Protein 8HP4 (pdb70)

InterPro domains:
  IPR000399 TPP-binding enzyme, conserved site [PS00187] (429-448)
  IPR011766 Thiamine pyrophosphate enzyme, TPP-binding [PF02775] (403-492)
  IPR012000 Thiamine pyrophosphate enzyme, central domain [PF00205] (204-329)
  IPR012001 Thiamine pyrophosphate enzyme, N-terminal TPP-binding domain [PF02776] (5-112)
  IPR012110 Pyruvate decarboxylase/indolepyruvate decarboxylase-like [PIRSF036565] (2-563)
  IPR012110 Pyruvate decarboxylase/indolepyruvate decarboxylase-like [PTHR43452] (2-564)
  IPR029035 DHS-like NAD/FAD-binding domain superfamily [SSF52467] (187-342)
  IPR029061 Thiamin diphosphate-binding fold [SSF52518] (4-182)
  IPR029061 Thiamin diphosphate-binding fold [SSF52518] (364-554)
  IPR047213 Pyruvate decarboxylase/indolepyruvate decarboxylase-like, pyrimidine-binding domain [cd07038] (11-171)
  IPR047214 Pyruvate decarboxylase/indolepyruvate decarboxylase-like, PP-binding domain [cd02005] (366-553)

Solvent-accessible surface area: 38271 Å² total; per-residue (Å²): 127,107,10,17,1,0,58,0,0,0,26,4,0,73,63,14,96,0,27,0,0,0,0,2,13,6,63,52,3,9,31,1,0,38,16,0,92,80,5,127,64,18,44,1,0,13,3,3,7,14,15,0,0,2,3,0,0,1,0,1,3,36,10,10,87,34,15,0,0,0,0,0,0,5,4,0,13,0,0,1,5,0,1,0,2,1,0,0,0,37,1,0,38,2,0,0,0,0,0,0,1,2,28,75,97,175,73,7,6,4,49,75,60,49,88,53,4,2,18,105,4,1,118,43,0,10,58,26,22,8,64,8,68,63,70,141,65,1,13,70,48,0,29,93,0,0,54,26,0,57,24,99,7,34,0,0,1,0,0,1,4,40,68,6,3,72,47,120,14,62,100,69,60,18,114,155,127,22,95,40,73,76,145,114,7,97,101,100,26,14,55,71,0,18,107,22,0,28,97,20,1,50,118,6,88,40,1,1,0,26,0,18,0,11,0,50,27,30,76,0,62,109,7,1,52,88,0,3,56,58,5,73,1,5,0,1,0,21,27,23,0,9,19,7,6,54,8,62,41,110,25,23,4,16,12,44,38,26,68,24,11,65,106,63,8,78,118,22,8,72,60,1,52,0,19,1,6,0,0,20,42,172,114,182,35,35,0,24,1,10,37,91,56,0,72,7,103,143,48,79,37,106,47,1,38,3,48,56,0,0,76,46,1,19,157,69,0,119,193,16,23,42,134,174,34,118,64,18,128,36,32,78,113,146,90,79,148,46,39,95,136,63,99,1,36,0,94,22,0,0,79,45,0,28,110,13,18,70,112,10,0,0,1,0,3,1,32,10,8,2,16,42,0,6,19,77,2,108,7,22,105,85,7,42,19,1,15,3,57,31,0,4,4,51,0,2,0,0,0,0,0,0,0,0,0,0,2,0,56,71,84,56,108,122,28,1,0,0,0,0,0,18,6,2,8,1,8,8,0,1,0,0,0,3,1,0,1,41,66,53,0,49,7,0,1,2,0,0,0,27,6,84,3,25,4,41,18,18,33,56,75,21,88,181,20,50,1,0,63,17,12,78,13,54,3,26,74,2,0,45,4,1,50,12,134,106,89,43,45,80,120,6,47,31,2,13,78,0,40,102,6,19,107,42,177,139,1,32,64,16,52,66,0,2,0,2,5,0,64,13,74,60,73,33,12,0,71,13,2,66,40,65,8,155,84,32,65,87,120,143,136,99,12,26,1,0,65,0,0,0,21,6,0,68,79,11,96,0,23,0,0,0,0,3,15,7,64,54,4,10,33,1,0,41,17,0,100,86,5,133,56,20,47,1,0,14,3,3,7,14,14,0,0,1,3,0,0,2,0,1,4,32,9,9,86,40,15,0,0,0,0,0,0,6,6,0,13,0,0,0,5,0,1,0,2,1,0,0,1,38,1,0,36,3,0,0,0,0,0,0,1,2,27,116,170,77,8,8,4,49,81,65,48,80,54,4,2,18,100,3,1,115,43,0,9,57,25,23,8,64,7,84,61,68,140,64,1,11,69,45,0,28,88,0,0,55,25,0,58,23,108,5,34,0,0,1,0,0,1,12,39,84,9,4,79,44,117,11,69,79,69,68,13,125,164,162,12,91,33,74,80,145,112,8,95,105,100,26,17,42,70,0,19,118,41,0,29,124,26,1,46,106,5,77,44,2,1,0,27,0,15,0,10,0,49,27,29,75,0,63,128,6,1,52,90,0,3,58,62,5,72,1,5,0,0,0,21,29,25,0,10,17,7,6,47,5,66,42,109,26,24,4,16,12,45,36,26,65,25,10,66,108,90,8,80,118,23,9,91,59,18,62,1,26,0,5,0,0,23,40,174,85,54,1,30,2,11,38,87,47,0,55,5,119,170,51,75,36,105,45,0,34,3,47,57,0,0,83,50,1,20,166,72,0,130,201,15,26,18,134,175,28,117,65,21,130,39,34,154,185,55,37,103,128,57,100,1,35,0,88,38,0,0,163,44,0,26,94,14,18,65,112,10,0,0,2,0,3,1,30,10,8,2,15,42,0,6,21,71,2,118,7,22,106,90,9,43,18,2,15,2,56,34,0,4,4,50,0,2,0,0,0,0,0,0,0,0,0,0,3,0,55,67,83,56,109,126,28,1,0,0,0,0,0,16,6,3,9,1,8,7,1,1,0,0,0,2,1,0,2,41,64,52,0,38,7,0,0,2,0,0,0,26,6,82,3,26,4,40,22,16,31,72,74,20,90,182,21,51,1,0,62,16,11,74,14,63,3,20,91,2,0,29,0,1,50,12,136,100,88,25,37,91,122,6,46,28,3,8,77,0,40,100,11,18,105,54,183,74,1,30,66,16,51,61,1,0,0,1,5,0,65,13,75,60,72,32,10,0,58,14,0,68,46,58,14,157,118,78,119

Organism: Candida tropicalis (strain ATCC MYA-3404 / T1) (NCBI:txid294747)

Nearest PDB structures (foldseek):
  8hp4-assembly1_A  TM=1.002E+00  e=0.000E+00  Candida tropicalis
  8hp4-assembly1_B  TM=1.001E+00  e=0.000E+00  Candida tropicalis
  2w93-assembly1_A  TM=9.822E-01  e=2.155E-78  Saccharomyces cerevisiae
  6efg-assembly2_E  TM=9.787E-01  e=1.232E-78  Kluyveromyces lactis NRRL Y-1140
  6efg-assembly2_D  TM=9.808E-01  e=4.715E-78  Kluyveromyces lactis NRRL Y-1140

Foldseek 3Di:
DKAALLLLLLLLCVVQVQQEEFFADDPQCPLSVVNNVVHPSHDYLHFPAQLLSLLLQQLLLLLRPLSEYEYEFEQQVGLVSNLLSLQLQLQLLGLYAYEYGFAPCQPSDPRDDDRCVSVVSCVVSAPEEDLDDDLVCSSVVSLVQNLSSSLRSHYYYYYDHSVRRGPMDDPCSVVDRRDNDDDDFDVVLLCVLLVLQLQVLLVWQAEEEEEEQQCSSNVCLVLVALLCVLQVHQYEYALRCPLSHALPPQSDQAHDDAVLDDVQNNCSHVVTPAYAYEDDPDVQQYWYQHQAWIDGRPDISGRNGRRVSSVVSSVCSNVSHHPPHDNDHHHDLDDDDDDFFAWDFLALVLAVCLLQADAQEAEFAAQALRSSSVRSHRHHHNYRYHYSVRSRQQLSRLSSLLNNLVSCVSVDLQHAYEYEHEPASCVVNVCSVLSCLVVQSLSYEAEYEYQQFRQLCLLQDDVPPCVRGDDDDPSQCSCVVSPRVFEEEEEATGPNSSNCCSVPPVNSGSNGHYYYYRYYHNNGHPPSSNVCSVVSNVVD/DKAFLLLLLLLLCVVQVQQEEFFADDPQCPLSVVNNVVHPSHDYLHFPAQLLSLLLQQLLLLLRPLSEYEYEFEQQVGLVRNLLSLQLQLQLLGLYAYEYGFALPPSDPPDPDRCVSVVSCVVSAQEEDLDDDLVCSSVVSLVQNLSSSLRSHYYYYYDHSVRRRPIDDPCVSVDRRPNDDDDFDVVLLVVLLVLQLQVLQVWQQEEEEEEQQCSSLVCLVLVALLCVLQVHQYEYALRCPLSDALPPQSDQAHDDAVLDDVQNNCSHVVTPEYAYEDDSDVYWYAHQAWIDNPPDIRGRNGRRVSSVVSSVCNNVSHHPPHDNDHHHDDDDFFAWDFLALVLAVCLLQADAQEAEFAAQALRSSSVRSRRHHHNYRYHYSVRSRDQLSRLSSLLNNLVSCVSVDLQHAYEYEHEPASCVVNVCRVLSCLVVQSLSYEAEYEYQQFRQLCLLQDCVPPCVRGDDDDPSQCSCVVSPRVFEEEEEATGPNSSNCCSPPPVNSGSRGHYYYYRYYHNNGHHPSSNVCSVVSD

B-factor: mean 20.44, std 10.78, range [0.5, 87.37]

Secondary structure (DSSP, 8-state):
-EEEHHHHHHHHHHHTT--EEEE---TTTHHHHTTGGGSTT-EE---SSHHHHHHHHHHHHTTSTTSEEEEEEETTHHHHHTHHHHHHHHHTT-EEEEEEEE-----SS-SSS-SSHHHHHHGGG-S-EEE---GGGHHHHHHHHHHHHHHHTS-EEEEEEGGGSS-EEEGGGGGS----PPPPPPHHHHHHHHHHHHHHHHH-SSEEEEE-THHHHTT-HHHHHHHHHHH---EEE-TTTTTSS-TTSTTEEEE--GGGS-HHHHHHHHT-SEEEEES------EEEE-SSEEEETTEEEET--HHHHHHHHHTTSGGGS-TT---------------TTSBP-HHHHHHHGGGT--TT-EEEE-TTHHHHHHTTS---TT-EEE--TTT--TTHHHHHHHHHHHHHHHH-TT--EEEEEEHHHHHHHTTHHHHHHHTT-TTEEEEEEESSS-HHHHHHS-TT-GGG------GGGHHHHTT-SSEEEEEE-BHHHHHHHHH-TTTTS-SSEEEEEEE--TT---HHHHHHHHHHTT--/-EEEHHHHHHHHHHHTT--EEEE---TTTHHHHTTGGGSTT-EE---SSHHHHHHHHHHHHTTSTTSEEEEEEETTHHHHHTHHHHHHHHHTT-EEEEEEEE----SS-SSS-SSHHHHHHGGG-S-EEE---GGGHHHHHHHHHHHHHHHTS-EEEEEEGGGSS-EEEGGGGGS----PPPPPPHHHHHHHHHHHHHHHHT-SSEEEEE-THHHHTT-HHHHHHHHHHH---EEE-TTTTTSS-TTSTTEEEE-BTBTS-HHHHHHHHT-SEEEEES----EEEE-SSEEEETTEEEET--HHHHHHHHHTTGGGGS-TT-----------TTSBP-HHHHHHHGGGT--TT-EEEE-TTHHHHHHTTS---TT-EEE--TTT--TTHHHHHHHHHHHHHHHH-TT--EEEEEEHHHHHHTGGGHHHHHHTT-TTEEEEEEESSS-HHHHHHS-TT-GGG------GGGHHHHTT-SSEEEEEE-BHHHHHHHHH-TTTTS-SSEEEEEEE--TT---HHHHHHHHHH-

Radius of gyration: 30.77 Å; Cα contacts (8 Å, |Δi|>4): 2562; chains: 2; bounding box: 92×81×86 Å

Structure (mmCIF, N/CA/C/O backbone):
data_8HP4
#
_entry.id   8HP4
#
_cell.length_a   116.420
_cell.length_b   87.550
_cell.length_c   118.260
_cell.angle_alpha   90.00
_cell.angle_beta   114.06
_cell.angle_gamma   90.00
#
_symmetry.space_group_name_H-M   'I 1 2 1'
#
loop_
_entity.id
_entity.type
_entity.pdbx_description
1 polymer 'Pyruvate decarboxylase'
2 non-polymer 'THIAMINE DIPHOSPHATE'
3 non-polymer 'MAGNESIUM ION'
4 water water
#
loop_
_atom_site.group_PDB
_atom_site.id
_atom_site.type_symbol
_atom_site.label_atom_id
_atom_site.label_alt_id
_atom_site.label_comp_id
_atom_site.label_asym_id
_atom_site.label_entity_id
_atom_site.label_seq_id
_atom_site.pdbx_PDB_ins_code
_atom_site.Cartn_x
_atom_site.Cartn_y
_atom_site.Cartn_z
_atom_site.occupancy
_atom_site.B_iso_or_equiv
_atom_site.auth_seq_id
_atom_site.auth_comp_id
_atom_site.auth_asym_id
_atom_site.auth_atom_id
_atom_site.pdbx_PDB_model_num
ATOM 1 N N . SER A 1 2 ? -17.065 -44.302 38.744 1.00 28.72 2 SER A N 1
ATOM 2 C CA . SER A 1 2 ? -16.183 -43.588 37.761 1.00 29.68 2 SER A CA 1
ATOM 3 C C . SER A 1 2 ? -16.281 -42.069 37.970 1.00 28.78 2 SER A C 1
ATOM 4 O O . SER A 1 2 ? -17.374 -41.512 37.741 1.00 28.93 2 SER A O 1
ATOM 7 N N . GLU A 1 3 ? -15.173 -41.426 38.357 1.00 27.71 3 GLU A N 1
ATOM 8 C CA . GLU A 1 3 ? -15.165 -40.074 38.983 1.00 26.05 3 GLU A CA 1
ATOM 9 C C . GLU A 1 3 ? -14.278 -39.107 38.189 1.00 23.60 3 GLU A C 1
ATOM 10 O O . GLU A 1 3 ? -13.351 -39.575 37.509 1.00 21.97 3 GLU A O 1
ATOM 16 N N . ILE A 1 4 ? -14.580 -37.805 38.286 1.00 21.79 4 ILE A N 1
ATOM 17 C CA . ILE A 1 4 ? -13.795 -36.679 37.691 1.00 21.18 4 ILE A CA 1
ATOM 18 C C . ILE A 1 4 ? -13.578 -35.610 38.767 1.00 20.02 4 ILE A C 1
ATOM 19 O O . ILE A 1 4 ? -14.382 -35.551 39.726 1.00 20.71 4 ILE A O 1
ATOM 24 N N . THR A 1 5 ? -12.536 -34.794 38.607 1.00 18.36 5 THR A N 1
ATOM 25 C CA . THR A 1 5 ? -12.256 -33.618 39.476 1.00 17.57 5 THR A CA 1
ATOM 26 C C . THR A 1 5 ? -13.329 -32.554 39.224 1.00 17.11 5 THR A C 1
ATOM 27 O O . THR A 1 5 ? -13.840 -32.480 38.093 1.00 16.98 5 THR A O 1
ATOM 31 N N . LEU A 1 6 ? -13.668 -31.773 40.246 1.00 16.95 6 LEU A N 1
ATOM 32 C CA . LEU A 1 6 ? -14.584 -30.611 40.111 1.00 17.19 6 LEU A CA 1
ATOM 33 C C . LEU A 1 6 ? -14.031 -29.658 39.042 1.00 17.01 6 LEU A C 1
ATOM 34 O O . LEU A 1 6 ? -14.829 -29.117 38.247 1.00 17.07 6 LEU A O 1
ATOM 39 N N . GLY A 1 7 ? -12.710 -29.465 39.015 1.00 16.75 7 GLY A N 1
ATOM 40 C CA . GLY A 1 7 ? -12.020 -28.664 37.988 1.00 16.48 7 GLY A CA 1
ATOM 41 C C . GLY A 1 7 ? -12.442 -29.087 36.590 1.00 16.01 7 GLY A C 1
ATOM 42 O O . GLY A 1 7 ? -12.861 -28.215 35.797 1.00 15.97 7 GLY A O 1
ATOM 43 N N . ARG A 1 8 ? -12.354 -30.387 36.302 1.00 15.53 8 ARG A N 1
ATOM 44 C CA . ARG A 1 8 ? -12.687 -30.958 34.976 1.00 15.11 8 ARG A CA 1
ATOM 45 C C . ARG A 1 8 ? -14.186 -30.798 34.719 1.00 14.90 8 ARG A C 1
ATOM 46 O O . ARG A 1 8 ? -14.556 -30.410 33.593 1.00 15.05 8 ARG A O 1
ATOM 54 N N . PHE A 1 9 ? -15.014 -31.093 35.724 1.00 14.43 9 PHE A N 1
ATOM 55 C CA . PHE A 1 9 ? -16.490 -30.921 35.673 1.00 14.04 9 PHE A CA 1
ATOM 56 C C . PHE A 1 9 ? -16.808 -29.545 35.074 1.00 13.79 9 PHE A C 1
ATOM 57 O O . PHE A 1 9 ? -17.632 -29.479 34.132 1.00 13.63 9 PHE A O 1
ATOM 65 N N . PHE A 1 10 ? -16.165 -28.490 35.591 1.00 13.46 10 PHE A N 1
ATOM 66 C CA . PHE A 1 10 ? -16.400 -27.086 35.171 1.00 13.43 10 PHE A CA 1
ATOM 67 C C . PHE A 1 10 ? -16.209 -26.976 33.653 1.00 13.51 10 PHE A C 1
ATOM 68 O O . PHE A 1 10 ? -17.110 -26.467 32.963 1.00 13.16 10 PHE A O 1
ATOM 76 N N . PHE A 1 11 ? -15.076 -27.463 33.142 1.00 13.64 11 PHE A N 1
ATOM 77 C CA . PHE A 1 11 ? -14.710 -27.365 31.705 1.00 13.90 11 PHE A CA 1
ATOM 78 C C . PHE A 1 11 ? -15.611 -28.287 30.877 1.00 14.06 11 PHE A C 1
ATOM 79 O O . PHE A 1 11 ? -15.932 -27.910 29.735 1.00 14.85 11 PHE A O 1
ATOM 87 N N . GLU A 1 12 ? -16.015 -29.441 31.419 1.00 13.66 12 GLU A N 1
ATOM 88 C CA . GLU A 1 12 ? -16.934 -30.377 30.715 1.00 13.36 12 GLU A CA 1
ATOM 89 C C . GLU A 1 12 ? -18.265 -29.655 30.457 1.00 13.07 12 GLU A C 1
ATOM 90 O O . GLU A 1 12 ? -18.791 -29.789 29.338 1.00 13.35 12 GLU A O 1
ATOM 96 N N . ARG A 1 13 ? -18.774 -28.906 31.444 1.00 12.73 13 ARG A N 1
ATOM 97 C CA . ARG A 1 13 ? -20.029 -28.111 31.328 1.00 12.73 13 ARG A CA 1
ATOM 98 C C . ARG A 1 13 ? -19.895 -27.048 30.228 1.00 12.96 13 ARG A C 1
ATOM 99 O O . ARG A 1 13 ? -20.884 -26.819 29.518 1.00 13.18 13 ARG A O 1
ATOM 107 N N . LEU A 1 14 ? -18.736 -26.397 30.113 1.00 12.85 14 LEU A N 1
ATOM 108 C CA . LEU A 1 14 ? -18.477 -25.408 29.039 1.00 13.06 14 LEU A CA 1
ATOM 109 C C . LEU A 1 14 ? -18.526 -26.149 27.699 1.00 13.59 14 LEU A C 1
ATOM 110 O O . LEU A 1 14 ? -19.171 -25.620 26.757 1.00 13.84 14 LEU A O 1
ATOM 115 N N . HIS A 1 15 ? -17.899 -27.334 27.609 1.00 13.68 15 HIS A N 1
ATOM 116 C CA . HIS A 1 15 ? -17.839 -28.138 26.355 1.00 13.68 15 HIS A CA 1
ATOM 117 C C . HIS A 1 15 ? -19.263 -28.442 25.899 1.00 13.97 15 HIS A C 1
ATOM 118 O O . HIS A 1 15 ? -19.532 -28.313 24.698 1.00 14.69 15 HIS A O 1
ATOM 125 N N . GLN A 1 16 ? -20.129 -28.815 26.843 1.00 14.15 16 GLN A N 1
ATOM 126 C CA . GLN A 1 16 ? -21.548 -29.164 26.587 1.00 14.02 16 GLN A CA 1
ATOM 127 C C . GLN A 1 16 ? -22.303 -27.949 26.032 1.00 13.90 16 GLN A C 1
ATOM 128 O O . GLN A 1 16 ? -23.192 -28.158 25.208 1.00 13.56 16 GLN A O 1
ATOM 134 N N . LEU A 1 17 ? -21.945 -26.735 26.458 1.00 14.25 17 LEU A N 1
ATOM 135 C CA . LEU A 1 17 ? -22.566 -25.463 26.000 1.00 14.60 17 LEU A CA 1
ATOM 136 C C . LEU A 1 17 ? -21.773 -24.867 24.828 1.00 15.06 17 LEU A C 1
ATOM 137 O O . LEU A 1 17 ? -21.979 -23.673 24.535 1.00 15.70 17 LEU A O 1
ATOM 142 N N . GLN A 1 18 ? -20.912 -25.658 24.174 1.00 15.16 18 GLN A N 1
ATOM 143 C CA . GLN A 1 18 ? -20.079 -25.241 23.008 1.00 14.77 18 GLN A CA 1
ATOM 144 C C . GLN A 1 18 ? -19.251 -23.987 23.329 1.00 14.29 18 GLN A C 1
ATOM 145 O O . GLN A 1 18 ? -19.018 -23.182 22.395 1.00 14.18 18 GLN A O 1
ATOM 151 N N . VAL A 1 19 ? -18.840 -23.822 24.594 1.00 13.43 19 VAL A N 1
ATOM 152 C CA . VAL A 1 19 ? -17.835 -22.813 25.031 1.00 12.49 19 VAL A CA 1
ATOM 153 C C . VAL A 1 19 ? -16.490 -23.550 25.036 1.00 11.97 19 VAL A C 1
ATOM 154 O O . VAL A 1 19 ? -16.112 -24.071 26.110 1.00 11.87 19 VAL A O 1
ATOM 158 N N . ASP A 1 20 ? -15.843 -23.641 23.861 1.00 11.16 20 ASP A N 1
ATOM 159 C CA . ASP A 1 20 ? -14.664 -24.513 23.608 1.00 10.62 20 ASP A CA 1
ATOM 160 C C . ASP A 1 20 ? -13.372 -23.696 23.625 1.00 10.24 20 ASP A C 1
ATOM 161 O O . ASP A 1 20 ? -12.300 -24.311 23.453 1.00 9.67 20 ASP A O 1
ATOM 166 N N . THR A 1 21 ? -13.476 -22.375 23.777 1.00 10.06 21 THR A N 1
ATOM 167 C CA . THR A 1 21 ? -12.328 -21.479 24.072 1.00 10.10 21 THR A CA 1
ATOM 168 C C . THR A 1 21 ? -12.564 -20.846 25.449 1.00 10.31 21 THR A C 1
ATOM 169 O O . THR A 1 21 ? -13.706 -20.429 25.712 1.00 10.36 21 THR A O 1
ATOM 173 N N . VAL A 1 22 ? -11.527 -20.812 26.297 1.00 10.43 22 VAL A N 1
ATOM 174 C CA . VAL A 1 22 ? -11.543 -20.189 27.656 1.00 10.31 22 VAL A CA 1
ATOM 175 C C . VAL A 1 22 ? -10.476 -19.088 27.681 1.00 10.05 22 VAL A C 1
ATOM 176 O O . VAL A 1 22 ? -9.306 -19.371 27.365 1.00 10.15 22 VAL A O 1
ATOM 180 N N . PHE A 1 23 ? -10.886 -17.878 28.047 1.00 9.72 23 PHE A N 1
ATOM 181 C CA . PHE A 1 23 ? -10.042 -16.660 28.055 1.00 9.58 23 PHE A CA 1
ATOM 182 C C . PHE A 1 23 ? -9.520 -16.422 29.471 1.00 9.44 23 PHE A C 1
ATOM 183 O O . PHE A 1 23 ? -10.036 -17.039 30.417 1.00 9.41 23 PHE A O 1
ATOM 191 N N . GLY A 1 24 ? -8.510 -15.558 29.588 1.00 9.26 24 GLY A N 1
ATOM 192 C CA . GLY A 1 24 ? -7.905 -15.148 30.866 1.00 9.06 24 GLY A CA 1
ATOM 193 C C . GLY A 1 24 ? -6.441 -15.526 30.917 1.00 8.97 24 GLY A C 1
ATOM 194 O O . GLY A 1 24 ? -5.875 -15.874 29.857 1.00 8.68 24 GLY A O 1
ATOM 195 N N . LEU A 1 25 ? -5.853 -15.462 32.112 1.00 8.89 25 LEU A N 1
ATOM 196 C CA . LEU A 1 25 ? -4.408 -15.694 32.331 1.00 8.98 25 LEU A CA 1
ATOM 197 C C . LEU A 1 25 ? -4.206 -16.567 33.561 1.00 9.28 25 LEU A C 1
ATOM 198 O O . LEU A 1 25 ? -5.016 -16.570 34.489 1.00 9.25 25 LEU A O 1
ATOM 203 N N . PRO A 1 26 ? -3.091 -17.322 33.602 1.00 9.67 26 PRO A N 1
ATOM 204 C CA . PRO A 1 26 ? -2.770 -18.139 34.764 1.00 10.03 26 PRO A CA 1
ATOM 205 C C . PRO A 1 26 ? -2.290 -17.242 35.905 1.00 10.59 26 PRO A C 1
ATOM 206 O O . PRO A 1 26 ? -1.867 -16.137 35.660 1.00 10.66 26 PRO A O 1
ATOM 210 N N . GLY A 1 27 ? -2.366 -17.756 37.125 1.00 11.41 27 GLY A N 1
ATOM 211 C CA . GLY A 1 27 ? -1.825 -17.087 38.318 1.00 12.00 27 GLY A CA 1
ATOM 212 C C . GLY A 1 27 ? -1.703 -18.062 39.462 1.00 12.55 27 GLY A C 1
ATOM 213 O O . GLY A 1 27 ? -2.132 -19.221 39.297 1.00 12.43 27 GLY A O 1
ATOM 214 N N . ASP A 1 28 ? -1.177 -17.587 40.589 1.00 13.38 28 ASP A N 1
ATOM 215 C CA . ASP A 1 28 ? -0.857 -18.400 41.790 1.00 14.01 28 ASP A CA 1
ATOM 216 C C . ASP A 1 28 ? -2.029 -19.315 42.187 1.00 13.80 28 ASP A C 1
ATOM 217 O O . ASP A 1 28 ? -1.739 -20.388 42.742 1.00 13.70 28 ASP A O 1
ATOM 222 N N . PHE A 1 29 ? -3.290 -18.944 41.926 1.00 13.67 29 PHE A N 1
ATOM 223 C CA . PHE A 1 29 ? -4.464 -19.635 42.530 1.00 13.94 29 PHE A CA 1
ATOM 224 C C . PHE A 1 29 ? -5.383 -20.271 41.476 1.00 13.98 29 PHE A C 1
ATOM 225 O O . PHE A 1 29 ? -6.530 -20.590 41.839 1.00 13.54 29 PHE A O 1
ATOM 233 N N . ASN A 1 30 ? -4.894 -20.540 40.260 1.00 14.08 30 ASN A N 1
ATOM 234 C CA . ASN A 1 30 ? -5.715 -21.213 39.218 1.00 14.11 30 ASN A CA 1
ATOM 235 C C . ASN A 1 30 ? -4.909 -22.227 38.391 1.00 14.12 30 ASN A C 1
ATOM 236 O O . ASN A 1 30 ? -5.472 -22.714 37.408 1.00 14.12 30 ASN A O 1
ATOM 241 N N . LEU A 1 31 ? -3.670 -22.570 38.753 1.00 14.16 31 LEU A N 1
ATOM 242 C CA . LEU A 1 31 ? -2.814 -23.444 37.903 1.00 14.47 31 LEU A CA 1
ATOM 243 C C . LEU A 1 31 ? -3.378 -24.868 37.885 1.00 14.66 31 LEU A C 1
ATOM 244 O O . LEU A 1 31 ? -3.513 -25.440 36.789 1.00 15.24 31 LEU A O 1
ATOM 249 N N . ALA A 1 32 ? -3.725 -25.415 39.047 1.00 14.70 32 ALA A N 1
ATOM 250 C CA . ALA A 1 32 ? -4.311 -26.769 39.172 1.00 14.93 32 ALA A CA 1
ATOM 251 C C . ALA A 1 32 ? -5.604 -26.838 38.351 1.00 15.26 32 ALA A C 1
ATOM 252 O O . ALA A 1 32 ? -5.874 -27.912 37.803 1.00 15.88 32 ALA A O 1
ATOM 254 N N . LEU A 1 33 ? -6.366 -25.741 38.266 1.00 15.41 33 LEU A N 1
ATOM 255 C CA . LEU A 1 33 ? -7.663 -25.692 37.532 1.00 15.36 33 LEU A CA 1
ATOM 256 C C . LEU A 1 33 ? -7.409 -25.707 36.021 1.00 15.26 33 LEU A C 1
ATOM 257 O O . LEU A 1 33 ? -8.127 -26.441 35.316 1.00 15.29 33 LEU A O 1
ATOM 262 N N . LEU A 1 34 ? -6.436 -24.928 35.541 1.00 15.23 34 LEU A N 1
ATOM 263 C CA . LEU A 1 34 ? -6.138 -24.804 34.089 1.00 15.57 34 LEU A CA 1
ATOM 264 C C . LEU A 1 34 ? -5.675 -26.152 33.532 1.00 15.70 34 LEU A C 1
ATOM 265 O O . LEU A 1 34 ? -5.994 -26.428 32.360 1.00 15.52 34 LEU A O 1
ATOM 270 N N . ASP A 1 35 ? -4.980 -26.962 34.343 1.00 15.60 35 ASP A N 1
ATOM 271 C CA . ASP A 1 35 ? -4.538 -28.331 33.964 1.00 15.62 35 ASP A CA 1
ATOM 272 C C . ASP A 1 35 ? -5.714 -29.112 33.372 1.00 15.51 35 ASP A C 1
ATOM 273 O O . ASP A 1 35 ? -5.462 -30.007 32.553 1.00 15.64 35 ASP A O 1
ATOM 278 N N . LYS A 1 36 ? -6.942 -28.803 33.792 1.00 15.94 36 LYS A N 1
ATOM 279 C CA . LYS A 1 36 ? -8.148 -29.618 33.494 1.00 16.89 36 LYS A CA 1
ATOM 280 C C . LYS A 1 36 ? -8.702 -29.296 32.098 1.00 17.61 36 LYS A C 1
ATOM 281 O O . LYS A 1 36 ? -9.362 -30.189 31.522 1.00 17.20 36 LYS A O 1
ATOM 287 N N . ILE A 1 37 ? -8.458 -28.094 31.561 1.00 18.27 37 ILE A N 1
ATOM 288 C CA . ILE A 1 37 ? -8.901 -27.738 30.179 1.00 19.24 37 ILE A CA 1
ATOM 289 C C . ILE A 1 37 ? -8.396 -28.828 29.223 1.00 18.71 37 ILE A C 1
ATOM 290 O O . ILE A 1 37 ? -9.173 -29.239 28.349 1.00 19.25 37 ILE A O 1
ATOM 295 N N . TYR A 1 38 ? -7.148 -29.276 29.395 1.00 17.80 38 TYR A N 1
ATOM 296 C CA . TYR A 1 38 ? -6.430 -30.188 28.468 1.00 17.68 38 TYR A CA 1
ATOM 297 C C . TYR A 1 38 ? -7.023 -31.600 28.521 1.00 17.09 38 TYR A C 1
ATOM 298 O O . TYR A 1 38 ? -6.839 -32.358 27.556 1.00 16.64 38 TYR A O 1
ATOM 307 N N . GLU A 1 39 ? -7.742 -31.924 29.598 1.00 17.09 39 GLU A N 1
ATOM 308 C CA . GLU A 1 39 ? -8.427 -33.230 29.802 1.00 16.97 39 GLU A CA 1
ATOM 309 C C . GLU A 1 39 ? -9.772 -33.274 29.060 1.00 16.50 39 GLU A C 1
ATOM 310 O O . GLU A 1 39 ? -10.389 -34.353 29.048 1.00 16.41 39 GLU A O 1
ATOM 316 N N . VAL A 1 40 ? -10.222 -32.156 28.481 1.00 15.84 40 VAL A N 1
ATOM 317 C CA . VAL A 1 40 ? -11.551 -32.049 27.807 1.00 15.58 40 VAL A CA 1
ATOM 318 C C . VAL A 1 40 ? -11.308 -31.794 26.317 1.00 15.46 40 VAL A C 1
ATOM 319 O O . VAL A 1 40 ? -10.918 -30.675 25.961 1.00 15.59 40 VAL A O 1
ATOM 323 N N . ASP A 1 41 ? -11.498 -32.830 25.500 1.00 15.37 41 ASP A N 1
ATOM 324 C CA . ASP A 1 41 ? -11.171 -32.846 24.050 1.00 15.09 41 ASP A CA 1
ATOM 325 C C . ASP A 1 41 ? -11.923 -31.685 23.380 1.00 14.80 41 ASP A C 1
ATOM 326 O O . ASP A 1 41 ? -13.115 -31.492 23.678 1.00 14.63 41 ASP A O 1
ATOM 331 N N . GLY A 1 42 ? -11.237 -30.922 22.525 1.00 14.90 42 GLY A N 1
ATOM 332 C CA . GLY A 1 42 ? -11.832 -29.851 21.699 1.00 14.76 42 GLY A CA 1
ATOM 333 C C . GLY A 1 42 ? -11.663 -28.472 22.320 1.00 14.42 42 GLY A C 1
ATOM 334 O O . GLY A 1 42 ? -11.909 -27.478 21.612 1.00 14.35 42 GLY A O 1
ATOM 335 N N . MET A 1 43 ? -11.266 -28.413 23.596 1.00 14.01 43 MET A N 1
ATOM 336 C CA . MET A 1 43 ? -11.151 -27.165 24.393 1.00 14.11 43 MET A CA 1
ATOM 337 C C . MET A 1 43 ? -9.730 -26.623 24.267 1.00 13.64 43 MET A C 1
ATOM 338 O O . MET A 1 43 ? -8.793 -27.427 24.252 1.00 13.79 43 MET A O 1
ATOM 343 N N . ARG A 1 44 ? -9.589 -25.304 24.168 1.00 13.22 44 ARG A N 1
ATOM 344 C CA . ARG A 1 44 ? -8.264 -24.642 24.146 1.00 12.99 44 ARG A CA 1
ATOM 345 C C . ARG A 1 44 ? -8.275 -23.461 25.113 1.00 12.44 44 ARG A C 1
ATOM 346 O O . ARG A 1 44 ? -9.318 -22.816 25.270 1.00 12.50 44 ARG A O 1
ATOM 354 N N . TRP A 1 45 ? -7.141 -23.253 25.774 1.00 11.96 45 TRP A N 1
ATOM 355 C CA . TRP A 1 45 ? -6.810 -22.053 26.578 1.00 11.42 45 TRP A CA 1
ATOM 356 C C . TRP A 1 45 ? -6.217 -20.994 25.646 1.00 10.97 45 TRP A C 1
ATOM 357 O O . TRP A 1 45 ? -5.193 -21.287 25.009 1.00 10.91 45 TRP A O 1
ATOM 368 N N . ALA A 1 46 ? -6.843 -19.819 25.552 1.00 10.63 46 ALA A N 1
ATOM 369 C CA . ALA A 1 46 ? -6.415 -18.722 24.654 1.00 10.39 46 ALA A CA 1
ATOM 370 C C . ALA A 1 46 ? -5.019 -18.245 25.049 1.00 10.22 46 ALA A C 1
ATOM 371 O O . ALA A 1 46 ? -4.207 -18.003 24.146 1.00 10.37 46 ALA A O 1
ATOM 373 N N . GLY A 1 47 ? -4.742 -18.138 26.349 1.00 10.01 47 GLY A N 1
ATOM 374 C CA . GLY A 1 47 ? -3.495 -17.539 26.863 1.00 10.00 47 GLY A CA 1
ATOM 375 C C . GLY A 1 47 ? -3.399 -16.075 26.464 1.00 9.83 47 GLY A C 1
ATOM 376 O O . GLY A 1 47 ? -2.527 -15.729 25.665 1.00 9.82 47 GLY A O 1
ATOM 377 N N . ASN A 1 48 ? -4.277 -15.242 27.015 1.00 9.68 48 ASN A N 1
ATOM 378 C CA . ASN A 1 4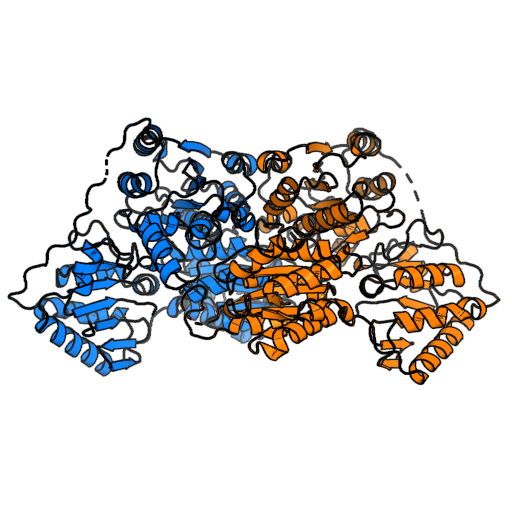8 ? -4.477 -13.831 26.601 1.00 9.58 48 ASN A CA 1
ATOM 379 C C . ASN A 1 48 ? -3.258 -12.991 26.977 1.00 9.72 48 ASN A C 1
ATOM 380 O O . ASN A 1 48 ? -2.473 -13.415 27.855 1.00 9.90 48 ASN A O 1
ATOM 385 N N . ALA A 1 49 ? -3.098 -11.854 26.291 1.00 9.60 49 ALA A N 1
ATOM 386 C CA . ALA A 1 49 ? -1.951 -10.930 26.436 1.00 9.36 49 ALA A CA 1
ATOM 387 C C . ALA A 1 49 ? -2.115 -10.093 27.710 1.00 8.96 49 ALA A C 1
ATOM 388 O O . ALA A 1 49 ? -1.090 -9.715 28.279 1.00 8.90 49 ALA A O 1
ATOM 390 N N . ASN A 1 50 ? -3.352 -9.806 28.130 1.00 8.80 50 ASN A N 1
ATOM 391 C CA . ASN A 1 50 ? -3.661 -9.269 29.488 1.00 8.66 50 ASN A CA 1
ATOM 392 C C . ASN A 1 50 ? -5.129 -9.539 29.840 1.00 8.61 50 ASN A C 1
ATOM 393 O O . ASN A 1 50 ? -5.900 -9.941 28.945 1.00 8.68 50 ASN A O 1
ATOM 398 N N . GLU A 1 51 ? -5.488 -9.344 31.112 1.00 8.62 51 GLU A N 1
ATOM 399 C CA . GLU A 1 51 ? -6.792 -9.782 31.681 1.00 8.60 51 GLU A CA 1
ATOM 400 C C . GLU A 1 51 ? -7.929 -8.912 31.122 1.00 8.54 51 GLU A C 1
ATOM 401 O O . GLU A 1 51 ? -8.955 -9.476 30.732 1.00 8.57 51 GLU A O 1
ATOM 407 N N . LEU A 1 52 ? -7.757 -7.595 31.044 1.00 8.63 52 LEU A N 1
ATOM 408 C CA . LEU A 1 52 ? -8.813 -6.696 30.500 1.00 8.72 52 LEU A CA 1
ATOM 409 C C . LEU A 1 52 ? -9.183 -7.180 29.095 1.00 8.71 52 LEU A C 1
ATOM 410 O O . LEU A 1 52 ? -10.390 -7.322 28.807 1.00 8.53 52 LEU A O 1
ATOM 415 N N . ASN A 1 53 ? -8.167 -7.456 28.273 1.00 8.94 53 ASN A N 1
ATOM 416 C CA . ASN A 1 53 ? -8.307 -7.926 26.867 1.00 8.95 53 ASN A CA 1
ATOM 417 C C . ASN A 1 53 ? -8.974 -9.307 26.862 1.00 8.87 53 ASN A C 1
ATOM 418 O O . ASN A 1 53 ? -9.838 -9.551 25.996 1.00 8.97 53 ASN A O 1
ATOM 423 N N . ALA A 1 54 ? -8.598 -10.176 27.798 1.00 8.84 54 ALA A N 1
ATOM 424 C CA . ALA A 1 54 ? -9.238 -11.498 27.970 1.00 9.02 54 ALA A CA 1
ATOM 425 C C . ALA A 1 54 ? -10.743 -11.287 28.141 1.00 9.05 54 ALA A C 1
ATOM 426 O O . ALA A 1 54 ? -11.530 -11.930 27.421 1.00 9.27 54 ALA A O 1
ATOM 428 N N . GLY A 1 55 ? -11.115 -10.386 29.045 1.00 9.10 55 GLY A N 1
ATOM 429 C CA . GLY A 1 55 ? -12.520 -10.037 29.328 1.00 9.31 55 GLY A CA 1
ATOM 430 C C . GLY A 1 55 ? -13.223 -9.504 28.089 1.00 9.34 55 GLY A C 1
ATOM 431 O O . GLY A 1 55 ? -14.388 -9.909 27.840 1.00 9.56 55 GLY A O 1
ATOM 432 N N . TYR A 1 56 ? -12.548 -8.634 27.333 1.00 9.07 56 TYR A N 1
ATOM 433 C CA . TYR A 1 56 ? -13.065 -8.079 26.056 1.00 8.97 56 TYR A CA 1
ATOM 434 C C . TYR A 1 56 ? -13.257 -9.233 25.063 1.00 8.81 56 TYR A C 1
ATOM 435 O O . TYR A 1 56 ? -14.311 -9.294 24.398 1.00 8.76 56 TYR A O 1
ATOM 444 N N . ALA A 1 57 ? -12.279 -10.136 24.981 1.00 8.83 57 ALA A N 1
ATOM 445 C CA . ALA A 1 57 ? -12.315 -11.342 24.115 1.00 8.96 57 ALA A CA 1
ATOM 446 C C . ALA A 1 57 ? -13.526 -12.214 24.484 1.00 9.07 57 ALA A C 1
ATOM 447 O O . ALA A 1 57 ? -14.337 -12.535 23.582 1.00 9.05 57 ALA A O 1
ATOM 449 N N . ALA A 1 58 ? -13.662 -12.577 25.761 1.00 9.01 58 ALA A N 1
ATOM 450 C CA . ALA A 1 58 ? -14.819 -13.345 26.265 1.00 9.18 58 ALA A CA 1
ATOM 451 C C . ALA A 1 58 ? -16.110 -12.696 25.748 1.00 9.16 58 ALA A C 1
ATOM 452 O O . ALA A 1 58 ? -16.970 -13.426 25.237 1.00 9.13 58 ALA A O 1
ATOM 454 N N . ASP A 1 59 ? -16.225 -11.369 25.861 1.00 9.19 59 ASP A N 1
ATOM 455 C CA . ASP A 1 59 ? -17.430 -10.598 25.444 1.00 9.22 59 ASP A CA 1
ATOM 456 C C . ASP A 1 59 ? -17.671 -10.826 23.946 1.00 9.21 59 ASP A C 1
ATOM 457 O O . ASP A 1 59 ? -18.804 -11.187 23.570 1.00 8.95 59 ASP A O 1
ATOM 462 N N . GLY A 1 60 ? -16.635 -10.621 23.129 1.00 9.26 60 GLY A N 1
ATOM 463 C CA . GLY A 1 60 ? -16.669 -10.851 21.673 1.00 9.41 60 GLY A CA 1
ATOM 464 C C . GLY A 1 60 ? -17.078 -12.275 21.348 1.00 9.48 60 GLY A C 1
ATOM 465 O O . GLY A 1 60 ? -17.917 -12.460 20.453 1.00 9.33 60 GLY A O 1
ATOM 466 N N . TYR A 1 61 ? -16.500 -13.248 22.054 1.00 9.71 61 TYR A N 1
ATOM 467 C CA . TYR A 1 61 ? -16.780 -14.697 21.872 1.00 9.97 61 TYR A CA 1
ATOM 468 C C . TYR A 1 61 ? -18.268 -14.958 22.113 1.00 10.23 61 TYR A C 1
ATOM 469 O O . TYR A 1 61 ? -18.910 -15.579 21.255 1.00 10.09 61 TYR A O 1
ATOM 478 N N . ALA A 1 62 ? -18.788 -14.474 23.242 1.00 10.80 62 ALA A N 1
ATOM 479 C CA . ALA A 1 62 ? -20.197 -14.637 23.672 1.00 11.32 62 ALA A CA 1
ATOM 480 C C . ALA A 1 62 ? -21.156 -14.104 22.601 1.00 11.90 62 ALA A C 1
ATOM 481 O O . ALA A 1 62 ? -22.205 -14.720 22.389 1.00 11.78 62 ALA A O 1
ATOM 483 N N . ARG A 1 63 ? -20.797 -13.017 21.919 1.00 12.98 63 ARG A N 1
ATOM 484 C CA . ARG A 1 63 ? -21.666 -12.375 20.894 1.00 13.89 63 ARG A CA 1
ATOM 485 C C . ARG A 1 63 ? -21.664 -13.167 19.576 1.00 14.23 63 ARG A C 1
ATOM 486 O O . ARG A 1 63 ? -22.407 -12.749 18.663 1.00 15.30 63 ARG A O 1
ATOM 494 N N . VAL A 1 64 ? -20.871 -14.242 19.469 1.00 14.12 64 VAL A N 1
ATOM 495 C CA . VAL A 1 64 ? -20.818 -15.158 18.286 1.00 14.47 64 VAL A CA 1
ATOM 496 C C . VAL A 1 64 ? -21.255 -16.568 18.715 1.00 14.42 64 VAL A C 1
ATOM 497 O O . VAL A 1 64 ? -21.888 -17.260 17.906 1.00 13.96 64 VAL A O 1
ATOM 501 N N . ASN A 1 65 ? -20.904 -16.991 19.930 1.00 14.89 65 ASN A N 1
ATOM 502 C CA . ASN A 1 65 ? -21.261 -18.322 20.484 1.00 15.64 65 ASN A CA 1
ATOM 503 C C . ASN A 1 65 ? -22.769 -18.537 20.346 1.00 16.28 65 ASN A C 1
ATOM 504 O O . ASN A 1 65 ? -23.547 -17.654 20.706 1.00 15.96 65 ASN A O 1
ATOM 509 N N . PRO A 1 66 ? -23.218 -19.702 19.809 1.00 16.79 66 PRO A N 1
ATOM 510 C CA . PRO A 1 66 ? -24.641 -19.971 19.584 1.00 16.82 66 PRO A CA 1
ATOM 511 C C . PRO A 1 66 ? -25.542 -19.860 20.826 1.00 16.94 66 PRO A C 1
ATOM 512 O O . PRO A 1 66 ? -26.671 -19.451 20.663 1.00 17.88 66 PRO A O 1
ATOM 516 N N . ASN A 1 67 ? -25.035 -20.201 22.013 1.00 16.42 67 ASN A N 1
ATOM 517 C CA . ASN A 1 67 ? -25.757 -20.055 23.307 1.00 15.42 67 ASN A CA 1
ATOM 518 C C . ASN A 1 67 ? -25.505 -18.673 23.939 1.00 14.66 67 ASN A C 1
ATOM 519 O O . ASN A 1 67 ? -26.051 -18.426 25.035 1.00 14.31 67 ASN A O 1
ATOM 524 N N . GLY A 1 68 ? -24.722 -17.801 23.298 1.00 13.92 68 GLY A N 1
ATOM 525 C CA . GLY A 1 68 ? -24.412 -16.449 23.816 1.00 13.64 68 GLY A CA 1
ATOM 526 C C . GLY A 1 68 ? -23.628 -16.476 25.126 1.00 13.22 68 GLY A C 1
ATOM 527 O O . GLY A 1 68 ? -23.875 -15.595 25.970 1.00 13.11 68 GLY A O 1
ATOM 528 N N . LEU A 1 69 ? -22.699 -17.429 25.284 1.00 12.93 69 LEU A N 1
ATOM 529 C CA . LEU A 1 69 ? -21.888 -17.640 26.515 1.00 12.59 69 LEU A CA 1
ATOM 530 C C . LEU A 1 69 ? -20.394 -17.592 26.187 1.00 12.31 69 LEU A C 1
ATOM 531 O O . LEU A 1 69 ? -20.001 -17.937 25.048 1.00 12.26 69 LEU A O 1
ATOM 536 N N . ALA A 1 70 ? -19.594 -17.189 27.170 1.00 11.83 70 ALA A N 1
ATOM 537 C CA . ALA A 1 70 ? -18.120 -17.296 27.161 1.00 11.64 70 ALA A CA 1
ATOM 538 C C . ALA A 1 70 ? -17.648 -17.565 28.592 1.00 11.23 70 ALA A C 1
ATOM 539 O O . ALA A 1 70 ? -18.451 -17.385 29.519 1.00 10.89 70 ALA A O 1
ATOM 541 N N . ALA A 1 71 ? -16.394 -17.985 28.751 1.00 11.10 71 ALA A N 1
ATOM 542 C CA . ALA A 1 71 ? -15.789 -18.324 30.053 1.00 11.15 71 ALA A CA 1
ATOM 543 C C . ALA A 1 71 ? -14.492 -17.540 30.230 1.00 11.30 71 ALA A C 1
ATOM 544 O O . ALA A 1 71 ? -13.726 -17.434 29.264 1.00 11.82 71 ALA A O 1
ATOM 546 N N . LEU A 1 72 ? -14.294 -16.998 31.431 1.00 11.46 72 LEU A N 1
ATOM 547 C CA . LEU A 1 72 ? -13.041 -16.368 31.913 1.00 11.66 72 LEU A CA 1
ATOM 548 C C . LEU A 1 72 ? -12.503 -17.193 33.079 1.00 11.90 72 LEU A C 1
ATOM 549 O O . LEU A 1 72 ? -13.321 -17.572 33.952 1.00 12.32 72 LEU A O 1
ATOM 554 N N . VAL A 1 73 ? -11.187 -17.417 33.110 1.00 11.98 73 VAL A N 1
ATOM 555 C CA . VAL A 1 73 ? -10.455 -17.858 34.331 1.00 11.93 73 VAL A CA 1
ATOM 556 C C . VAL A 1 73 ? -9.359 -16.831 34.628 1.00 11.90 73 VAL A C 1
ATOM 557 O O . VAL A 1 73 ? -8.527 -16.576 33.742 1.00 11.75 73 VAL A O 1
ATOM 561 N N . SER A 1 74 ? -9.384 -16.258 35.831 1.00 12.08 74 SER A N 1
ATOM 562 C CA . SER A 1 74 ? -8.360 -15.319 36.344 1.00 12.44 74 SER A CA 1
ATOM 563 C C . SER A 1 74 ? -7.892 -15.785 37.724 1.00 12.74 74 SER A C 1
ATOM 564 O O . SER A 1 74 ? -8.476 -16.743 38.257 1.00 12.60 74 SER A O 1
ATOM 567 N N . THR A 1 75 ? -6.857 -15.135 38.261 1.00 13.10 75 THR A N 1
ATOM 568 C CA . THR A 1 75 ? -6.301 -15.402 39.608 1.00 13.20 75 THR A CA 1
ATOM 569 C C . THR A 1 75 ? -6.826 -14.343 40.583 1.00 13.44 75 THR A C 1
ATOM 570 O O . THR A 1 75 ? -7.202 -13.247 40.133 1.00 13.21 75 THR A O 1
ATOM 574 N N . PHE A 1 76 ? -6.849 -14.697 41.868 1.00 13.98 76 PHE A N 1
ATOM 575 C CA . PHE A 1 76 ? -7.235 -13.849 43.027 1.00 14.40 76 PHE A CA 1
ATOM 576 C C . PHE A 1 76 ? -6.543 -12.480 42.955 1.00 14.30 76 PHE A C 1
ATOM 577 O O . PHE A 1 76 ? -5.320 -12.429 42.718 1.00 14.92 76 PHE A O 1
ATOM 585 N N . GLY A 1 77 ? -7.316 -11.409 43.157 1.00 13.79 77 GLY A N 1
ATOM 586 C CA . GLY A 1 77 ? -6.849 -10.010 43.222 1.00 13.50 77 GLY A CA 1
ATOM 587 C C . GLY A 1 77 ? -6.373 -9.480 41.877 1.00 13.06 77 GLY A C 1
ATOM 588 O O . GLY A 1 77 ? -7.183 -8.873 41.150 1.00 12.84 77 GLY A O 1
ATOM 589 N N . VAL A 1 78 ? -5.091 -9.688 41.579 1.00 12.92 78 VAL A N 1
ATOM 590 C CA . VAL A 1 78 ? -4.352 -9.097 40.420 1.00 12.98 78 VAL A CA 1
ATOM 591 C C . VAL A 1 78 ? -5.045 -9.478 39.101 1.00 13.11 78 VAL A C 1
ATOM 592 O O . VAL A 1 78 ? -5.101 -8.617 38.192 1.00 13.13 78 VAL A O 1
ATOM 596 N N . GLY A 1 79 ? -5.553 -10.713 39.002 1.00 12.95 79 GLY A N 1
ATOM 597 C CA . GLY A 1 79 ? -6.269 -11.212 37.813 1.00 12.64 79 GLY A CA 1
ATOM 598 C C . GLY A 1 79 ? -7.631 -10.565 37.687 1.00 12.38 79 GLY A C 1
ATOM 599 O O . GLY A 1 79 ? -7.834 -9.773 36.750 1.00 12.34 79 GLY A O 1
ATOM 600 N N . GLU A 1 80 ? -8.524 -10.860 38.632 1.00 12.38 80 GLU A N 1
ATOM 601 C CA . GLU A 1 80 ? -9.943 -10.413 38.601 1.00 12.07 80 GLU A CA 1
ATOM 602 C C . GLU A 1 80 ? -10.016 -8.883 38.446 1.00 11.98 80 GLU A C 1
ATOM 603 O O . GLU A 1 80 ? -10.756 -8.428 37.555 1.00 11.99 80 GLU A O 1
ATOM 609 N N . LEU A 1 81 ? -9.276 -8.096 39.231 1.00 11.84 81 LEU A N 1
ATOM 610 C CA . LEU A 1 81 ? -9.484 -6.620 39.260 1.00 11.94 81 LEU A CA 1
ATOM 611 C C . LEU A 1 81 ? -9.091 -5.992 37.910 1.00 11.98 81 LEU A C 1
ATOM 612 O O . LEU A 1 81 ? -9.663 -4.935 37.553 1.00 11.97 81 LEU A O 1
ATOM 617 N N . SER A 1 82 ? -8.185 -6.626 37.165 1.00 11.80 82 SER A N 1
ATOM 618 C CA . SER A 1 82 ? -7.758 -6.178 35.815 1.00 11.72 82 SER A CA 1
ATOM 619 C C . SER A 1 82 ? -8.904 -6.345 34.797 1.00 11.73 82 SER A C 1
ATOM 620 O O . SER A 1 82 ? -8.881 -5.600 33.794 1.00 12.22 82 SER A O 1
ATOM 623 N N . LEU A 1 83 ? -9.876 -7.244 35.052 1.00 11.45 83 LEU A N 1
ATOM 624 C CA A LEU A 1 83 ? -11.043 -7.584 34.185 0.50 11.41 83 LEU A CA 1
ATOM 625 C CA B LEU A 1 83 ? -11.005 -7.475 34.100 0.50 11.31 83 LEU A CA 1
ATOM 626 C C . LEU A 1 83 ? -12.278 -6.761 34.569 1.00 11.39 83 LEU A C 1
ATOM 627 O O . LEU A 1 83 ? -13.303 -6.911 33.875 1.00 12.07 83 LEU A O 1
ATOM 636 N N . THR A 1 84 ? -12.216 -5.999 35.661 1.00 11.05 84 THR A N 1
ATOM 637 C CA . THR A 1 84 ? -13.392 -5.287 36.235 1.00 10.98 84 THR A CA 1
ATOM 638 C C . THR A 1 84 ? -14.184 -4.577 35.128 1.00 11.18 84 THR A C 1
ATOM 639 O O . THR A 1 84 ? -15.414 -4.801 35.036 1.00 11.60 84 THR A O 1
ATOM 643 N N . ASN A 1 85 ? -13.515 -3.742 34.331 1.00 11.26 85 ASN A N 1
ATOM 644 C CA . ASN A 1 85 ? -14.161 -2.870 33.310 1.00 11.23 85 ASN A CA 1
ATOM 645 C C . ASN A 1 85 ? -14.762 -3.730 32.183 1.00 11.08 85 ASN A C 1
ATOM 646 O O . ASN A 1 85 ? -15.751 -3.289 31.575 1.00 11.02 85 ASN A O 1
ATOM 651 N N . ALA A 1 86 ? -14.185 -4.902 31.904 1.00 10.99 86 ALA A N 1
ATOM 652 C CA . ALA A 1 86 ? -14.688 -5.863 30.892 1.00 11.09 86 ALA A CA 1
ATOM 653 C C . ALA A 1 86 ? -16.036 -6.440 31.345 1.00 10.96 86 ALA A C 1
ATOM 654 O O . ALA A 1 86 ? -16.987 -6.437 30.530 1.00 10.71 86 ALA A O 1
ATOM 656 N N . ILE A 1 87 ? -16.105 -6.897 32.600 1.00 11.19 87 ILE A N 1
ATOM 657 C CA . ILE A 1 87 ? -17.323 -7.509 33.220 1.00 11.53 87 ILE A CA 1
ATOM 658 C C . ILE A 1 87 ? -18.425 -6.445 33.370 1.00 11.59 87 ILE A C 1
ATOM 659 O O . ILE A 1 87 ? -19.598 -6.770 33.118 1.00 11.14 87 ILE A O 1
ATOM 664 N N . ALA A 1 88 ? -18.070 -5.221 33.773 1.00 11.94 88 ALA A N 1
ATOM 665 C CA . ALA A 1 88 ? -19.021 -4.089 33.892 1.00 12.13 88 ALA A CA 1
ATOM 666 C C . ALA A 1 88 ? -19.736 -3.895 32.545 1.00 12.16 88 ALA A C 1
ATOM 667 O O . ALA A 1 88 ? -20.978 -3.841 32.545 1.00 12.10 88 ALA A O 1
ATOM 669 N N . GLY A 1 89 ? -18.981 -3.833 31.441 1.00 12.37 89 GLY A N 1
ATOM 670 C CA . GLY A 1 89 ? -19.512 -3.670 30.071 1.00 12.57 89 GLY A CA 1
ATOM 671 C C . GLY A 1 89 ? -20.381 -4.841 29.649 1.00 12.88 89 GLY A C 1
ATOM 672 O O . GLY A 1 89 ? -21.418 -4.606 29.006 1.00 12.92 89 GLY A O 1
ATOM 673 N N . SER A 1 90 ? -19.989 -6.066 30.004 1.00 13.27 90 SER A N 1
ATOM 674 C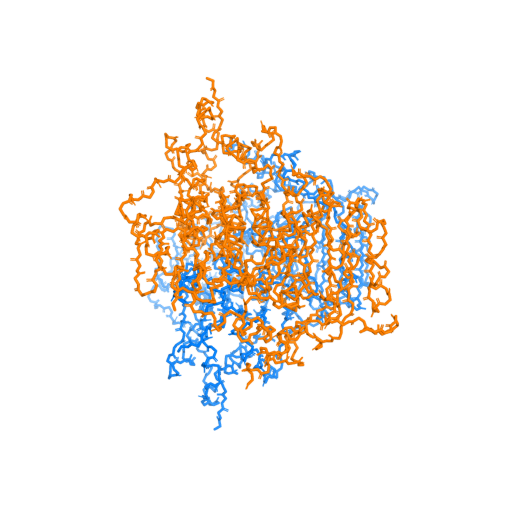 CA . SER A 1 90 ? -20.775 -7.300 29.733 1.00 13.54 90 SER A CA 1
ATOM 675 C C . SER A 1 90 ? -22.118 -7.221 30.467 1.00 13.86 90 SER A C 1
ATOM 676 O O . SER A 1 90 ? -23.139 -7.574 29.852 1.00 13.78 90 SER A O 1
ATOM 679 N N . TYR A 1 91 ? -22.106 -6.767 31.726 1.00 14.50 91 TYR A N 1
ATOM 680 C CA . TYR A 1 91 ? -23.314 -6.530 32.560 1.00 14.96 91 TYR A CA 1
ATOM 681 C C . TYR A 1 91 ? -24.165 -5.453 31.886 1.00 15.03 91 TYR A C 1
ATOM 682 O O . TYR A 1 91 ? -25.391 -5.637 31.734 1.00 14.52 91 TYR A O 1
ATOM 691 N N . SER A 1 92 ? -23.520 -4.357 31.488 1.00 15.54 92 SER A N 1
ATOM 692 C CA . SER A 1 92 ? -24.187 -3.160 30.918 1.00 15.91 92 SER A CA 1
ATOM 693 C C . SER A 1 92 ? -24.990 -3.565 29.681 1.00 16.44 92 SER A C 1
ATOM 694 O O . SER A 1 92 ? -26.143 -3.136 29.576 1.00 17.07 92 SER A O 1
ATOM 697 N N . GLU A 1 93 ? -24.404 -4.381 28.802 1.00 16.91 93 GLU A N 1
ATOM 698 C CA . GLU A 1 93 ? -24.979 -4.732 27.474 1.00 17.43 93 GLU A CA 1
ATOM 699 C C . GLU A 1 93 ? -25.520 -6.169 27.460 1.00 17.12 93 GLU A C 1
ATOM 700 O O . GLU A 1 93 ? -25.773 -6.681 26.362 1.00 17.50 93 GLU A O 1
ATOM 706 N N . HIS A 1 94 ? -25.710 -6.778 28.631 1.00 16.97 94 HIS A N 1
ATOM 707 C CA . HIS A 1 94 ? -26.313 -8.129 28.815 1.00 17.08 94 HIS A CA 1
ATOM 708 C C . HIS A 1 94 ? -25.536 -9.182 28.012 1.00 16.34 94 HIS A C 1
ATOM 709 O O . HIS A 1 94 ? -26.095 -9.726 27.047 1.00 17.13 94 HIS A O 1
ATOM 716 N N . VAL A 1 95 ? -24.297 -9.479 28.400 1.00 15.01 95 VAL A N 1
ATOM 717 C CA . VAL A 1 95 ? -23.477 -10.541 27.747 1.00 14.00 95 VAL A CA 1
ATOM 718 C C . VAL A 1 95 ? -23.194 -11.622 28.789 1.00 13.06 95 VAL A C 1
ATOM 719 O O . VAL A 1 95 ? -22.786 -11.269 29.900 1.00 12.50 95 VAL A O 1
ATOM 723 N N . GLY A 1 96 ? -23.404 -12.884 28.420 1.00 12.48 96 GLY A N 1
ATOM 724 C CA . GLY A 1 96 ? -23.372 -14.032 29.343 1.00 12.46 96 GLY A CA 1
ATOM 725 C C . GLY A 1 96 ? -21.957 -14.513 29.595 1.00 12.21 96 GLY A C 1
ATOM 726 O O . GLY A 1 96 ? -21.522 -15.445 28.907 1.00 12.27 96 GLY A O 1
ATOM 727 N N . ILE A 1 97 ? -21.262 -13.900 30.551 1.00 11.99 97 ILE A N 1
ATOM 728 C CA . ILE A 1 97 ? -19.845 -14.224 30.880 1.00 11.90 97 ILE A CA 1
ATOM 729 C C . ILE A 1 97 ? -19.834 -15.136 32.106 1.00 11.87 97 ILE A C 1
ATOM 730 O O . ILE A 1 97 ? -20.377 -14.737 33.143 1.00 11.99 97 ILE A O 1
ATOM 735 N N . ILE A 1 98 ? -19.235 -16.315 31.981 1.00 11.88 98 ILE A N 1
ATOM 736 C CA . ILE A 1 98 ? -18.951 -17.222 33.127 1.00 11.89 98 ILE A CA 1
ATOM 737 C C . ILE A 1 98 ? -17.569 -16.835 33.656 1.00 12.20 98 ILE A C 1
ATOM 738 O O . ILE A 1 98 ? -16.568 -17.377 33.163 1.00 11.99 98 ILE A O 1
ATOM 743 N N . ASN A 1 99 ? -17.536 -15.867 34.578 1.00 12.74 99 ASN A N 1
ATOM 744 C CA . ASN A 1 99 ? -16.301 -15.237 35.113 1.00 12.94 99 ASN A CA 1
ATOM 745 C C . ASN A 1 99 ? -15.866 -16.021 36.348 1.00 13.31 99 ASN A C 1
ATOM 746 O O . ASN A 1 99 ? -16.353 -15.708 37.445 1.00 13.48 99 ASN A O 1
ATOM 751 N N . LEU A 1 100 ? -15.017 -17.030 36.166 1.00 13.78 100 LEU A N 1
ATOM 752 C CA . LEU A 1 100 ? -14.500 -17.859 37.284 1.00 13.89 100 LEU A CA 1
ATOM 753 C C . LEU A 1 100 ? -13.157 -17.285 37.726 1.00 14.38 100 LEU A C 1
ATOM 754 O O . LEU A 1 100 ? -12.367 -16.872 36.846 1.00 14.33 100 LEU A O 1
ATOM 759 N N . VAL A 1 101 ? -12.931 -17.231 39.041 1.00 15.02 101 VAL A N 1
ATOM 760 C CA . VAL A 1 101 ? -11.678 -16.705 39.652 1.00 15.55 101 VAL A CA 1
ATOM 761 C C . VAL A 1 101 ? -11.151 -17.756 40.631 1.00 16.24 101 VAL A C 1
ATOM 762 O O . VAL A 1 101 ? -11.910 -18.159 41.533 1.00 17.06 101 VAL A O 1
ATOM 766 N N . GLY A 1 102 ? -9.918 -18.214 40.418 1.00 16.54 102 GLY A N 1
ATOM 767 C CA . GLY A 1 102 ? -9.191 -19.099 41.344 1.00 16.88 102 GLY A CA 1
ATOM 768 C C . GLY A 1 102 ? -8.734 -18.334 42.571 1.00 17.43 102 GLY A C 1
ATOM 769 O O . GLY A 1 102 ? -7.976 -17.359 42.401 1.00 17.30 102 GLY A O 1
ATOM 770 N N . VAL A 1 103 ? -9.165 -18.766 43.761 1.00 18.36 103 VAL A N 1
ATOM 771 C CA . VAL A 1 103 ? -8.947 -18.051 45.055 1.00 19.13 103 VAL A CA 1
ATOM 772 C C . VAL A 1 103 ? -8.193 -18.969 46.018 1.00 20.41 103 VAL A C 1
ATOM 773 O O . VAL A 1 103 ? -8.089 -20.172 45.782 1.00 19.98 103 VAL A O 1
ATOM 777 N N . PRO A 1 104 ? -7.615 -18.433 47.118 1.00 22.14 104 PRO A N 1
ATOM 778 C CA . PRO A 1 104 ? -6.870 -19.246 48.078 1.00 23.58 104 PRO A CA 1
ATOM 779 C C . PRO A 1 104 ? -7.725 -20.314 48.774 1.00 25.39 104 PRO A C 1
ATOM 780 O O . PRO A 1 104 ? -8.935 -20.162 48.808 1.00 25.57 104 PRO A O 1
ATOM 784 N N . SER A 1 105 ? -7.057 -21.365 49.273 1.00 27.64 105 SER A N 1
ATOM 785 C CA . SER A 1 105 ? -7.627 -22.502 50.045 1.00 28.83 105 SER A CA 1
ATOM 786 C C . SER A 1 105 ? -8.669 -22.018 51.058 1.00 30.11 105 SER A C 1
ATOM 787 O O . SER A 1 105 ? -8.404 -20.998 51.724 1.00 30.50 105 SER A O 1
ATOM 790 N N . SER A 1 106 ? -9.776 -22.762 51.194 1.00 30.88 106 SER A N 1
ATOM 791 C CA . SER A 1 106 ? -10.801 -22.601 52.260 1.00 31.12 106 SER A CA 1
ATOM 792 C C . SER A 1 106 ? -10.497 -23.576 53.410 1.00 30.86 106 SER A C 1
ATOM 793 O O . SER A 1 106 ? -9.358 -23.504 53.943 1.00 30.77 106 SER A O 1
ATOM 796 N N . LEU A 1 115 ? -1.333 -14.164 51.977 1.00 55.25 115 LEU A N 1
ATOM 797 C CA . LEU A 1 115 ? -0.666 -12.883 52.351 1.00 58.32 115 LEU A CA 1
ATOM 798 C C . LEU A 1 115 ? 0.297 -12.443 51.230 1.00 58.13 115 LEU A C 1
ATOM 799 O O . LEU A 1 115 ? 1.444 -12.071 51.532 1.00 58.92 115 LEU A O 1
ATOM 804 N N . HIS A 1 116 ? -0.185 -12.494 49.982 1.00 54.79 116 HIS A N 1
ATOM 805 C CA . HIS A 1 116 ? 0.470 -12.115 48.698 1.00 50.01 116 HIS A CA 1
ATOM 806 C C . HIS A 1 116 ? -0.669 -11.931 47.678 1.00 48.80 116 HIS A C 1
ATOM 807 O O . HIS A 1 116 ? -1.455 -12.893 47.495 1.00 49.83 116 HIS A O 1
ATOM 814 N N . HIS A 1 117 ? -0.791 -10.743 47.072 1.00 45.08 117 HIS A N 1
ATOM 815 C CA . HIS A 1 117 ? -1.986 -10.266 46.315 1.00 42.61 117 HIS A CA 1
ATOM 816 C C . HIS A 1 117 ? -3.124 -9.915 47.292 1.00 43.43 117 HIS A C 1
ATOM 817 O O . HIS A 1 117 ? -4.296 -10.106 46.915 1.00 41.93 117 HIS A O 1
ATOM 824 N N . THR A 1 118 ? -2.788 -9.412 48.490 1.00 45.46 118 THR A N 1
ATOM 825 C CA . THR A 1 118 ? -3.737 -8.956 49.547 1.00 45.73 118 THR A CA 1
ATOM 826 C C . THR A 1 118 ? -3.672 -7.431 49.663 1.00 46.12 118 THR A C 1
ATOM 827 O O . THR A 1 118 ? -2.643 -6.852 49.256 1.00 45.94 118 THR A O 1
ATOM 831 N N . LEU A 1 119 ? -4.717 -6.814 50.221 1.00 46.38 119 LEU A N 1
ATOM 832 C CA . LEU A 1 119 ? -4.750 -5.362 50.548 1.00 46.61 119 LEU A CA 1
ATOM 833 C C . LEU A 1 119 ? -4.036 -5.102 51.886 1.00 48.56 119 LEU A C 1
ATOM 834 O O . LEU A 1 119 ? -4.198 -3.989 52.419 1.00 47.06 119 LEU A O 1
ATOM 839 N N . GLY A 1 120 ? -3.281 -6.078 52.411 1.00 51.65 120 GLY A N 1
ATOM 840 C CA . GLY A 1 120 ? -2.539 -5.953 53.684 1.00 53.35 120 GLY A CA 1
ATOM 841 C C . GLY A 1 120 ? -3.370 -6.348 54.901 1.00 53.24 120 GLY A C 1
ATOM 842 O O . GLY A 1 120 ? -2.761 -6.631 55.948 1.00 51.83 120 GLY A O 1
ATOM 843 N N . ASN A 1 121 ? -4.706 -6.355 54.786 1.00 55.14 121 ASN A N 1
ATOM 844 C CA . ASN A 1 121 ? -5.655 -6.862 55.820 1.00 54.07 121 ASN A CA 1
ATOM 845 C C . ASN A 1 121 ? -5.779 -8.388 55.671 1.00 52.14 121 ASN A C 1
ATOM 846 O O . ASN A 1 121 ? -4.914 -8.994 54.998 1.00 56.97 121 ASN A O 1
ATOM 851 N N . GLY A 1 122 ? -6.806 -8.994 56.275 1.00 48.32 122 GLY A N 1
ATOM 852 C CA . GLY A 1 122 ? -7.076 -10.444 56.172 1.00 47.79 122 GLY A CA 1
ATOM 853 C C . GLY A 1 122 ? -8.461 -10.734 55.621 1.00 44.86 122 GLY A C 1
ATOM 854 O O . GLY A 1 122 ? -9.033 -11.776 55.999 1.00 43.86 122 GLY A O 1
ATOM 855 N N . ASP A 1 123 ? -8.968 -9.853 54.750 1.00 43.05 123 ASP A N 1
ATOM 856 C CA . ASP A 1 123 ? -10.337 -9.908 54.166 1.00 42.22 123 ASP A CA 1
ATOM 857 C C . ASP A 1 123 ? -10.252 -10.536 52.766 1.00 41.85 123 ASP A C 1
ATOM 858 O O . ASP A 1 123 ? -9.835 -9.824 51.820 1.00 41.60 123 ASP A O 1
ATOM 863 N N . PHE A 1 124 ? -10.633 -11.816 52.642 1.00 39.88 124 PHE A N 1
ATOM 864 C CA . PHE A 1 124 ? -10.449 -12.650 51.421 1.00 39.39 124 PHE A CA 1
ATOM 865 C C . PHE A 1 124 ? -11.667 -12.545 50.487 1.00 37.31 124 PHE A C 1
ATOM 866 O O . PHE A 1 124 ? -11.614 -13.130 49.391 1.00 37.03 124 PHE A O 1
ATOM 874 N N . THR A 1 125 ? -12.726 -11.834 50.893 1.00 33.89 125 THR A N 1
ATOM 875 C CA . THR A 1 125 ? -13.978 -11.675 50.105 1.00 31.49 125 THR A CA 1
ATOM 876 C C . THR A 1 125 ? -14.039 -10.288 49.457 1.00 28.50 125 THR A C 1
ATOM 877 O O . THR A 1 125 ? -14.960 -10.072 48.651 1.00 28.57 125 THR A O 1
ATOM 881 N N . VAL A 1 126 ? -13.117 -9.386 49.803 1.00 25.93 126 VAL A N 1
ATOM 882 C CA . VAL A 1 126 ? -13.132 -7.959 49.362 1.00 24.47 126 VAL A CA 1
ATOM 883 C C . VAL A 1 126 ? -13.339 -7.892 47.841 1.00 23.52 126 VAL A C 1
ATOM 884 O O . VAL A 1 126 ? -14.119 -7.032 47.403 1.00 23.18 126 VAL A O 1
ATOM 888 N N . PHE A 1 127 ? -12.696 -8.769 47.063 1.00 22.99 127 PHE A N 1
ATOM 889 C CA . PHE A 1 127 ? -12.731 -8.726 45.575 1.00 23.26 127 PHE A CA 1
ATOM 890 C C . PHE A 1 127 ? -14.075 -9.282 45.069 1.00 23.14 127 PHE A C 1
ATOM 891 O O . PHE A 1 127 ? -14.627 -8.706 44.119 1.00 22.54 127 PHE A O 1
ATOM 899 N N . HIS A 1 128 ? -14.595 -10.341 45.698 1.00 24.12 128 HIS A N 1
ATOM 900 C CA . HIS A 1 128 ? -15.929 -10.944 45.417 1.00 24.87 128 HIS A CA 1
ATOM 901 C C . HIS A 1 128 ? -17.033 -9.898 45.623 1.00 25.88 128 HIS A C 1
ATOM 902 O O . HIS A 1 128 ? -17.934 -9.807 44.756 1.00 26.10 128 HIS A O 1
ATOM 909 N N . ARG A 1 129 ? -16.965 -9.142 46.724 1.00 26.71 129 ARG A N 1
ATOM 910 C CA . ARG A 1 129 ? -17.990 -8.138 47.119 1.00 28.63 129 ARG A CA 1
ATOM 911 C C . ARG A 1 129 ? -18.023 -7.003 46.085 1.00 27.76 129 ARG A C 1
ATOM 912 O O . ARG A 1 129 ? -19.130 -6.528 45.781 1.00 28.64 129 ARG A O 1
ATOM 920 N N . MET A 1 130 ? -16.865 -6.604 45.546 1.00 26.88 130 MET A N 1
ATOM 921 C CA . MET A 1 130 ? -16.748 -5.556 44.495 1.00 26.70 130 MET A CA 1
ATOM 922 C C . MET A 1 130 ? -17.451 -6.016 43.207 1.00 26.54 130 MET A C 1
ATOM 923 O O . MET A 1 130 ? -18.073 -5.157 42.550 1.00 28.20 130 MET A O 1
ATOM 928 N N . PHE A 1 131 ? -17.400 -7.315 42.881 1.00 25.60 131 PHE A N 1
ATOM 929 C CA . PHE A 1 131 ? -17.924 -7.897 41.614 1.00 25.16 131 PHE A CA 1
ATOM 930 C C . PHE A 1 131 ? -19.433 -8.173 41.687 1.00 26.08 131 PHE A C 1
ATOM 931 O O . PHE A 1 131 ? -20.016 -8.451 40.622 1.00 24.81 131 PHE A O 1
ATOM 939 N N . LYS A 1 132 ? -20.049 -8.096 42.873 1.00 27.81 132 LYS A N 1
ATOM 940 C CA . LYS A 1 132 ? -21.512 -8.317 43.064 1.00 28.60 132 LYS A CA 1
ATOM 941 C C . LYS A 1 132 ? -22.318 -7.250 42.312 1.00 27.47 132 LYS A C 1
ATOM 942 O O . LYS A 1 132 ? -23.425 -7.579 41.853 1.00 26.06 132 LYS A O 1
ATOM 948 N N . ASN A 1 133 ? -21.793 -6.024 42.200 1.00 27.27 133 ASN A N 1
ATOM 949 C CA . ASN A 1 133 ? -22.478 -4.867 41.559 1.00 26.96 133 ASN A CA 1
ATOM 950 C C . ASN A 1 133 ? -22.558 -5.060 40.042 1.00 24.87 133 ASN A C 1
ATOM 951 O O . ASN A 1 133 ? -23.431 -4.433 39.429 1.00 24.51 133 ASN A O 1
ATOM 956 N N . ILE A 1 134 ? -21.663 -5.871 39.471 1.00 23.76 134 ILE A N 1
ATOM 957 C CA . ILE A 1 134 ? -21.521 -6.089 37.997 1.00 23.03 134 ILE A CA 1
ATOM 958 C C . ILE A 1 134 ? -21.636 -7.589 37.690 1.00 21.41 134 ILE A C 1
ATOM 959 O O . ILE A 1 134 ? -21.133 -8.026 36.637 1.00 20.79 134 ILE A O 1
ATOM 964 N N . SER A 1 135 ? -22.287 -8.335 38.586 1.00 20.36 135 SER A N 1
ATOM 965 C CA . SER A 1 135 ? -22.614 -9.777 38.461 1.00 19.67 135 SER A CA 1
ATOM 966 C C . SER A 1 135 ? -24.119 -9.966 38.683 1.00 19.04 135 SER A C 1
ATOM 967 O O . SER A 1 135 ? -24.656 -9.350 39.617 1.00 17.78 135 SER A O 1
ATOM 970 N N . GLN A 1 136 ? -24.763 -10.786 37.849 1.00 19.05 136 GLN A N 1
ATOM 971 C CA . GLN A 1 136 ? -26.178 -11.211 38.002 1.00 18.94 136 GLN A CA 1
ATOM 972 C C . GLN A 1 136 ? -26.298 -12.015 39.298 1.00 19.29 136 GLN A C 1
ATOM 973 O O . GLN A 1 136 ? -27.255 -11.785 40.036 1.00 19.25 136 GLN A O 1
ATOM 979 N N . THR A 1 137 ? -25.344 -12.916 39.550 1.00 20.00 137 THR A N 1
ATOM 980 C CA . THR A 1 137 ? -25.293 -13.799 40.744 1.00 19.82 137 THR A CA 1
ATOM 981 C C . THR A 1 137 ? -23.841 -14.203 41.019 1.00 20.45 137 THR A C 1
ATOM 982 O O . THR A 1 137 ? -23.010 -14.098 40.099 1.00 20.73 137 THR A O 1
ATOM 986 N N . SER A 1 138 ? -23.558 -14.647 42.245 1.00 21.56 138 SER A N 1
ATOM 987 C CA . SER A 1 138 ? -22.212 -15.072 42.702 1.00 22.88 138 SER A CA 1
ATOM 988 C C . SER A 1 138 ? -22.284 -16.470 43.315 1.00 23.93 138 SER A C 1
ATOM 989 O O . SER A 1 138 ? -23.397 -16.931 43.625 1.00 23.76 138 SER A O 1
ATOM 992 N N . ALA A 1 139 ? -21.123 -17.105 43.468 1.00 24.81 139 ALA A N 1
ATOM 993 C CA . ALA A 1 139 ? -20.897 -18.290 44.319 1.00 25.75 139 ALA A CA 1
ATOM 994 C C . ALA A 1 139 ? -19.432 -18.275 44.752 1.00 27.20 139 ALA A C 1
ATOM 995 O O . ALA A 1 139 ? -18.572 -18.437 43.877 1.00 26.25 139 ALA A O 1
ATOM 997 N N . PHE A 1 140 ? -19.178 -17.977 46.029 1.00 30.64 140 PHE A N 1
ATOM 998 C CA . PHE A 1 140 ? -17.877 -18.178 46.713 1.00 32.74 140 PHE A CA 1
ATOM 999 C C . PHE A 1 140 ? -17.919 -19.602 47.268 1.00 33.31 140 PHE A C 1
ATOM 1000 O O . PHE A 1 140 ? -18.273 -19.783 48.437 1.00 35.80 140 PHE A O 1
ATOM 1008 N N . ILE A 1 141 ? -17.623 -20.581 46.412 1.00 33.00 141 ILE A N 1
ATOM 1009 C CA . ILE A 1 141 ? -17.818 -22.038 46.678 1.00 32.97 141 ILE A CA 1
ATOM 1010 C C . ILE A 1 141 ? -16.930 -22.484 47.848 1.00 34.32 141 ILE A C 1
ATOM 1011 O O . ILE A 1 141 ? -15.722 -22.242 47.781 1.00 37.95 141 ILE A O 1
ATOM 1016 N N . SER A 1 142 ? -17.511 -23.140 48.860 1.00 34.31 142 SER A N 1
ATOM 1017 C CA . SER A 1 142 ? -16.819 -23.696 50.059 1.00 33.05 142 SER A CA 1
ATOM 1018 C C . SER A 1 142 ? -17.122 -25.191 50.193 1.00 32.04 142 SER A C 1
ATOM 1019 O O . SER A 1 142 ? -16.180 -25.990 50.216 1.00 32.71 142 SER A O 1
ATOM 1022 N N . ASP A 1 143 ? -18.409 -25.519 50.300 1.00 30.84 143 ASP A N 1
ATOM 1023 C CA . ASP A 1 143 ? -18.948 -26.878 50.555 1.00 30.14 143 ASP A CA 1
ATOM 1024 C C . ASP A 1 143 ? -18.652 -27.760 49.341 1.00 28.82 143 ASP A C 1
ATOM 1025 O O . ASP A 1 143 ? -19.096 -27.461 48.234 1.00 28.15 143 ASP A O 1
ATOM 1030 N N . PRO A 1 144 ? -17.897 -28.870 49.509 1.00 27.89 144 PRO A N 1
ATOM 1031 C CA . PRO A 1 144 ? -17.766 -29.878 48.453 1.00 27.13 144 PRO A CA 1
ATOM 1032 C C . PRO A 1 144 ? -19.107 -30.452 47.952 1.00 26.40 144 PRO A C 1
ATOM 1033 O O . PRO A 1 144 ? -19.218 -30.741 46.783 1.00 26.68 144 PRO A O 1
ATOM 1037 N N . ASN A 1 145 ? -20.091 -30.608 48.840 1.00 26.12 145 ASN A N 1
ATOM 1038 C CA . ASN A 1 145 ? -21.341 -31.373 48.576 1.00 27.01 145 ASN A CA 1
ATOM 1039 C C . ASN A 1 145 ? -22.231 -30.635 47.572 1.00 25.75 145 ASN A C 1
ATOM 1040 O O . ASN A 1 145 ? -23.003 -31.323 46.887 1.00 25.15 145 ASN A O 1
ATOM 1045 N N . THR A 1 146 ? -22.146 -29.298 47.520 1.00 24.47 146 THR A N 1
ATOM 1046 C CA . THR A 1 146 ? -23.030 -28.411 46.712 1.00 23.12 146 THR A CA 1
ATOM 1047 C C . THR A 1 146 ? -22.252 -27.743 45.560 1.00 22.93 146 THR A C 1
ATOM 1048 O O . THR A 1 146 ? -22.877 -26.963 44.807 1.00 23.01 146 THR A O 1
ATOM 1052 N N . ALA A 1 147 ? -20.951 -28.028 45.407 1.00 22.12 147 ALA A N 1
ATOM 1053 C CA . ALA A 1 147 ? -20.032 -27.297 44.498 1.00 21.46 147 ALA A CA 1
ATOM 1054 C C . ALA A 1 147 ? -20.491 -27.423 43.034 1.00 21.20 147 ALA A C 1
ATOM 1055 O O . ALA A 1 147 ? -20.589 -26.385 42.348 1.00 21.52 147 ALA A O 1
ATOM 1057 N N . ALA A 1 148 ? -20.770 -28.644 42.572 1.00 21.31 148 ALA A N 1
ATOM 1058 C CA . ALA A 1 148 ? -21.250 -28.947 41.203 1.00 21.51 148 ALA A CA 1
ATOM 1059 C C . ALA A 1 148 ? -22.542 -28.166 40.937 1.00 22.44 148 ALA A C 1
ATOM 1060 O O . ALA A 1 148 ? -22.623 -27.487 39.892 1.00 22.62 148 ALA A O 1
ATOM 1062 N N . SER A 1 149 ? -23.506 -28.269 41.863 1.00 22.15 149 SER A N 1
ATOM 1063 C CA . SER A 1 149 ? -24.848 -27.633 41.792 1.00 20.64 149 SER A CA 1
ATOM 1064 C C . SER A 1 149 ? -24.700 -26.117 41.621 1.00 19.37 149 SER A C 1
ATOM 1065 O O . SER A 1 149 ? -25.448 -25.540 40.805 1.00 19.48 149 SER A O 1
ATOM 1068 N N . GLU A 1 150 ? -23.755 -25.512 42.348 1.00 18.02 150 GLU A N 1
ATOM 1069 C CA . GLU A 1 150 ? -23.528 -24.040 42.379 1.00 17.87 150 GLU A CA 1
ATOM 1070 C C . GLU A 1 150 ? -22.991 -23.564 41.024 1.00 17.39 150 GLU A C 1
ATOM 1071 O O . GLU A 1 150 ? -23.486 -22.523 40.507 1.00 17.31 150 GLU A O 1
ATOM 1077 N N . ILE A 1 151 ? -21.994 -24.275 40.490 1.00 16.72 151 ILE A N 1
ATOM 1078 C CA . ILE A 1 151 ? -21.424 -24.019 39.136 1.00 16.28 151 ILE A CA 1
ATOM 1079 C C . ILE A 1 151 ? -22.596 -24.028 38.147 1.00 15.98 151 ILE A C 1
ATOM 1080 O O . ILE A 1 151 ? -22.797 -23.009 37.463 1.00 16.16 151 ILE A O 1
ATOM 1085 N N . ASP A 1 152 ? -23.391 -25.102 38.162 1.00 15.77 152 ASP A N 1
ATOM 1086 C CA . ASP A 1 152 ? -24.601 -25.277 37.313 1.00 15.74 152 ASP A CA 1
ATOM 1087 C C . ASP A 1 152 ? -25.540 -24.074 37.472 1.00 15.58 152 ASP A C 1
ATOM 1088 O O . ASP A 1 152 ? -25.955 -23.511 36.437 1.00 15.68 152 ASP A O 1
ATOM 1093 N N . ARG A 1 153 ? -25.872 -23.709 38.710 1.00 15.75 153 ARG A N 1
ATOM 1094 C CA . ARG A 1 153 ? -26.823 -22.606 39.017 1.00 16.32 153 ARG A CA 1
ATOM 1095 C C . ARG A 1 153 ? -26.317 -21.300 38.385 1.00 16.58 153 ARG A C 1
ATOM 1096 O O . ARG A 1 153 ? -27.128 -20.614 37.707 1.00 16.07 153 ARG A O 1
ATOM 1104 N N . CYS A 1 154 ? -25.038 -20.972 38.602 1.00 17.33 154 CYS A N 1
ATOM 1105 C CA . CYS A 1 154 ? -24.371 -19.742 38.089 1.00 18.22 154 CYS A CA 1
ATOM 1106 C C . CYS A 1 154 ? -24.394 -19.737 36.559 1.00 18.28 154 CYS A C 1
ATOM 1107 O O . CYS A 1 154 ? -24.693 -18.679 35.977 1.00 20.18 154 CYS A O 1
ATOM 1110 N N . ILE A 1 155 ? -24.059 -20.869 35.938 1.00 16.96 155 ILE A N 1
ATOM 1111 C CA . ILE A 1 155 ? -23.998 -20.999 34.456 1.00 16.51 155 ILE A CA 1
ATOM 1112 C C . ILE A 1 155 ? -25.404 -20.770 33.884 1.00 16.17 155 ILE A C 1
ATOM 1113 O O . ILE A 1 155 ? -25.510 -20.043 32.872 1.00 15.68 155 ILE A O 1
ATOM 1118 N N . ARG A 1 156 ? -26.439 -21.336 34.518 1.00 16.19 156 ARG A N 1
ATOM 1119 C CA . ARG A 1 156 ? -27.858 -21.160 34.093 1.00 16.22 156 ARG A CA 1
ATOM 1120 C C . ARG A 1 156 ? -28.214 -19.669 34.115 1.00 15.43 156 ARG A C 1
ATOM 1121 O O . ARG A 1 156 ? -28.754 -19.174 33.118 1.00 14.75 156 ARG A O 1
ATOM 1129 N N . ASP A 1 157 ? -27.947 -18.992 35.228 1.00 15.20 157 ASP A N 1
ATOM 1130 C CA . ASP A 1 157 ? -28.283 -17.554 35.397 1.00 15.48 157 ASP A CA 1
ATOM 1131 C C . ASP A 1 157 ? -27.635 -16.760 34.258 1.00 15.20 157 ASP A C 1
ATOM 1132 O O . ASP A 1 157 ? -28.353 -15.973 33.629 1.00 15.41 157 ASP A O 1
ATOM 1137 N N . ALA A 1 158 ? -26.345 -16.977 33.987 1.00 15.02 158 ALA A N 1
ATOM 1138 C CA . ALA A 1 158 ? -25.594 -16.319 32.891 1.00 15.09 158 ALA A CA 1
ATOM 1139 C C . ALA A 1 158 ? -26.392 -16.422 31.585 1.00 15.10 158 ALA A C 1
ATOM 1140 O O . ALA A 1 158 ? -26.594 -15.382 30.928 1.00 14.73 158 ALA A O 1
ATOM 1142 N N . TYR A 1 159 ? -26.845 -17.630 31.240 1.00 15.18 159 TYR A N 1
ATOM 1143 C CA . TYR A 1 159 ? -27.588 -17.931 29.988 1.00 15.75 159 TYR A CA 1
ATOM 1144 C C . TYR A 1 159 ? -28.969 -17.258 29.995 1.00 15.78 159 TYR A C 1
ATOM 1145 O O . TYR A 1 159 ? -29.343 -16.611 29.006 1.00 15.39 159 TYR A O 1
ATOM 1154 N N . VAL A 1 160 ? -29.710 -17.441 31.084 1.00 16.15 160 VAL A N 1
ATOM 1155 C CA . VAL A 1 160 ? -31.136 -17.024 31.242 1.00 16.49 160 VAL A CA 1
ATOM 1156 C C . VAL A 1 160 ? -31.229 -15.490 31.251 1.00 16.69 160 VAL A C 1
ATOM 1157 O O . VAL A 1 160 ? -32.036 -14.953 30.461 1.00 16.67 160 VAL A O 1
ATOM 1161 N N . TYR A 1 161 ? -30.441 -14.813 32.098 1.00 16.60 161 TYR A N 1
ATOM 1162 C CA . TYR A 1 161 ? -30.433 -13.332 32.263 1.00 16.82 161 TYR A CA 1
ATOM 1163 C C . TYR A 1 161 ? -29.434 -12.683 31.295 1.00 16.38 161 TYR A C 1
ATOM 1164 O O . TYR A 1 161 ? -29.376 -11.429 31.248 1.00 16.21 161 TYR A O 1
ATOM 1173 N N . GLN A 1 162 ? -28.687 -13.497 30.543 1.00 16.01 162 GLN A N 1
ATOM 1174 C CA . GLN A 1 162 ? -27.686 -13.029 29.548 1.00 15.82 162 GLN A CA 1
ATOM 1175 C C . GLN A 1 162 ? -26.843 -11.943 30.223 1.00 15.79 162 GLN A C 1
ATOM 1176 O O . GLN A 1 162 ? -26.945 -10.769 29.820 1.00 15.33 162 GLN A O 1
ATOM 1182 N N . ARG A 1 163 ? -26.094 -12.324 31.262 1.00 15.86 163 ARG A N 1
ATOM 1183 C CA . ARG A 1 163 ? -25.283 -11.390 32.087 1.00 15.72 163 ARG A CA 1
ATOM 1184 C C . ARG A 1 163 ? -24.124 -12.151 32.712 1.00 15.43 163 ARG A C 1
ATOM 1185 O O . ARG A 1 163 ? -24.148 -13.378 32.767 1.00 15.08 163 ARG A O 1
ATOM 1193 N N . PRO A 1 164 ? -23.063 -11.438 33.153 1.00 15.26 164 PRO A N 1
ATOM 1194 C CA . PRO A 1 164 ? -21.948 -12.068 33.851 1.00 15.15 164 PRO A CA 1
ATOM 1195 C C . PRO A 1 164 ? -22.389 -12.706 35.174 1.00 15.57 164 PRO A C 1
ATOM 1196 O O . PRO A 1 164 ? -23.372 -12.255 35.749 1.00 16.44 164 PRO A O 1
ATOM 1200 N N . VAL A 1 165 ? -21.652 -13.736 35.603 1.00 15.21 165 VAL A N 1
ATOM 1201 C CA . VAL A 1 165 ? -21.779 -14.404 36.930 1.00 15.22 165 VAL A CA 1
ATOM 1202 C C . VAL A 1 165 ? -20.362 -14.598 37.485 1.00 15.31 165 VAL A C 1
ATOM 1203 O O . VAL A 1 165 ? -19.445 -14.889 36.684 1.00 15.06 165 VAL A O 1
ATOM 1207 N N . TYR A 1 166 ? -20.177 -14.411 38.795 1.00 15.17 166 TYR A N 1
ATOM 1208 C CA . TYR A 1 166 ? -18.857 -14.537 39.465 1.00 15.28 166 TYR A CA 1
ATOM 1209 C C . TYR A 1 166 ? -18.812 -15.892 40.181 1.00 15.05 166 TYR A C 1
ATOM 1210 O O . TYR A 1 166 ? -19.701 -16.153 41.002 1.00 15.62 166 TYR A O 1
ATOM 1219 N N . ILE A 1 167 ? -17.835 -16.739 39.848 1.00 14.75 167 ILE A N 1
ATOM 1220 C CA . ILE A 1 167 ? -17.571 -18.025 40.557 1.00 14.49 167 ILE A CA 1
ATOM 1221 C C . ILE A 1 167 ? -16.173 -17.933 41.175 1.00 14.57 167 ILE A C 1
ATOM 1222 O O . ILE A 1 167 ? -15.195 -17.878 40.420 1.00 14.88 167 ILE A O 1
ATOM 1227 N N . GLY A 1 168 ? -16.090 -17.871 42.504 1.00 14.62 168 GLY A N 1
ATOM 1228 C CA . GLY A 1 168 ? -14.828 -18.013 43.256 1.00 14.52 168 GLY A CA 1
ATOM 1229 C C . GLY A 1 168 ? -14.582 -19.467 43.607 1.00 14.64 168 GLY A C 1
ATOM 1230 O O . GLY A 1 168 ? -15.387 -20.001 44.387 1.00 14.93 168 GLY A O 1
ATOM 1231 N N . LEU A 1 169 ? -13.541 -20.087 43.037 1.00 14.81 169 LEU A N 1
ATOM 1232 C CA . LEU A 1 169 ? -13.205 -21.524 43.247 1.00 14.78 169 LEU A CA 1
ATOM 1233 C C . LEU A 1 169 ? -11.899 -21.636 44.028 1.00 15.07 169 LEU A C 1
ATOM 1234 O O . LEU A 1 169 ? -10.827 -21.373 43.485 1.00 15.18 169 LEU A O 1
ATOM 1239 N N . PRO A 1 170 ? -11.943 -22.019 45.323 1.00 15.12 170 PRO A N 1
ATOM 1240 C CA . PRO A 1 170 ? -10.723 -22.216 46.105 1.00 15.07 170 PRO A CA 1
ATOM 1241 C C . PRO A 1 170 ? -9.873 -23.348 45.506 1.00 15.31 170 PRO A C 1
ATOM 1242 O O . PRO A 1 170 ? -10.439 -24.317 45.062 1.00 14.58 170 PRO A O 1
ATOM 1246 N N . SER A 1 171 ? -8.550 -23.187 45.513 1.00 15.86 171 SER A N 1
ATOM 1247 C CA . SER A 1 171 ? -7.570 -24.147 44.937 1.00 16.48 171 SER A CA 1
ATOM 1248 C C . SER A 1 171 ? -7.832 -25.556 45.479 1.00 17.09 171 SER A C 1
ATOM 1249 O O . SER A 1 171 ? -7.704 -26.517 44.689 1.00 17.06 171 SER A O 1
ATOM 1252 N N . ASN A 1 172 ? -8.209 -25.673 46.757 1.00 17.57 172 ASN A N 1
ATOM 1253 C CA . ASN A 1 172 ? -8.321 -26.975 47.472 1.00 18.40 172 ASN A CA 1
ATOM 1254 C C . ASN A 1 172 ? -9.499 -27.783 46.909 1.00 18.92 172 ASN A C 1
ATOM 1255 O O . ASN A 1 172 ? -9.446 -29.026 47.014 1.00 18.82 172 ASN A O 1
ATOM 1260 N N . LEU A 1 173 ? -10.500 -27.116 46.317 1.00 19.38 173 LEU A N 1
ATOM 1261 C CA . LEU A 1 173 ? -11.748 -27.759 45.824 1.00 19.77 173 LEU A CA 1
ATOM 1262 C C . LEU A 1 173 ? -11.606 -28.163 44.355 1.00 18.95 173 LEU A C 1
ATOM 1263 O O . LEU A 1 173 ? -12.530 -28.818 43.855 1.00 18.99 173 LEU A O 1
ATOM 1268 N N . VAL A 1 174 ? -10.508 -27.796 43.692 1.00 18.58 174 VAL A N 1
ATOM 1269 C CA . VAL A 1 174 ? -10.301 -28.094 42.244 1.00 18.50 174 VAL A CA 1
ATOM 1270 C C . VAL A 1 174 ? -10.276 -29.616 42.052 1.00 19.25 174 VAL A C 1
ATOM 1271 O O . VAL A 1 174 ? -11.016 -30.095 41.174 1.00 18.94 174 VAL A O 1
ATOM 1275 N N . ASP A 1 175 ? -9.479 -30.340 42.849 1.00 20.16 175 ASP A N 1
ATOM 1276 C CA . ASP A 1 175 ? -9.156 -31.777 42.619 1.00 20.76 175 ASP A CA 1
ATOM 1277 C C . ASP A 1 175 ? -10.130 -32.691 43.385 1.00 21.38 175 ASP A C 1
ATOM 1278 O O . ASP A 1 175 ? -10.005 -33.937 43.246 1.00 21.09 175 ASP A O 1
ATOM 1283 N N . VAL A 1 176 ? -11.098 -32.123 44.116 1.00 22.10 176 VAL A N 1
ATOM 1284 C CA . VAL A 1 176 ? -12.183 -32.890 44.804 1.00 22.80 176 VAL A CA 1
ATOM 1285 C C . VAL A 1 176 ? -12.918 -33.738 43.758 1.00 23.65 176 VAL A C 1
ATOM 1286 O O . VAL A 1 176 ? -13.335 -33.181 42.725 1.00 24.62 176 VAL A O 1
ATOM 1290 N N . LYS A 1 177 ? -13.075 -35.037 44.033 1.00 24.84 177 LYS A N 1
ATOM 1291 C CA . LYS A 1 177 ? -13.672 -36.016 43.092 1.00 25.85 177 LYS A CA 1
ATOM 1292 C C . LYS A 1 177 ? -15.193 -35.902 43.146 1.00 24.65 177 LYS A C 1
ATOM 1293 O O . LYS A 1 177 ? -15.722 -35.540 44.193 1.00 24.43 177 LYS A O 1
ATOM 1299 N N . VAL A 1 178 ? -15.841 -36.208 42.025 1.00 24.23 178 VAL A N 1
ATOM 1300 C CA . VAL A 1 178 ? -17.300 -36.021 41.790 1.00 23.59 178 VAL A CA 1
ATOM 1301 C C . VAL A 1 178 ? -17.734 -37.071 40.770 1.00 22.79 178 VAL A C 1
ATOM 1302 O O . VAL A 1 178 ? -16.954 -37.422 39.889 1.00 22.58 178 VAL A O 1
ATOM 1306 N N . PRO A 1 179 ? -18.961 -37.639 40.855 1.00 22.33 179 PRO A N 1
ATOM 1307 C CA . PRO A 1 179 ? -19.413 -38.612 39.860 1.00 22.01 179 PRO A CA 1
ATOM 1308 C C . PRO A 1 179 ? -19.369 -38.041 38.433 1.00 22.12 179 PRO A C 1
ATOM 1309 O O . PRO A 1 179 ? -19.822 -36.941 38.226 1.00 21.63 179 PRO A O 1
ATOM 1313 N N . LYS A 1 180 ? -18.801 -38.798 37.495 1.00 23.11 180 LYS A N 1
ATOM 1314 C CA . LYS A 1 180 ? -18.836 -38.497 36.039 1.00 24.02 180 LYS A CA 1
ATOM 1315 C C . LYS A 1 180 ? -20.298 -38.393 35.595 1.00 23.56 180 LYS A C 1
ATOM 1316 O O . LYS A 1 180 ? -20.602 -37.556 34.736 1.00 23.17 180 LYS A O 1
ATOM 1322 N N . SER A 1 181 ? -21.167 -39.200 36.209 1.00 23.33 181 SER A N 1
ATOM 1323 C CA . SER A 1 181 ? -22.621 -39.317 35.910 1.00 22.46 181 SER A CA 1
ATOM 1324 C C . SER A 1 181 ? -23.319 -37.954 36.042 1.00 21.06 181 SER A C 1
ATOM 1325 O O . SER A 1 181 ? -24.373 -37.783 35.411 1.00 21.01 181 SER A O 1
ATOM 1328 N N . LEU A 1 182 ? -22.777 -37.020 36.829 1.00 19.55 182 LEU A N 1
ATOM 1329 C CA . LEU A 1 182 ? -23.383 -35.669 37.000 1.00 19.74 182 LEU A CA 1
ATOM 1330 C C . LEU A 1 182 ? -23.519 -34.983 35.632 1.00 19.51 182 LEU A C 1
ATOM 1331 O O . LEU A 1 182 ? -24.506 -34.253 35.434 1.00 19.40 182 LEU A O 1
ATOM 1336 N N . LEU A 1 183 ? -22.589 -35.232 34.708 1.00 19.83 183 LEU A N 1
ATOM 1337 C CA . LEU A 1 183 ? -22.579 -34.616 33.352 1.00 20.42 183 LEU A CA 1
ATOM 1338 C C . LEU A 1 183 ? -23.734 -35.148 32.489 1.00 21.04 183 LEU A C 1
ATOM 1339 O O . LEU A 1 183 ? -24.096 -34.456 31.523 1.00 21.38 183 LEU A O 1
ATOM 1344 N N . ASP A 1 184 ? -24.293 -36.318 32.811 1.00 21.65 184 ASP A N 1
ATOM 1345 C CA . ASP A 1 184 ? -25.419 -36.936 32.060 1.00 21.80 184 ASP A CA 1
ATOM 1346 C C . ASP A 1 184 ? -26.691 -36.108 32.245 1.00 21.65 184 ASP A C 1
ATOM 1347 O O . ASP A 1 184 ? -27.560 -36.195 31.375 1.00 21.27 184 ASP A O 1
ATOM 1352 N N . LYS A 1 185 ? -26.818 -35.383 33.358 1.00 22.81 185 LYS A N 1
ATOM 1353 C CA . LYS A 1 185 ? -27.916 -34.405 33.594 1.00 24.50 185 LYS A CA 1
ATOM 1354 C C . LYS A 1 185 ? -27.437 -33.037 33.091 1.00 24.17 185 LYS A C 1
ATOM 1355 O O . LYS A 1 185 ? -26.642 -32.396 33.796 1.00 23.12 185 LYS A O 1
ATOM 1361 N N . LYS A 1 186 ? -27.885 -32.643 31.897 1.00 24.32 186 LYS A N 1
ATOM 1362 C CA . LYS A 1 186 ? -27.519 -31.358 31.252 1.00 25.29 186 LYS A CA 1
ATOM 1363 C C . LYS A 1 186 ? -28.035 -30.220 32.129 1.00 24.24 186 LYS A C 1
ATOM 1364 O O . LYS A 1 186 ? -29.016 -30.427 32.837 1.00 24.24 186 LYS A O 1
ATOM 1370 N N . ILE A 1 187 ? -27.380 -29.065 32.109 1.00 23.76 187 ILE A N 1
ATOM 1371 C CA . ILE A 1 187 ? -27.884 -27.869 32.840 1.00 24.36 187 ILE A CA 1
ATOM 1372 C C . ILE A 1 187 ? -29.211 -27.459 32.196 1.00 25.12 187 ILE A C 1
ATOM 1373 O O . ILE A 1 187 ? -29.274 -27.384 30.960 1.00 25.27 187 ILE A O 1
ATOM 1378 N N . ASP A 1 188 ? -30.238 -27.238 33.014 1.00 26.45 188 ASP A N 1
ATOM 1379 C CA . ASP A 1 188 ? -31.585 -26.792 32.570 1.00 26.82 188 ASP A CA 1
ATOM 1380 C C . ASP A 1 188 ? -31.456 -25.341 32.095 1.00 26.42 188 ASP A C 1
ATOM 1381 O O . ASP A 1 188 ? -31.190 -24.468 32.936 1.00 26.81 188 ASP A O 1
ATOM 1386 N N . LEU A 1 189 ? -31.602 -25.097 30.794 1.00 25.82 189 LEU A N 1
ATOM 1387 C CA . LEU A 1 189 ? -31.481 -23.741 30.193 1.00 26.21 189 LEU A CA 1
ATOM 1388 C C . LEU A 1 189 ? -32.867 -23.148 29.901 1.00 25.45 189 LEU A C 1
ATOM 1389 O O . LEU A 1 189 ? -32.939 -21.943 29.635 1.00 25.32 189 LEU A O 1
ATOM 1394 N N . SER A 1 190 ? -33.922 -23.963 29.968 1.00 24.82 190 SER A N 1
ATOM 1395 C CA . SER A 1 190 ? -35.296 -23.602 29.535 1.00 23.85 190 SER A CA 1
ATOM 1396 C C . SER A 1 190 ? -35.867 -22.559 30.495 1.00 22.57 190 SER A C 1
ATOM 1397 O O . SER A 1 190 ? -35.444 -22.537 31.670 1.00 21.28 190 SER A O 1
ATOM 1400 N N . LEU A 1 191 ? -36.781 -21.730 29.983 1.00 21.98 191 LEU A N 1
ATOM 1401 C CA . LEU A 1 191 ? -37.518 -20.692 30.744 1.00 22.03 191 LEU A CA 1
ATOM 1402 C C . LEU A 1 191 ? -38.813 -21.308 31.283 1.00 22.46 191 LEU A C 1
ATOM 1403 O O . LEU A 1 191 ? -39.365 -22.196 30.626 1.00 21.01 191 LEU A O 1
ATOM 1408 N N . HIS A 1 192 ? -39.279 -20.852 32.443 1.00 25.05 192 HIS A N 1
ATOM 1409 C CA . HIS A 1 192 ? -40.637 -21.172 32.958 1.00 26.70 192 HIS A CA 1
ATOM 1410 C C . HIS A 1 192 ? -41.630 -20.696 31.900 1.00 25.54 192 HIS A C 1
ATOM 1411 O O . HIS A 1 192 ? -41.426 -19.642 31.303 1.00 25.96 192 HIS A O 1
ATOM 1418 N N . PRO A 1 193 ? -42.722 -21.436 31.606 1.00 24.22 193 PRO A N 1
ATOM 1419 C CA . PRO A 1 193 ? -43.756 -20.923 30.715 1.00 23.04 193 PRO A CA 1
ATOM 1420 C C . PRO A 1 193 ? -44.340 -19.628 31.297 1.00 22.70 193 PRO A C 1
ATOM 1421 O O . PRO A 1 193 ? -44.391 -19.503 32.502 1.00 22.17 193 PRO A O 1
ATOM 1425 N N . ASN A 1 194 ? -44.748 -18.698 30.430 1.00 22.73 194 ASN A N 1
ATOM 1426 C CA . ASN A 1 194 ? -45.424 -17.435 30.822 1.00 22.42 194 ASN A CA 1
ATOM 1427 C C . ASN A 1 194 ? -46.747 -17.777 31.513 1.00 22.78 194 ASN A C 1
ATOM 1428 O O . ASN A 1 194 ? -47.330 -18.816 31.185 1.00 23.49 194 ASN A O 1
ATOM 1433 N N . GLU A 1 195 ? -47.193 -16.926 32.435 1.00 24.06 195 GLU A N 1
ATOM 1434 C CA . GLU A 1 195 ? -48.545 -16.998 33.047 1.00 24.55 195 GLU A CA 1
ATOM 1435 C C . GLU A 1 195 ? -49.559 -16.871 31.908 1.00 24.00 195 GLU A C 1
ATOM 1436 O O . GLU A 1 195 ? -49.551 -15.879 31.185 1.00 23.53 195 GLU A O 1
ATOM 1442 N N . PRO A 1 196 ? -50.423 -17.887 31.659 1.00 23.68 196 PRO A N 1
ATOM 1443 C CA . PRO A 1 196 ? -51.239 -17.911 30.444 1.00 23.11 196 PRO A CA 1
ATOM 1444 C C . PRO A 1 196 ? -52.145 -16.681 30.306 1.00 22.40 196 PRO A C 1
ATOM 1445 O O . PRO A 1 196 ? -52.214 -16.156 29.222 1.00 22.91 196 PRO A O 1
ATOM 1449 N N . GLU A 1 197 ? -52.789 -16.260 31.400 1.00 22.38 197 GLU A N 1
ATOM 1450 C CA . GLU A 1 197 ? -53.772 -15.140 31.431 1.00 22.26 197 GLU A CA 1
ATOM 1451 C C . GLU A 1 197 ? -53.079 -13.823 31.054 1.00 22.52 197 GLU A C 1
ATOM 1452 O O . GLU A 1 197 ? -53.646 -13.083 30.218 1.00 21.65 197 GLU A O 1
ATOM 1458 N N . SER A 1 198 ? -51.916 -13.528 31.650 1.00 22.96 198 SER A N 1
ATOM 1459 C CA . SER A 1 198 ? -51.129 -12.296 31.372 1.00 23.18 198 SER A CA 1
ATOM 1460 C C . SER A 1 198 ? -50.750 -12.265 29.888 1.00 23.21 198 SER A C 1
ATOM 1461 O O . SER A 1 198 ? -50.896 -11.202 29.245 1.00 24.03 198 SER A O 1
ATOM 1464 N N . GLN A 1 199 ? -50.289 -13.403 29.366 1.00 22.78 199 GLN A N 1
ATOM 1465 C CA . GLN A 1 199 ? -49.875 -13.557 27.946 1.00 22.45 199 GLN A CA 1
ATOM 1466 C C . GLN A 1 199 ? -51.075 -13.277 27.032 1.00 21.68 199 GLN A C 1
ATOM 1467 O O . GLN A 1 199 ? -50.929 -12.463 26.091 1.00 20.54 199 GLN A O 1
ATOM 1473 N N . ALA A 1 200 ? -52.211 -13.930 27.304 1.00 20.47 200 ALA A N 1
ATOM 1474 C CA . ALA A 1 200 ? -53.462 -13.799 26.522 1.00 19.66 200 ALA A CA 1
ATOM 1475 C C . ALA A 1 200 ? -53.874 -12.320 26.469 1.00 19.38 200 ALA A C 1
ATOM 1476 O O . ALA A 1 200 ? -54.192 -11.845 25.370 1.00 19.31 200 ALA A O 1
ATOM 1478 N N . GLU A 1 201 ? -53.829 -11.621 27.607 1.00 19.02 201 GLU A N 1
ATOM 1479 C CA . GLU A 1 201 ? -54.198 -10.184 27.742 1.00 19.13 201 GLU A CA 1
ATOM 1480 C C . GLU A 1 201 ? -53.262 -9.335 26.866 1.00 19.26 201 GLU A C 1
ATOM 1481 O O . GLU A 1 201 ? -53.769 -8.480 26.110 1.00 18.72 201 GLU A O 1
ATOM 1487 N N . VAL A 1 202 ? -51.948 -9.562 26.964 1.00 19.21 202 VAL A N 1
ATOM 1488 C CA . VAL A 1 202 ? -50.915 -8.861 26.140 1.00 19.46 202 VAL A CA 1
ATOM 1489 C C . VAL A 1 202 ? -51.262 -9.057 24.653 1.00 20.13 202 VAL A C 1
ATOM 1490 O O . VAL A 1 202 ? -51.404 -8.043 23.934 1.00 20.17 202 VAL A O 1
ATOM 1494 N N . VAL A 1 203 ? -51.397 -10.314 24.213 1.00 20.53 203 VAL A N 1
ATOM 1495 C CA . VAL A 1 203 ? -51.616 -10.685 22.781 1.00 20.59 203 VAL A CA 1
ATOM 1496 C C . VAL A 1 203 ? -52.916 -10.020 22.306 1.00 20.56 203 VAL A C 1
ATOM 1497 O O . VAL A 1 203 ? -52.864 -9.337 21.281 1.00 20.04 203 VAL A O 1
ATOM 1501 N N . GLU A 1 204 ? -54.024 -10.201 23.034 1.00 21.36 204 GLU A N 1
ATOM 1502 C CA . GLU A 1 204 ? -55.356 -9.611 22.720 1.00 22.67 204 GLU A CA 1
ATOM 1503 C C . GLU A 1 204 ? -55.221 -8.099 22.513 1.00 23.12 204 GLU A C 1
ATOM 1504 O O . GLU A 1 204 ? -55.758 -7.598 21.507 1.00 23.37 204 GLU A O 1
ATOM 1510 N N . THR A 1 205 ? -54.559 -7.403 23.445 1.00 22.77 205 THR A N 1
ATOM 1511 C CA . THR A 1 205 ? -54.395 -5.922 23.453 1.00 22.67 205 THR A CA 1
ATOM 1512 C C . THR A 1 205 ? -53.546 -5.492 22.246 1.00 22.18 205 THR A C 1
ATOM 1513 O O . THR A 1 205 ? -53.975 -4.576 21.509 1.00 21.24 205 THR A O 1
ATOM 1517 N N . VAL A 1 206 ? -52.391 -6.133 22.053 1.00 21.63 206 VAL A N 1
ATOM 1518 C CA . VAL A 1 206 ? -51.445 -5.842 20.933 1.00 21.36 206 VAL A CA 1
ATOM 1519 C C . VAL A 1 206 ? -52.182 -6.015 19.597 1.00 20.84 206 VAL A C 1
ATOM 1520 O O . VAL A 1 206 ? -52.110 -5.094 18.756 1.00 20.55 206 VAL A O 1
ATOM 1524 N N . GLU A 1 207 ? -52.875 -7.141 19.411 1.00 21.19 207 GLU A N 1
ATOM 1525 C CA . GLU A 1 207 ? -53.614 -7.446 18.156 1.00 22.16 207 GLU A CA 1
ATOM 1526 C C . GLU A 1 207 ? -54.708 -6.395 17.950 1.00 22.14 207 GLU A C 1
ATOM 1527 O O . GLU A 1 207 ? -54.901 -5.952 16.802 1.00 21.16 207 GLU A O 1
ATOM 1533 N N . LYS A 1 208 ? -55.351 -5.968 19.035 1.00 23.38 208 LYS A N 1
ATOM 1534 C CA . LYS A 1 208 ? -56.393 -4.910 19.006 1.00 25.30 208 LYS A CA 1
ATOM 1535 C C . LYS A 1 208 ? -55.784 -3.614 18.442 1.00 24.66 208 LYS A C 1
ATOM 1536 O O . LYS A 1 208 ? -56.444 -2.999 17.588 1.00 24.27 208 LYS A O 1
ATOM 1542 N N . PHE A 1 209 ? -54.581 -3.213 18.874 1.00 23.35 209 PHE A N 1
ATOM 1543 C CA . PHE A 1 209 ? -53.957 -1.926 18.458 1.00 22.86 209 PHE A CA 1
ATOM 1544 C C . PHE A 1 209 ? -53.416 -2.036 17.025 1.00 22.26 209 PHE A C 1
ATOM 1545 O O . PHE A 1 209 ? -53.424 -1.014 16.314 1.00 20.90 209 PHE A O 1
ATOM 1553 N N . ILE A 1 210 ? -52.963 -3.223 16.606 1.00 21.92 210 ILE A N 1
ATOM 1554 C CA . ILE A 1 210 ? -52.537 -3.491 15.199 1.00 21.99 210 ILE A CA 1
ATOM 1555 C C . ILE A 1 210 ? -53.754 -3.323 14.271 1.00 22.39 210 ILE A C 1
ATOM 1556 O O . ILE A 1 210 ? -53.575 -2.753 13.170 1.00 23.10 210 ILE A O 1
ATOM 1561 N N . SER A 1 211 ? -54.934 -3.792 14.704 1.00 22.57 211 SER A N 1
ATOM 1562 C CA . SER A 1 211 ? -56.253 -3.635 14.026 1.00 22.80 211 SER A CA 1
ATOM 1563 C C . SER A 1 211 ? -56.504 -2.174 13.653 1.00 22.63 211 SER A C 1
ATOM 1564 O O . SER A 1 211 ? -56.973 -1.930 12.531 1.00 23.21 211 SER A O 1
ATOM 1567 N N . GLU A 1 212 ? -56.231 -1.259 14.586 1.00 23.37 212 GLU A N 1
ATOM 1568 C CA . GLU A 1 212 ? -56.672 0.159 14.555 1.00 23.92 212 GLU A CA 1
ATOM 1569 C C . GLU A 1 212 ? -55.590 1.055 13.948 1.00 24.16 212 GLU A C 1
ATOM 1570 O O . GLU A 1 212 ? -55.872 2.248 13.794 1.00 25.34 212 GLU A O 1
ATOM 1576 N N . ALA A 1 213 ? -54.411 0.510 13.623 1.00 25.38 213 ALA A N 1
ATOM 1577 C CA . ALA A 1 213 ? -53.217 1.272 13.179 1.00 25.61 213 ALA A CA 1
ATOM 1578 C C . ALA A 1 213 ? -53.229 1.445 11.656 1.00 26.03 213 ALA A C 1
ATOM 1579 O O . ALA A 1 213 ? -53.597 0.484 10.933 1.00 25.96 213 ALA A O 1
ATOM 1581 N N . SER A 1 214 ? -52.817 2.631 11.202 1.00 26.33 214 SER A N 1
ATOM 1582 C CA . SER A 1 214 ? -52.726 3.037 9.776 1.00 27.27 214 SER A CA 1
ATOM 1583 C C . SER A 1 214 ? -51.282 2.932 9.290 1.00 26.47 214 SER A C 1
ATOM 1584 O O . SER A 1 214 ? -51.091 2.567 8.115 1.00 26.91 214 SER A O 1
ATOM 1587 N N . ASN A 1 215 ? -50.325 3.259 10.163 1.00 26.19 215 ASN A N 1
ATOM 1588 C CA . ASN A 1 215 ? -48.879 3.317 9.829 1.00 26.02 215 ASN A CA 1
ATOM 1589 C C . ASN A 1 215 ? -48.054 2.725 10.971 1.00 24.64 215 ASN A C 1
ATOM 1590 O O . ASN A 1 215 ? -47.237 3.422 11.563 1.00 24.30 215 ASN A O 1
ATOM 1595 N N . PRO A 1 216 ? -48.193 1.417 11.289 1.00 22.90 216 PRO A N 1
ATOM 1596 C CA . PRO A 1 216 ? -47.371 0.797 12.328 1.00 22.30 216 PRO A CA 1
ATOM 1597 C C . PRO A 1 216 ? -45.944 0.499 11.834 1.00 22.16 216 PRO A C 1
ATOM 1598 O O . PRO A 1 216 ? -45.760 0.251 10.652 1.00 22.38 216 PRO A O 1
ATOM 1602 N N . VAL A 1 217 ? -44.967 0.543 12.744 1.00 21.02 217 VAL A N 1
ATOM 1603 C CA . VAL A 1 217 ? -43.546 0.171 12.477 1.00 19.92 217 VAL A CA 1
ATOM 1604 C C . VAL A 1 217 ? -43.098 -0.825 13.543 1.00 18.99 217 VAL A C 1
ATOM 1605 O O . VAL A 1 217 ? -43.626 -0.756 14.664 1.00 19.42 217 VAL A O 1
ATOM 1609 N N . ILE A 1 218 ? -42.152 -1.697 13.194 1.00 17.84 218 ILE A N 1
ATOM 1610 C CA . ILE A 1 218 ? -41.424 -2.594 14.137 1.00 17.22 218 ILE A CA 1
ATOM 1611 C C . ILE A 1 218 ? -40.054 -1.961 14.416 1.00 17.53 218 ILE A C 1
ATOM 1612 O O . ILE A 1 218 ? -39.396 -1.542 13.454 1.00 17.89 218 ILE A O 1
ATOM 1617 N N . LEU A 1 219 ? -39.646 -1.882 15.685 1.00 17.74 219 LEU A N 1
ATOM 1618 C CA . LEU A 1 219 ? -38.299 -1.410 16.107 1.00 17.80 219 LEU A CA 1
ATOM 1619 C C . LEU A 1 219 ? -37.612 -2.500 16.940 1.00 17.62 219 LEU A C 1
ATOM 1620 O O . LEU A 1 219 ? -38.118 -2.816 18.015 1.00 17.85 219 LEU A O 1
ATOM 1625 N N . VAL A 1 220 ? -36.500 -3.056 16.460 1.00 17.60 220 VAL A N 1
ATOM 1626 C CA . VAL A 1 220 ? -35.788 -4.184 17.133 1.00 17.36 220 VAL A CA 1
ATOM 1627 C C . VAL A 1 220 ? -34.518 -3.656 17.798 1.00 17.27 220 VAL A C 1
ATOM 1628 O O . VAL A 1 220 ? -33.729 -2.980 17.115 1.00 17.36 220 VAL A O 1
ATOM 1632 N N . ASP A 1 221 ? -34.325 -3.994 19.072 1.00 17.43 221 ASP A N 1
ATOM 1633 C CA . ASP A 1 221 ? -33.125 -3.610 19.851 1.00 17.94 221 ASP A CA 1
ATOM 1634 C C . ASP A 1 221 ? -32.374 -4.883 20.273 1.00 17.91 221 ASP A C 1
ATOM 1635 O O . ASP A 1 221 ? -32.849 -5.997 19.980 1.00 17.11 221 ASP A O 1
ATOM 1640 N N . ALA A 1 222 ? -31.221 -4.702 20.919 1.00 18.26 222 ALA A N 1
ATOM 1641 C CA . ALA A 1 222 ? -30.202 -5.742 21.180 1.00 18.73 222 ALA A CA 1
ATOM 1642 C C . ALA A 1 222 ? -30.773 -6.910 21.999 1.00 19.19 222 ALA A C 1
ATOM 1643 O O . ALA A 1 222 ? -30.287 -8.024 21.794 1.00 19.29 222 ALA A O 1
ATOM 1645 N N . CYS A 1 223 ? -31.736 -6.695 22.903 1.00 19.85 223 CYS A N 1
ATOM 1646 C CA . CYS A 1 223 ? -32.249 -7.768 23.807 1.00 20.84 223 CYS A CA 1
ATOM 1647 C C . CYS A 1 223 ? -32.964 -8.847 22.974 1.00 19.57 223 CYS A C 1
ATOM 1648 O O . CYS A 1 223 ? -32.991 -9.996 23.423 1.00 19.36 223 CYS A O 1
ATOM 1651 N N . ALA A 1 224 ? -33.461 -8.512 21.777 1.00 18.97 224 ALA A N 1
ATOM 1652 C CA . ALA A 1 224 ? -34.035 -9.464 20.796 1.00 18.13 224 ALA A CA 1
ATOM 1653 C C . ALA A 1 224 ? -32.964 -10.469 20.342 1.00 18.17 224 ALA A C 1
ATOM 1654 O O . ALA A 1 224 ? -33.332 -11.613 20.018 1.00 17.55 224 ALA A O 1
ATOM 1656 N N . ILE A 1 225 ? -31.695 -10.047 20.302 1.00 18.61 225 ILE A N 1
ATOM 1657 C CA . ILE A 1 225 ? -30.515 -10.897 19.957 1.00 18.87 225 ILE A CA 1
ATOM 1658 C C . ILE A 1 225 ? -30.196 -11.802 21.152 1.00 18.32 225 ILE A C 1
ATOM 1659 O O . ILE A 1 225 ? -30.118 -13.032 20.968 1.00 18.85 225 ILE A O 1
ATOM 1664 N N . ARG A 1 226 ? -30.004 -11.209 22.328 1.00 17.73 226 ARG A N 1
ATOM 1665 C CA . ARG A 1 226 ? -29.552 -11.930 23.549 1.00 17.83 226 ARG A CA 1
ATOM 1666 C C . ARG A 1 226 ? -30.549 -13.038 23.919 1.00 18.37 226 ARG A C 1
ATOM 1667 O O . ARG A 1 226 ? -30.091 -14.077 24.416 1.00 18.65 226 ARG A O 1
ATOM 1675 N N . HIS A 1 227 ? -31.854 -12.820 23.704 1.00 18.75 227 HIS A N 1
ATOM 1676 C CA . HIS A 1 227 ? -32.937 -13.747 24.135 1.00 19.59 227 HIS A CA 1
ATOM 1677 C C . HIS A 1 227 ? -33.476 -14.544 22.938 1.00 20.55 227 HIS A C 1
ATOM 1678 O O . HIS A 1 227 ? -34.573 -15.124 23.059 1.00 20.61 227 HIS A O 1
ATOM 1685 N N . ASN A 1 228 ? -32.726 -14.596 21.835 1.00 21.38 228 ASN A N 1
ATOM 1686 C CA . ASN A 1 228 ? -32.931 -15.599 20.757 1.00 21.48 228 ASN A CA 1
ATOM 1687 C C . ASN A 1 228 ? -34.344 -15.435 20.180 1.00 21.11 228 ASN A C 1
ATOM 1688 O O . ASN A 1 228 ? -35.115 -16.400 20.228 1.00 21.25 228 ASN A O 1
ATOM 1693 N N . CYS A 1 229 ? -34.660 -14.244 19.664 1.00 21.21 229 CYS A N 1
ATOM 1694 C CA . CYS A 1 229 ? -35.978 -13.879 19.076 1.00 20.97 229 CYS A CA 1
ATOM 1695 C C . CYS A 1 229 ? -35.829 -13.432 17.614 1.00 21.36 229 CYS A C 1
ATOM 1696 O O . CYS A 1 229 ? -36.806 -12.861 17.081 1.00 22.19 229 CYS A O 1
ATOM 1699 N N . LEU A 1 230 ? -34.680 -13.688 16.974 1.00 21.12 230 LEU A N 1
ATOM 1700 C CA . LEU A 1 230 ? -34.374 -13.184 15.607 1.00 21.21 230 LEU A CA 1
ATOM 1701 C C . LEU A 1 230 ? -35.255 -13.886 14.562 1.00 20.87 230 LEU A C 1
ATOM 1702 O O . LEU A 1 230 ? -35.681 -13.207 13.607 1.00 19.52 230 LEU A O 1
ATOM 1707 N N . LYS A 1 231 ? -35.508 -15.186 14.733 1.00 22.35 231 LYS A N 1
ATOM 1708 C CA . LYS A 1 231 ? -36.451 -15.989 13.899 1.00 24.69 231 LYS A CA 1
ATOM 1709 C C . LYS A 1 231 ? -37.865 -15.406 14.060 1.00 23.47 231 LYS A C 1
ATOM 1710 O O . LYS A 1 231 ? -38.526 -15.141 13.022 1.00 22.85 231 LYS A O 1
ATOM 1716 N N . GLU A 1 232 ? -38.287 -15.175 15.312 1.00 21.69 232 GLU A N 1
ATOM 1717 C CA . GLU A 1 232 ? -39.622 -14.622 15.679 1.00 20.95 232 GLU A CA 1
ATOM 1718 C C . GLU A 1 232 ? -39.807 -13.242 15.036 1.00 20.43 232 GLU A C 1
ATOM 1719 O O . GLU A 1 232 ? -40.885 -12.995 14.463 1.00 20.44 232 GLU A O 1
ATOM 1725 N N . VAL A 1 233 ? -38.794 -12.380 15.139 1.00 20.12 233 VAL A N 1
ATOM 1726 C CA . VAL A 1 233 ? -38.768 -11.010 14.543 1.00 20.46 233 VAL A CA 1
ATOM 1727 C C . VAL A 1 233 ? -38.945 -11.104 13.018 1.00 20.26 233 VAL A C 1
ATOM 1728 O O . VAL A 1 233 ? -39.717 -10.304 12.470 1.00 20.85 233 VAL A O 1
ATOM 1732 N N . ALA A 1 234 ? -38.239 -12.022 12.354 1.00 20.60 234 ALA A N 1
ATOM 1733 C CA . ALA A 1 234 ? -38.293 -12.235 10.883 1.00 20.14 234 ALA A CA 1
ATOM 1734 C C . ALA A 1 234 ? -39.699 -12.694 10.477 1.00 20.24 234 ALA A C 1
ATOM 1735 O O . ALA A 1 234 ? -40.210 -12.204 9.447 1.00 19.81 234 ALA A O 1
ATOM 1737 N N . GLU A 1 235 ? -40.302 -13.591 11.264 1.00 20.16 235 GLU A N 1
ATOM 1738 C CA . GLU A 1 235 ? -41.693 -14.073 11.049 1.00 20.40 235 GLU A CA 1
ATOM 1739 C C . GLU A 1 235 ? -42.671 -12.899 11.226 1.00 20.03 235 GLU A C 1
ATOM 1740 O O . GLU A 1 235 ? -43.637 -12.813 10.442 1.00 19.85 235 GLU A O 1
ATOM 1746 N N . LEU A 1 236 ? -42.426 -12.009 12.191 1.00 19.84 236 LEU A N 1
ATOM 1747 C CA . LEU A 1 236 ? -43.329 -10.859 12.466 1.00 19.94 236 LEU A CA 1
ATOM 1748 C C . LEU A 1 236 ? -43.293 -9.906 11.268 1.00 19.88 236 LEU A C 1
ATOM 1749 O O . LEU A 1 236 ? -44.368 -9.389 10.889 1.00 19.46 236 LEU A O 1
ATOM 1754 N N . ILE A 1 237 ? -42.113 -9.696 10.683 1.00 19.37 237 ILE A N 1
ATOM 1755 C CA . ILE A 1 237 ? -41.961 -8.859 9.458 1.00 19.69 237 ILE A CA 1
ATOM 1756 C C . ILE A 1 237 ? -42.726 -9.543 8.320 1.00 19.38 237 ILE A C 1
ATOM 1757 O O . ILE A 1 237 ? -43.463 -8.844 7.597 1.00 19.23 237 ILE A O 1
ATOM 1762 N N . ALA A 1 238 ? -42.555 -10.859 8.174 1.00 19.94 238 ALA A N 1
ATOM 1763 C CA . ALA A 1 238 ? -43.196 -11.683 7.119 1.00 20.40 238 ALA A CA 1
ATOM 1764 C C . ALA A 1 238 ? -44.720 -11.538 7.230 1.00 21.09 238 ALA A C 1
ATOM 1765 O O . ALA A 1 238 ? -45.361 -11.191 6.213 1.00 20.33 238 ALA A O 1
ATOM 1767 N N . GLU A 1 239 ? -45.257 -11.739 8.442 1.00 22.19 239 GLU A N 1
ATOM 1768 C CA . GLU A 1 239 ? -46.708 -11.892 8.721 1.00 22.01 239 GLU A CA 1
ATOM 1769 C C . GLU A 1 239 ? -47.432 -10.546 8.623 1.00 21.91 239 GLU A C 1
ATOM 1770 O O . GLU A 1 239 ? -48.605 -10.563 8.202 1.00 24.42 239 GLU A O 1
ATOM 1776 N N . THR A 1 240 ? -46.793 -9.439 9.014 1.00 20.55 240 THR A N 1
ATOM 1777 C CA . THR A 1 240 ? -47.431 -8.095 9.075 1.00 20.04 240 THR A CA 1
ATOM 1778 C C . THR A 1 240 ? -47.098 -7.285 7.819 1.00 20.36 240 THR A C 1
ATOM 1779 O O . THR A 1 240 ? -47.934 -6.419 7.440 1.00 20.88 240 THR A O 1
ATOM 1783 N N . GLN A 1 241 ? -45.925 -7.531 7.218 1.00 19.64 241 GLN A N 1
ATOM 1784 C CA . GLN A 1 241 ? -45.344 -6.713 6.112 1.00 18.71 241 GLN A CA 1
ATOM 1785 C C . GLN A 1 241 ? -45.208 -5.256 6.572 1.00 17.93 241 GLN A C 1
ATOM 1786 O O . GLN A 1 241 ? -45.248 -4.362 5.717 1.00 18.06 241 GLN A O 1
ATOM 1792 N N . PHE A 1 242 ? -45.019 -5.031 7.876 1.00 17.10 242 PHE A N 1
ATOM 1793 C CA . PHE A 1 242 ? -44.770 -3.687 8.459 1.00 16.14 242 PHE A CA 1
ATOM 1794 C C . PHE A 1 242 ? -43.323 -3.290 8.182 1.00 15.52 242 PHE A C 1
ATOM 1795 O O . PHE A 1 242 ? -42.428 -4.130 8.151 1.00 14.90 242 PHE A O 1
ATOM 1803 N N . PRO A 1 243 ? -43.046 -1.987 7.971 1.00 15.55 243 PRO A N 1
ATOM 1804 C CA . PRO A 1 243 ? -41.672 -1.508 7.924 1.00 15.91 243 PRO A CA 1
ATOM 1805 C C . PRO A 1 243 ? -40.960 -1.882 9.235 1.00 16.48 243 PRO A C 1
ATOM 1806 O O . PRO A 1 243 ? -41.559 -1.737 10.292 1.00 16.15 243 PRO A O 1
ATOM 1810 N N . VAL A 1 244 ? -39.719 -2.359 9.146 1.00 16.60 244 VAL A N 1
ATOM 1811 C CA . VAL A 1 244 ? -38.917 -2.740 10.341 1.00 16.99 244 VAL A CA 1
ATOM 1812 C C . VAL A 1 244 ? -37.634 -1.903 10.363 1.00 17.61 244 VAL A C 1
ATOM 1813 O O . VAL A 1 244 ? -37.085 -1.613 9.285 1.00 17.72 244 VAL A O 1
ATOM 1817 N N . PHE A 1 245 ? -37.189 -1.524 11.564 1.00 18.51 245 PHE A N 1
ATOM 1818 C CA . PHE A 1 245 ? -35.948 -0.749 11.821 1.00 18.76 245 PHE A CA 1
ATOM 1819 C C . PHE A 1 245 ? -35.217 -1.367 13.014 1.00 18.23 245 PHE A C 1
ATOM 1820 O O . PHE A 1 245 ? -35.885 -2.054 13.819 1.00 17.73 245 PHE A O 1
ATOM 1828 N N . THR A 1 246 ? -33.908 -1.114 13.132 1.00 17.80 246 THR A N 1
ATOM 1829 C CA . THR A 1 246 ? -33.105 -1.445 14.340 1.00 17.66 246 THR A CA 1
ATOM 1830 C C . THR A 1 246 ? -32.553 -0.179 15.001 1.00 17.63 246 THR A C 1
ATOM 1831 O O . THR A 1 246 ? -32.579 0.909 14.397 1.00 16.45 246 THR A O 1
ATOM 1835 N N . THR A 1 247 ? -32.092 -0.358 16.233 1.00 18.36 247 THR A N 1
ATOM 1836 C CA . THR A 1 247 ? -31.206 0.559 16.985 1.00 18.30 247 THR A CA 1
ATOM 1837 C C . THR A 1 247 ? -29.772 0.275 16.544 1.00 17.91 247 THR A C 1
ATOM 1838 O O . THR A 1 247 ? -29.516 -0.754 15.921 1.00 17.58 247 THR A O 1
ATOM 1842 N N . PRO A 1 248 ? -28.798 1.168 16.828 1.00 17.91 248 PRO A N 1
ATOM 1843 C CA . PRO A 1 248 ? -27.387 0.883 16.552 1.00 18.25 248 PRO A CA 1
ATOM 1844 C C . PRO A 1 248 ? -26.869 -0.333 17.341 1.00 18.62 248 PRO A C 1
ATOM 1845 O O . PRO A 1 248 ? -26.090 -1.103 16.808 1.00 18.75 248 PRO A O 1
ATOM 1849 N N . MET A 1 249 ? -27.332 -0.489 18.581 1.00 18.87 249 MET A N 1
ATOM 1850 C CA . MET A 1 249 ? -26.937 -1.613 19.465 1.00 19.18 249 MET A CA 1
ATOM 1851 C C . MET A 1 249 ? -27.578 -2.909 18.957 1.00 18.20 249 MET A C 1
ATOM 1852 O O . MET A 1 249 ? -27.032 -3.988 19.241 1.00 17.51 249 MET A O 1
ATOM 1857 N N . GLY A 1 250 ? -28.692 -2.796 18.229 1.00 17.73 250 GLY A N 1
ATOM 1858 C CA . GLY A 1 250 ? -29.446 -3.944 17.691 1.00 17.24 250 GLY A CA 1
ATOM 1859 C C . GLY A 1 250 ? -29.135 -4.209 16.225 1.00 16.48 250 GLY A C 1
ATOM 1860 O O . GLY A 1 250 ? -29.645 -5.209 15.699 1.00 16.20 250 GLY A O 1
ATOM 1861 N N . LYS A 1 251 ? -28.350 -3.350 15.569 1.00 15.73 251 LYS A N 1
ATOM 1862 C CA . LYS A 1 251 ? -28.018 -3.506 14.127 1.00 15.14 251 LYS A CA 1
ATOM 1863 C C . LYS A 1 251 ? -27.518 -4.935 13.896 1.00 14.87 251 LYS A C 1
ATOM 1864 O O . LYS A 1 251 ? -26.640 -5.378 14.661 1.00 14.97 251 LYS A O 1
ATOM 1870 N N . SER A 1 252 ? -28.087 -5.619 12.896 1.00 14.55 252 SER A N 1
ATOM 1871 C CA . SER A 1 252 ? -27.807 -7.029 12.509 1.00 14.21 252 SER A CA 1
ATOM 1872 C C . SER A 1 252 ? -28.847 -7.972 13.130 1.00 14.12 252 SER A C 1
ATOM 1873 O O . SER A 1 252 ? -28.832 -9.158 12.753 1.00 13.42 252 SER A O 1
ATOM 1876 N N . SER A 1 253 ? -29.705 -7.473 14.032 1.00 14.19 253 SER A N 1
ATOM 1877 C CA . SER A 1 253 ? -30.886 -8.209 14.561 1.00 14.56 253 SER A CA 1
ATOM 1878 C C . SER A 1 253 ? -31.842 -8.510 13.407 1.00 15.05 253 SER A C 1
ATOM 1879 O O . SER A 1 253 ? -32.486 -9.568 13.439 1.00 16.13 253 SER A O 1
ATOM 1882 N N . VAL A 1 254 ? -31.930 -7.598 12.441 1.00 15.20 254 VAL A N 1
ATOM 1883 C CA . VAL A 1 254 ? -32.766 -7.757 11.217 1.00 15.68 254 VAL A CA 1
ATOM 1884 C C . VAL A 1 254 ? -31.831 -7.855 10.009 1.00 16.20 254 VAL A C 1
ATOM 1885 O O . VAL A 1 254 ? -30.883 -7.051 9.917 1.00 16.22 254 VAL A O 1
ATOM 1889 N N . ASP A 1 255 ? -32.084 -8.850 9.159 1.00 17.03 255 ASP A N 1
ATOM 1890 C CA . ASP A 1 255 ? -31.480 -9.018 7.815 1.00 17.68 255 ASP A CA 1
ATOM 1891 C C . ASP A 1 255 ? -31.748 -7.737 7.017 1.00 17.49 255 ASP A C 1
ATOM 1892 O O . ASP A 1 255 ? -32.933 -7.457 6.730 1.00 16.72 255 ASP A O 1
ATOM 1897 N N . GLU A 1 256 ? -30.697 -6.981 6.688 1.00 17.32 256 GLU A N 1
ATOM 1898 C CA . GLU A 1 256 ? -30.824 -5.659 6.013 1.00 18.15 256 GLU A CA 1
ATOM 1899 C C . GLU A 1 256 ? -31.076 -5.866 4.512 1.00 18.77 256 GLU A C 1
ATOM 1900 O O . GLU A 1 256 ? -31.296 -4.858 3.815 1.00 18.68 256 GLU A O 1
ATOM 1906 N N . SER A 1 257 ? -31.063 -7.123 4.048 1.00 19.82 257 SER A N 1
ATOM 1907 C CA . SER A 1 257 ? -31.497 -7.563 2.692 1.00 20.81 257 SER A CA 1
ATOM 1908 C C . SER A 1 257 ? -33.025 -7.540 2.585 1.00 20.08 257 SER A C 1
ATOM 1909 O O . SER A 1 257 ? -33.523 -7.421 1.456 1.00 20.56 257 SER A O 1
ATOM 1912 N N . ASN A 1 258 ? -33.731 -7.725 3.702 1.00 18.89 258 ASN A N 1
ATOM 1913 C CA . ASN A 1 258 ? -35.217 -7.753 3.739 1.00 18.52 258 ASN A CA 1
ATOM 1914 C C . ASN A 1 258 ? -35.717 -6.452 3.129 1.00 19.39 258 ASN A C 1
ATOM 1915 O O . ASN A 1 258 ? -35.316 -5.381 3.568 1.00 19.22 258 ASN A O 1
ATOM 1920 N N . PRO A 1 259 ? -36.567 -6.492 2.076 1.00 21.02 259 PRO A N 1
ATOM 1921 C CA . PRO A 1 259 ? -37.048 -5.261 1.443 1.00 21.30 259 PRO A CA 1
ATOM 1922 C C . PRO A 1 259 ? -37.885 -4.365 2.375 1.00 21.71 259 PRO A C 1
ATOM 1923 O O . PRO A 1 259 ? -38.041 -3.197 2.064 1.00 21.92 259 PRO A O 1
ATOM 1927 N N . ARG A 1 260 ? -38.388 -4.913 3.490 1.00 21.79 260 ARG A N 1
ATOM 1928 C CA . ARG A 1 260 ? -39.199 -4.170 4.495 1.00 21.39 260 ARG A CA 1
ATOM 1929 C C . ARG A 1 260 ? -38.300 -3.457 5.514 1.00 20.85 260 ARG A C 1
ATOM 1930 O O . ARG A 1 260 ? -38.845 -2.647 6.287 1.00 21.59 260 ARG A O 1
ATOM 1938 N N . PHE A 1 261 ? -36.989 -3.732 5.527 1.00 19.39 261 PHE A N 1
ATOM 1939 C CA . PHE A 1 261 ? -36.008 -3.080 6.436 1.00 18.31 261 PHE A CA 1
ATOM 1940 C C . PHE A 1 261 ? -35.798 -1.630 6.000 1.00 18.36 261 PHE A C 1
ATOM 1941 O O . PHE A 1 261 ? -35.434 -1.412 4.831 1.00 19.14 261 PHE A O 1
ATOM 1949 N N . GLY A 1 262 ? -36.011 -0.680 6.914 1.00 17.97 262 GLY A N 1
ATOM 1950 C CA . GLY A 1 262 ? -36.020 0.766 6.614 1.00 17.72 262 GLY A CA 1
ATOM 1951 C C . GLY A 1 262 ? -34.776 1.483 7.113 1.00 17.20 262 GLY A C 1
ATOM 1952 O O . GLY A 1 262 ? -34.687 2.703 6.895 1.00 16.76 262 GLY A O 1
ATOM 1953 N N . GLY A 1 263 ? -33.849 0.767 7.758 1.00 17.11 263 GLY A N 1
ATOM 1954 C CA . GLY A 1 263 ? -32.582 1.326 8.266 1.00 17.85 263 GLY A CA 1
ATOM 1955 C C . GLY A 1 263 ? -32.528 1.377 9.786 1.00 18.46 263 GLY A C 1
ATOM 1956 O O . GLY A 1 263 ? -33.320 0.667 10.445 1.00 18.81 263 GLY A O 1
ATOM 1957 N N . VAL A 1 264 ? -31.625 2.202 10.319 1.00 19.07 264 VAL A N 1
ATOM 1958 C CA . VAL A 1 264 ? -31.224 2.226 11.755 1.00 19.87 264 VAL A CA 1
ATOM 1959 C C . VAL A 1 264 ? -31.749 3.519 12.386 1.00 20.33 264 VAL A C 1
ATOM 1960 O O . VAL A 1 264 ? -31.301 4.599 11.953 1.00 20.99 264 VAL A O 1
ATOM 1964 N N . TYR A 1 265 ? -32.656 3.406 13.364 1.00 20.67 265 TYR A N 1
ATOM 1965 C CA . TYR A 1 265 ? -33.275 4.550 14.081 1.00 21.65 265 TYR A CA 1
ATOM 1966 C C . TYR A 1 265 ? -32.348 4.980 15.218 1.00 22.23 265 TYR A C 1
ATOM 1967 O O . TYR A 1 265 ? -31.974 4.113 16.042 1.00 21.36 265 TYR A O 1
ATOM 1976 N N . VAL A 1 266 ? -32.002 6.273 15.250 1.00 23.94 266 VAL A N 1
ATOM 1977 C CA . VAL A 1 266 ? -31.061 6.890 16.237 1.00 25.28 266 VAL A CA 1
ATOM 1978 C C . VAL A 1 266 ? -31.633 8.248 16.681 1.00 26.29 266 VAL A C 1
ATOM 1979 O O . VAL A 1 266 ? -30.849 9.195 16.817 1.00 26.15 266 VAL A O 1
ATOM 1983 N N . GLY A 1 267 ? -32.949 8.350 16.898 1.00 27.24 267 GLY A N 1
ATOM 1984 C CA . GLY A 1 267 ? -33.628 9.621 17.231 1.00 28.43 267 GLY A CA 1
ATOM 1985 C C . GLY A 1 267 ? -33.326 10.700 16.200 1.00 29.91 267 GLY A C 1
ATOM 1986 O O . GLY A 1 267 ? -33.555 10.451 14.999 1.00 29.73 267 GLY A O 1
ATOM 1987 N N . SER A 1 268 ? -32.782 11.841 16.646 1.00 31.73 268 SER A N 1
ATOM 1988 C CA . SER A 1 268 ? -32.425 13.025 15.816 1.00 31.34 268 SER A CA 1
ATOM 1989 C C . SER A 1 268 ? -31.186 12.767 14.954 1.00 31.55 268 SER A C 1
ATOM 1990 O O . SER A 1 268 ? -30.952 13.569 14.046 1.00 31.61 268 SER A O 1
ATOM 1993 N N . LEU A 1 269 ? -30.407 11.719 15.245 1.00 33.51 269 LEU A N 1
ATOM 1994 C CA . LEU A 1 269 ? -29.132 11.389 14.541 1.00 34.98 269 LEU A CA 1
ATOM 1995 C C . LEU A 1 269 ? -29.402 10.434 13.369 1.00 36.25 269 LEU A C 1
ATOM 1996 O O . LEU A 1 269 ? -28.425 9.990 12.724 1.00 37.13 269 LEU A O 1
ATOM 2001 N N . SER A 1 270 ? -30.670 10.104 13.111 1.00 36.01 270 SER A N 1
ATOM 2002 C CA . SER A 1 270 ? -31.091 9.241 11.978 1.00 36.39 270 SER A CA 1
ATOM 2003 C C . SER A 1 270 ? -31.064 10.066 10.685 1.00 37.55 270 SER A C 1
ATOM 2004 O O . SER A 1 270 ? -31.392 11.268 10.751 1.00 36.06 270 SER A O 1
ATOM 2007 N N . SER A 1 271 ? -30.694 9.445 9.556 1.00 39.24 271 SER A N 1
ATOM 2008 C CA . SER A 1 271 ? -30.884 10.009 8.194 1.00 40.63 271 SER A CA 1
ATOM 2009 C C . SER A 1 271 ? -32.339 10.463 8.086 1.00 44.51 271 SER A C 1
ATOM 2010 O O . SER A 1 271 ? -33.240 9.684 8.391 1.00 47.56 271 SER A O 1
ATOM 2013 N N . PRO A 1 272 ? -32.625 11.721 7.666 1.00 46.17 272 PRO A N 1
ATOM 2014 C CA . PRO A 1 272 ? -33.951 12.318 7.857 1.00 45.38 272 PRO A CA 1
ATOM 2015 C C . PRO A 1 272 ? -35.134 11.419 7.456 1.00 44.26 272 PRO A C 1
ATOM 2016 O O . PRO A 1 272 ? -36.191 11.546 8.071 1.00 44.33 272 PRO A O 1
ATOM 2020 N N . ASP A 1 273 ? -34.934 10.549 6.457 1.00 42.17 273 ASP A N 1
ATOM 2021 C CA . ASP A 1 273 ? -35.966 9.614 5.928 1.00 40.13 273 ASP A CA 1
ATOM 2022 C C . ASP A 1 273 ? -36.403 8.671 7.052 1.00 36.70 273 ASP A C 1
ATOM 2023 O O . ASP A 1 273 ? -37.623 8.477 7.223 1.00 35.82 273 ASP A O 1
ATOM 2028 N N . VAL A 1 274 ? -35.430 8.125 7.787 1.00 34.57 274 VAL A N 1
ATOM 2029 C CA . VAL A 1 274 ? -35.640 7.187 8.930 1.00 32.85 274 VAL A CA 1
ATOM 2030 C C . VAL A 1 274 ? -36.391 7.937 10.038 1.00 32.18 274 VAL A C 1
ATOM 2031 O O . VAL A 1 274 ? -37.389 7.400 10.540 1.00 32.27 274 VAL A O 1
ATOM 2035 N N . LYS A 1 275 ? -35.934 9.139 10.397 1.00 32.25 275 LYS A N 1
ATOM 2036 C CA . LYS A 1 275 ? -36.578 9.990 11.434 1.00 33.19 275 LYS A CA 1
ATOM 2037 C C . LYS A 1 275 ? -38.076 10.124 11.112 1.00 32.53 275 LYS A C 1
ATOM 2038 O O . LYS A 1 275 ? -38.889 9.905 12.020 1.00 31.97 275 LYS A O 1
ATOM 2044 N N . GLU A 1 276 ? -38.419 10.424 9.856 1.00 32.98 276 GLU A N 1
ATOM 2045 C CA . GLU A 1 276 ? -39.819 10.643 9.392 1.00 34.30 276 GLU A CA 1
ATOM 2046 C C . GLU A 1 276 ? -40.618 9.325 9.445 1.00 33.36 276 GLU A C 1
ATOM 2047 O O . GLU A 1 276 ? -41.712 9.324 10.050 1.00 32.14 276 GLU A O 1
ATOM 2053 N N . ALA A 1 277 ? -40.084 8.241 8.861 1.00 32.00 277 ALA A N 1
ATOM 2054 C CA . ALA A 1 277 ? -40.747 6.916 8.723 1.00 30.73 277 ALA A CA 1
ATOM 2055 C C . ALA A 1 277 ? -41.118 6.354 10.101 1.00 30.16 277 ALA A C 1
ATOM 2056 O O . ALA A 1 277 ? -42.226 5.814 10.249 1.00 30.13 277 ALA A O 1
ATOM 2058 N N . VAL A 1 278 ? -40.217 6.486 11.074 1.00 29.75 278 VAL A N 1
ATOM 2059 C CA . VAL A 1 278 ? -40.398 5.976 12.464 1.00 29.14 278 VAL A CA 1
ATOM 2060 C C . VAL A 1 278 ? -41.356 6.905 13.209 1.00 28.57 278 VAL A C 1
ATOM 2061 O O . VAL A 1 278 ? -42.356 6.405 13.744 1.00 29.95 278 VAL A O 1
ATOM 2065 N N . GLU A 1 279 ? -41.056 8.205 13.246 1.00 28.98 279 GLU A N 1
ATOM 2066 C CA . GLU A 1 279 ? -41.723 9.187 14.152 1.00 28.98 279 GLU A CA 1
ATOM 2067 C C . GLU A 1 279 ? -43.120 9.559 13.620 1.00 27.92 279 GLU A C 1
ATOM 2068 O O . GLU A 1 279 ? -43.926 10.053 14.421 1.00 27.55 279 GLU A O 1
ATOM 2074 N N . SER A 1 280 ? -43.416 9.306 12.340 1.00 27.66 280 SER A N 1
ATOM 2075 C CA . SER A 1 280 ? -44.768 9.485 11.733 1.00 27.30 280 SER A CA 1
ATOM 2076 C C . SER A 1 280 ? -45.686 8.285 12.039 1.00 26.07 280 SER A C 1
ATOM 2077 O O . SER A 1 280 ? -46.902 8.406 11.818 1.00 25.50 280 SER A O 1
ATOM 2080 N N . ALA A 1 281 ? -45.141 7.159 12.509 1.00 24.40 281 ALA A N 1
ATOM 2081 C CA . ALA A 1 281 ? -45.905 5.936 12.861 1.00 22.85 281 ALA A CA 1
ATOM 2082 C C . ALA A 1 281 ? -46.936 6.249 13.954 1.00 21.96 281 ALA A C 1
ATOM 2083 O O . ALA A 1 281 ? -46.611 7.017 14.874 1.00 22.17 281 ALA A O 1
ATOM 2085 N N . ASP A 1 282 ? -48.136 5.667 13.855 1.00 20.71 282 ASP A N 1
ATOM 2086 C CA . ASP A 1 282 ? -49.209 5.767 14.880 1.00 19.50 282 ASP A CA 1
ATOM 2087 C C . ASP A 1 282 ? -49.115 4.577 15.843 1.00 18.31 282 ASP A C 1
ATOM 2088 O O . ASP A 1 282 ? -49.882 4.577 16.799 1.00 18.10 282 ASP A O 1
ATOM 2093 N N . LEU A 1 283 ? -48.217 3.614 15.594 1.00 17.60 283 LEU A N 1
ATOM 2094 C CA . LEU A 1 283 ? -48.026 2.389 16.427 1.00 17.21 283 LEU A CA 1
ATOM 2095 C C . LEU A 1 283 ? -46.577 1.898 16.292 1.00 16.72 283 LEU A C 1
ATOM 2096 O O . LEU A 1 283 ? -46.130 1.686 15.162 1.00 16.36 283 LEU A O 1
ATOM 2101 N N . VAL A 1 284 ? -45.866 1.745 17.407 1.00 16.65 284 VAL A N 1
ATOM 2102 C CA . VAL A 1 284 ? -44.478 1.196 17.434 1.00 16.90 284 VAL A CA 1
ATOM 2103 C C . VAL A 1 284 ? -44.513 -0.147 18.171 1.00 17.23 284 VAL A C 1
ATOM 2104 O O . VAL A 1 284 ? -44.845 -0.156 19.381 1.00 17.47 284 VAL A O 1
ATOM 2108 N N . LEU A 1 285 ? -44.223 -1.230 17.450 1.00 17.02 285 LEU A N 1
ATOM 2109 C CA . LEU A 1 285 ? -44.022 -2.587 18.011 1.00 16.95 285 LEU A CA 1
ATOM 2110 C C . LEU A 1 285 ? -42.525 -2.752 18.289 1.00 17.38 285 LEU A C 1
ATOM 2111 O O . LEU A 1 285 ? -41.805 -3.230 17.399 1.00 16.89 285 LEU A O 1
ATOM 2116 N N . SER A 1 286 ? -42.076 -2.319 19.469 1.00 18.16 286 SER A N 1
ATOM 2117 C CA . SER A 1 286 ? -40.670 -2.422 19.931 1.00 19.25 286 SER A CA 1
ATOM 2118 C C . SER A 1 286 ? -40.406 -3.848 20.426 1.00 20.29 286 SER A C 1
ATOM 2119 O O . SER A 1 286 ? -41.218 -4.349 21.224 1.00 20.38 286 SER A O 1
ATOM 2122 N N . VAL A 1 287 ? -39.314 -4.470 19.967 1.00 21.50 287 VAL A N 1
ATOM 2123 C CA . VAL A 1 287 ? -38.880 -5.823 20.420 1.00 23.15 287 VAL A CA 1
ATOM 2124 C C . VAL A 1 287 ? -37.495 -5.699 21.054 1.00 25.79 287 VAL A C 1
ATOM 2125 O O . VAL A 1 287 ? -36.520 -5.489 20.318 1.00 25.55 287 VAL A O 1
ATOM 2129 N N . GLY A 1 288 ? -37.437 -5.807 22.380 1.00 30.57 288 GLY A N 1
ATOM 2130 C CA . GLY A 1 288 ? -36.190 -5.987 23.145 1.00 34.10 288 GLY A CA 1
ATOM 2131 C C . GLY A 1 288 ? -35.470 -4.678 23.406 1.00 38.38 288 GLY A C 1
ATOM 2132 O O . GLY A 1 288 ? -34.229 -4.729 23.530 1.00 40.13 288 GLY A O 1
ATOM 2133 N N . ALA A 1 289 ? -36.192 -3.552 23.508 1.00 42.09 289 ALA A N 1
ATOM 2134 C CA . ALA A 1 289 ? -35.628 -2.241 23.924 1.00 47.24 289 ALA A CA 1
ATOM 2135 C C . ALA A 1 289 ? -34.814 -2.444 25.216 1.00 53.89 289 ALA A C 1
ATOM 2136 O O . ALA A 1 289 ? -35.195 -3.326 26.023 1.00 54.40 289 ALA A O 1
ATOM 2138 N N . MET A 1 290 ? -33.701 -1.717 25.389 1.00 62.79 290 MET A N 1
ATOM 2139 C CA . MET A 1 290 ? -32.807 -1.848 26.582 1.00 69.65 290 MET A CA 1
ATOM 2140 C C . MET A 1 290 ? -33.142 -0.767 27.623 1.00 73.64 290 MET A C 1
ATOM 2141 O O . MET A 1 290 ? -32.755 -0.948 28.795 1.00 70.17 290 MET A O 1
ATOM 2146 N N . LEU A 1 291 ? -33.858 0.289 27.209 1.00 80.14 291 LEU A N 1
ATOM 2147 C CA . LEU A 1 291 ? -34.435 1.350 28.083 1.00 81.13 291 LEU A CA 1
ATOM 2148 C C . LEU A 1 291 ? -33.324 2.01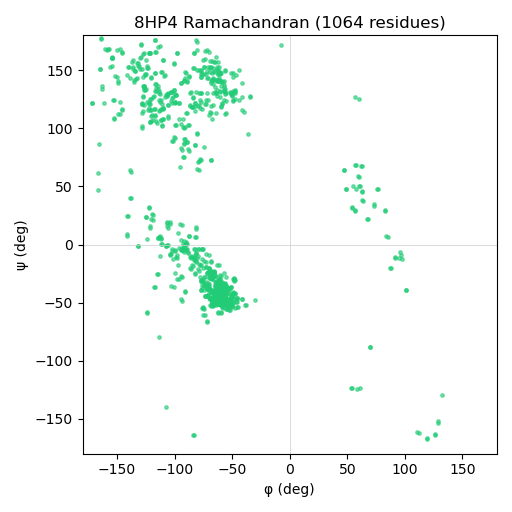0 28.910 1.00 78.38 291 LEU A C 1
ATOM 2149 O O . LEU A 1 291 ? -32.452 2.640 28.279 1.00 72.40 291 LEU A O 1
ATOM 2154 N N . THR A 1 305 ? -44.503 9.622 19.295 1.00 38.54 305 THR A N 1
ATOM 2155 C CA . THR A 1 305 ? -45.888 9.303 19.745 1.00 39.31 305 THR A CA 1
ATOM 2156 C C . THR A 1 305 ? -45.869 8.217 20.830 1.00 40.43 305 THR A C 1
ATOM 2157 O O . THR A 1 305 ? -44.790 7.617 21.051 1.00 41.10 305 THR A O 1
ATOM 2161 N N . ARG A 1 306 ? -47.035 7.965 21.447 1.00 39.55 306 ARG A N 1
ATOM 2162 C CA . ARG A 1 306 ? -47.189 7.260 22.753 1.00 37.51 306 ARG A CA 1
ATOM 2163 C C . ARG A 1 306 ? -47.884 5.895 22.586 1.00 33.22 306 ARG A C 1
ATOM 2164 O O . ARG A 1 306 ? -47.892 5.120 23.573 1.00 30.14 306 ARG A O 1
ATOM 2172 N N . ASN A 1 307 ? -48.432 5.588 21.402 1.00 29.29 307 ASN A N 1
ATOM 2173 C CA . ASN A 1 307 ? -48.989 4.245 21.091 1.00 26.69 307 ASN A CA 1
ATOM 2174 C C . ASN A 1 307 ? -47.803 3.293 20.871 1.00 24.26 307 ASN A C 1
ATOM 2175 O O . ASN A 1 307 ? -47.408 3.085 19.728 1.00 22.83 307 ASN A O 1
ATOM 2180 N N . VAL A 1 308 ? -47.257 2.746 21.956 1.00 23.30 308 VAL A N 1
ATOM 2181 C CA . VAL A 1 308 ? -46.020 1.916 21.951 1.00 22.87 308 VAL A CA 1
ATOM 2182 C C . VAL A 1 308 ? -46.306 0.567 22.611 1.00 22.11 308 VAL A C 1
ATOM 2183 O O . VAL A 1 308 ? -46.903 0.551 23.702 1.00 21.16 308 VAL A O 1
ATOM 2187 N N . VAL A 1 309 ? -45.847 -0.509 21.968 1.00 22.05 309 VAL A N 1
ATOM 2188 C CA . VAL A 1 309 ? -45.723 -1.871 22.563 1.00 21.71 309 VAL A CA 1
ATOM 2189 C C . VAL A 1 309 ? -44.231 -2.203 22.654 1.00 21.64 309 VAL A C 1
ATOM 2190 O O . VAL A 1 309 ? -43.550 -2.127 21.629 1.00 22.05 309 VAL A O 1
ATOM 2194 N N . GLU A 1 310 ? -43.749 -2.538 23.849 1.00 21.88 310 GLU A N 1
ATOM 2195 C CA . GLU A 1 310 ? -42.352 -2.975 24.101 1.00 21.79 310 GLU A CA 1
ATOM 2196 C C . GLU A 1 310 ? -42.383 -4.384 24.694 1.00 21.35 310 GLU A C 1
ATOM 2197 O O . GLU A 1 310 ? -42.835 -4.519 25.831 1.00 21.42 310 GLU A O 1
ATOM 2203 N N . PHE A 1 311 ? -41.938 -5.389 23.941 1.00 21.18 311 PHE A N 1
ATOM 2204 C CA . PHE A 1 311 ? -41.623 -6.741 24.468 1.00 20.82 311 PHE A CA 1
ATOM 2205 C C . PHE A 1 311 ? -40.211 -6.691 25.054 1.00 21.56 311 PHE A C 1
ATOM 2206 O O . PHE A 1 311 ? -39.270 -6.372 24.316 1.00 22.07 311 PHE A O 1
ATOM 2214 N N . HIS A 1 312 ? -40.083 -6.955 26.354 1.00 22.33 312 HIS A N 1
ATOM 2215 C CA . HIS A 1 312 ? -38.790 -7.075 27.075 1.00 22.91 312 HIS A CA 1
ATOM 2216 C C . HIS A 1 312 ? -38.613 -8.524 27.520 1.00 22.76 312 HIS A C 1
ATOM 2217 O O . HIS A 1 312 ? -39.576 -9.307 27.397 1.00 21.85 312 HIS A O 1
ATOM 2224 N N . SER A 1 313 ? -37.427 -8.860 28.024 1.00 23.33 313 SER A N 1
ATOM 2225 C CA . SER A 1 313 ? -37.087 -10.229 28.487 1.00 24.03 313 SER A CA 1
ATOM 2226 C C . SER A 1 313 ? -38.108 -10.678 29.539 1.00 25.22 313 SER A C 1
ATOM 2227 O O . SER A 1 313 ? -38.651 -11.782 29.402 1.00 26.47 313 SER A O 1
ATOM 2230 N N . ASP A 1 314 ? -38.394 -9.789 30.496 1.00 25.50 314 ASP A N 1
ATOM 2231 C CA . ASP A 1 314 ? -39.046 -10.031 31.813 1.00 25.93 314 ASP A CA 1
ATOM 2232 C C . ASP A 1 314 ? -40.532 -9.666 31.804 1.00 23.87 314 ASP A C 1
ATOM 2233 O O . ASP A 1 314 ? -41.235 -10.087 32.717 1.00 24.75 314 ASP A O 1
ATOM 2238 N N . TYR A 1 315 ? -40.948 -8.766 30.919 1.00 21.63 315 TYR A N 1
ATOM 2239 C CA . TYR A 1 315 ? -42.253 -8.069 31.011 1.00 20.70 315 TYR A CA 1
ATOM 2240 C C . TYR A 1 315 ? -42.622 -7.489 29.647 1.00 20.04 315 TYR A C 1
ATOM 2241 O O . TYR A 1 315 ? -41.773 -7.477 28.754 1.00 20.45 315 TYR A O 1
ATOM 2250 N N . THR A 1 316 ? -43.868 -7.042 29.503 1.00 19.45 316 THR A N 1
ATOM 2251 C CA . THR A 1 316 ? -44.381 -6.341 28.301 1.00 19.68 316 THR A CA 1
ATOM 2252 C C . THR A 1 316 ? -45.047 -5.028 28.733 1.00 20.84 316 THR A C 1
ATOM 2253 O O . THR A 1 316 ? -45.924 -5.056 29.624 1.00 20.61 316 THR A O 1
ATOM 2257 N N . LYS A 1 317 ? -44.623 -3.921 28.125 1.00 22.16 317 LYS A N 1
ATOM 2258 C CA . LYS A 1 317 ? -45.233 -2.579 28.282 1.00 22.77 317 LYS A CA 1
ATOM 2259 C C . LYS A 1 317 ? -46.154 -2.331 27.078 1.00 22.62 317 LYS A C 1
ATOM 2260 O O . LYS A 1 317 ? -45.722 -2.566 25.929 1.00 21.60 317 LYS A O 1
ATOM 2266 N N . ILE A 1 318 ? -47.401 -1.941 27.344 1.00 22.12 318 ILE A N 1
ATOM 2267 C CA . ILE A 1 318 ? -48.400 -1.531 26.318 1.00 21.83 318 ILE A CA 1
ATOM 2268 C C . ILE A 1 318 ? -48.941 -0.177 26.770 1.00 21.73 318 ILE A C 1
ATOM 2269 O O . ILE A 1 318 ? -49.791 -0.165 27.680 1.00 20.94 318 ILE A O 1
ATOM 2274 N N . ARG A 1 319 ? -48.463 0.906 26.155 1.00 22.38 319 ARG A N 1
ATOM 2275 C CA . ARG A 1 319 ? -48.776 2.299 26.566 1.00 22.95 319 ARG A CA 1
ATOM 2276 C C . ARG A 1 319 ? -48.271 2.503 28.003 1.00 22.50 319 ARG A C 1
ATOM 2277 O O . ARG A 1 319 ? -47.075 2.231 28.233 1.00 22.97 319 ARG A O 1
ATOM 2285 N N . GLN A 1 320 ? -49.146 2.903 28.934 1.00 21.29 320 GLN A N 1
ATOM 2286 C CA . GLN A 1 320 ? -48.788 3.280 30.324 1.00 21.11 320 GLN A CA 1
ATOM 2287 C C . GLN A 1 320 ? -48.839 2.049 31.247 1.00 20.83 320 GLN A C 1
ATOM 2288 O O . GLN A 1 320 ? -48.546 2.201 32.443 1.00 21.48 320 GLN A O 1
ATOM 2294 N N . ALA A 1 321 ? -49.161 0.871 30.710 1.00 20.22 321 ALA A N 1
ATOM 2295 C CA . ALA A 1 321 ? -49.375 -0.377 31.473 1.00 20.09 321 ALA A CA 1
ATOM 2296 C C . ALA A 1 321 ? -48.145 -1.282 31.352 1.00 20.03 321 ALA A C 1
ATOM 2297 O O . ALA A 1 321 ? -47.687 -1.511 30.218 1.00 20.20 321 ALA A O 1
ATOM 2299 N N . THR A 1 322 ? -47.647 -1.797 32.480 1.00 19.68 322 THR A N 1
ATOM 2300 C CA . THR A 1 322 ? -46.621 -2.870 32.540 1.00 19.42 322 THR A CA 1
ATOM 2301 C C . THR A 1 322 ? -47.319 -4.196 32.853 1.00 19.80 322 THR A C 1
ATOM 2302 O O . THR A 1 322 ? -48.053 -4.235 33.852 1.00 20.78 322 THR A O 1
ATOM 2306 N N . PHE A 1 323 ? -47.088 -5.232 32.040 1.00 19.31 323 PHE A N 1
ATOM 2307 C CA . PHE A 1 323 ? -47.502 -6.635 32.312 1.00 18.60 323 PHE A CA 1
ATOM 2308 C C . PHE A 1 323 ? -46.300 -7.409 32.856 1.00 18.28 323 PHE A C 1
ATOM 2309 O O . PHE A 1 323 ? -45.531 -7.964 32.073 1.00 17.76 323 PHE A O 1
ATOM 2317 N N . PRO A 1 324 ? -46.087 -7.485 34.196 1.00 17.98 324 PRO A N 1
ATOM 2318 C CA . PRO A 1 324 ? -44.909 -8.154 34.745 1.00 17.53 324 PRO A CA 1
ATOM 2319 C C . PRO A 1 324 ? -44.914 -9.649 34.401 1.00 17.21 324 PRO A C 1
ATOM 2320 O O . PRO A 1 324 ? -45.968 -10.241 34.388 1.00 17.41 324 PRO A O 1
ATOM 2324 N N . GLY A 1 325 ? -43.744 -10.201 34.086 1.00 17.82 325 GLY A N 1
ATOM 2325 C CA . GLY A 1 325 ? -43.522 -11.655 33.961 1.00 18.38 325 GLY A CA 1
ATOM 2326 C C . GLY A 1 325 ? -43.732 -12.199 32.557 1.00 18.32 325 GLY A C 1
ATOM 2327 O O . GLY A 1 325 ? -43.386 -13.356 32.354 1.00 19.92 325 GLY A O 1
ATOM 2328 N N . VAL A 1 326 ? -44.285 -11.425 31.623 1.00 19.20 326 VAL A N 1
ATOM 2329 C CA . VAL A 1 326 ? -44.586 -11.899 30.232 1.00 19.89 326 VAL A CA 1
ATOM 2330 C C . VAL A 1 326 ? -43.295 -11.843 29.401 1.00 20.21 326 VAL A C 1
ATOM 2331 O O . VAL A 1 326 ? -42.952 -10.742 28.888 1.00 19.70 326 VAL A O 1
ATOM 2335 N N . GLN A 1 327 ? -42.599 -12.984 29.318 1.00 21.14 327 GLN A N 1
ATOM 2336 C CA . GLN A 1 327 ? -41.274 -13.168 28.659 1.00 21.47 327 GLN A CA 1
ATOM 2337 C C . GLN A 1 327 ? -41.442 -13.086 27.136 1.00 22.15 327 GLN A C 1
ATOM 2338 O O . GLN A 1 327 ? -42.460 -13.572 26.644 1.00 21.93 327 GLN A O 1
ATOM 2344 N N . MET A 1 328 ? -40.479 -12.499 26.418 1.00 23.87 328 MET A N 1
ATOM 2345 C CA . MET A 1 328 ? -40.714 -12.006 25.027 1.00 25.53 328 MET A CA 1
ATOM 2346 C C . MET A 1 328 ? -40.757 -13.154 24.002 1.00 24.66 328 MET A C 1
ATOM 2347 O O . MET A 1 328 ? -41.574 -13.058 23.063 1.00 24.72 328 MET A O 1
ATOM 2352 N N . LYS A 1 329 ? -39.941 -14.199 24.144 1.00 23.84 329 LYS A N 1
ATOM 2353 C CA . LYS A 1 329 ? -39.826 -15.247 23.091 1.00 23.07 329 LYS A CA 1
ATOM 2354 C C . LYS A 1 329 ? -41.184 -15.939 22.898 1.00 22.64 329 LYS A C 1
ATOM 2355 O O . LYS A 1 329 ? -41.727 -15.887 21.772 1.00 22.84 329 LYS A O 1
ATOM 2361 N N . GLU A 1 330 ? -41.723 -16.538 23.963 1.00 21.59 330 GLU A N 1
ATOM 2362 C CA . GLU A 1 330 ? -43.019 -17.267 23.943 1.00 20.84 330 GLU A CA 1
ATOM 2363 C C . GLU A 1 330 ? -44.145 -16.319 23.517 1.00 20.04 330 GLU A C 1
ATOM 2364 O O . GLU A 1 330 ? -44.975 -16.729 22.694 1.00 19.61 330 GLU A O 1
ATOM 2370 N N . ALA A 1 331 ? -44.188 -15.110 24.081 1.00 19.70 331 ALA A N 1
ATOM 2371 C CA . ALA A 1 331 ? -45.192 -14.066 23.766 1.00 19.59 331 ALA A CA 1
ATOM 2372 C C . ALA A 1 331 ? -45.227 -13.844 22.254 1.00 19.33 331 ALA A C 1
ATOM 2373 O O . ALA A 1 331 ? -46.311 -13.985 21.676 1.00 19.78 331 ALA A O 1
ATOM 2375 N N . LEU A 1 332 ? -44.072 -13.563 21.646 1.00 19.25 332 LEU A N 1
ATOM 2376 C CA . LEU A 1 332 ? -43.918 -13.375 20.178 1.00 19.22 332 LEU A CA 1
ATOM 2377 C C . LEU A 1 332 ? -44.385 -14.638 19.437 1.00 19.42 332 LEU A C 1
ATOM 2378 O O . LEU A 1 332 ? -45.211 -14.508 18.510 1.00 19.61 332 LEU A O 1
ATOM 2383 N N . GLN A 1 333 ? -43.911 -15.818 19.837 1.00 19.11 333 GLN A N 1
ATOM 2384 C CA . GLN A 1 333 ? -44.315 -17.105 19.206 1.00 19.28 333 GLN A CA 1
ATOM 2385 C C . GLN A 1 333 ? -45.848 -17.206 19.170 1.00 19.75 333 GLN A C 1
ATOM 2386 O O . GLN A 1 333 ? -46.393 -17.540 18.099 1.00 19.98 333 GLN A O 1
ATOM 2392 N N . VAL A 1 334 ? -46.521 -16.913 20.284 1.00 19.68 334 VAL A N 1
ATOM 2393 C CA . VAL A 1 334 ? -48.006 -17.007 20.386 1.00 20.13 334 VAL A CA 1
ATOM 2394 C C . VAL A 1 334 ? -48.646 -15.876 19.567 1.00 20.08 334 VAL A C 1
ATOM 2395 O O . VAL A 1 334 ? -49.688 -16.129 18.939 1.00 19.97 334 VAL A O 1
ATOM 2399 N N . LEU A 1 335 ? -48.053 -14.678 19.565 1.00 19.47 335 LEU A N 1
ATOM 2400 C CA . LEU A 1 335 ? -48.540 -13.522 18.766 1.00 19.24 335 LEU A CA 1
ATOM 2401 C C . LEU A 1 335 ? -48.553 -13.908 17.281 1.00 20.32 335 LEU A C 1
ATOM 2402 O O . LEU A 1 335 ? -49.547 -13.590 16.606 1.00 20.53 335 LEU A O 1
ATOM 2407 N N . LEU A 1 336 ? -47.511 -14.600 16.803 1.00 21.23 336 LEU A N 1
ATOM 2408 C CA . LEU A 1 336 ? -47.284 -14.904 15.358 1.00 21.57 336 LEU A CA 1
ATOM 2409 C C . LEU A 1 336 ? -48.359 -15.851 14.804 1.00 21.39 336 LEU A C 1
ATOM 2410 O O . LEU A 1 336 ? -48.576 -15.812 13.587 1.00 20.46 336 LEU A O 1
ATOM 2415 N N . LYS A 1 337 ? -49.014 -16.654 15.650 1.00 21.94 337 LYS A N 1
ATOM 2416 C CA . LYS A 1 337 ? -50.064 -17.618 15.227 1.00 22.69 337 LYS A CA 1
ATOM 2417 C C . LYS A 1 337 ? -51.277 -16.877 14.648 1.00 23.06 337 LYS A C 1
ATOM 2418 O O . LYS A 1 337 ? -51.939 -17.455 13.771 1.00 22.80 337 LYS A O 1
ATOM 2424 N N . THR A 1 338 ? -51.576 -15.663 15.128 1.00 24.22 338 THR A N 1
ATOM 2425 C CA . THR A 1 338 ? -52.821 -14.917 14.793 1.00 24.70 338 THR A CA 1
ATOM 2426 C C . THR A 1 338 ? -52.557 -13.458 14.397 1.00 26.32 338 THR A C 1
ATOM 2427 O O . THR A 1 338 ? -53.543 -12.772 14.053 1.00 28.93 338 THR A O 1
ATOM 2431 N N . VAL A 1 339 ? -51.307 -12.984 14.403 1.00 27.51 339 VAL A N 1
ATOM 2432 C CA . VAL A 1 339 ? -51.008 -11.535 14.196 1.00 28.37 339 VAL A CA 1
ATOM 2433 C C . VAL A 1 339 ? -51.409 -11.117 12.775 1.00 28.92 339 VAL A C 1
ATOM 2434 O O . VAL A 1 339 ? -51.861 -9.974 12.620 1.00 28.19 339 VAL A O 1
ATOM 2438 N N . LYS A 1 340 ? -51.239 -11.985 11.771 1.00 30.62 340 LYS A N 1
ATOM 2439 C CA . LYS A 1 340 ? -51.474 -11.630 10.343 1.00 31.92 340 LYS A CA 1
ATOM 2440 C C . LYS A 1 340 ? -52.941 -11.234 10.163 1.00 31.98 340 LYS A C 1
ATOM 2441 O O . LYS A 1 340 ? -53.198 -10.267 9.427 1.00 32.25 340 LYS A O 1
ATOM 2447 N N . LYS A 1 341 ? -53.851 -11.950 10.832 1.00 32.01 341 LYS A N 1
ATOM 2448 C CA . LYS A 1 341 ? -55.322 -11.816 10.664 1.00 32.83 341 LYS A CA 1
ATOM 2449 C C . LYS A 1 341 ? -55.850 -10.646 11.496 1.00 30.00 341 LYS A C 1
ATOM 2450 O O . LYS A 1 341 ? -57.053 -10.374 11.404 1.00 29.57 341 LYS A O 1
ATOM 2456 N N . SER A 1 342 ? -54.992 -9.988 12.277 1.00 28.52 342 SER A N 1
ATOM 2457 C CA . SER A 1 342 ? -55.314 -8.758 13.049 1.00 27.09 342 SER A CA 1
ATOM 2458 C C . SER A 1 342 ? -54.837 -7.506 12.296 1.00 26.67 342 SER A C 1
ATOM 2459 O O . SER A 1 342 ? -55.201 -6.370 12.716 1.00 24.96 342 SER A O 1
ATOM 2462 N N . VAL A 1 343 ? -54.050 -7.682 11.231 1.00 27.29 343 VAL A N 1
ATOM 2463 C CA . VAL A 1 343 ? -53.644 -6.556 10.338 1.00 28.81 343 VAL A CA 1
ATOM 2464 C C . VAL A 1 343 ? -54.917 -6.030 9.668 1.00 30.10 343 VAL A C 1
ATOM 2465 O O . VAL A 1 343 ? -55.728 -6.861 9.224 1.00 30.24 343 VAL A O 1
ATOM 2469 N N . ASN A 1 344 ? -55.082 -4.708 9.600 1.00 32.29 344 ASN A N 1
ATOM 2470 C CA . ASN A 1 344 ? -56.160 -4.047 8.816 1.00 33.41 344 ASN A CA 1
ATOM 2471 C C . ASN A 1 344 ? -56.190 -4.679 7.425 1.00 35.80 344 ASN A C 1
ATOM 2472 O O . ASN A 1 344 ? -55.161 -4.722 6.756 1.00 36.82 344 ASN A O 1
ATOM 2477 N N . PRO A 1 345 ? -57.332 -5.213 6.929 1.00 38.97 345 PRO A N 1
ATOM 2478 C CA . PRO A 1 345 ? -57.378 -5.748 5.565 1.00 39.81 345 PRO A CA 1
ATOM 2479 C C . PRO A 1 345 ? -57.058 -4.675 4.511 1.00 39.22 345 PRO A C 1
ATOM 2480 O O . PRO A 1 345 ? -56.487 -5.022 3.496 1.00 37.97 345 PRO A O 1
ATOM 2484 N N . LYS A 1 346 ? -57.397 -3.411 4.794 1.00 40.75 346 LYS A N 1
ATOM 2485 C CA . LYS A 1 346 ? -57.227 -2.258 3.868 1.00 42.96 346 LYS A CA 1
ATOM 2486 C C . LYS A 1 346 ? -55.789 -1.710 3.910 1.00 40.62 346 LYS A C 1
ATOM 2487 O O . LYS A 1 346 ? -55.497 -0.837 3.062 1.00 39.45 346 LYS A O 1
ATOM 2493 N N . TYR A 1 347 ? -54.929 -2.163 4.841 1.00 36.71 347 TYR A N 1
ATOM 2494 C CA . TYR A 1 347 ? -53.526 -1.681 5.004 1.00 33.64 347 TYR A CA 1
ATOM 2495 C C . TYR A 1 347 ? -52.678 -2.079 3.790 1.00 33.59 347 TYR A C 1
ATOM 2496 O O . TYR A 1 347 ? -52.671 -3.280 3.423 1.00 33.65 347 TYR A O 1
ATOM 2505 N N . VAL A 1 348 ? -51.954 -1.104 3.232 1.00 32.16 348 VAL A N 1
ATOM 2506 C CA . VAL A 1 348 ? -50.969 -1.289 2.127 1.00 31.63 348 VAL A CA 1
ATOM 2507 C C . VAL A 1 348 ? -49.578 -1.232 2.750 1.00 32.25 348 VAL A C 1
ATOM 2508 O O . VAL A 1 348 ? -49.255 -0.246 3.409 1.00 32.08 348 VAL A O 1
ATOM 2512 N N . PRO A 1 349 ? -48.725 -2.275 2.583 1.00 32.76 349 PRO A N 1
ATOM 2513 C CA . PRO A 1 349 ? -47.322 -2.184 2.994 1.00 32.33 349 PRO A CA 1
ATOM 2514 C C . PRO A 1 349 ? -46.714 -0.816 2.640 1.00 32.60 349 PRO A C 1
ATOM 2515 O O . PRO A 1 349 ? -46.635 -0.478 1.460 1.00 30.80 349 PRO A O 1
ATOM 2519 N N . ALA A 1 350 ? -46.332 -0.059 3.677 1.00 34.08 350 ALA A N 1
ATOM 2520 C CA . ALA A 1 350 ? -45.788 1.319 3.599 1.00 35.19 350 ALA A CA 1
ATOM 2521 C C . ALA A 1 350 ? -44.427 1.299 2.908 1.00 36.80 350 ALA A C 1
ATOM 2522 O O . ALA A 1 350 ? -43.617 0.409 3.173 1.00 35.23 350 ALA A O 1
ATOM 2524 N N . PRO A 1 351 ? -44.129 2.268 2.005 1.00 38.73 351 PRO A N 1
ATOM 2525 C CA . PRO A 1 351 ? -42.787 2.388 1.434 1.00 39.35 351 PRO A CA 1
ATOM 2526 C C . PRO A 1 351 ? -41.746 2.650 2.536 1.00 39.83 351 PRO A C 1
ATOM 2527 O O . PRO A 1 351 ? -42.083 3.289 3.528 1.00 37.93 351 PRO A O 1
ATOM 2531 N N . VAL A 1 352 ? -40.523 2.140 2.351 1.00 40.95 352 VAL A N 1
ATOM 2532 C CA . VAL A 1 352 ? -39.406 2.282 3.331 1.00 42.78 352 VAL A CA 1
ATOM 2533 C C . VAL A 1 352 ? -38.354 3.208 2.734 1.00 44.98 352 VAL A C 1
ATOM 2534 O O . VAL A 1 352 ? -38.187 3.253 1.516 1.00 45.40 352 VAL A O 1
ATOM 2538 N N . PRO A 1 353 ? -37.634 3.982 3.581 1.00 47.94 353 PRO A N 1
ATOM 2539 C CA . PRO A 1 353 ? -36.451 4.728 3.153 1.00 49.71 353 PRO A CA 1
ATOM 2540 C C . PRO A 1 353 ? -35.537 3.926 2.213 1.00 52.07 353 PRO A C 1
ATOM 2541 O O . PRO A 1 353 ? -35.244 2.779 2.515 1.00 51.10 353 PRO A O 1
ATOM 2545 N N . ALA A 1 354 ? -35.222 4.515 1.059 1.00 55.60 354 ALA A N 1
ATOM 2546 C CA . ALA A 1 354 ? -34.202 4.035 0.103 1.00 59.32 354 ALA A CA 1
ATOM 2547 C C . ALA A 1 354 ? -32.879 4.704 0.473 1.00 64.50 354 ALA A C 1
ATOM 2548 O O . ALA A 1 354 ? -32.918 5.882 0.903 1.00 68.72 354 ALA A O 1
ATOM 2550 N N . THR A 1 355 ? -31.767 3.977 0.345 1.00 65.29 355 THR A N 1
ATOM 2551 C CA . THR A 1 355 ? -30.394 4.500 0.583 1.00 64.65 355 THR A CA 1
ATOM 2552 C C . THR A 1 355 ? -30.121 5.599 -0.461 1.00 63.80 355 THR A C 1
ATOM 2553 O O . THR A 1 355 ? -30.080 5.279 -1.672 1.00 60.58 355 THR A O 1
ATOM 2557 N N . LYS A 1 356 ? -29.992 6.852 0.001 1.00 63.80 356 LYS A N 1
ATOM 2558 C CA . LYS A 1 356 ? -29.883 8.082 -0.836 1.00 64.92 356 LYS A CA 1
ATOM 2559 C C . LYS A 1 356 ? -28.431 8.269 -1.304 1.00 63.19 356 LYS A C 1
ATOM 2560 O O . LYS A 1 356 ? -27.572 8.523 -0.434 1.00 65.78 356 LYS A O 1
ATOM 2566 N N . ALA A 1 357 ? -28.188 8.186 -2.622 1.00 58.91 357 ALA A N 1
ATOM 2567 C CA . ALA A 1 357 ? -26.863 8.244 -3.296 1.00 56.63 357 ALA A CA 1
ATOM 2568 C C . ALA A 1 357 ? -25.979 9.370 -2.725 1.00 55.43 357 ALA A C 1
ATOM 2569 O O . ALA A 1 357 ? -26.542 10.392 -2.277 1.00 53.25 357 ALA A O 1
ATOM 2571 N N . ILE A 1 358 ? -24.645 9.190 -2.746 1.00 53.95 358 ILE A N 1
ATOM 2572 C CA . ILE A 1 358 ? -23.636 10.224 -2.339 1.00 53.53 358 ILE A CA 1
ATOM 2573 C C . ILE A 1 358 ? -22.815 10.667 -3.563 1.00 51.44 358 ILE A C 1
ATOM 2574 O O . ILE A 1 358 ? -22.682 9.858 -4.506 1.00 46.80 358 ILE A O 1
ATOM 2579 N N . THR A 1 360 ? -19.809 9.534 -5.829 1.00 55.39 360 THR A N 1
ATOM 2580 C CA . THR A 1 360 ? -18.705 9.015 -6.684 1.00 54.46 360 THR A CA 1
ATOM 2581 C C . THR A 1 360 ? -17.590 10.053 -6.779 1.00 53.10 360 THR A C 1
ATOM 2582 O O . THR A 1 360 ? -17.540 10.825 -7.736 1.00 55.38 360 THR A O 1
ATOM 2586 N N . PRO A 1 361 ? -16.630 10.076 -5.823 1.00 49.88 361 PRO A N 1
ATOM 2587 C CA . PRO A 1 361 ? -15.427 10.896 -5.957 1.00 44.71 361 PRO A CA 1
ATOM 2588 C C . PRO A 1 361 ? -14.464 10.282 -6.985 1.00 39.94 361 PRO A C 1
ATOM 2589 O O . PRO A 1 361 ? -14.654 9.141 -7.379 1.00 37.44 361 PRO A O 1
ATOM 2593 N N . GLY A 1 362 ? -13.468 11.064 -7.401 1.00 36.31 362 GLY A N 1
ATOM 2594 C CA . GLY A 1 362 ? -12.398 10.628 -8.314 1.00 33.62 362 GLY A CA 1
ATOM 2595 C C . GLY A 1 362 ? -11.448 9.660 -7.632 1.00 31.88 362 GLY A C 1
ATOM 2596 O O . GLY A 1 362 ? -11.295 9.744 -6.401 1.00 30.30 362 GLY A O 1
ATOM 2597 N N . ASN A 1 363 ? -10.827 8.788 -8.425 1.00 30.06 363 ASN A N 1
ATOM 2598 C CA . ASN A 1 363 ? -9.823 7.779 -7.996 1.00 29.73 363 ASN A CA 1
ATOM 2599 C C . ASN A 1 363 ? -8.786 8.393 -7.046 1.00 28.69 363 ASN A C 1
ATOM 2600 O O . ASN A 1 363 ? -8.484 7.756 -6.009 1.00 28.31 363 ASN A O 1
ATOM 2605 N N . ASN A 1 364 ? -8.251 9.563 -7.400 1.00 27.35 364 ASN A N 1
ATOM 2606 C CA . ASN A 1 364 ? -7.074 10.183 -6.737 1.00 26.87 364 ASN A CA 1
ATOM 2607 C C . ASN A 1 364 ? -7.523 11.119 -5.611 1.00 24.94 364 ASN A C 1
ATOM 2608 O O . ASN A 1 364 ? -6.646 11.699 -4.946 1.00 24.86 364 ASN A O 1
ATOM 2613 N N . ASP A 1 365 ? -8.831 11.270 -5.403 1.00 23.64 365 ASP A N 1
ATOM 2614 C CA . ASP A 1 365 ? -9.370 12.061 -4.266 1.00 23.06 365 ASP A CA 1
ATOM 2615 C C . ASP A 1 365 ? -8.994 11.325 -2.984 1.00 21.24 365 ASP A C 1
ATOM 2616 O O . ASP A 1 365 ? -8.964 10.090 -2.955 1.00 20.24 365 ASP A O 1
ATOM 2621 N N . PRO A 1 366 ? -8.665 12.053 -1.893 1.00 19.79 366 PRO A N 1
ATOM 2622 C CA . PRO A 1 366 ? -8.420 11.409 -0.604 1.00 18.89 366 PRO A CA 1
ATOM 2623 C C . PRO A 1 366 ? -9.695 10.682 -0.155 1.00 17.95 366 PRO A C 1
ATOM 2624 O O . PRO A 1 366 ? -10.780 11.176 -0.425 1.00 16.92 366 PRO A O 1
ATOM 2628 N N . VAL A 1 367 ? -9.528 9.517 0.475 1.00 17.64 367 VAL A N 1
ATOM 2629 C CA . VAL A 1 367 ? -10.632 8.703 1.065 1.00 17.36 367 VAL A CA 1
ATOM 2630 C C . VAL A 1 367 ? -11.280 9.519 2.189 1.00 16.83 367 VAL A C 1
ATOM 2631 O O . VAL A 1 367 ? -10.556 10.241 2.889 1.00 16.37 367 VAL A O 1
ATOM 2635 N N . SER A 1 368 ? -12.603 9.440 2.310 1.00 16.95 368 SER A N 1
ATOM 2636 C CA . SER A 1 368 ? -13.408 10.169 3.321 1.00 17.23 368 SER A CA 1
ATOM 2637 C C . SER A 1 368 ? -14.179 9.163 4.179 1.00 17.95 368 SER A C 1
ATOM 2638 O O . SER A 1 368 ? -14.277 7.991 3.782 1.00 17.98 368 SER A O 1
ATOM 2641 N N . GLN A 1 369 ? -14.696 9.621 5.319 1.00 18.94 369 GLN A N 1
ATOM 2642 C CA . GLN A 1 369 ? -15.610 8.849 6.198 1.00 19.41 369 GLN A CA 1
ATOM 2643 C C . GLN A 1 369 ? -16.878 8.518 5.404 1.00 20.46 369 GLN A C 1
ATOM 2644 O O . GLN A 1 369 ? -17.248 7.331 5.352 1.00 19.69 369 GLN A O 1
ATOM 2650 N N . GLU A 1 370 ? -17.495 9.525 4.778 1.00 22.38 370 GLU A N 1
ATOM 2651 C CA . GLU A 1 370 ? -18.763 9.366 4.012 1.00 24.64 370 GLU A CA 1
ATOM 2652 C C . GLU A 1 370 ? -18.586 8.247 2.978 1.00 22.78 370 GLU A C 1
ATOM 2653 O O . GLU A 1 370 ? -19.426 7.327 2.958 1.00 23.03 370 GLU A O 1
ATOM 2659 N N . TYR A 1 371 ? -17.518 8.301 2.179 1.00 20.61 371 TYR A N 1
ATOM 2660 C CA . TYR A 1 371 ? -17.289 7.339 1.074 1.00 19.36 371 TYR A CA 1
ATOM 2661 C C . TYR A 1 371 ? -17.062 5.938 1.655 1.00 18.59 371 TYR A C 1
ATOM 2662 O O . TYR A 1 371 ? -17.716 4.990 1.186 1.00 18.63 371 TYR A O 1
ATOM 2671 N N . LEU A 1 372 ? -16.176 5.822 2.644 1.00 18.02 372 LEU A N 1
ATOM 2672 C CA . LEU A 1 372 ? -15.785 4.538 3.284 1.00 18.13 372 LEU A CA 1
ATOM 2673 C C . LEU A 1 372 ? -17.026 3.764 3.749 1.00 18.52 372 LEU A C 1
ATOM 2674 O O . LEU A 1 372 ? -17.103 2.559 3.450 1.00 18.61 372 LEU A O 1
ATOM 2679 N N . TRP A 1 373 ? -17.956 4.407 4.467 1.00 18.66 373 TRP A N 1
ATOM 2680 C CA . TRP A 1 373 ? -19.069 3.693 5.157 1.00 18.79 373 TRP A CA 1
ATOM 2681 C C . TRP A 1 373 ? -20.137 3.283 4.140 1.00 18.59 373 TRP A C 1
ATOM 2682 O O . TRP A 1 373 ? -20.745 2.229 4.331 1.00 17.52 373 TRP A O 1
ATOM 2693 N N . ARG A 1 374 ? -20.302 4.057 3.072 1.00 20.37 374 ARG A N 1
ATOM 2694 C CA . ARG A 1 374 ? -21.149 3.685 1.911 1.00 22.10 374 ARG A CA 1
ATOM 2695 C C . ARG A 1 374 ? -20.502 2.482 1.213 1.00 20.89 374 ARG A C 1
ATOM 2696 O O . ARG A 1 374 ? -21.180 1.464 1.028 1.00 20.78 374 ARG A O 1
ATOM 2704 N N . LYS A 1 375 ? -19.218 2.583 0.889 1.00 20.18 375 LYS A N 1
ATOM 2705 C CA . LYS A 1 375 ? -18.543 1.672 -0.066 1.00 20.83 375 LYS A CA 1
ATOM 2706 C C . LYS A 1 375 ? -18.318 0.282 0.552 1.00 20.29 375 LYS A C 1
ATOM 2707 O O . LYS A 1 375 ? -18.377 -0.692 -0.223 1.00 20.61 375 LYS A O 1
ATOM 2713 N N . VAL A 1 376 ? -18.085 0.170 1.869 1.00 20.41 376 VAL A N 1
ATOM 2714 C CA . VAL A 1 376 ? -17.796 -1.142 2.537 1.00 20.67 376 VAL A CA 1
ATOM 2715 C C . VAL A 1 376 ? -19.013 -2.062 2.399 1.00 19.57 376 VAL A C 1
ATOM 2716 O O . VAL A 1 376 ? -18.817 -3.285 2.420 1.00 18.76 376 VAL A O 1
ATOM 2720 N N . SER A 1 377 ? -20.222 -1.505 2.300 1.00 19.10 377 SER A N 1
ATOM 2721 C CA . SER A 1 377 ? -21.480 -2.271 2.088 1.00 18.38 377 SER A CA 1
ATOM 2722 C C . SER A 1 377 ? -21.273 -3.285 0.958 1.00 17.40 377 SER A C 1
ATOM 2723 O O . SER A 1 377 ? -21.695 -4.436 1.124 1.00 16.98 377 SER A O 1
ATOM 2726 N N . ASP A 1 378 ? -20.592 -2.873 -0.117 1.00 17.21 378 ASP A N 1
ATOM 2727 C CA . ASP A 1 378 ? -20.374 -3.674 -1.355 1.00 17.21 378 ASP A CA 1
ATOM 2728 C C . ASP A 1 378 ? -19.362 -4.802 -1.110 1.00 16.56 378 ASP A C 1
ATOM 2729 O O . ASP A 1 378 ? -19.342 -5.754 -1.909 1.00 16.66 378 ASP A O 1
ATOM 2734 N N . TRP A 1 379 ? -18.547 -4.702 -0.060 1.00 15.86 379 TRP A N 1
ATOM 2735 C CA . TRP A 1 379 ? -17.434 -5.647 0.209 1.00 15.44 379 TRP A CA 1
ATOM 2736 C C . TRP A 1 379 ? -17.875 -6.775 1.149 1.00 15.26 379 TRP A C 1
ATOM 2737 O O . TRP A 1 379 ? -17.273 -7.858 1.062 1.00 14.67 379 TRP A O 1
ATOM 2748 N N . PHE A 1 380 ? -18.856 -6.529 2.029 1.00 15.33 380 PHE A N 1
ATOM 2749 C CA . PHE A 1 380 ? -19.325 -7.503 3.052 1.00 15.18 380 PHE A CA 1
ATOM 2750 C C . PHE A 1 380 ? -19.950 -8.713 2.352 1.00 15.71 380 PHE A C 1
ATOM 2751 O O . PHE A 1 380 ? -20.368 -8.587 1.190 1.00 16.00 380 PHE A O 1
ATOM 2759 N N . GLN A 1 381 ? -19.994 -9.853 3.049 1.00 16.52 381 GLN A N 1
ATOM 2760 C CA . GLN A 1 381 ? -20.546 -11.136 2.538 1.00 16.95 381 GLN A CA 1
ATOM 2761 C C . GLN A 1 381 ? -21.330 -11.837 3.654 1.00 17.83 381 GLN A C 1
ATOM 2762 O O . GLN A 1 381 ? -20.984 -11.640 4.842 1.00 17.54 381 GLN A O 1
ATOM 2768 N N . GLU A 1 382 ? -22.322 -12.651 3.269 1.00 18.55 382 GLU A N 1
ATOM 2769 C CA . GLU A 1 382 ? -23.145 -13.497 4.179 1.00 18.38 382 GLU A CA 1
ATOM 2770 C C . GLU A 1 382 ? -22.268 -13.984 5.343 1.00 16.94 382 GLU A C 1
ATOM 2771 O O . GLU A 1 382 ? -21.163 -14.505 5.080 1.00 16.62 382 GLU A O 1
ATOM 2777 N N . GLY A 1 383 ? -22.722 -13.767 6.582 1.00 15.61 383 GLY A N 1
ATOM 2778 C CA . GLY A 1 383 ? -22.127 -14.360 7.795 1.00 14.39 383 GLY A CA 1
ATOM 2779 C C . GLY A 1 383 ? -20.955 -13.561 8.348 1.00 13.16 383 GLY A C 1
ATOM 2780 O O . GLY A 1 383 ? -20.328 -14.055 9.294 1.00 13.13 383 GLY A O 1
ATOM 2781 N N . ASP A 1 384 ? -20.658 -12.376 7.811 1.00 11.90 384 ASP A N 1
ATOM 2782 C CA . ASP A 1 384 ? -19.531 -11.532 8.297 1.00 11.14 384 ASP A CA 1
ATOM 2783 C C . ASP A 1 384 ? -19.820 -11.097 9.741 1.00 10.65 384 ASP A C 1
ATOM 2784 O O . ASP A 1 384 ? -20.932 -10.611 10.015 1.00 10.41 384 ASP A O 1
ATOM 2789 N N . VAL A 1 385 ? -18.850 -11.279 10.639 1.00 10.24 385 VAL A N 1
ATOM 2790 C CA . VAL A 1 385 ? -18.840 -10.638 11.986 1.00 9.84 385 VAL A CA 1
ATOM 2791 C C . VAL A 1 385 ? -18.224 -9.257 11.790 1.00 9.64 385 VAL A C 1
ATOM 2792 O O . VAL A 1 385 ? -17.080 -9.205 11.320 1.00 9.49 385 VAL A O 1
ATOM 2796 N N . ILE A 1 386 ? -18.977 -8.194 12.074 1.00 9.55 386 ILE A N 1
ATOM 2797 C CA . ILE A 1 386 ? -18.576 -6.787 11.775 1.00 9.58 386 ILE A CA 1
ATOM 2798 C C . ILE A 1 386 ? -18.549 -5.996 13.0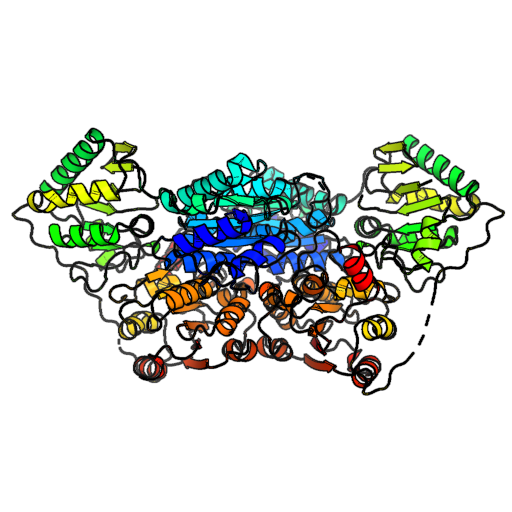84 1.00 9.75 386 ILE A C 1
ATOM 2799 O O . ILE A 1 386 ? -19.642 -5.649 13.610 1.00 9.79 386 ILE A O 1
ATOM 2804 N N . ILE A 1 387 ? -17.337 -5.715 13.570 1.00 9.76 387 ILE A N 1
ATOM 2805 C CA . ILE A 1 387 ? -17.060 -5.115 14.905 1.00 9.61 387 ILE A CA 1
ATOM 2806 C C . ILE A 1 387 ? -16.618 -3.663 14.693 1.00 9.62 387 ILE A C 1
ATOM 2807 O O . ILE A 1 387 ? -15.716 -3.432 13.856 1.00 10.01 387 ILE A O 1
ATOM 2812 N N . SER A 1 388 ? -17.238 -2.719 15.402 1.00 9.37 388 SER A N 1
ATOM 2813 C CA . SER A 1 388 ? -16.989 -1.264 15.254 1.00 9.39 388 SER A CA 1
ATOM 2814 C C . SER A 1 388 ? -16.703 -0.655 16.626 1.00 9.37 388 SER A C 1
ATOM 2815 O O . SER A 1 388 ? -17.568 -0.740 17.511 1.00 9.87 388 SER A O 1
ATOM 2818 N N . GLU A 1 389 ? -15.529 -0.049 16.782 1.00 9.20 389 GLU A N 1
ATOM 2819 C CA . GLU A 1 389 ? -15.096 0.604 18.038 1.00 9.05 389 GLU A CA 1
ATOM 2820 C C . GLU A 1 389 ? -15.841 1.928 18.212 1.00 9.22 389 GLU A C 1
ATOM 2821 O O . GLU A 1 389 ? -16.144 2.586 17.190 1.00 9.04 389 GLU A O 1
ATOM 2827 N N . THR A 1 390 ? -16.120 2.284 19.470 1.00 9.50 390 THR A N 1
ATOM 2828 C CA . THR A 1 390 ? -16.557 3.632 19.917 1.00 9.78 390 THR A CA 1
ATOM 2829 C C . THR A 1 390 ? -15.595 4.671 19.315 1.00 10.17 390 THR A C 1
ATOM 2830 O O . THR A 1 390 ? -14.357 4.479 19.428 1.00 10.30 390 THR A O 1
ATOM 2834 N N . GLY A 1 391 ? -16.137 5.731 18.714 1.00 10.39 391 GLY A N 1
ATOM 2835 C CA . GLY A 1 391 ? -15.402 6.680 17.853 1.00 10.78 391 GLY A CA 1
ATOM 2836 C C . GLY A 1 391 ? -16.086 6.810 16.497 1.00 11.20 391 GLY A C 1
ATOM 2837 O O . GLY A 1 391 ? -17.255 6.382 16.382 1.00 11.04 391 GLY A O 1
ATOM 2838 N N . THR A 1 392 ? -15.393 7.339 15.485 1.00 11.79 392 THR A N 1
ATOM 2839 C CA . THR A 1 392 ? -15.972 7.562 14.132 1.00 12.20 392 THR A CA 1
ATOM 2840 C C . THR A 1 392 ? -16.518 6.225 13.615 1.00 12.69 392 THR A C 1
ATOM 2841 O O . THR A 1 392 ? -17.633 6.219 13.044 1.00 12.98 392 THR A O 1
ATOM 2845 N N . SER A 1 393 ? -15.789 5.132 13.860 1.00 12.96 393 SER A N 1
ATOM 2846 C CA . SER A 1 393 ? -16.116 3.769 13.370 1.00 13.46 393 SER A CA 1
ATOM 2847 C C . SER A 1 393 ? -17.556 3.402 13.750 1.00 13.92 393 SER A C 1
ATOM 2848 O O . SER A 1 393 ? -18.333 3.075 12.831 1.00 13.93 393 SER A O 1
ATOM 2851 N N . ALA A 1 394 ? -17.906 3.456 15.042 1.00 14.19 394 ALA A N 1
ATOM 2852 C CA . ALA A 1 394 ? -19.227 3.008 15.550 1.00 14.39 394 ALA A CA 1
ATOM 2853 C C . ALA A 1 394 ? -20.341 3.852 14.920 1.00 14.62 394 ALA A C 1
ATOM 2854 O O . ALA A 1 394 ? -21.385 3.282 14.551 1.00 14.74 394 ALA A O 1
ATOM 2856 N N . PHE A 1 395 ? -20.115 5.162 14.794 1.00 14.95 395 PHE A N 1
ATOM 2857 C CA . PHE A 1 395 ? -21.064 6.125 14.180 1.00 15.04 395 PHE A CA 1
ATOM 2858 C C . PHE A 1 395 ? -21.169 5.856 12.679 1.00 14.95 395 PHE A C 1
ATOM 2859 O O . PHE A 1 395 ? -22.289 5.913 12.142 1.00 14.97 395 PHE A O 1
ATOM 2867 N N . GLY A 1 396 ? -20.036 5.566 12.032 1.00 14.86 396 GLY A N 1
ATOM 2868 C CA . GLY A 1 396 ? -19.949 5.300 10.584 1.00 14.72 396 GLY A CA 1
ATOM 2869 C C . GLY A 1 396 ? -20.705 4.047 10.181 1.00 14.64 396 GLY A C 1
ATOM 2870 O O . GLY A 1 396 ? -21.530 4.139 9.262 1.00 14.18 396 GLY A O 1
ATOM 2871 N N . ILE A 1 397 ? -20.441 2.922 10.852 1.00 15.12 397 ILE A N 1
ATOM 2872 C CA . ILE A 1 397 ? -20.948 1.567 10.471 1.00 15.53 397 ILE A CA 1
ATOM 2873 C C . ILE A 1 397 ? -22.481 1.563 10.473 1.00 16.01 397 ILE A C 1
ATOM 2874 O O . ILE A 1 397 ? -23.054 0.754 9.744 1.00 15.88 397 ILE A O 1
ATOM 2879 N N . VAL A 1 398 ? -23.116 2.418 11.273 1.00 17.25 398 VAL A N 1
ATOM 2880 C CA . VAL A 1 398 ? -24.600 2.596 11.312 1.00 18.74 398 VAL A CA 1
ATOM 2881 C C . VAL A 1 398 ? -25.129 2.809 9.887 1.00 19.70 398 VAL A C 1
ATOM 2882 O O . VAL A 1 398 ? -26.163 2.212 9.553 1.00 20.96 398 VAL A O 1
ATOM 2886 N N . GLN A 1 399 ? -24.445 3.631 9.087 1.00 20.91 399 GLN A N 1
ATOM 2887 C CA . GLN A 1 399 ? -24.875 4.067 7.727 1.00 22.23 399 GLN A CA 1
ATOM 2888 C C . GLN A 1 399 ? -24.574 2.953 6.709 1.00 20.32 399 GLN A C 1
ATOM 2889 O O . GLN A 1 399 ? -25.206 2.943 5.652 1.00 19.97 399 GLN A O 1
ATOM 2895 N N . SER A 1 400 ? -23.648 2.044 7.030 1.00 19.24 400 SER A N 1
ATOM 2896 C CA . SER A 1 400 ? -23.240 0.872 6.205 1.00 18.15 400 SER A CA 1
ATOM 2897 C C . SER A 1 400 ? -24.376 -0.153 6.153 1.00 17.40 400 SER A C 1
ATOM 2898 O O . SER A 1 400 ? -25.151 -0.207 7.107 1.00 17.43 400 SER A O 1
ATOM 2901 N N . LYS A 1 401 ? -24.450 -0.945 5.082 1.00 17.09 401 LYS A N 1
ATOM 2902 C CA . LYS A 1 401 ? -25.492 -1.986 4.888 1.00 17.01 401 LYS A CA 1
ATOM 2903 C C . LYS A 1 401 ? -24.875 -3.367 5.118 1.00 16.32 401 LYS A C 1
ATOM 2904 O O . LYS A 1 401 ? -23.929 -3.724 4.401 1.00 17.18 401 LYS A O 1
ATOM 2910 N N . PHE A 1 402 ? -25.396 -4.114 6.084 1.00 15.74 402 PHE A N 1
ATOM 2911 C CA . PHE A 1 402 ? -24.871 -5.444 6.483 1.00 15.83 402 PHE A CA 1
ATOM 2912 C C . PHE A 1 402 ? -25.448 -6.504 5.560 1.00 15.56 402 PHE A C 1
ATOM 2913 O O . PHE A 1 402 ? -26.535 -6.330 5.022 1.00 15.70 402 PHE A O 1
ATOM 2921 N N . PRO A 1 403 ? -24.732 -7.623 5.335 1.00 15.98 403 PRO A N 1
ATOM 2922 C CA . PRO A 1 403 ? -25.274 -8.737 4.558 1.00 16.62 403 PRO A CA 1
ATOM 2923 C C . PRO A 1 403 ? -26.198 -9.619 5.411 1.00 17.42 403 PRO A C 1
ATOM 2924 O O . PRO A 1 403 ? -26.297 -9.382 6.593 1.00 17.05 403 PRO A O 1
ATOM 2928 N N . LYS A 1 404 ? -26.853 -10.600 4.786 1.00 19.02 404 LYS A N 1
ATOM 2929 C CA . LYS A 1 404 ? -27.658 -11.649 5.468 1.00 20.58 404 LYS A CA 1
ATOM 2930 C C . LYS A 1 404 ? -26.753 -12.383 6.474 1.00 20.25 404 LYS A C 1
ATOM 2931 O O . LYS A 1 404 ? -25.612 -12.723 6.100 1.00 21.14 404 LYS A O 1
ATOM 2937 N N . ASN A 1 405 ? -27.233 -12.580 7.707 1.00 19.41 405 ASN A N 1
ATOM 2938 C CA . ASN A 1 405 ? -26.571 -13.353 8.796 1.00 18.83 405 ASN A CA 1
ATOM 2939 C C . ASN A 1 405 ? -25.285 -12.658 9.268 1.00 18.06 405 ASN A C 1
ATOM 2940 O O . ASN A 1 405 ? -24.446 -13.328 9.901 1.00 18.52 405 ASN A O 1
ATOM 2945 N N . ALA A 1 406 ? -25.158 -11.351 9.034 1.00 17.19 406 ALA A N 1
ATOM 2946 C CA . ALA A 1 406 ? -24.121 -10.496 9.648 1.00 16.59 406 ALA A CA 1
ATOM 2947 C C . ALA A 1 406 ? -24.290 -10.548 11.167 1.00 16.02 406 ALA A C 1
ATOM 2948 O O . ALA A 1 406 ? -25.442 -10.553 11.623 1.00 15.91 406 ALA A O 1
ATOM 2950 N N . ILE A 1 407 ? -23.185 -10.598 11.911 1.00 15.58 407 ILE A N 1
ATOM 2951 C CA . ILE A 1 407 ? -23.170 -10.437 13.392 1.00 15.14 407 ILE A CA 1
ATOM 2952 C C . ILE A 1 407 ? -22.514 -9.092 13.702 1.00 14.83 407 ILE A C 1
ATOM 2953 O O . ILE A 1 407 ? -21.295 -8.978 13.498 1.00 14.74 407 ILE A O 1
ATOM 2958 N N . GLY A 1 408 ? -23.317 -8.115 14.133 1.00 14.65 408 GLY A N 1
ATOM 2959 C CA . GLY A 1 408 ? -22.865 -6.752 14.461 1.00 14.87 408 GLY A CA 1
ATOM 2960 C C . GLY A 1 408 ? -22.392 -6.679 15.900 1.00 14.84 408 GLY A C 1
ATOM 2961 O O . GLY A 1 408 ? -23.119 -7.166 16.777 1.00 16.05 408 GLY A O 1
ATOM 2962 N N . ILE A 1 409 ? -21.207 -6.128 16.152 1.00 14.21 409 ILE A N 1
ATOM 2963 C CA . ILE A 1 409 ? -20.723 -5.882 17.542 1.00 14.16 409 ILE A CA 1
ATOM 2964 C C . ILE A 1 409 ? -20.283 -4.421 17.650 1.00 13.93 409 ILE A C 1
ATOM 2965 O O . ILE A 1 409 ? -19.327 -4.037 16.986 1.00 14.39 409 ILE A O 1
ATOM 2970 N N . SER A 1 410 ? -21.005 -3.634 18.436 1.00 14.12 410 SER A N 1
ATOM 2971 C CA . SER A 1 410 ? -20.693 -2.213 18.733 1.00 14.29 410 SER A CA 1
ATOM 2972 C C . SER A 1 410 ? -21.125 -1.931 20.174 1.00 14.61 410 SER A C 1
ATOM 2973 O O . SER A 1 410 ? -22.321 -2.068 20.465 1.00 14.55 410 SER A O 1
ATOM 2976 N N . GLN A 1 411 ? -20.176 -1.606 21.050 1.00 15.25 411 GLN A N 1
ATOM 2977 C CA . GLN A 1 411 ? -20.428 -1.440 22.509 1.00 15.64 411 GLN A CA 1
ATOM 2978 C C . GLN A 1 411 ? -21.030 -0.049 22.752 1.00 15.94 411 GLN A C 1
ATOM 2979 O O . GLN A 1 411 ? -20.391 0.778 23.434 1.00 16.08 411 GLN A O 1
ATOM 2985 N N . VAL A 1 412 ? -22.234 0.182 22.221 1.00 16.48 412 VAL A N 1
ATOM 2986 C CA . VAL A 1 412 ? -22.906 1.518 22.145 1.00 16.81 412 VAL A CA 1
ATOM 2987 C C . VAL A 1 412 ? -23.205 2.041 23.557 1.00 16.81 412 VAL A C 1
ATOM 2988 O O . VAL A 1 412 ? -22.986 3.237 23.784 1.00 16.71 412 VAL A O 1
ATOM 2992 N N . LEU A 1 413 ? -23.698 1.180 24.453 1.00 16.80 413 LEU A N 1
ATOM 2993 C CA . LEU A 1 413 ? -24.155 1.560 25.814 1.00 16.90 413 LEU A CA 1
ATOM 2994 C C . LEU A 1 413 ? -22.941 1.817 26.721 1.00 16.73 413 LEU A C 1
ATOM 2995 O O . LEU A 1 413 ? -22.807 2.962 27.192 1.00 17.07 413 LEU A O 1
ATOM 3000 N N . TRP A 1 414 ? -22.079 0.819 26.947 1.00 15.98 414 TRP A N 1
ATOM 3001 C CA . TRP A 1 414 ? -20.909 0.944 27.863 1.00 15.39 414 TRP A CA 1
ATOM 3002 C C . TRP A 1 414 ? -19.857 1.898 27.278 1.00 14.72 414 TRP A C 1
ATOM 3003 O O . TRP A 1 414 ? -19.340 2.727 28.043 1.00 14.50 414 TRP A O 1
ATOM 3014 N N . GLY A 1 415 ? -19.531 1.750 25.987 1.00 14.28 415 GLY A N 1
ATOM 3015 C CA . GLY A 1 415 ? -18.676 2.667 25.207 1.00 13.89 415 GLY A CA 1
ATOM 3016 C C . GLY A 1 415 ? -17.267 2.781 25.764 1.00 13.74 415 GLY A C 1
ATOM 3017 O O . GLY A 1 415 ? -16.792 3.923 25.943 1.00 13.81 415 GLY A O 1
ATOM 3018 N N . SER A 1 416 ? -16.602 1.649 26.008 1.00 13.33 416 SER A N 1
ATOM 3019 C CA . SER A 1 416 ? -15.191 1.588 26.479 1.00 13.24 416 SER A CA 1
ATOM 3020 C C . SER A 1 416 ? -14.268 1.378 25.279 1.00 13.15 416 SER A C 1
ATOM 3021 O O . SER A 1 416 ? -14.259 0.264 24.728 1.00 13.45 416 SER A O 1
ATOM 3024 N N . ILE A 1 417 ? -13.514 2.402 24.893 1.00 12.98 417 ILE A N 1
ATOM 3025 C CA . ILE A 1 417 ? -12.546 2.302 23.764 1.00 13.36 417 ILE A CA 1
ATOM 3026 C C . ILE A 1 417 ? -11.497 1.253 24.157 1.00 13.56 417 ILE A C 1
ATOM 3027 O O . ILE A 1 417 ? -11.206 1.118 25.369 1.00 13.97 417 ILE A O 1
ATOM 3032 N N . GLY A 1 418 ? -10.989 0.513 23.172 1.00 13.25 418 GLY A N 1
ATOM 3033 C CA . GLY A 1 418 ? -10.104 -0.643 23.384 1.00 13.31 418 GLY A CA 1
ATOM 3034 C C . GLY A 1 418 ? -10.873 -1.947 23.257 1.00 13.15 418 GLY A C 1
ATOM 3035 O O . GLY A 1 418 ? -10.312 -2.888 22.668 1.00 13.31 418 GLY A O 1
ATOM 3036 N N . TYR A 1 419 ? -12.110 -1.989 23.775 1.00 12.83 419 TYR A N 1
ATOM 3037 C CA . TYR A 1 419 ? -13.032 -3.157 23.736 1.00 12.63 419 TYR A CA 1
ATOM 3038 C C . TYR A 1 419 ? -12.938 -3.900 22.392 1.00 12.25 419 TYR A C 1
ATOM 3039 O O . TYR A 1 419 ? -12.750 -5.135 22.411 1.00 12.47 419 TYR A O 1
ATOM 3048 N N . ALA A 1 420 ? -13.071 -3.187 21.270 1.00 11.43 420 ALA A N 1
ATOM 3049 C CA . ALA A 1 420 ? -13.316 -3.769 19.930 1.00 11.28 420 ALA A CA 1
ATOM 3050 C C . ALA A 1 420 ? -12.170 -4.706 19.537 1.00 11.18 420 ALA A C 1
ATOM 3051 O O . ALA A 1 420 ? -12.450 -5.773 18.945 1.00 10.99 420 ALA A O 1
ATOM 3053 N N . THR A 1 421 ? -10.929 -4.327 19.853 1.00 11.16 421 THR A N 1
ATOM 3054 C CA . THR A 1 421 ? -9.708 -5.092 19.490 1.00 11.21 421 THR A CA 1
ATOM 3055 C C . THR A 1 421 ? -9.640 -6.374 20.327 1.00 11.49 421 THR A C 1
ATOM 3056 O O . THR A 1 421 ? -9.327 -7.431 19.762 1.00 11.81 421 THR A O 1
ATOM 3060 N N . GLY A 1 422 ? -9.930 -6.294 21.624 1.00 11.74 422 GLY A N 1
ATOM 3061 C CA . GLY A 1 422 ? -10.056 -7.491 22.479 1.00 11.73 422 GLY A CA 1
ATOM 3062 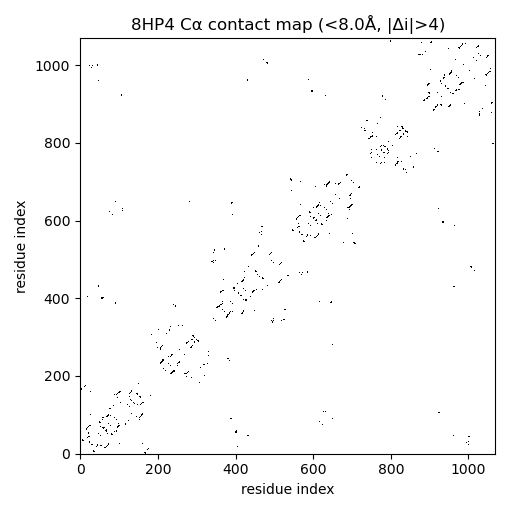C C . GLY A 1 422 ? -11.163 -8.416 21.995 1.00 11.55 422 GLY A C 1
ATOM 3063 O O . GLY A 1 422 ? -10.902 -9.622 21.856 1.00 11.86 422 GLY A O 1
ATOM 3064 N N . ALA A 1 423 ? -12.357 -7.868 21.744 1.00 11.37 423 ALA A N 1
ATOM 3065 C CA . ALA A 1 423 ? -13.556 -8.609 21.285 1.00 11.41 423 ALA A CA 1
ATOM 3066 C C . ALA A 1 423 ? -13.264 -9.320 19.960 1.00 11.19 423 ALA A C 1
ATOM 3067 O O . ALA A 1 423 ? -13.745 -10.456 19.774 1.00 11.07 423 ALA A O 1
ATOM 3069 N N . THR A 1 424 ? -12.508 -8.673 19.072 1.00 10.98 424 THR A N 1
ATOM 3070 C CA . THR A 1 424 ? -12.155 -9.229 17.743 1.00 11.06 424 THR A CA 1
ATOM 3071 C C . THR A 1 424 ? -11.442 -10.569 17.946 1.00 11.17 424 THR A C 1
ATOM 3072 O O . THR A 1 424 ? -11.747 -11.515 17.187 1.00 10.86 424 THR A O 1
ATOM 3076 N N . CYS A 1 425 ? -10.565 -10.656 18.952 1.00 11.21 425 CYS A N 1
ATOM 3077 C CA . CYS A 1 425 ? -9.837 -11.900 19.303 1.00 11.64 425 CYS A CA 1
ATOM 3078 C C . CYS A 1 425 ? -10.839 -13.021 19.624 1.00 12.22 425 CYS A C 1
ATOM 3079 O O . CYS A 1 425 ? -10.738 -14.112 19.030 1.00 12.33 425 CYS A O 1
ATOM 3082 N N . GLY A 1 426 ? -11.775 -12.762 20.531 1.00 12.88 426 GLY A N 1
ATOM 3083 C CA . GLY A 1 426 ? -12.811 -13.736 20.918 1.00 13.40 426 GLY A CA 1
ATOM 3084 C C . GLY A 1 426 ? -13.745 -14.064 19.764 1.00 13.75 426 GLY A C 1
ATOM 3085 O O . GLY A 1 426 ? -14.036 -15.257 19.567 1.00 14.03 426 GLY A O 1
ATOM 3086 N N . ALA A 1 427 ? -14.215 -13.053 19.029 1.00 14.09 427 ALA A N 1
ATOM 3087 C CA . ALA A 1 427 ? -15.123 -13.230 17.871 1.00 14.42 427 ALA A CA 1
ATOM 3088 C C . ALA A 1 427 ? -14.448 -14.150 16.841 1.00 14.78 427 ALA A C 1
ATOM 3089 O O . ALA A 1 427 ? -15.125 -15.085 16.354 1.00 14.67 427 ALA A O 1
ATOM 3091 N N . ALA A 1 428 ? -13.156 -13.920 16.558 1.00 14.88 428 ALA A N 1
ATOM 3092 C CA . ALA A 1 428 ? -12.338 -14.683 15.581 1.00 14.77 428 ALA A CA 1
ATOM 3093 C C . ALA A 1 428 ? -12.214 -16.152 16.010 1.00 14.65 428 ALA A C 1
ATOM 3094 O O . ALA A 1 428 ? -12.361 -17.028 15.134 1.00 14.08 428 ALA A O 1
ATOM 3096 N N . MET A 1 429 ? -11.970 -16.414 17.298 1.00 14.43 429 MET A N 1
ATOM 3097 C CA . MET A 1 429 ? -11.794 -17.794 17.833 1.00 14.31 429 MET A CA 1
ATOM 3098 C C . MET A 1 429 ? -13.138 -18.538 17.805 1.00 14.41 429 MET A C 1
ATOM 3099 O O . MET A 1 429 ? -13.134 -19.737 17.462 1.00 14.40 429 MET A O 1
ATOM 3104 N N . ALA A 1 430 ? -14.250 -17.855 18.107 1.00 14.32 430 ALA A N 1
ATOM 3105 C CA . ALA A 1 430 ? -15.622 -18.399 17.979 1.00 14.27 430 ALA A CA 1
ATOM 3106 C C . ALA A 1 430 ? -15.896 -18.745 16.512 1.00 14.41 430 ALA A C 1
ATOM 3107 O O . ALA A 1 430 ? -16.379 -19.849 16.251 1.00 14.88 430 ALA A O 1
ATOM 3109 N N . ALA A 1 431 ? -15.604 -17.827 15.590 1.00 14.91 431 ALA A N 1
ATOM 3110 C CA . ALA A 1 431 ? -15.806 -18.000 14.129 1.00 15.02 431 ALA A CA 1
ATOM 3111 C C . ALA A 1 431 ? -15.050 -19.245 13.655 1.00 14.81 431 ALA A C 1
ATOM 3112 O O . ALA A 1 431 ? -15.627 -20.008 12.867 1.00 15.13 431 ALA A O 1
ATOM 3114 N N . GLN A 1 432 ? -13.818 -19.435 14.135 1.00 14.86 432 GLN A N 1
ATOM 3115 C CA . GLN A 1 432 ? -12.955 -20.607 13.817 1.00 15.42 432 GLN A CA 1
ATOM 3116 C C . GLN A 1 432 ? -13.682 -21.918 14.141 1.00 15.59 432 GLN A C 1
ATOM 3117 O O . GLN A 1 432 ? -13.483 -22.873 13.389 1.00 14.97 432 GLN A O 1
ATOM 3123 N N . GLU A 1 433 ? -14.483 -21.942 15.215 1.00 16.71 433 GLU A N 1
ATOM 3124 C CA . GLU A 1 433 ? -15.202 -23.141 15.742 1.00 17.60 433 GLU A CA 1
ATOM 3125 C C . GLU A 1 433 ? -16.530 -23.369 15.002 1.00 18.49 433 GLU A C 1
ATOM 3126 O O . GLU A 1 433 ? -17.075 -24.476 15.097 1.00 18.21 433 GLU A O 1
ATOM 3132 N N . ILE A 1 434 ? -17.049 -22.351 14.323 1.00 20.07 434 ILE A N 1
ATOM 3133 C CA . ILE A 1 434 ? -18.337 -22.431 13.578 1.00 21.61 434 ILE A CA 1
ATOM 3134 C C . ILE A 1 434 ? -18.042 -22.785 12.114 1.00 22.24 434 ILE A C 1
ATOM 3135 O O . ILE A 1 434 ? -18.709 -23.694 11.600 1.00 23.12 434 ILE A O 1
ATOM 3140 N N . ASP A 1 435 ? -17.079 -22.114 11.472 1.00 22.02 435 ASP A N 1
ATOM 3141 C CA . ASP A 1 435 ? -16.927 -22.138 9.992 1.00 22.60 435 ASP A CA 1
ATOM 3142 C C . ASP A 1 435 ? -15.625 -21.434 9.603 1.00 23.25 435 ASP A C 1
ATOM 3143 O O . ASP A 1 435 ? -15.437 -20.258 9.913 1.00 23.18 435 ASP A O 1
ATOM 3148 N N . PRO A 1 436 ? -14.687 -22.113 8.897 1.00 23.54 436 PRO A N 1
ATOM 3149 C CA . PRO A 1 436 ? -13.423 -21.485 8.507 1.00 23.57 436 PRO A CA 1
ATOM 3150 C C . PRO A 1 436 ? -13.603 -20.344 7.488 1.00 23.61 436 PRO A C 1
ATOM 3151 O O . PRO A 1 436 ? -12.748 -19.488 7.416 1.00 22.27 436 PRO A O 1
ATOM 3155 N N . LYS A 1 437 ? -14.705 -20.369 6.730 1.00 24.93 437 LYS A N 1
ATOM 3156 C CA . LYS A 1 437 ? -15.039 -19.393 5.658 1.00 25.41 437 LYS A CA 1
ATOM 3157 C C . LYS A 1 437 ? -15.591 -18.088 6.254 1.00 23.14 437 LYS A C 1
ATOM 3158 O O . LYS A 1 437 ? -15.618 -17.079 5.513 1.00 23.38 437 LYS A O 1
ATOM 3164 N N . LYS A 1 438 ? -16.014 -18.098 7.522 1.00 20.43 438 LYS A N 1
ATOM 3165 C CA . LYS A 1 438 ? -16.662 -16.938 8.191 1.00 19.22 438 LYS A CA 1
ATOM 3166 C C . LYS A 1 438 ? -15.604 -15.889 8.569 1.00 17.55 438 LYS A C 1
ATOM 3167 O O . LYS A 1 438 ? -14.750 -16.187 9.414 1.00 17.54 438 LYS A O 1
ATOM 3173 N N . ARG A 1 439 ? -15.691 -14.693 7.981 1.00 15.92 439 ARG A N 1
ATOM 3174 C CA . ARG A 1 439 ? -14.731 -13.575 8.180 1.00 15.18 439 ARG A CA 1
ATOM 3175 C C . ARG A 1 439 ? -15.154 -12.734 9.393 1.00 14.52 439 ARG A C 1
ATOM 3176 O O . ARG A 1 439 ? -16.371 -12.542 9.609 1.00 14.02 439 ARG A O 1
ATOM 3184 N N . VAL A 1 440 ? -14.163 -12.235 10.138 1.00 14.07 440 VAL A N 1
ATOM 3185 C CA . VAL A 1 440 ? -14.327 -11.353 11.334 1.00 13.47 440 VAL A CA 1
ATOM 3186 C C . VAL A 1 440 ? -13.585 -10.042 11.050 1.00 13.12 440 VAL A C 1
ATOM 3187 O O . VAL A 1 440 ? -12.359 -10.064 10.872 1.00 13.10 440 VAL A O 1
ATOM 3191 N N . ILE A 1 441 ? -14.337 -8.945 10.979 1.00 12.80 441 ILE A N 1
ATOM 3192 C CA . ILE A 1 441 ? -13.891 -7.627 10.455 1.00 12.03 441 ILE A CA 1
ATOM 3193 C C . ILE A 1 441 ? -13.981 -6.625 11.602 1.00 11.55 441 ILE A C 1
ATOM 3194 O O . ILE A 1 441 ? -15.068 -6.547 12.223 1.00 11.24 441 ILE A O 1
ATOM 3199 N N . LEU A 1 442 ? -12.878 -5.910 11.852 1.00 11.12 442 LEU A N 1
ATOM 3200 C CA . LEU A 1 442 ? -12.753 -4.848 12.888 1.00 10.80 442 LEU A CA 1
ATOM 3201 C C . LEU A 1 442 ? -12.558 -3.481 12.224 1.00 10.41 442 LEU A C 1
ATOM 3202 O O . LEU A 1 442 ? -11.678 -3.369 11.355 1.00 10.18 442 LEU A O 1
ATOM 3207 N N . PHE A 1 443 ? -13.359 -2.491 12.632 1.00 10.26 443 PHE A N 1
ATOM 3208 C CA . PHE A 1 443 ? -13.109 -1.036 12.430 1.00 10.04 443 PHE A CA 1
ATOM 3209 C C . PHE A 1 443 ? -12.808 -0.444 13.808 1.00 10.11 443 PHE A C 1
ATOM 3210 O O . PHE A 1 443 ? -13.749 -0.306 14.622 1.00 10.07 443 PHE A O 1
ATOM 3218 N N . THR A 1 444 ? -11.523 -0.191 14.084 1.00 10.01 444 THR A N 1
ATOM 3219 C CA . THR A 1 444 ? -11.031 0.522 15.293 1.00 9.71 444 THR A CA 1
ATOM 3220 C C . THR A 1 444 ? -10.348 1.810 14.850 1.00 9.63 444 THR A C 1
ATOM 3221 O O . THR A 1 444 ? -9.753 1.814 13.756 1.00 9.62 444 THR A O 1
ATOM 3225 N N . GLY A 1 445 ? -10.426 2.852 15.670 1.00 9.56 445 GLY A N 1
ATOM 3226 C CA . GLY A 1 445 ? -9.625 4.069 15.468 1.00 9.69 445 GLY A CA 1
ATOM 3227 C C . GLY A 1 445 ? -8.169 3.810 15.795 1.00 9.82 445 GLY A C 1
ATOM 3228 O O . GLY A 1 445 ? -7.869 2.754 16.389 1.00 10.35 445 GLY A O 1
ATOM 3229 N N . ASP A 1 446 ? -7.292 4.735 15.413 1.00 9.94 446 ASP A N 1
ATOM 3230 C CA . ASP A 1 446 ? -5.849 4.725 15.782 1.00 9.97 446 ASP A CA 1
ATOM 3231 C C . ASP A 1 446 ? -5.708 4.809 17.311 1.00 9.74 446 ASP A C 1
ATOM 3232 O O . ASP A 1 446 ? -4.855 4.088 17.865 1.00 9.86 446 ASP A O 1
ATOM 3237 N N . GLY A 1 447 ? -6.521 5.634 17.970 1.00 9.54 447 GLY A N 1
ATOM 3238 C CA . GLY A 1 447 ? -6.427 5.887 19.422 1.00 9.51 447 GLY A CA 1
ATOM 3239 C C . GLY A 1 447 ? -6.823 4.678 20.249 1.00 9.41 447 GLY A C 1
ATOM 3240 O O . GLY A 1 447 ? -6.030 4.277 21.138 1.00 9.43 447 GLY A O 1
ATOM 3241 N N . SER A 1 448 ? -7.997 4.110 19.965 1.00 9.31 448 SER A N 1
ATOM 3242 C CA . SER A 1 448 ? -8.563 2.955 20.703 1.00 9.47 448 SER A CA 1
ATOM 3243 C C . SER A 1 448 ? -7.621 1.753 20.590 1.00 9.70 448 SER A C 1
ATOM 3244 O O . SER A 1 448 ? -7.452 1.048 21.598 1.00 9.82 448 SER A O 1
ATOM 3247 N N . LEU A 1 449 ? -7.041 1.529 19.407 1.00 9.90 449 LEU A N 1
ATOM 3248 C CA . LEU A 1 449 ? -6.108 0.398 19.133 1.00 10.04 449 LEU A CA 1
ATOM 3249 C C . LEU A 1 449 ? -5.031 0.331 20.222 1.00 10.18 449 LEU A C 1
ATOM 3250 O O . LEU A 1 449 ? -4.708 -0.792 20.655 1.00 9.85 449 LEU A O 1
ATOM 3255 N N . GLN A 1 450 ? -4.501 1.488 20.639 1.00 10.54 450 GLN A N 1
ATOM 3256 C CA . GLN A 1 450 ? -3.346 1.593 21.577 1.00 10.58 450 GLN A CA 1
ATOM 3257 C C . GLN A 1 450 ? -3.696 0.931 22.914 1.00 10.46 450 GLN A C 1
ATOM 3258 O O . GLN A 1 450 ? -2.805 0.297 23.518 1.00 10.48 450 GLN A O 1
ATOM 3264 N N . LEU A 1 451 ? -4.955 1.041 23.339 1.00 10.39 451 LEU A N 1
ATOM 3265 C CA . LEU A 1 451 ? -5.404 0.616 24.693 1.00 10.32 451 LEU A CA 1
ATOM 3266 C C . LEU A 1 451 ? -5.377 -0.913 24.832 1.00 10.16 451 LEU A C 1
ATOM 3267 O O . LEU A 1 451 ? -5.250 -1.373 25.975 1.00 10.56 451 LEU A O 1
ATOM 3272 N N . THR A 1 452 ? -5.510 -1.673 23.742 1.00 9.84 452 THR A N 1
ATOM 3273 C CA . THR A 1 452 ? -5.720 -3.147 23.786 1.00 9.63 452 THR A CA 1
ATOM 3274 C C . THR A 1 452 ? -4.939 -3.851 22.671 1.00 9.55 452 THR A C 1
ATOM 3275 O O . THR A 1 452 ? -5.319 -4.991 22.337 1.00 9.61 452 THR A O 1
ATOM 3279 N N . VAL A 1 453 ? -3.854 -3.233 22.187 1.00 9.47 453 VAL A N 1
ATOM 3280 C CA . VAL A 1 453 ? -3.080 -3.641 20.971 1.00 9.43 453 VAL A CA 1
ATOM 3281 C C . VAL A 1 453 ? -2.514 -5.058 21.126 1.00 9.51 453 VAL A C 1
ATOM 3282 O O . VAL A 1 453 ? -2.371 -5.745 20.104 1.00 9.73 453 VAL A O 1
ATOM 3286 N N . GLN A 1 454 ? -2.162 -5.473 22.340 1.00 9.49 454 GLN A N 1
ATOM 3287 C CA . GLN A 1 454 ? -1.381 -6.719 22.549 1.00 9.67 454 GLN A CA 1
ATOM 3288 C C . GLN A 1 454 ? -2.267 -7.944 22.302 1.00 9.77 454 GLN A C 1
ATOM 3289 O O . GLN A 1 454 ? -1.713 -9.050 22.292 1.00 9.90 454 GLN A O 1
ATOM 3295 N N . GLU A 1 455 ? -3.577 -7.786 22.108 1.00 9.94 455 GLU A N 1
ATOM 3296 C CA . GLU A 1 455 ? -4.463 -8.968 21.930 1.00 10.15 455 GLU A CA 1
ATOM 3297 C C . GLU A 1 455 ? -4.412 -9.449 20.472 1.00 10.33 455 GLU A C 1
ATOM 3298 O O . GLU A 1 455 ? -4.867 -10.587 20.196 1.00 10.15 455 GLU A O 1
ATOM 3304 N N . ILE A 1 456 ? -3.853 -8.629 19.583 1.00 10.31 456 ILE A N 1
ATOM 3305 C CA . ILE A 1 456 ? -3.507 -9.044 18.193 1.00 10.34 456 ILE A CA 1
ATOM 3306 C C . ILE A 1 456 ? -2.471 -10.179 18.274 1.00 10.24 456 ILE A C 1
ATOM 3307 O O . ILE A 1 456 ? -2.506 -11.076 17.411 1.00 10.11 456 ILE A O 1
ATOM 3312 N N . SER A 1 457 ? -1.606 -10.159 19.291 1.00 10.07 457 SER A N 1
ATOM 3313 C CA . SER A 1 457 ? -0.646 -11.248 19.612 1.00 9.88 457 SER A CA 1
ATOM 3314 C C . SER A 1 457 ? -1.399 -12.584 19.649 1.00 9.93 457 SER A C 1
ATOM 3315 O O . SER A 1 457 ? -1.000 -13.519 18.927 1.00 9.75 457 SER A O 1
ATOM 3318 N N . THR A 1 458 ? -2.465 -12.646 20.446 1.00 10.01 458 THR A N 1
ATOM 3319 C CA . THR A 1 458 ? -3.286 -13.862 20.661 1.00 10.29 458 THR A CA 1
ATOM 3320 C C . THR A 1 458 ? -3.874 -14.311 19.317 1.00 10.36 458 THR A C 1
ATOM 3321 O O . THR A 1 458 ? -3.852 -15.517 19.041 1.00 10.86 458 THR A O 1
ATOM 3325 N N . MET A 1 459 ? -4.342 -13.365 18.501 1.00 10.53 459 MET A N 1
ATOM 3326 C CA . MET A 1 459 ? -4.883 -13.627 17.141 1.00 10.51 459 MET A CA 1
ATOM 3327 C C . MET A 1 459 ? -3.820 -14.341 16.298 1.00 10.65 459 MET A C 1
ATOM 3328 O O . MET A 1 459 ? -4.182 -15.317 15.605 1.00 11.10 459 MET A O 1
ATOM 3333 N N . CYS A 1 460 ? -2.566 -13.885 16.370 1.00 10.51 460 CYS A N 1
ATOM 3334 C CA . CYS A 1 460 ? -1.408 -14.447 15.623 1.00 10.59 460 CYS A CA 1
ATOM 3335 C C . CYS A 1 460 ? -1.024 -15.823 16.183 1.00 10.82 460 CYS A C 1
ATOM 3336 O O . CYS A 1 460 ? -0.667 -16.716 15.385 1.00 10.74 460 CYS A O 1
ATOM 3339 N N . LYS A 1 461 ? -1.088 -15.991 17.503 1.00 11.07 461 LYS A N 1
ATOM 3340 C CA . LYS A 1 461 ? -0.775 -17.276 18.178 1.00 11.27 461 LYS A CA 1
ATOM 3341 C C . LYS A 1 461 ? -1.731 -18.379 17.689 1.00 11.17 461 LYS A C 1
ATOM 3342 O O . LYS A 1 461 ? -1.271 -19.527 17.576 1.00 11.07 461 LYS A O 1
ATOM 3348 N N . TRP A 1 462 ? -3.000 -18.054 17.422 1.00 11.14 462 TRP A N 1
ATOM 3349 C CA . TRP A 1 462 ? -4.059 -19.035 17.054 1.00 11.40 462 TRP A CA 1
ATOM 3350 C C . TRP A 1 462 ? -4.403 -18.943 15.562 1.00 11.57 462 TRP A C 1
ATOM 3351 O O . TRP A 1 462 ? -5.477 -19.443 15.169 1.00 11.58 462 TRP A O 1
ATOM 3362 N N . ASP A 1 463 ? -3.517 -18.349 14.761 1.00 11.78 463 ASP A N 1
ATOM 3363 C CA . ASP A 1 463 ? -3.630 -18.329 13.281 1.00 11.89 463 ASP A CA 1
ATOM 3364 C C . ASP A 1 463 ? -5.051 -17.887 12.912 1.00 12.02 463 ASP A C 1
ATOM 3365 O O . ASP A 1 463 ? -5.676 -18.551 12.072 1.00 12.42 463 ASP A O 1
ATOM 3370 N N . CYS A 1 464 ? -5.546 -16.811 13.529 1.00 12.12 464 CYS A N 1
ATOM 3371 C CA . CYS A 1 464 ? -6.865 -16.201 13.213 1.00 12.16 464 CYS A CA 1
ATOM 3372 C C . CYS A 1 464 ? -6.805 -15.563 11.820 1.00 11.97 464 CYS A C 1
ATOM 3373 O O . CYS A 1 464 ? -6.789 -14.298 11.718 1.00 11.87 464 CYS A O 1
ATOM 3376 N N . TYR A 1 465 ? -6.795 -16.418 10.791 1.00 11.77 465 TYR A N 1
ATOM 3377 C CA . TYR A 1 465 ? -6.658 -16.048 9.356 1.00 11.68 465 TYR A CA 1
ATOM 3378 C C . TYR A 1 465 ? -8.025 -15.614 8.801 1.00 11.47 465 TYR A C 1
ATOM 3379 O O . TYR A 1 465 ? -8.154 -15.367 7.574 1.00 11.34 465 TYR A O 1
ATOM 3388 N N . ASN A 1 466 ? -9.018 -15.505 9.690 1.00 11.01 466 ASN A N 1
ATOM 3389 C CA . ASN A 1 466 ? -10.394 -15.041 9.383 1.00 10.66 466 ASN A CA 1
ATOM 3390 C C . ASN A 1 466 ? -10.502 -13.539 9.659 1.00 10.36 466 ASN A C 1
ATOM 3391 O O . ASN A 1 466 ? -11.564 -12.967 9.348 1.00 10.33 466 ASN A O 1
ATOM 3396 N N . THR A 1 467 ? -9.439 -12.920 10.183 1.00 10.07 467 THR A N 1
ATOM 3397 C CA . THR A 1 467 ? -9.500 -11.598 10.852 1.00 9.90 467 THR A CA 1
ATOM 3398 C C . THR A 1 467 ? -8.964 -10.501 9.926 1.00 9.91 467 THR A C 1
ATOM 3399 O O . THR A 1 467 ? -7.873 -10.654 9.352 1.00 9.77 467 THR A O 1
ATOM 3403 N N . TYR A 1 468 ? -9.738 -9.421 9.813 1.00 10.03 468 TYR A N 1
ATOM 3404 C CA . TYR A 1 468 ? -9.384 -8.153 9.136 1.00 10.05 468 TYR A CA 1
ATOM 3405 C C . TYR A 1 468 ? -9.376 -7.033 10.176 1.00 9.99 468 TYR A C 1
ATOM 3406 O O . TYR A 1 468 ? -10.437 -6.765 10.755 1.00 10.26 468 TYR A O 1
ATOM 3415 N N . LEU A 1 469 ? -8.212 -6.421 10.416 1.00 9.95 469 LEU A N 1
ATOM 3416 C CA . LEU A 1 469 ? -8.033 -5.281 11.355 1.00 9.59 469 LEU A CA 1
ATOM 3417 C C . LEU A 1 469 ? -7.938 -3.982 10.551 1.00 9.32 469 LEU A C 1
ATOM 3418 O O . LEU A 1 469 ? -6.821 -3.577 10.180 1.00 8.92 469 LEU A O 1
ATOM 3423 N N . TYR A 1 470 ? -9.076 -3.345 10.288 1.00 9.37 470 TYR A N 1
ATOM 3424 C CA . TYR A 1 470 ? -9.125 -1.989 9.686 1.00 9.26 470 TYR A CA 1
ATOM 3425 C C . TYR A 1 470 ? -8.857 -0.979 10.801 1.00 9.45 470 TYR A C 1
ATOM 3426 O O . TYR A 1 470 ? -9.615 -0.949 11.784 1.00 9.57 470 TYR A O 1
ATOM 3435 N N . VAL A 1 471 ? -7.784 -0.200 10.649 1.00 9.78 471 VAL A N 1
ATOM 3436 C CA . VAL A 1 471 ? -7.359 0.898 11.567 1.00 9.92 471 VAL A CA 1
ATOM 3437 C C . VAL A 1 471 ? -7.568 2.246 10.858 1.00 10.25 471 VAL A C 1
ATOM 3438 O O . VAL A 1 471 ? -6.946 2.469 9.806 1.00 10.29 471 VAL A O 1
ATOM 3442 N N . LEU A 1 472 ? -8.439 3.100 11.395 1.00 10.58 472 LEU A N 1
ATOM 3443 C CA . LEU A 1 472 ? -8.708 4.459 10.847 1.00 10.99 472 LEU A CA 1
ATOM 3444 C C . LEU A 1 472 ? -7.726 5.455 11.479 1.00 11.12 472 LEU A C 1
ATOM 3445 O O . LEU A 1 472 ? -7.931 5.825 12.644 1.00 11.19 472 LEU A O 1
ATOM 3450 N N . ASN A 1 473 ? -6.691 5.862 10.738 1.00 11.37 473 ASN A N 1
ATOM 3451 C CA . ASN A 1 473 ? -5.641 6.789 11.234 1.00 11.81 473 ASN A CA 1
ATOM 3452 C C . ASN A 1 473 ? -6.018 8.228 10.884 1.00 12.07 473 ASN A C 1
ATOM 3453 O O . ASN A 1 473 ? -5.792 8.629 9.735 1.00 12.40 473 ASN A O 1
ATOM 3458 N N . ASN A 1 474 ? -6.541 8.969 11.863 1.00 12.17 474 ASN A N 1
ATOM 3459 C CA . ASN A 1 474 ? -6.928 10.402 11.744 1.00 12.25 474 ASN A CA 1
ATOM 3460 C C . ASN A 1 474 ? -6.109 11.224 12.748 1.00 12.57 474 ASN A C 1
ATOM 3461 O O . ASN A 1 474 ? -6.580 12.301 13.157 1.00 13.07 474 ASN A O 1
ATOM 3466 N N . ASP A 1 475 ? -4.921 10.726 13.113 1.00 12.54 475 ASP A N 1
ATOM 3467 C CA . ASP A 1 475 ? -3.914 11.426 13.950 1.00 12.70 475 ASP A CA 1
ATOM 3468 C C . ASP A 1 475 ? -4.529 11.816 15.307 1.00 12.77 475 ASP A C 1
ATOM 3469 O O . ASP A 1 475 ? -4.364 12.989 15.710 1.00 12.82 475 ASP A O 1
ATOM 3474 N N . GLY A 1 476 ? -5.212 10.881 15.987 1.00 12.34 476 GLY A N 1
ATOM 3475 C CA . GLY A 1 476 ? -5.634 11.033 17.395 1.00 12.04 476 GLY A CA 1
ATOM 3476 C C . GLY A 1 476 ? -7.114 10.751 17.626 1.00 12.14 476 GLY A C 1
ATOM 3477 O O . GLY A 1 476 ? -7.704 9.951 16.873 1.00 11.49 476 GLY A O 1
ATOM 3478 N N . TYR A 1 477 ? -7.686 11.386 18.658 1.00 12.49 477 TYR A N 1
ATOM 3479 C CA . TYR A 1 477 ? -9.042 11.117 19.214 1.00 12.67 477 TYR A CA 1
ATOM 3480 C C . TYR A 1 477 ? -10.079 12.034 18.540 1.00 13.42 477 TYR A C 1
ATOM 3481 O O . TYR A 1 477 ? -10.541 13.003 19.188 1.00 13.09 477 TYR A O 1
ATOM 3490 N N . THR A 1 478 ? -10.458 11.732 17.290 1.00 14.40 478 THR A N 1
ATOM 3491 C CA . THR A 1 478 ? -11.272 12.628 16.413 1.00 15.12 478 THR A CA 1
ATOM 3492 C C . THR A 1 478 ? -12.673 12.848 17.004 1.00 16.13 478 THR A C 1
ATOM 3493 O O . THR A 1 478 ? -13.112 14.004 17.019 1.00 17.00 478 THR A O 1
ATOM 3497 N N . ILE A 1 479 ? -13.352 11.803 17.477 1.00 16.71 479 ILE A N 1
ATOM 3498 C CA . ILE A 1 479 ? -14.714 11.933 18.076 1.00 17.32 479 ILE A CA 1
ATOM 3499 C C . ILE A 1 479 ? -14.662 12.924 19.245 1.00 18.47 479 ILE A C 1
ATOM 3500 O O . ILE A 1 479 ? -15.650 13.646 19.424 1.00 18.32 479 ILE A O 1
ATOM 3505 N N . GLU A 1 480 ? -13.574 12.938 20.026 1.00 20.06 480 GLU A N 1
ATOM 3506 C CA . GLU A 1 480 ? -13.410 13.876 21.169 1.00 21.72 480 GLU A CA 1
ATOM 3507 C C . GLU A 1 480 ? -13.131 15.282 20.624 1.00 22.17 480 GLU A C 1
ATOM 3508 O O . GLU A 1 480 ? -13.766 16.226 21.122 1.00 23.40 480 GLU A O 1
ATOM 3514 N N . ARG A 1 481 ? -12.252 15.412 19.627 1.00 22.44 481 ARG A N 1
ATOM 3515 C CA . ARG A 1 481 ? -11.923 16.716 18.980 1.00 23.52 481 ARG A CA 1
ATOM 3516 C C . ARG A 1 481 ? -13.215 17.433 18.547 1.00 24.97 481 ARG A C 1
ATOM 3517 O O . ARG A 1 481 ? -13.266 18.671 18.646 1.00 25.24 481 ARG A O 1
ATOM 3525 N N . LEU A 1 482 ? -14.221 16.682 18.085 1.00 26.32 482 LEU A N 1
ATOM 3526 C CA . LEU A 1 482 ? -15.492 17.228 17.536 1.00 27.51 482 LEU A CA 1
ATOM 3527 C C . LEU A 1 482 ? -16.359 17.841 18.647 1.00 26.85 482 LEU A C 1
ATOM 3528 O O . LEU A 1 482 ? -17.034 18.844 18.351 1.00 26.19 482 LEU A O 1
ATOM 3533 N N . ILE A 1 483 ? -16.373 17.274 19.858 1.00 27.39 483 ILE A N 1
ATOM 3534 C CA . ILE A 1 483 ? -17.280 17.741 20.952 1.00 29.46 483 ILE A CA 1
ATOM 3535 C C . ILE A 1 483 ? -16.573 18.812 21.795 1.00 28.86 483 ILE A C 1
ATOM 3536 O O . ILE A 1 483 ? -17.246 19.797 22.140 1.00 29.03 483 ILE A O 1
ATOM 3541 N N . HIS A 1 484 ? -15.276 18.660 22.090 1.00 28.53 484 HIS A N 1
ATOM 3542 C CA . HIS A 1 484 ? -14.505 19.604 22.945 1.00 28.54 484 HIS A CA 1
ATOM 3543 C C . HIS A 1 484 ? -12.990 19.418 22.775 1.00 27.95 484 HIS A C 1
ATOM 3544 O O . HIS A 1 484 ? -12.533 18.255 22.793 1.00 27.68 484 HIS A O 1
ATOM 3551 N N . GLY A 1 485 ? -12.236 20.522 22.676 1.00 26.98 485 GLY A N 1
ATOM 3552 C CA . GLY A 1 485 ? -10.760 20.522 22.664 1.00 26.32 485 GLY A CA 1
ATOM 3553 C C . GLY A 1 485 ? -10.193 20.068 21.325 1.00 26.89 485 GLY A C 1
ATOM 3554 O O . GLY A 1 485 ? -9.263 19.240 21.327 1.00 26.49 485 GLY A O 1
ATOM 3555 N N . GLU A 1 486 ? -10.701 20.616 20.218 1.00 27.42 486 GLU A N 1
ATOM 3556 C CA . GLU A 1 486 ? -10.272 20.273 18.833 1.00 28.30 486 GLU A CA 1
ATOM 3557 C C . GLU A 1 486 ? -8.743 20.134 18.749 1.00 27.83 486 GLU A C 1
ATOM 3558 O O . GLU A 1 486 ? -8.265 19.148 18.136 1.00 25.63 486 GLU A O 1
ATOM 3564 N N . LYS A 1 487 ? -7.999 21.089 19.319 1.00 27.83 487 LYS A N 1
ATOM 3565 C CA . LYS A 1 487 ? -6.516 21.181 19.180 1.00 27.88 487 LYS A CA 1
ATOM 3566 C C . LYS A 1 487 ? -5.824 20.896 20.522 1.00 24.71 487 LYS A C 1
ATOM 3567 O O . LYS A 1 487 ? -4.591 21.013 20.580 1.00 24.43 487 LYS A O 1
ATOM 3573 N N . ALA A 1 488 ? -6.563 20.503 21.560 1.00 22.00 488 ALA A N 1
ATOM 3574 C CA . ALA A 1 488 ? -6.003 20.227 22.904 1.00 20.73 488 ALA A CA 1
ATOM 3575 C C . ALA A 1 488 ? -5.107 18.982 22.848 1.00 19.42 488 ALA A C 1
ATOM 3576 O O . ALA A 1 488 ? -5.453 18.009 22.149 1.00 18.63 488 ALA A O 1
ATOM 3578 N N . GLN A 1 489 ? -4.000 19.021 23.590 1.00 18.48 489 GLN A N 1
ATOM 3579 C CA . GLN A 1 489 ? -2.916 18.005 23.580 1.00 18.26 489 GLN A CA 1
ATOM 3580 C C . GLN A 1 489 ? -3.452 16.655 24.094 1.00 18.01 489 GLN A C 1
ATOM 3581 O O . GLN A 1 489 ? -2.899 15.620 23.669 1.00 17.62 489 GLN A O 1
ATOM 3587 N N . TYR A 1 490 ? -4.493 16.638 24.944 1.00 17.52 490 TYR A N 1
ATOM 3588 C CA . TYR A 1 490 ? -5.082 15.381 25.496 1.00 17.11 490 TYR A CA 1
ATOM 3589 C C . TYR A 1 490 ? -5.740 14.544 24.384 1.00 16.05 490 TYR A C 1
ATOM 3590 O O . TYR A 1 490 ? -5.854 13.319 24.569 1.00 15.61 490 TYR A O 1
ATOM 3599 N N . ASN A 1 491 ? -6.134 15.166 23.268 1.00 15.12 491 ASN A N 1
ATOM 3600 C CA . ASN A 1 491 ? -6.755 14.483 22.098 1.00 14.36 491 ASN A CA 1
ATOM 3601 C C . ASN A 1 491 ? -5.667 13.995 21.130 1.00 13.79 491 ASN A C 1
ATOM 3602 O O . ASN A 1 491 ? -6.012 13.280 20.186 1.00 13.91 491 ASN A O 1
ATOM 3607 N N . ASP A 1 492 ? -4.401 14.342 21.356 1.00 13.77 492 ASP A N 1
ATOM 3608 C CA . ASP A 1 492 ? -3.256 13.755 20.607 1.00 14.01 492 ASP A CA 1
ATOM 3609 C C . ASP A 1 492 ? -3.011 12.318 21.100 1.00 13.60 492 ASP A C 1
ATOM 3610 O O . ASP A 1 492 ? -3.362 11.993 22.257 1.00 13.47 492 ASP A O 1
ATOM 3615 N N . ILE A 1 493 ? -2.455 11.479 20.227 1.00 12.85 493 ILE A N 1
ATOM 3616 C CA . ILE A 1 493 ? -1.836 10.174 20.586 1.00 12.38 493 ILE A CA 1
ATOM 3617 C C . ILE A 1 493 ? -0.467 10.138 19.918 1.00 12.00 493 ILE A C 1
ATOM 3618 O O . ILE A 1 493 ? -0.297 10.804 18.866 1.00 11.18 493 ILE A O 1
ATOM 3623 N N . GLN A 1 494 ? 0.447 9.368 20.509 1.00 11.99 494 GLN A N 1
ATOM 3624 C CA . GLN A 1 494 ? 1.746 9.006 19.896 1.00 12.11 494 GLN A CA 1
ATOM 3625 C C . GLN A 1 494 ? 1.467 8.287 18.577 1.00 12.22 494 GLN A C 1
ATOM 3626 O O . GLN A 1 494 ? 0.782 7.264 18.567 1.00 12.33 494 GLN A O 1
ATOM 3632 N N . PRO A 1 495 ? 1.963 8.785 17.421 1.00 12.12 495 PRO A N 1
ATOM 3633 C CA . PRO A 1 495 ? 1.868 8.025 16.175 1.00 12.09 495 PRO A CA 1
ATOM 3634 C C . PRO A 1 495 ? 2.615 6.690 16.309 1.00 12.25 495 PRO A C 1
ATOM 3635 O O . PRO A 1 495 ? 3.741 6.696 16.794 1.00 12.54 495 PRO A O 1
ATOM 3639 N N . TRP A 1 496 ? 1.959 5.592 15.916 1.00 12.18 496 TRP A N 1
ATOM 3640 C CA . TRP A 1 496 ? 2.538 4.224 15.819 1.00 11.93 496 TRP A CA 1
ATOM 3641 C C . TRP A 1 496 ? 2.684 3.854 14.343 1.00 11.63 496 TRP A C 1
ATOM 3642 O O . TRP A 1 496 ? 1.843 4.267 13.544 1.00 11.50 496 TRP A O 1
ATOM 3653 N N . ASN A 1 497 ? 3.721 3.095 14.007 1.00 11.65 497 ASN A N 1
ATOM 3654 C CA . ASN A 1 497 ? 3.858 2.404 12.701 1.00 12.04 497 ASN A CA 1
ATOM 3655 C C . ASN A 1 497 ? 2.961 1.163 12.771 1.00 11.91 497 ASN A C 1
ATOM 3656 O O . ASN A 1 497 ? 3.485 0.062 12.960 1.00 13.04 497 ASN A O 1
ATOM 3661 N N . ASN A 1 498 ? 1.646 1.350 12.697 1.00 11.59 498 ASN A N 1
ATOM 3662 C CA . ASN A 1 498 ? 0.640 0.336 13.124 1.00 11.49 498 ASN A CA 1
ATOM 3663 C C . ASN A 1 498 ? 0.819 -0.957 12.323 1.00 11.30 498 ASN A C 1
ATOM 3664 O O . ASN A 1 498 ? 0.673 -2.031 12.916 1.00 11.13 498 ASN A O 1
ATOM 3669 N N . LEU A 1 499 ? 1.161 -0.849 11.037 1.00 11.42 499 LEU A N 1
ATOM 3670 C CA . LEU A 1 499 ? 1.243 -2.000 10.097 1.00 11.41 499 LEU A CA 1
ATOM 3671 C C . LEU A 1 499 ? 2.412 -2.916 10.463 1.00 11.65 499 LEU A C 1
ATOM 3672 O O . LEU A 1 499 ? 2.433 -4.055 9.950 1.00 11.94 499 LEU A O 1
ATOM 3677 N N . GLN A 1 500 ? 3.330 -2.458 11.319 1.00 11.84 500 GLN A N 1
ATOM 3678 C CA . GLN A 1 500 ? 4.442 -3.285 11.852 1.00 11.88 500 GLN A CA 1
ATOM 3679 C C . GLN A 1 500 ? 3.935 -4.243 12.933 1.00 11.54 500 GLN A C 1
ATOM 3680 O O . GLN A 1 500 ? 4.704 -5.145 13.294 1.00 11.49 500 GLN A O 1
ATOM 3686 N N . LEU A 1 501 ? 2.706 -4.065 13.435 1.00 11.40 501 LEU A N 1
ATOM 3687 C CA . LEU A 1 501 ? 2.189 -4.838 14.600 1.00 11.18 501 LEU A CA 1
ATOM 3688 C C . LEU A 1 501 ? 2.125 -6.336 14.272 1.00 10.84 501 LEU A C 1
ATOM 3689 O O . LEU A 1 501 ? 2.653 -7.120 15.066 1.00 11.15 501 LEU A O 1
ATOM 3694 N N . LEU A 1 502 ? 1.505 -6.735 13.163 1.00 10.51 502 LEU A N 1
ATOM 3695 C CA . LEU A 1 502 ? 1.299 -8.175 12.839 1.00 10.38 502 LEU A CA 1
ATOM 3696 C C . LEU A 1 502 ? 2.650 -8.875 12.704 1.00 10.37 502 LEU A C 1
ATOM 3697 O O . LEU A 1 502 ? 2.814 -9.961 13.251 1.00 10.44 502 LEU A O 1
ATOM 3702 N N . PRO A 1 503 ? 3.656 -8.318 11.985 1.00 10.50 503 PRO A N 1
ATOM 3703 C CA . PRO A 1 503 ? 4.981 -8.944 11.927 1.00 10.73 503 PRO A CA 1
ATOM 3704 C C . PRO A 1 503 ? 5.718 -8.998 13.277 1.00 10.73 503 PRO A C 1
ATOM 3705 O O . PRO A 1 503 ? 6.377 -9.997 13.518 1.00 10.93 503 PRO A O 1
ATOM 3709 N N . LEU A 1 504 ? 5.592 -7.957 14.108 1.00 10.63 504 LEU A N 1
ATOM 3710 C CA . LEU A 1 504 ? 6.229 -7.882 15.448 1.00 10.75 504 LEU A CA 1
ATOM 3711 C C . LEU A 1 504 ? 5.688 -9.006 16.341 1.00 11.19 504 LEU A C 1
ATOM 3712 O O . LEU A 1 504 ? 6.467 -9.580 17.128 1.00 11.61 504 LEU A O 1
ATOM 3717 N N . PHE A 1 505 ? 4.400 -9.318 16.216 1.00 11.45 505 PHE A N 1
ATOM 3718 C CA . PHE A 1 505 ? 3.720 -10.398 16.974 1.00 11.69 505 PHE A CA 1
ATOM 3719 C C . PHE A 1 505 ? 3.855 -11.752 16.252 1.00 11.54 505 PHE A C 1
ATOM 3720 O O . PHE A 1 505 ? 3.220 -12.719 16.703 1.00 11.14 505 PHE A O 1
ATOM 3728 N N . ASN A 1 506 ? 4.651 -11.817 15.178 1.00 11.64 506 ASN A N 1
ATOM 3729 C CA . ASN A 1 506 ? 5.083 -13.066 14.487 1.00 12.00 506 ASN A CA 1
ATOM 3730 C C . ASN A 1 506 ? 3.875 -13.804 13.897 1.00 12.35 506 ASN A C 1
ATOM 3731 O O . ASN A 1 506 ? 3.812 -15.044 14.020 1.00 12.13 506 ASN A O 1
ATOM 3736 N N . ALA A 1 507 ? 2.981 -13.068 13.236 1.00 12.75 507 ALA A N 1
ATOM 3737 C CA . ALA A 1 507 ? 1.984 -13.621 12.297 1.00 13.34 507 ALA A CA 1
ATOM 3738 C C . ALA A 1 507 ? 2.715 -14.543 11.318 1.00 13.66 507 ALA A C 1
ATOM 3739 O O . ALA A 1 507 ? 3.677 -14.087 10.690 1.00 13.54 507 ALA A O 1
ATOM 3741 N N . LYS A 1 508 ? 2.277 -15.799 11.239 1.00 14.61 508 LYS A N 1
ATOM 3742 C CA . LYS A 1 508 ? 2.871 -16.881 10.409 1.00 14.82 508 LYS A CA 1
ATOM 3743 C C . LYS A 1 508 ? 2.600 -16.575 8.932 1.00 14.85 508 LYS A C 1
ATOM 3744 O O . LYS A 1 508 ? 3.486 -16.817 8.092 1.00 14.32 508 LYS A O 1
ATOM 3750 N N . LYS A 1 509 ? 1.409 -16.047 8.651 1.00 15.18 509 LYS A N 1
ATOM 3751 C CA . LYS A 1 509 ? 0.901 -15.733 7.296 1.00 15.72 509 LYS A CA 1
ATOM 3752 C C . LYS A 1 509 ? 0.006 -14.495 7.437 1.00 15.27 509 LYS A C 1
ATOM 3753 O O . LYS A 1 509 ? -1.040 -14.603 8.100 1.00 15.66 509 LYS A O 1
ATOM 3759 N N . TYR A 1 510 ? 0.414 -13.354 6.882 1.00 14.67 510 TYR A N 1
ATOM 3760 C CA . TYR A 1 510 ? -0.275 -12.053 7.074 1.00 14.29 510 TYR A CA 1
ATOM 3761 C C . TYR A 1 510 ? -0.154 -11.186 5.818 1.00 13.97 510 TYR A C 1
ATOM 3762 O O . TYR A 1 510 ? 0.650 -11.500 4.922 1.00 14.08 510 TYR A O 1
ATOM 3771 N N . GLU A 1 511 ? -0.934 -10.106 5.772 1.00 13.63 511 GLU A N 1
ATOM 3772 C CA . GLU A 1 511 ? -0.892 -9.083 4.699 1.00 13.38 511 GLU A CA 1
ATOM 3773 C C . GLU A 1 511 ? -1.287 -7.721 5.276 1.00 13.61 511 GLU A C 1
ATOM 3774 O O . GLU A 1 511 ? -2.218 -7.680 6.098 1.00 13.88 511 GLU A O 1
ATOM 3780 N N . THR A 1 512 ? -0.621 -6.648 4.845 1.00 13.63 512 THR A N 1
ATOM 3781 C CA . THR A 1 512 ? -0.918 -5.257 5.267 1.00 13.45 512 THR A CA 1
ATOM 3782 C C . THR A 1 512 ? -1.148 -4.377 4.030 1.00 13.73 512 THR A C 1
ATOM 3783 O O . THR A 1 512 ? -0.519 -4.633 2.968 1.00 13.33 512 THR A O 1
ATOM 3787 N N . LYS A 1 513 ? -2.040 -3.389 4.165 1.00 13.68 513 LYS A N 1
ATOM 3788 C CA . LYS A 1 513 ? -2.288 -2.343 3.143 1.00 13.89 513 LYS A CA 1
ATOM 3789 C C . LYS A 1 513 ? -2.460 -0.997 3.855 1.00 13.51 513 LYS A C 1
ATOM 3790 O O . LYS A 1 513 ? -3.029 -0.975 4.947 1.00 13.38 513 LYS A O 1
ATOM 3796 N N . ARG A 1 514 ? -1.957 0.077 3.247 1.00 13.29 514 ARG A N 1
ATOM 3797 C CA . ARG A 1 514 ? -2.324 1.471 3.582 1.00 13.41 514 ARG A CA 1
ATOM 3798 C C . ARG A 1 514 ? -3.222 1.991 2.454 1.00 13.39 514 ARG A C 1
ATOM 3799 O O . ARG A 1 514 ? -2.857 1.849 1.277 1.00 13.90 514 ARG A O 1
ATOM 3807 N N . ILE A 1 515 ? -4.380 2.532 2.810 1.00 13.15 515 ILE A N 1
ATOM 3808 C CA . ILE A 1 515 ? -5.358 3.125 1.861 1.00 13.02 515 ILE A CA 1
ATOM 3809 C C . ILE A 1 515 ? -5.381 4.627 2.138 1.00 12.97 515 ILE A C 1
ATOM 3810 O O . ILE A 1 515 ? -5.647 4.984 3.301 1.00 12.69 515 ILE A O 1
ATOM 3815 N N . SER A 1 516 ? -5.093 5.451 1.124 1.00 13.06 516 SER A N 1
ATOM 3816 C CA . SER A 1 516 ? -5.091 6.940 1.187 1.00 13.18 516 SER A CA 1
ATOM 3817 C C . SER A 1 516 ? -6.178 7.542 0.288 1.00 13.13 516 SER A C 1
ATOM 3818 O O . SER A 1 516 ? -6.588 8.691 0.561 1.00 13.14 516 SER A O 1
ATOM 3821 N N . THR A 1 517 ? -6.598 6.820 -0.758 1.00 13.05 517 THR A N 1
ATOM 3822 C CA . THR A 1 517 ? -7.451 7.354 -1.856 1.00 12.75 517 THR A CA 1
ATOM 3823 C C . THR A 1 517 ? -8.664 6.459 -2.104 1.00 12.70 517 THR A C 1
ATOM 3824 O O . THR A 1 517 ? -8.648 5.283 -1.725 1.00 12.54 517 THR A O 1
ATOM 3828 N N . VAL A 1 518 ? -9.659 7.029 -2.771 1.00 13.16 518 VAL A N 1
ATOM 3829 C CA . VAL A 1 518 ? -10.883 6.336 -3.263 1.00 13.30 518 VAL A CA 1
ATOM 3830 C C . VAL A 1 518 ? -10.472 5.176 -4.172 1.00 13.59 518 VAL A C 1
ATOM 3831 O O . VAL A 1 518 ? -11.096 4.093 -4.053 1.00 14.01 518 VAL A O 1
ATOM 3835 N N . GLY A 1 519 ? -9.466 5.396 -5.029 1.00 13.59 519 GLY A N 1
ATOM 3836 C CA . GLY A 1 519 ? -8.979 4.408 -6.014 1.00 13.35 519 GLY A CA 1
ATOM 3837 C C . GLY A 1 519 ? -8.422 3.166 -5.340 1.00 13.19 519 GLY A C 1
ATOM 3838 O O . GLY A 1 519 ? -8.827 2.044 -5.706 1.00 13.00 519 GLY A O 1
ATOM 3839 N N . GLU A 1 520 ? -7.519 3.371 -4.385 1.00 13.19 520 GLU A N 1
ATOM 3840 C CA . GLU A 1 520 ? -6.920 2.308 -3.541 1.00 13.61 520 GLU A CA 1
ATOM 3841 C C . GLU A 1 520 ? -8.027 1.524 -2.818 1.00 13.79 520 GLU A C 1
ATOM 3842 O O . GLU A 1 520 ? -7.964 0.275 -2.824 1.00 13.99 520 GLU A O 1
ATOM 3848 N N . LEU A 1 521 ? -9.014 2.209 -2.237 1.00 13.61 521 LEU A N 1
ATOM 3849 C CA . LEU A 1 521 ? -10.113 1.552 -1.479 1.00 13.81 521 LEU A CA 1
ATOM 3850 C C . LEU A 1 521 ? -10.945 0.689 -2.439 1.00 14.26 521 LEU A C 1
ATOM 3851 O O . LEU A 1 521 ? -11.174 -0.506 -2.113 1.00 14.94 521 LEU A O 1
ATOM 3856 N N . ASN A 1 522 ? -11.361 1.250 -3.581 1.00 14.31 522 ASN A N 1
ATOM 3857 C CA . ASN A 1 522 ? -12.153 0.526 -4.616 1.00 14.42 522 ASN A CA 1
ATOM 3858 C C . ASN A 1 522 ? -11.401 -0.747 -5.030 1.00 14.78 522 ASN A C 1
ATOM 3859 O O . ASN A 1 522 ? -12.026 -1.821 -5.074 1.00 14.93 522 ASN A O 1
ATOM 3864 N N . ASP A 1 523 ? -10.102 -0.619 -5.298 1.00 15.60 523 ASP A N 1
ATOM 3865 C CA . ASP A 1 523 ? -9.209 -1.727 -5.737 1.00 16.60 523 ASP A CA 1
ATOM 3866 C C . ASP A 1 523 ? -9.141 -2.788 -4.630 1.00 16.62 523 ASP A C 1
ATOM 3867 O O . ASP A 1 523 ? -9.270 -3.991 -4.963 1.00 16.88 523 ASP A O 1
ATOM 3872 N N . LEU A 1 524 ? -8.963 -2.366 -3.370 1.00 16.59 524 LEU A N 1
ATOM 3873 C CA . LEU A 1 524 ? -8.891 -3.280 -2.195 1.00 16.60 524 LEU A CA 1
ATOM 3874 C C . LEU A 1 524 ? -10.171 -4.119 -2.119 1.00 16.49 524 LEU A C 1
ATOM 3875 O O . LEU A 1 524 ? -10.060 -5.311 -1.785 1.00 16.50 524 LEU A O 1
ATOM 3880 N N . PHE A 1 525 ? -11.330 -3.523 -2.420 1.00 16.38 525 PHE A N 1
ATOM 3881 C CA . PHE A 1 525 ? -12.662 -4.159 -2.240 1.00 16.42 525 PHE A CA 1
ATOM 3882 C C . PHE A 1 525 ? -13.055 -5.006 -3.462 1.00 16.82 525 PHE A C 1
ATOM 3883 O O . PHE A 1 525 ? -14.045 -5.757 -3.338 1.00 17.20 525 PHE A O 1
ATOM 3891 N N . THR A 1 526 ? -12.332 -4.917 -4.585 1.00 17.01 526 THR A N 1
ATOM 3892 C CA . THR A 1 526 ? -12.519 -5.818 -5.762 1.00 17.60 526 THR A CA 1
ATOM 3893 C C . THR A 1 526 ? -11.352 -6.812 -5.870 1.00 17.77 526 THR A C 1
ATOM 3894 O O . THR A 1 526 ? -11.383 -7.644 -6.782 1.00 17.31 526 THR A O 1
ATOM 3898 N N . ASN A 1 527 ? -10.367 -6.729 -4.971 1.00 18.30 527 ASN A N 1
ATOM 3899 C CA . ASN A 1 527 ? -9.202 -7.653 -4.900 1.00 18.85 527 ASN A CA 1
ATOM 3900 C C . ASN A 1 527 ? -9.709 -9.035 -4.452 1.00 19.26 527 ASN A C 1
ATOM 3901 O O . ASN A 1 527 ? -10.149 -9.149 -3.289 1.00 19.04 527 ASN A O 1
ATOM 3906 N N . LYS A 1 528 ? -9.635 -10.043 -5.332 1.00 19.68 528 LYS A N 1
ATOM 3907 C CA . LYS A 1 528 ? -10.239 -11.389 -5.117 1.00 20.27 528 LYS A CA 1
ATOM 3908 C C . LYS A 1 528 ? -9.472 -12.166 -4.037 1.00 19.35 528 LYS A C 1
ATOM 3909 O O . LYS A 1 528 ? -10.135 -12.895 -3.275 1.00 18.73 528 LYS A O 1
ATOM 3915 N N . GLU A 1 529 ? -8.142 -12.028 -3.989 1.00 19.02 529 GLU A N 1
ATOM 3916 C CA . GLU A 1 529 ? -7.242 -12.699 -3.001 1.00 18.81 529 GLU A CA 1
ATOM 3917 C C . GLU A 1 529 ? -7.549 -12.193 -1.584 1.00 17.66 529 GLU A C 1
ATOM 3918 O O . GLU A 1 529 ? -7.685 -13.022 -0.669 1.00 17.73 529 GLU A O 1
ATOM 3924 N N . PHE A 1 530 ? -7.647 -10.870 -1.429 1.00 17.10 530 PHE A N 1
ATOM 3925 C CA . PHE A 1 530 ? -7.851 -10.137 -0.150 1.00 16.70 530 PHE A CA 1
ATOM 3926 C C . PHE A 1 530 ? -9.174 -10.544 0.512 1.00 16.10 530 PHE A C 1
ATOM 3927 O O . PHE A 1 530 ? -9.223 -10.581 1.744 1.00 16.25 530 PHE A O 1
ATOM 3935 N N . ALA A 1 531 ? -10.209 -10.826 -0.280 1.00 15.93 531 ALA A N 1
ATOM 3936 C CA . ALA A 1 531 ? -11.557 -11.234 0.187 1.00 16.07 531 ALA A CA 1
ATOM 3937 C C . ALA A 1 531 ? -11.521 -12.625 0.837 1.00 16.00 531 ALA A C 1
ATOM 3938 O O . ALA A 1 531 ? -12.406 -12.883 1.682 1.00 16.16 531 ALA A O 1
ATOM 3940 N N . VAL A 1 532 ? -10.552 -13.478 0.475 1.00 15.97 532 VAL A N 1
ATOM 3941 C CA . VAL A 1 532 ? -10.438 -14.881 0.982 1.00 15.92 532 VAL A CA 1
ATOM 3942 C C . VAL A 1 532 ? -9.749 -14.847 2.344 1.00 15.80 532 VAL A C 1
ATOM 3943 O O . VAL A 1 532 ? -8.626 -14.363 2.447 1.00 16.46 532 VAL A O 1
ATOM 3947 N N . PRO A 1 533 ? -10.384 -15.369 3.420 1.00 14.98 533 PRO A N 1
ATOM 3948 C CA . PRO A 1 533 ? -9.800 -15.334 4.760 1.00 14.67 533 PRO A CA 1
ATOM 3949 C C . PRO A 1 533 ? -8.749 -16.429 4.973 1.00 14.35 533 PRO A C 1
ATOM 3950 O O . PRO A 1 533 ? -9.005 -17.346 5.712 1.00 14.56 533 PRO A O 1
ATOM 3954 N N . ASP A 1 534 ? -7.594 -16.294 4.327 1.00 14.37 534 ASP A N 1
ATOM 3955 C CA . ASP A 1 534 ? -6.509 -17.315 4.317 1.00 14.38 534 ASP A CA 1
ATOM 3956 C C . ASP A 1 534 ? -5.267 -16.759 5.030 1.00 14.08 534 ASP A C 1
ATOM 3957 O O . ASP A 1 534 ? -4.232 -17.456 5.009 1.00 14.06 534 ASP A O 1
ATOM 3962 N N . ARG A 1 535 ? -5.365 -15.564 5.631 1.00 13.76 535 ARG A N 1
ATOM 3963 C CA . ARG A 1 535 ? -4.256 -14.899 6.371 1.00 13.76 535 ARG A CA 1
ATOM 3964 C C . ARG A 1 535 ? -4.809 -13.762 7.236 1.00 13.79 535 ARG A C 1
ATOM 3965 O O . ARG A 1 535 ? -5.842 -13.188 6.870 1.00 13.62 535 ARG A O 1
ATOM 3973 N N . ILE A 1 536 ? -4.145 -13.462 8.354 1.00 14.02 536 ILE A N 1
ATOM 3974 C CA . ILE A 1 536 ? -4.526 -12.337 9.257 1.00 14.02 536 ILE A CA 1
ATOM 3975 C C . ILE A 1 536 ? -4.052 -11.034 8.609 1.00 14.14 536 ILE A C 1
ATOM 3976 O O . ILE A 1 536 ? -2.881 -10.960 8.187 1.00 13.89 536 ILE A O 1
ATOM 3981 N N . ARG A 1 537 ? -4.944 -10.050 8.514 1.00 14.16 537 ARG A N 1
ATOM 3982 C CA . ARG A 1 537 ? -4.684 -8.810 7.745 1.00 14.07 537 ARG A CA 1
ATOM 3983 C C . ARG A 1 537 ? -4.901 -7.589 8.643 1.00 13.87 537 ARG A C 1
ATOM 3984 O O . ARG A 1 537 ? -5.765 -7.650 9.536 1.00 13.76 537 ARG A O 1
ATOM 3992 N N . MET A 1 538 ? -4.107 -6.542 8.410 1.00 13.43 538 MET A N 1
ATOM 3993 C CA . MET A 1 538 ? -4.327 -5.172 8.927 1.00 13.25 538 MET A CA 1
ATOM 3994 C C . MET A 1 538 ? -4.326 -4.195 7.750 1.00 13.11 538 MET A C 1
ATOM 3995 O O . MET A 1 538 ? -3.427 -4.305 6.915 1.00 12.88 538 MET A O 1
ATOM 4000 N N . VAL A 1 539 ? -5.306 -3.287 7.703 1.00 12.98 539 VAL A N 1
ATOM 4001 C CA . VAL A 1 539 ? -5.423 -2.197 6.693 1.00 12.98 539 VAL A CA 1
ATOM 4002 C C . VAL A 1 539 ? -5.455 -0.877 7.459 1.00 12.87 539 VAL A C 1
ATOM 4003 O O . VAL A 1 539 ? -6.352 -0.719 8.287 1.00 13.01 539 VAL A O 1
ATOM 4007 N N . GLU A 1 540 ? -4.517 0.030 7.200 1.00 12.74 540 GLU A N 1
ATOM 4008 C CA . GLU A 1 540 ? -4.551 1.398 7.772 1.00 12.96 540 GLU A CA 1
ATOM 4009 C C . GLU A 1 540 ? -5.183 2.338 6.743 1.00 13.34 540 GLU A C 1
ATOM 4010 O O . GLU A 1 540 ? -4.657 2.419 5.627 1.00 13.69 540 GLU A O 1
ATOM 4016 N N . ILE A 1 541 ? -6.279 3.006 7.112 1.00 13.55 541 ILE A N 1
ATOM 4017 C CA . ILE A 1 541 ? -7.019 3.968 6.245 1.00 13.66 541 ILE A CA 1
ATOM 4018 C C . ILE A 1 541 ? -6.704 5.381 6.743 1.00 13.87 541 ILE A C 1
ATOM 4019 O O . ILE A 1 541 ? -7.167 5.733 7.831 1.00 13.96 541 ILE A O 1
ATOM 4024 N N . MET A 1 542 ? -5.932 6.150 5.975 1.00 14.26 542 MET A N 1
ATOM 4025 C CA . MET A 1 542 ? -5.527 7.538 6.332 1.00 14.37 542 MET A CA 1
ATOM 4026 C C . MET A 1 542 ? -6.706 8.484 6.054 1.00 14.16 542 MET A C 1
ATOM 4027 O O . MET A 1 542 ? -7.211 8.472 4.923 1.00 14.34 542 MET A O 1
ATOM 4032 N N . LEU A 1 543 ? -7.146 9.241 7.063 1.00 14.11 543 LEU A N 1
ATOM 4033 C CA . LEU A 1 543 ? -8.327 10.144 6.999 1.00 14.40 543 LEU A CA 1
ATOM 4034 C C . LEU A 1 543 ? -7.975 11.494 7.615 1.00 14.55 543 LEU A C 1
ATOM 4035 O O . LEU A 1 543 ? -7.146 11.558 8.522 1.00 14.91 543 LEU A O 1
ATOM 4040 N N . PRO A 1 544 ? -8.587 12.612 7.152 1.00 14.69 544 PRO A N 1
ATOM 4041 C CA . PRO A 1 544 ? -8.384 13.917 7.786 1.00 14.68 544 PRO A CA 1
ATOM 4042 C C . PRO A 1 544 ? -8.731 13.916 9.284 1.00 14.83 544 PRO A C 1
ATOM 4043 O O . PRO A 1 544 ? -9.630 13.188 9.694 1.00 14.49 544 PRO A O 1
ATOM 4047 N N . VAL A 1 545 ? -8.038 14.767 10.046 1.00 15.49 545 VAL A N 1
ATOM 4048 C CA . VAL A 1 545 ? -8.111 14.848 11.536 1.00 16.18 545 VAL A CA 1
ATOM 4049 C C . VAL A 1 545 ? -9.567 15.048 11.976 1.00 16.75 545 VAL A C 1
ATOM 4050 O O . VAL A 1 545 ? -9.955 14.464 13.018 1.00 17.16 545 VAL A O 1
ATOM 4054 N N . MET A 1 546 ? -10.344 15.840 11.230 1.00 16.85 546 MET A N 1
ATOM 4055 C CA . MET A 1 546 ? -11.692 16.295 11.664 1.00 17.51 546 MET A CA 1
ATOM 4056 C C . MET A 1 546 ? -12.790 15.686 10.783 1.00 16.99 546 MET A C 1
ATOM 4057 O O . MET A 1 546 ? -13.961 16.068 10.966 1.00 16.80 546 MET A O 1
ATOM 4062 N N . ASP A 1 547 ? -12.452 14.761 9.885 1.00 16.95 547 ASP A N 1
ATOM 4063 C CA . ASP A 1 547 ? -13.469 14.062 9.053 1.00 17.22 547 ASP A CA 1
ATOM 4064 C C . ASP A 1 547 ? -14.298 13.150 9.968 1.00 17.50 547 ASP A C 1
ATOM 4065 O O . ASP A 1 547 ? -13.718 12.535 10.873 1.00 18.14 547 ASP A O 1
ATOM 4070 N N . ALA A 1 548 ? -15.607 13.079 9.729 1.00 17.56 548 ALA A N 1
ATOM 4071 C CA . ALA A 1 548 ? -16.578 12.305 10.528 1.00 17.97 548 ALA A CA 1
ATOM 4072 C C . ALA A 1 548 ? -17.796 11.973 9.674 1.00 18.29 548 ALA A C 1
ATOM 4073 O O . ALA A 1 548 ? -18.119 12.702 8.739 1.00 18.13 548 ALA A O 1
ATOM 4075 N N . PRO A 1 549 ? -18.511 10.866 9.982 1.00 18.49 549 PRO A N 1
ATOM 4076 C CA . PRO A 1 549 ? -19.789 10.570 9.337 1.00 18.54 549 PRO A CA 1
ATOM 4077 C C . PRO A 1 549 ? -20.849 11.617 9.707 1.00 18.81 549 PRO A C 1
ATOM 4078 O O . PRO A 1 549 ? -20.792 12.130 10.807 1.00 18.37 549 PRO A O 1
ATOM 4082 N N . ALA A 1 550 ? -21.781 11.893 8.789 1.00 19.80 550 ALA A N 1
ATOM 4083 C CA . ALA A 1 550 ? -22.847 12.920 8.906 1.00 20.15 550 ALA A CA 1
ATOM 4084 C C . ALA A 1 550 ? -23.512 12.847 10.285 1.00 20.95 550 ALA A C 1
ATOM 4085 O O . ALA A 1 550 ? -23.712 13.917 10.901 1.00 22.64 550 ALA A O 1
ATOM 4087 N N . ASN A 1 551 ? -23.847 11.634 10.746 1.00 21.35 551 ASN A N 1
ATOM 4088 C CA . ASN A 1 551 ? -24.627 11.411 11.994 1.00 21.00 551 ASN A CA 1
ATOM 4089 C C . ASN A 1 551 ? -23.807 11.894 13.196 1.00 21.76 551 ASN A C 1
ATOM 4090 O O . ASN A 1 551 ? -24.411 12.498 14.092 1.00 22.53 551 ASN A O 1
ATOM 4095 N N . LEU A 1 552 ? -22.488 11.674 13.205 1.00 22.68 552 LEU A N 1
ATOM 4096 C CA . LEU A 1 552 ? -21.601 12.131 14.307 1.00 23.47 552 LEU A CA 1
ATOM 4097 C C . LEU A 1 552 ? -21.422 13.650 14.217 1.00 25.00 552 LEU A C 1
ATOM 4098 O O . LEU A 1 552 ? -21.344 14.281 15.283 1.00 24.95 552 LEU A O 1
ATOM 4103 N N . VAL A 1 553 ? -21.367 14.212 13.006 1.00 27.73 553 VAL A N 1
ATOM 4104 C CA . VAL A 1 553 ? -21.247 15.687 12.793 1.00 30.20 553 VAL A CA 1
ATOM 4105 C C . VAL A 1 553 ? -22.471 16.362 13.428 1.00 32.06 553 VAL A C 1
ATOM 4106 O O . VAL A 1 553 ? -22.285 17.413 14.079 1.00 33.12 553 VAL A O 1
ATOM 4110 N N . ALA A 1 554 ? -23.660 15.762 13.263 1.00 33.79 554 ALA A N 1
ATOM 4111 C CA . ALA A 1 554 ? -24.947 16.217 13.846 1.00 34.81 554 ALA A CA 1
ATOM 4112 C C . ALA A 1 554 ? -24.857 16.242 15.380 1.00 36.71 554 ALA A C 1
ATOM 4113 O O . ALA A 1 554 ? -25.041 17.337 15.937 1.00 38.79 554 ALA A O 1
ATOM 4115 N N . GLN A 1 555 ? -24.557 15.107 16.033 1.00 40.28 555 GLN A N 1
ATOM 4116 C CA . GLN A 1 555 ? -24.480 14.998 17.521 1.00 43.82 555 GLN A CA 1
ATOM 4117 C C . GLN A 1 555 ? -23.464 16.003 18.071 1.00 45.38 555 GLN A C 1
ATOM 4118 O O . GLN A 1 555 ? -23.761 16.611 19.112 1.00 49.59 555 GLN A O 1
ATOM 4124 N N . ALA A 1 556 ? -22.311 16.153 17.414 1.00 46.56 556 ALA A N 1
ATOM 4125 C CA . ALA A 1 556 ? -21.243 17.113 17.784 1.00 50.10 556 ALA A CA 1
ATOM 4126 C C . ALA A 1 556 ? -21.825 18.529 17.875 1.00 52.56 556 ALA A C 1
ATOM 4127 O O . ALA A 1 556 ? -21.558 19.205 18.889 1.00 49.47 556 ALA A O 1
ATOM 4129 N N . LYS A 1 557 ? -22.601 18.942 16.864 1.00 55.52 557 LYS A N 1
ATOM 4130 C CA . LYS A 1 557 ? -23.152 20.319 16.724 1.00 57.71 557 LYS A CA 1
ATOM 4131 C C . LYS A 1 557 ? -24.210 20.579 17.803 1.00 54.99 557 LYS A C 1
ATOM 4132 O O . LYS A 1 557 ? -24.233 21.710 18.329 1.00 56.67 557 LYS A O 1
ATOM 4138 N N . GLN A 1 558 ? -25.045 19.587 18.129 1.00 52.83 558 GLN A N 1
ATOM 4139 C CA . GLN A 1 558 ? -26.148 19.737 19.119 1.00 53.75 558 GLN A CA 1
ATOM 4140 C C . GLN A 1 558 ? -25.631 19.470 20.541 1.00 53.72 558 GLN A C 1
ATOM 4141 O O . GLN A 1 558 ? -26.284 19.928 21.492 1.00 55.12 558 GLN A O 1
ATOM 4147 N N . SER A 1 559 ? -24.503 18.770 20.691 1.00 55.22 559 SER A N 1
ATOM 4148 C CA . SER A 1 559 ? -23.785 18.594 21.984 1.00 55.84 559 SER A CA 1
ATOM 4149 C C . SER A 1 559 ? -23.186 19.940 22.430 1.00 53.86 559 SER A C 1
ATOM 4150 O O . SER A 1 559 ? -23.050 20.143 23.647 1.00 53.16 559 SER A O 1
ATOM 4153 N N . ALA A 1 560 ? -22.852 20.819 21.476 1.00 53.22 560 ALA A N 1
ATOM 4154 C CA . ALA A 1 560 ? -22.390 22.212 21.701 1.00 52.70 560 ALA A CA 1
ATOM 4155 C C . ALA A 1 560 ? -23.582 23.122 22.037 1.00 53.75 560 ALA A C 1
ATOM 4156 O O . ALA A 1 560 ? -23.367 24.137 22.737 1.00 55.84 560 ALA A O 1
ATOM 4158 N N . ALA A 1 561 ? -24.786 22.796 21.552 1.00 54.25 561 ALA A N 1
ATOM 4159 C CA . ALA A 1 561 ? -26.050 23.485 21.916 1.00 54.14 561 ALA A CA 1
ATOM 4160 C C . ALA A 1 561 ? -26.429 23.143 23.367 1.00 54.73 561 ALA A C 1
ATOM 4161 O O . ALA A 1 561 ? -26.883 24.056 24.089 1.00 56.22 561 ALA A O 1
ATOM 4163 N N . THR A 1 562 ? -26.221 21.889 23.792 1.00 52.47 562 THR A N 1
ATOM 4164 C CA . THR A 1 562 ? -26.492 21.401 25.176 1.00 52.86 562 THR A CA 1
ATOM 4165 C C . THR A 1 562 ? -25.406 21.905 26.145 1.00 53.53 562 THR A C 1
ATOM 4166 O O . THR A 1 562 ? -25.542 21.634 27.353 1.00 54.93 562 THR A O 1
ATOM 4170 N N . ASN A 1 563 ? -24.377 22.608 25.648 1.00 51.66 563 ASN A N 1
ATOM 4171 C CA . ASN A 1 563 ? -23.266 23.182 26.457 1.00 50.73 563 ASN A CA 1
ATOM 4172 C C . ASN A 1 563 ? -23.288 24.713 26.349 1.00 49.58 563 ASN A C 1
ATOM 4173 O O . ASN A 1 563 ? -24.294 25.385 26.582 1.00 48.94 563 ASN A O 1
ATOM 4178 N N . SER B 1 2 ? -10.114 38.278 43.335 1.00 33.22 2 SER B N 1
ATOM 4179 C CA . SER B 1 2 ? -9.274 37.678 42.242 1.00 34.60 2 SER B CA 1
ATOM 4180 C C . SER B 1 2 ? -9.304 36.142 42.339 1.00 34.34 2 SER B C 1
ATOM 4181 O O . SER B 1 2 ? -8.815 35.590 43.357 1.00 32.42 2 SER B O 1
ATOM 4184 N N . GLU B 1 3 ? -9.855 35.477 41.315 1.00 32.98 3 GLU B N 1
ATOM 4185 C CA . GLU B 1 3 ? -10.410 34.099 41.432 1.00 31.67 3 GLU B CA 1
ATOM 4186 C C . GLU B 1 3 ? -9.769 33.150 40.412 1.00 29.83 3 GLU B C 1
ATOM 4187 O O . GLU B 1 3 ? -9.213 33.637 39.402 1.00 27.38 3 GLU B O 1
ATOM 4193 N N . ILE B 1 4 ? -9.849 31.842 40.697 1.00 29.29 4 ILE B N 1
ATOM 4194 C CA . ILE B 1 4 ? -9.475 30.718 39.784 1.00 28.15 4 ILE B CA 1
ATOM 4195 C C . ILE B 1 4 ? -10.599 29.676 39.802 1.00 26.27 4 ILE B C 1
ATOM 4196 O O . ILE B 1 4 ? -11.348 29.623 40.810 1.00 24.37 4 ILE B O 1
ATOM 4201 N N . THR B 1 5 ? -10.699 28.873 38.736 1.00 25.65 5 THR B N 1
ATOM 4202 C CA . THR B 1 5 ? -11.616 27.704 38.642 1.00 25.54 5 THR B CA 1
ATOM 4203 C C . THR B 1 5 ? -11.149 26.636 39.635 1.00 25.19 5 THR B C 1
ATOM 4204 O O . THR B 1 5 ? -9.929 26.544 39.878 1.00 24.62 5 THR B O 1
ATOM 4208 N N . LEU B 1 6 ? -12.085 25.874 40.196 1.00 24.85 6 LEU B N 1
ATOM 4209 C CA . LEU B 1 6 ? -11.770 24.712 41.064 1.00 25.31 6 LEU B CA 1
ATOM 4210 C C . LEU B 1 6 ? -10.854 23.750 40.298 1.00 24.40 6 LEU B C 1
ATOM 4211 O O . LEU B 1 6 ? -9.917 23.213 40.912 1.00 23.72 6 LEU B O 1
ATOM 4216 N N . GLY B 1 7 ? -11.124 23.550 39.005 1.00 23.51 7 GLY B N 1
ATOM 4217 C CA . GLY B 1 7 ? -10.287 22.736 38.108 1.00 23.50 7 GLY B CA 1
ATOM 4218 C C . GLY B 1 7 ? -8.828 23.138 38.203 1.00 23.58 7 GLY B C 1
ATOM 4219 O O . GLY B 1 7 ? -7.975 22.259 38.449 1.00 23.61 7 GLY B O 1
ATOM 4220 N N . ARG B 1 8 ? -8.548 24.429 38.033 1.00 24.31 8 ARG B N 1
ATOM 4221 C CA . ARG B 1 8 ? -7.169 24.982 38.070 1.00 24.22 8 ARG B CA 1
ATOM 4222 C C . ARG B 1 8 ? -6.587 24.827 39.479 1.00 23.37 8 ARG B C 1
ATOM 4223 O O . ARG B 1 8 ? -5.415 24.414 39.592 1.00 23.21 8 ARG B O 1
ATOM 4231 N N . PHE B 1 9 ? -7.379 25.144 40.506 1.00 22.96 9 PHE B N 1
ATOM 4232 C CA . PHE B 1 9 ? -7.008 24.976 41.936 1.00 22.87 9 PHE B CA 1
ATOM 4233 C C . PHE B 1 9 ? -6.392 23.586 42.135 1.00 22.27 9 PHE B C 1
ATOM 4234 O O . PHE B 1 9 ? -5.290 23.510 42.725 1.00 21.78 9 PHE B O 1
ATOM 4242 N N . PHE B 1 10 ? -7.064 22.540 41.635 1.00 21.13 10 PHE B N 1
ATOM 4243 C CA . PHE B 1 10 ? -6.633 21.125 41.777 1.00 21.13 10 PHE B CA 1
ATOM 4244 C C . PHE B 1 10 ? -5.199 20.979 41.262 1.00 21.04 10 PHE B C 1
ATOM 4245 O O . PHE B 1 10 ? -4.350 20.462 42.007 1.00 19.94 10 PHE B O 1
ATOM 4253 N N . PHE B 1 11 ? -4.934 21.449 40.038 1.00 21.19 11 PHE B N 1
ATOM 4254 C CA . PHE B 1 11 ? -3.613 21.307 39.370 1.00 21.32 11 PHE B CA 1
ATOM 4255 C C . PHE B 1 11 ? -2.586 22.215 40.054 1.00 21.33 11 PHE B C 1
ATOM 4256 O O . PHE B 1 11 ? -1.405 21.818 40.126 1.00 21.60 11 PHE B O 1
ATOM 4264 N N . GLU B 1 12 ? -3.004 23.375 40.562 1.00 21.68 12 GLU B N 1
ATOM 4265 C CA . GLU B 1 12 ? -2.091 24.303 41.285 1.00 22.28 12 GLU B CA 1
ATOM 4266 C C . GLU B 1 12 ? -1.557 23.596 42.539 1.00 21.64 12 GLU B C 1
ATOM 4267 O O . GLU B 1 12 ? -0.334 23.692 42.784 1.00 21.00 12 GLU B O 1
ATOM 4273 N N . ARG B 1 13 ? -2.430 22.885 43.269 1.00 20.68 13 ARG B N 1
ATOM 4274 C CA . ARG B 1 13 ? -2.071 22.097 44.482 1.00 19.43 13 ARG B CA 1
ATOM 4275 C C . ARG B 1 13 ? -1.061 21.004 44.124 1.00 18.51 13 ARG B C 1
ATOM 4276 O O . ARG B 1 13 ? -0.152 20.756 44.939 1.00 18.45 13 ARG B O 1
ATOM 4284 N N . LEU B 1 14 ? -1.230 20.348 42.974 1.00 17.87 14 LEU B N 1
ATOM 4285 C CA . LEU B 1 14 ? -0.279 19.311 42.502 1.00 17.27 14 LEU B CA 1
ATOM 4286 C C . LEU B 1 14 ? 1.072 19.985 42.252 1.00 16.61 14 LEU B C 1
ATOM 4287 O O . LEU B 1 14 ? 2.098 19.426 42.719 1.00 16.08 14 LEU B O 1
ATOM 4292 N N . HIS B 1 15 ? 1.068 21.149 41.590 1.00 16.47 15 HIS B N 1
ATOM 4293 C CA . HIS B 1 15 ? 2.317 21.873 41.226 1.00 16.78 15 HIS B CA 1
ATOM 4294 C C . HIS B 1 15 ? 3.078 22.220 42.501 1.00 17.00 15 HIS B C 1
ATOM 4295 O O . HIS B 1 15 ? 4.306 22.051 42.519 1.00 16.86 15 HIS B O 1
ATOM 4302 N N . GLN B 1 16 ? 2.353 22.664 43.529 1.00 17.86 16 GLN B N 1
ATOM 4303 C CA . GLN B 1 16 ? 2.920 23.051 44.850 1.00 18.59 16 GLN B CA 1
ATOM 4304 C C . GLN B 1 16 ? 3.623 21.850 45.493 1.00 19.03 16 GLN B C 1
ATOM 4305 O O . GLN B 1 16 ? 4.663 22.071 46.153 1.00 19.74 16 GLN B O 1
ATOM 4311 N N . LEU B 1 17 ? 3.084 20.639 45.300 1.00 18.75 17 LEU B N 1
ATOM 4312 C CA . LEU B 1 17 ? 3.634 19.387 45.881 1.00 18.54 17 LEU B CA 1
ATOM 4313 C C . LEU B 1 17 ? 4.552 18.694 44.866 1.00 18.37 17 LEU B C 1
ATOM 4314 O O . LEU B 1 17 ? 4.838 17.501 45.061 1.00 19.08 17 LEU B O 1
ATOM 4319 N N . GLN B 1 18 ? 5.007 19.412 43.836 1.00 18.12 18 GLN B N 1
ATOM 4320 C CA . GLN B 1 18 ? 5.920 18.914 42.772 1.00 18.34 18 GLN B CA 1
ATOM 4321 C C . GLN B 1 18 ? 5.368 17.646 42.108 1.00 17.68 18 GLN B C 1
ATOM 4322 O O . GLN B 1 18 ? 6.192 16.797 41.701 1.00 18.28 18 GLN B O 1
ATOM 4328 N N . VAL B 1 19 ? 4.042 17.517 42.014 1.00 16.63 19 VAL B N 1
ATOM 4329 C CA . VAL B 1 19 ? 3.350 16.495 41.177 1.00 16.27 19 VAL B CA 1
ATOM 4330 C C . VAL B 1 19 ? 3.068 17.174 39.833 1.00 15.92 19 VAL B C 1
ATOM 4331 O O . VAL B 1 19 ? 1.968 17.727 39.663 1.00 15.75 19 VAL B O 1
ATOM 4335 N N . ASP B 1 20 ? 4.079 17.218 38.959 1.00 15.45 20 ASP B N 1
ATOM 4336 C CA . ASP B 1 20 ? 4.126 18.101 37.761 1.00 15.43 20 ASP B CA 1
ATOM 4337 C C . ASP B 1 20 ? 3.804 17.282 36.506 1.00 15.67 20 ASP B C 1
ATOM 4338 O O . ASP B 1 20 ? 3.706 17.885 35.425 1.00 15.84 20 ASP B O 1
ATOM 4343 N N . THR B 1 21 ? 3.651 15.959 36.650 1.00 15.67 21 THR B N 1
ATOM 4344 C CA . THR B 1 21 ? 3.076 15.055 35.618 1.00 15.20 21 THR B CA 1
ATOM 4345 C C . THR B 1 21 ? 1.763 14.477 36.157 1.00 14.56 21 THR B C 1
ATOM 4346 O O . THR B 1 21 ? 1.726 14.131 37.359 1.00 14.57 21 THR B O 1
ATOM 4350 N N . VAL B 1 22 ? 0.725 14.434 35.311 1.00 13.80 22 VAL B N 1
ATOM 4351 C CA . VAL B 1 22 ? -0.629 13.884 35.625 1.00 13.09 22 VAL B CA 1
ATOM 4352 C C . VAL B 1 22 ? -0.918 12.762 34.624 1.00 12.45 22 VAL B C 1
ATOM 4353 O O . VAL B 1 22 ? -0.865 13.016 33.405 1.00 12.10 22 VAL B O 1
ATOM 4357 N N . PHE B 1 23 ? -1.234 11.577 35.137 1.00 11.82 23 PHE B N 1
ATOM 4358 C CA . PHE B 1 23 ? -1.457 10.338 34.356 1.00 11.56 23 PHE B CA 1
ATOM 4359 C C . PHE B 1 23 ? -2.957 10.141 34.137 1.00 11.54 23 PHE B C 1
ATOM 4360 O O . PHE B 1 23 ? -3.760 10.811 34.818 1.00 11.38 23 PHE B O 1
ATOM 4368 N N . GLY B 1 24 ? -3.309 9.256 33.201 1.00 11.73 24 GLY B N 1
ATOM 4369 C CA . GLY B 1 24 ? -4.699 8.867 32.900 1.00 12.06 24 GLY B CA 1
ATOM 4370 C C . GLY B 1 24 ? -5.076 9.205 31.471 1.00 12.22 24 GLY B C 1
ATOM 4371 O O . GLY B 1 24 ? -4.160 9.515 30.672 1.00 12.51 24 GLY B O 1
ATOM 4372 N N . LEU B 1 25 ? -6.371 9.146 31.161 1.00 12.19 25 LEU B N 1
ATOM 4373 C CA . LEU B 1 25 ? -6.907 9.339 29.793 1.00 12.45 25 LEU B CA 1
ATOM 4374 C C . LEU B 1 25 ? -8.139 10.226 29.839 1.00 13.07 25 LEU B C 1
ATOM 4375 O O . LEU B 1 25 ? -8.896 10.223 30.812 1.00 13.20 25 LEU B O 1
ATOM 4380 N N . PRO B 1 26 ? -8.386 10.978 28.748 1.00 13.69 26 PRO B N 1
ATOM 4381 C CA . PRO B 1 26 ? -9.555 11.846 28.677 1.00 14.00 26 PRO B CA 1
ATOM 4382 C C . PRO B 1 26 ? -10.801 10.986 28.432 1.00 14.49 26 PRO B C 1
ATOM 4383 O O . PRO B 1 26 ? -10.672 9.868 27.955 1.00 14.38 26 PRO B O 1
ATOM 4387 N N . GLY B 1 27 ? -11.968 11.525 28.763 1.00 15.03 27 GLY B N 1
ATOM 4388 C CA . GLY B 1 27 ? -13.267 10.876 28.524 1.00 15.56 27 GLY B CA 1
ATOM 4389 C C . GLY B 1 27 ? -14.393 11.877 28.642 1.00 16.16 27 GLY B C 1
ATOM 4390 O O . GLY B 1 27 ? -14.116 13.042 28.990 1.00 16.16 27 GLY B O 1
ATOM 4391 N N . ASP B 1 28 ? -15.618 11.421 28.388 1.00 17.22 28 ASP B N 1
ATOM 4392 C CA . ASP B 1 28 ? -16.840 12.261 28.296 1.00 18.12 28 ASP B CA 1
ATOM 4393 C C . ASP B 1 28 ? -16.965 13.226 29.489 1.00 18.51 28 ASP B C 1
ATOM 4394 O O . ASP B 1 28 ? -17.561 14.297 29.290 1.00 19.62 28 ASP B O 1
ATOM 4399 N N . PHE B 1 29 ? -16.441 12.898 30.675 1.00 18.26 29 PHE B N 1
ATOM 4400 C CA . PHE B 1 29 ? -16.759 13.641 31.925 1.00 18.27 29 PHE B CA 1
ATOM 4401 C C . PHE B 1 29 ? -15.506 14.254 32.576 1.00 18.15 29 PHE B C 1
ATOM 4402 O O . PHE B 1 29 ? -15.584 14.572 33.773 1.00 17.99 29 PHE B O 1
ATOM 4410 N N . ASN B 1 30 ? -14.412 14.472 31.834 1.00 18.03 30 ASN B N 1
ATOM 4411 C CA . ASN B 1 30 ? -13.190 15.094 32.418 1.00 18.06 30 ASN B CA 1
ATOM 4412 C C . ASN B 1 30 ? -12.504 16.077 31.455 1.00 17.96 30 ASN B C 1
ATOM 4413 O O . ASN B 1 30 ? -11.419 16.563 31.822 1.00 17.88 30 ASN B O 1
ATOM 4418 N N . LEU B 1 31 ? -13.100 16.407 30.302 1.00 18.47 31 LEU B N 1
ATOM 4419 C CA . LEU B 1 31 ? -12.426 17.250 29.273 1.00 18.31 31 LEU B CA 1
ATOM 4420 C C . LEU B 1 31 ? -12.271 18.684 29.797 1.00 18.04 31 LEU B C 1
ATOM 4421 O O . LEU B 1 31 ? -11.163 19.229 29.677 1.00 17.68 31 LEU B O 1
ATOM 4426 N N . ALA B 1 32 ? -13.321 19.261 30.381 1.00 18.17 32 ALA B N 1
ATOM 4427 C CA . ALA B 1 32 ? -13.295 20.634 30.940 1.00 18.68 32 ALA B CA 1
ATOM 4428 C C . ALA B 1 32 ? -12.196 20.734 32.007 1.00 19.13 32 ALA B C 1
ATOM 4429 O O . ALA B 1 32 ? -11.581 21.824 32.107 1.00 20.50 32 ALA B O 1
ATOM 4431 N N . LEU B 1 33 ? -11.950 19.657 32.768 1.00 18.98 33 LEU B N 1
ATOM 4432 C CA . LEU B 1 33 ? -10.930 19.640 33.854 1.00 19.02 33 LEU B CA 1
ATOM 4433 C C . LEU B 1 33 ? -9.518 19.632 33.252 1.00 18.97 33 LEU B C 1
ATOM 4434 O O . LEU B 1 33 ? -8.655 20.376 33.762 1.00 18.37 33 LEU B O 1
ATOM 4439 N N . LEU B 1 34 ? -9.284 18.818 32.219 1.00 18.67 34 LEU B N 1
ATOM 4440 C CA . LEU B 1 34 ? -7.937 18.644 31.615 1.00 18.53 34 LEU B CA 1
ATOM 4441 C C . LEU B 1 34 ? -7.490 19.963 30.974 1.00 18.15 34 LEU B C 1
ATOM 4442 O O . LEU B 1 34 ? -6.278 20.234 30.999 1.00 18.38 34 LEU B O 1
ATOM 4447 N N . ASP B 1 35 ? -8.429 20.761 30.453 1.00 17.74 35 ASP B N 1
ATOM 4448 C CA . ASP B 1 35 ? -8.160 22.119 29.899 1.00 17.53 35 ASP B CA 1
ATOM 4449 C C . ASP B 1 35 ? -7.314 22.936 30.889 1.00 17.44 35 ASP B C 1
ATOM 4450 O O . ASP B 1 35 ? -6.559 23.807 30.437 1.00 17.16 35 ASP B O 1
ATOM 4455 N N . LYS B 1 36 ? -7.438 22.672 32.191 1.00 17.92 36 LYS B N 1
ATOM 4456 C CA . LYS B 1 36 ? -6.841 23.504 33.273 1.00 18.28 36 LYS B CA 1
ATOM 4457 C C . LYS B 1 36 ? -5.363 23.152 33.493 1.00 18.65 36 LYS B C 1
ATOM 4458 O O . LYS B 1 36 ? -4.629 24.015 34.001 1.00 18.41 36 LYS B O 1
ATOM 4464 N N . ILE B 1 37 ? -4.918 21.942 33.148 1.00 19.36 37 ILE B N 1
ATOM 4465 C CA . ILE B 1 37 ? -3.482 21.566 33.310 1.00 19.69 37 ILE B CA 1
ATOM 4466 C C . ILE B 1 37 ? -2.630 22.585 32.543 1.00 19.05 37 ILE B C 1
ATOM 4467 O O . ILE B 1 37 ? -1.599 22.995 33.088 1.00 18.09 37 ILE B O 1
ATOM 4472 N N . TYR B 1 38 ? -3.084 23.025 31.365 1.00 19.45 38 TYR B N 1
ATOM 4473 C CA . TYR B 1 38 ? -2.338 23.926 30.440 1.00 19.98 38 TYR B CA 1
ATOM 4474 C C . TYR B 1 38 ? -2.225 25.344 31.021 1.00 21.01 38 TYR B C 1
ATOM 4475 O O . TYR B 1 38 ? -1.315 26.083 30.607 1.00 20.39 38 TYR B O 1
ATOM 4484 N N . GLU B 1 39 ? -3.097 25.691 31.971 1.00 22.83 39 GLU B N 1
ATOM 4485 C CA . GLU B 1 39 ? -3.116 27.004 32.667 1.00 24.42 39 GLU B CA 1
ATOM 4486 C C . GLU B 1 39 ? -2.089 27.045 33.805 1.00 24.35 39 GLU B C 1
ATOM 4487 O O . GLU B 1 39 ? -1.936 28.135 34.410 1.00 24.26 39 GLU B O 1
ATOM 4493 N N . VAL B 1 40 ? -1.444 25.917 34.123 1.00 24.61 40 VAL B N 1
ATOM 4494 C CA . VAL B 1 40 ? -0.514 25.800 35.286 1.00 24.33 40 VAL B CA 1
ATOM 4495 C C . VAL B 1 40 ? 0.887 25.510 34.747 1.00 24.29 40 VAL B C 1
ATOM 4496 O O . VAL B 1 40 ? 1.147 24.378 34.290 1.00 23.58 40 VAL B O 1
ATOM 4500 N N . ASP B 1 41 ? 1.743 26.532 34.800 1.00 25.78 41 ASP B N 1
ATOM 4501 C CA . ASP B 1 41 ? 3.171 26.510 34.388 1.00 27.31 41 ASP B CA 1
ATOM 4502 C C . ASP B 1 41 ? 3.863 25.276 34.993 1.00 25.70 41 ASP B C 1
ATOM 4503 O O . ASP B 1 41 ? 3.691 25.048 36.200 1.00 25.49 41 ASP B O 1
ATOM 4508 N N . GLY B 1 42 ? 4.590 24.507 34.175 1.00 24.44 42 GLY B N 1
ATOM 4509 C CA . GLY B 1 42 ? 5.445 23.383 34.612 1.00 23.58 42 GLY B CA 1
ATOM 4510 C C . GLY B 1 42 ? 4.751 22.026 34.553 1.00 22.53 42 GLY B C 1
ATOM 4511 O O . GLY B 1 42 ? 5.460 21.019 34.681 1.00 21.25 42 GLY B O 1
ATOM 4512 N N . MET B 1 43 ? 3.429 21.999 34.356 1.00 22.73 43 MET B N 1
ATOM 4513 C CA . MET B 1 43 ? 2.584 20.773 34.403 1.00 22.67 43 MET B CA 1
ATOM 4514 C C . MET B 1 43 ? 2.474 20.173 32.998 1.00 22.88 43 MET B C 1
ATOM 4515 O O . MET B 1 43 ? 2.364 20.947 32.026 1.00 24.11 43 MET B O 1
ATOM 4520 N N . ARG B 1 44 ? 2.488 18.847 32.885 1.00 21.92 44 ARG B N 1
ATOM 4521 C CA . ARG B 1 44 ? 2.232 18.159 31.594 1.00 21.26 44 ARG B CA 1
ATOM 4522 C C . ARG B 1 44 ? 1.249 17.010 31.823 1.00 19.61 44 ARG B C 1
ATOM 4523 O O . ARG B 1 44 ? 1.306 16.376 32.890 1.00 21.69 44 ARG B O 1
ATOM 4531 N N . TRP B 1 45 ? 0.350 16.807 30.864 1.00 17.21 45 TRP B N 1
ATOM 4532 C CA . TRP B 1 45 ? -0.550 15.631 30.749 1.00 16.05 45 TRP B CA 1
ATOM 4533 C C . TRP B 1 45 ? 0.196 14.529 29.992 1.00 14.75 45 TRP B C 1
ATOM 4534 O O . TRP B 1 45 ? 0.604 14.779 28.859 1.00 14.76 45 TRP B O 1
ATOM 4545 N N . ALA B 1 46 ? 0.401 13.369 30.616 1.00 13.83 46 ALA B N 1
ATOM 4546 C CA . ALA B 1 46 ? 1.152 12.231 30.043 1.00 13.08 46 ALA B CA 1
ATOM 4547 C C . ALA B 1 46 ? 0.454 11.746 28.769 1.00 12.39 46 ALA B C 1
ATOM 4548 O O . ALA B 1 46 ? 1.170 11.444 27.802 1.00 12.90 46 ALA B O 1
ATOM 4550 N N . GLY B 1 47 ? -0.880 11.682 28.767 1.00 11.40 47 GLY B N 1
ATOM 4551 C CA . GLY B 1 47 ? -1.659 11.067 27.675 1.00 10.93 47 GLY B CA 1
ATOM 4552 C C . GLY B 1 47 ? -1.320 9.595 27.530 1.00 10.48 47 GLY B C 1
ATOM 4553 O O . GLY B 1 47 ? -0.726 9.214 26.503 1.00 10.31 47 GLY B O 1
ATOM 4554 N N . ASN B 1 48 ? -1.687 8.797 28.536 1.00 10.19 48 ASN B N 1
ATOM 4555 C CA . ASN B 1 48 ? -1.297 7.369 28.671 1.00 9.89 48 ASN B CA 1
ATOM 4556 C C . ASN B 1 48 ? -1.957 6.525 27.572 1.00 9.44 48 ASN B C 1
ATOM 4557 O O . ASN B 1 48 ? -2.978 6.956 26.998 1.00 8.96 48 ASN B O 1
ATOM 4562 N N . ALA B 1 49 ? -1.357 5.365 27.296 1.00 9.21 49 ALA B N 1
ATOM 4563 C CA . ALA B 1 49 ? -1.781 4.409 26.253 1.00 9.25 49 ALA B CA 1
ATOM 4564 C C . ALA B 1 49 ? -3.007 3.623 26.732 1.00 9.22 49 ALA B C 1
ATOM 4565 O O . ALA B 1 49 ? -3.827 3.252 25.863 1.00 9.32 49 ALA B O 1
ATOM 4567 N N . ASN B 1 50 ? -3.136 3.369 28.040 1.00 9.05 50 ASN B N 1
ATOM 4568 C CA . ASN B 1 50 ? -4.402 2.870 28.651 1.00 9.03 50 ASN B CA 1
ATOM 4569 C C . ASN B 1 50 ? -4.430 3.183 30.155 1.00 9.08 50 ASN B C 1
ATOM 4570 O O . ASN B 1 50 ? -3.384 3.580 30.708 1.00 8.92 50 ASN B O 1
ATOM 4575 N N . GLU B 1 51 ? -5.600 3.014 30.781 1.00 9.15 51 GLU B N 1
ATOM 4576 C CA . GLU B 1 51 ? -5.884 3.497 32.161 1.00 9.27 51 GLU B CA 1
ATOM 4577 C C . GLU B 1 51 ? -5.095 2.658 33.175 1.00 9.27 51 GLU B C 1
ATOM 4578 O O . GLU B 1 51 ? -4.478 3.243 34.076 1.00 9.18 51 GLU B O 1
ATOM 4584 N N . LEU B 1 52 ? -5.102 1.333 33.036 1.00 9.39 52 LEU B N 1
ATOM 4585 C CA . LEU B 1 52 ? -4.366 0.438 33.966 1.00 9.45 52 LEU B CA 1
ATOM 4586 C C . LEU B 1 52 ? -2.901 0.888 34.018 1.00 9.51 52 LEU B C 1
ATOM 4587 O O . LEU B 1 52 ? -2.360 1.033 35.135 1.00 9.33 52 LEU B O 1
ATOM 4592 N N . ASN B 1 53 ? -2.305 1.122 32.843 1.00 9.61 53 ASN B N 1
ATOM 4593 C CA . ASN B 1 53 ? -0.888 1.540 32.671 1.00 9.67 53 ASN B CA 1
ATOM 4594 C C . ASN B 1 53 ? -0.697 2.928 33.286 1.00 9.64 53 ASN B C 1
ATOM 4595 O O . ASN B 1 53 ? 0.347 3.151 33.939 1.00 9.58 53 ASN B O 1
ATOM 4600 N N . ALA B 1 54 ? -1.666 3.826 33.092 1.00 9.53 54 ALA B N 1
ATOM 4601 C CA . ALA B 1 54 ? -1.655 5.170 33.706 1.00 9.49 54 ALA B CA 1
ATOM 4602 C C . ALA B 1 54 ? -1.508 4.995 35.218 1.00 9.50 54 ALA B C 1
ATOM 4603 O O . ALA B 1 54 ? -0.613 5.632 35.813 1.00 9.36 54 ALA B O 1
ATOM 4605 N N . GLY B 1 55 ? -2.343 4.132 35.801 1.00 9.50 55 GLY B N 1
ATOM 4606 C CA . GLY B 1 55 ? -2.326 3.813 37.241 1.00 9.58 55 GLY B CA 1
ATOM 4607 C C . GLY B 1 55 ? -0.982 3.258 37.670 1.00 9.72 55 GLY B C 1
ATOM 4608 O O . GLY B 1 55 ? -0.478 3.678 38.739 1.00 10.20 55 GLY B O 1
ATOM 4609 N N . TYR B 1 56 ? -0.412 2.351 36.877 1.00 9.62 56 TYR B N 1
ATOM 4610 C CA . TYR B 1 56 ? 0.924 1.757 37.134 1.00 9.77 56 TYR B CA 1
ATOM 4611 C C . TYR B 1 56 ? 1.974 2.879 37.074 1.00 10.07 56 TYR B C 1
ATOM 4612 O O . TYR B 1 56 ? 2.853 2.939 37.959 1.00 10.23 56 TYR B O 1
ATOM 4621 N N . ALA B 1 57 ? 1.876 3.753 36.071 1.00 10.15 57 ALA B N 1
ATOM 4622 C CA . ALA B 1 57 ? 2.766 4.923 35.889 1.00 10.40 57 ALA B CA 1
ATOM 4623 C C . ALA B 1 57 ? 2.691 5.824 37.130 1.00 10.60 57 ALA B C 1
ATOM 4624 O O . ALA B 1 57 ? 3.756 6.106 37.731 1.00 10.81 57 ALA B O 1
ATOM 4626 N N . ALA B 1 58 ? 1.488 6.255 37.516 1.00 10.56 58 ALA B N 1
ATOM 4627 C CA . ALA B 1 58 ? 1.261 7.049 38.746 1.00 10.65 58 ALA B CA 1
ATOM 4628 C C . ALA B 1 58 ? 2.010 6.398 39.917 1.00 10.40 58 ALA B C 1
ATOM 4629 O O . ALA B 1 58 ? 2.708 7.108 40.634 1.00 10.48 58 ALA B O 1
ATOM 4631 N N . ASP B 1 59 ? 1.885 5.083 40.085 1.00 10.44 59 ASP B N 1
ATOM 4632 C CA . ASP B 1 59 ? 2.528 4.319 41.193 1.00 10.54 59 ASP B CA 1
ATOM 4633 C C . ASP B 1 59 ? 4.051 4.499 41.112 1.00 10.60 59 ASP B C 1
ATOM 4634 O O . ASP B 1 59 ? 4.666 4.872 42.130 1.00 10.06 59 ASP B O 1
ATOM 4639 N N . GLY B 1 60 ? 4.628 4.244 39.934 1.00 11.03 60 GLY B N 1
ATOM 4640 C CA . GLY B 1 60 ? 6.067 4.425 39.658 1.00 11.33 60 GLY B CA 1
ATOM 4641 C C . GLY B 1 60 ? 6.507 5.852 39.946 1.00 11.50 60 GLY B C 1
ATOM 4642 O O . GLY B 1 60 ? 7.561 6.034 40.579 1.00 10.80 60 GLY B O 1
ATOM 4643 N N . TYR B 1 61 ? 5.715 6.831 39.503 1.00 12.36 61 TYR B N 1
ATOM 4644 C CA . TYR B 1 61 ? 5.978 8.281 39.694 1.00 13.23 61 TYR B CA 1
ATOM 4645 C C . TYR B 1 61 ? 6.070 8.576 41.193 1.00 13.49 61 TYR B C 1
ATOM 4646 O O . TYR B 1 61 ? 7.069 9.182 41.614 1.00 13.60 61 TYR B O 1
ATOM 4655 N N . ALA B 1 62 ? 5.065 8.141 41.960 1.00 13.90 62 ALA B N 1
ATOM 4656 C CA . ALA B 1 62 ? 4.947 8.362 43.421 1.00 14.55 62 ALA B CA 1
ATOM 4657 C C . ALA B 1 62 ? 6.186 7.823 44.144 1.00 15.08 62 ALA B C 1
ATOM 4658 O O . ALA B 1 62 ? 6.620 8.460 45.105 1.00 15.36 62 ALA B O 1
ATOM 4660 N N . ARG B 1 63 ? 6.755 6.706 43.684 1.00 16.07 63 ARG B N 1
ATOM 4661 C CA . ARG B 1 63 ? 7.921 6.053 44.341 1.00 16.49 63 ARG B CA 1
ATOM 4662 C C . ARG B 1 63 ? 9.229 6.813 44.048 1.00 17.59 63 ARG B C 1
ATOM 4663 O O . ARG B 1 63 ? 10.274 6.408 44.612 1.00 17.36 63 ARG B O 1
ATOM 4671 N N . VAL B 1 64 ? 9.191 7.862 43.212 1.00 18.41 64 VAL B N 1
ATOM 4672 C CA . VAL B 1 64 ? 10.359 8.735 42.870 1.00 19.39 64 VAL B CA 1
ATOM 4673 C C . VAL B 1 64 ? 10.066 10.170 43.335 1.00 20.82 64 VAL B C 1
ATOM 4674 O O . VAL B 1 64 ? 11.008 10.858 43.759 1.00 20.69 64 VAL B O 1
ATOM 4678 N N . ASN B 1 65 ? 8.813 10.618 43.231 1.00 22.80 65 ASN B N 1
ATOM 4679 C CA . ASN B 1 65 ? 8.370 11.970 43.666 1.00 23.54 65 ASN B CA 1
ATOM 4680 C C . ASN B 1 65 ? 8.832 12.203 45.104 1.00 23.93 65 ASN B C 1
ATOM 4681 O O . ASN B 1 65 ? 8.619 11.345 45.962 1.00 24.34 65 ASN B O 1
ATOM 4686 N N . PRO B 1 66 ? 9.488 13.354 45.404 1.00 23.80 66 PRO B N 1
ATOM 4687 C CA . PRO B 1 66 ? 10.033 13.616 46.740 1.00 22.58 66 PRO B CA 1
ATOM 4688 C C . PRO B 1 66 ? 9.009 13.550 47.887 1.00 21.52 66 PRO B C 1
ATOM 4689 O O . PRO B 1 66 ? 9.385 13.143 48.959 1.00 21.75 66 PRO B O 1
ATOM 4693 N N . ASN B 1 67 ? 7.757 13.946 47.641 1.00 20.61 67 ASN B N 1
ATOM 4694 C CA . ASN B 1 67 ? 6.645 13.888 48.633 1.00 19.83 67 ASN B CA 1
ATOM 4695 C C . ASN B 1 67 ? 5.905 12.540 48.547 1.00 18.83 67 ASN B C 1
ATOM 4696 O O . ASN B 1 67 ? 4.939 12.362 49.308 1.00 18.43 67 ASN B O 1
ATOM 4701 N N . GLY B 1 68 ? 6.330 11.624 47.666 1.00 17.69 68 GLY B N 1
ATOM 4702 C CA . GLY B 1 68 ? 5.724 10.290 47.500 1.00 17.36 68 GLY B CA 1
ATOM 4703 C C . GLY B 1 68 ? 4.274 10.344 47.028 1.00 17.13 68 GLY B C 1
ATOM 4704 O O . GLY B 1 68 ? 3.476 9.501 47.471 1.00 17.49 68 GLY B O 1
ATOM 4705 N N . LEU B 1 69 ? 3.944 11.276 46.129 1.00 16.57 69 LEU B N 1
ATOM 4706 C CA . LEU B 1 69 ? 2.577 11.506 45.586 1.00 15.76 69 LEU B CA 1
ATOM 4707 C C . LEU B 1 69 ? 2.592 11.403 44.060 1.00 15.57 69 LEU B C 1
ATOM 4708 O O . LEU B 1 69 ? 3.638 11.687 43.438 1.00 15.25 69 LEU B O 1
ATOM 4713 N N . ALA B 1 70 ? 1.453 11.008 43.491 1.00 15.49 70 ALA B N 1
ATOM 4714 C CA . ALA B 1 70 ? 1.159 11.077 42.043 1.00 15.66 70 ALA B CA 1
ATOM 4715 C C . ALA B 1 70 ? -0.327 11.384 41.861 1.00 15.44 70 ALA B C 1
ATOM 4716 O O . ALA B 1 70 ? -1.073 11.245 42.851 1.00 16.29 70 ALA B O 1
ATOM 4718 N N . ALA B 1 71 ? -0.734 11.797 40.661 1.00 14.83 71 ALA B N 1
ATOM 4719 C CA . ALA B 1 71 ? -2.130 12.177 40.353 1.00 14.77 71 ALA B CA 1
ATOM 4720 C C . ALA B 1 71 ? -2.613 11.394 39.132 1.00 14.79 71 ALA B C 1
ATOM 4721 O O . ALA B 1 71 ? -1.848 11.273 38.178 1.00 14.32 71 ALA B O 1
ATOM 4723 N N . LEU B 1 72 ? -3.838 10.870 39.207 1.00 15.31 72 LEU B N 1
ATOM 4724 C CA . LEU B 1 72 ? -4.579 10.202 38.104 1.00 15.68 72 LEU B CA 1
ATOM 4725 C C . LEU B 1 72 ? -5.835 11.011 37.790 1.00 15.98 72 LEU B C 1
ATOM 4726 O O . LEU B 1 72 ? -6.507 11.426 38.765 1.00 16.89 72 LEU B O 1
ATOM 4731 N N . VAL B 1 73 ? -6.155 11.184 36.505 1.00 15.29 73 VAL B N 1
ATOM 4732 C CA . VAL B 1 73 ? -7.491 11.661 36.047 1.00 15.51 73 VAL B CA 1
ATOM 4733 C C . VAL B 1 73 ? -8.056 10.626 35.070 1.00 15.67 73 VAL B C 1
ATOM 4734 O O . VAL B 1 73 ? -7.388 10.331 34.060 1.00 16.03 73 VAL B O 1
ATOM 4738 N N . SER B 1 74 ? -9.234 10.088 35.376 1.00 15.64 74 SER B N 1
ATOM 4739 C CA . SER B 1 74 ? -9.979 9.129 34.521 1.00 15.95 74 SER B CA 1
ATOM 4740 C C . SER B 1 74 ? -11.421 9.618 34.347 1.00 16.11 74 SER B C 1
ATOM 4741 O O . SER B 1 74 ? -11.798 10.614 35.011 1.00 15.75 74 SER B O 1
ATOM 4744 N N . THR B 1 75 ? -12.180 8.963 33.465 1.00 15.87 75 THR B N 1
ATOM 4745 C CA . THR B 1 75 ? -13.607 9.281 33.207 1.00 16.19 75 THR B CA 1
ATOM 4746 C C . THR B 1 75 ? -14.486 8.280 33.955 1.00 16.09 75 THR B C 1
ATOM 4747 O O . THR B 1 75 ? -14.000 7.179 34.259 1.00 16.49 75 THR B O 1
ATOM 4751 N N . PHE B 1 76 ? -15.724 8.685 34.246 1.00 15.97 76 PHE B N 1
ATOM 4752 C CA . PHE B 1 76 ? -16.788 7.885 34.907 1.00 15.80 76 PHE B CA 1
ATOM 4753 C C . PHE B 1 76 ? -16.907 6.500 34.255 1.00 16.08 76 PHE B C 1
ATOM 4754 O O . PHE B 1 76 ? -16.959 6.411 33.002 1.00 16.82 76 PHE B O 1
ATOM 4762 N N . GLY B 1 77 ? -16.950 5.452 35.086 1.00 15.81 77 GLY B N 1
ATOM 4763 C CA . GLY B 1 77 ? -17.151 4.046 34.683 1.00 15.26 77 GLY B CA 1
ATOM 4764 C C . GLY B 1 77 ? -15.962 3.470 33.935 1.00 14.78 77 GLY B C 1
ATOM 4765 O O . GLY B 1 77 ? -15.091 2.863 34.586 1.00 14.92 77 GLY B O 1
ATOM 4766 N N . VAL B 1 78 ? -15.952 3.638 32.610 1.00 13.94 78 VAL B N 1
ATOM 4767 C CA . VAL B 1 78 ? -15.004 2.986 31.658 1.00 13.56 78 VAL B CA 1
ATOM 4768 C C . VAL B 1 78 ? -13.559 3.344 32.033 1.00 13.75 78 VAL B C 1
ATOM 4769 O O . VAL B 1 78 ? -12.677 2.466 31.908 1.00 13.94 78 VAL B O 1
ATOM 4773 N N . GLY B 1 79 ? -13.313 4.584 32.463 1.00 13.74 79 GLY B N 1
ATOM 4774 C CA . GLY B 1 79 ? -11.979 5.050 32.883 1.00 13.68 79 GLY B CA 1
ATOM 4775 C C . GLY B 1 79 ? -11.586 4.443 34.217 1.00 13.63 79 GLY B C 1
ATOM 4776 O O . GLY B 1 79 ? -10.647 3.633 34.238 1.00 14.59 79 GLY B O 1
ATOM 4777 N N . GLU B 1 80 ? -12.303 4.788 35.287 1.00 13.41 80 GLU B N 1
ATOM 4778 C CA . GLU B 1 80 ? -11.975 4.377 36.682 1.00 13.22 80 GLU B CA 1
ATOM 4779 C C . GLU B 1 80 ? -11.836 2.845 36.759 1.00 13.02 80 GLU B C 1
ATOM 4780 O O . GLU B 1 80 ? -10.819 2.379 37.288 1.00 13.08 80 GLU B O 1
ATOM 4786 N N . LEU B 1 81 ? -12.787 2.068 36.242 1.00 12.92 81 LEU B N 1
ATOM 4787 C CA . LEU B 1 81 ? -12.800 0.595 36.476 1.00 12.92 81 LEU B CA 1
ATOM 4788 C C . LEU B 1 81 ? -11.593 -0.084 35.811 1.00 12.66 81 LEU B C 1
ATOM 4789 O O . LEU B 1 81 ? -11.160 -1.143 36.301 1.00 12.44 81 LEU B O 1
ATOM 4794 N N . SER B 1 82 ? -11.044 0.516 34.757 1.00 12.67 82 SER B N 1
ATOM 4795 C CA . SER B 1 82 ? -9.835 0.019 34.053 1.00 12.74 82 SER B CA 1
ATOM 4796 C C . SER B 1 82 ? -8.584 0.179 34.935 1.00 12.70 82 SER B C 1
ATOM 4797 O O . SER B 1 82 ? -7.621 -0.567 34.699 1.00 13.06 82 SER B O 1
ATOM 4800 N N . LEU B 1 83 ? -8.601 1.085 35.923 1.00 12.52 83 LEU B N 1
ATOM 4801 C CA A LEU B 1 83 ? -7.488 1.419 36.859 0.50 12.53 83 LEU B CA 1
ATOM 4802 C CA B LEU B 1 83 ? -7.406 1.282 36.791 0.50 12.30 83 LEU B CA 1
ATOM 4803 C C . LEU B 1 83 ? -7.629 0.641 38.173 1.00 12.40 83 LEU B C 1
ATOM 4804 O O . LEU B 1 83 ? -6.727 0.795 39.027 1.00 12.69 83 LEU B O 1
ATOM 4813 N N . THR B 1 84 ? -8.740 -0.080 38.371 1.00 12.05 84 THR B N 1
ATOM 4814 C CA . THR B 1 84 ? -9.067 -0.755 39.663 1.00 12.01 84 THR B CA 1
ATOM 4815 C C . THR B 1 84 ? -7.833 -1.479 40.226 1.00 11.99 84 THR B C 1
ATOM 4816 O O . THR B 1 84 ? -7.476 -1.229 41.394 1.00 11.67 84 THR B O 1
ATOM 4820 N N . ASN B 1 85 ? -7.205 -2.341 39.421 1.00 12.21 85 ASN B N 1
ATOM 4821 C CA . ASN B 1 85 ? -6.087 -3.223 39.854 1.00 12.37 85 ASN B CA 1
ATOM 4822 C C . ASN B 1 85 ? -4.845 -2.384 40.189 1.00 12.50 85 ASN B C 1
ATOM 4823 O O . ASN B 1 85 ? -4.050 -2.834 41.033 1.00 12.50 85 ASN B O 1
ATOM 4828 N N . ALA B 1 86 ? -4.663 -1.229 39.536 1.00 12.72 86 ALA B N 1
ATOM 4829 C CA . ALA B 1 86 ? -3.536 -0.293 39.780 1.00 12.59 86 ALA B CA 1
ATOM 4830 C C . ALA B 1 86 ? -3.684 0.313 41.178 1.00 12.56 86 ALA B C 1
ATOM 4831 O O . ALA B 1 86 ? -2.683 0.318 41.931 1.00 12.98 86 ALA B O 1
ATOM 4833 N N . ILE B 1 87 ? -4.887 0.799 41.505 1.00 12.34 87 ILE B N 1
ATOM 4834 C CA . ILE B 1 87 ? -5.217 1.469 42.800 1.00 12.25 87 ILE B CA 1
ATOM 4835 C C . ILE B 1 87 ? -5.166 0.442 43.935 1.00 12.25 87 ILE B C 1
ATOM 4836 O O . ILE B 1 87 ? -4.659 0.795 45.015 1.00 12.19 87 ILE B O 1
ATOM 4841 N N . ALA B 1 88 ? -5.664 -0.777 43.707 1.00 12.28 88 ALA B N 1
ATOM 4842 C CA . ALA B 1 88 ? -5.583 -1.894 44.679 1.00 12.62 88 ALA B CA 1
ATOM 4843 C C . ALA B 1 88 ? -4.120 -2.103 45.105 1.00 12.57 88 ALA B C 1
ATOM 4844 O O . ALA B 1 88 ? -3.858 -2.122 46.324 1.00 12.83 88 ALA B O 1
ATOM 4846 N N . GLY B 1 89 ? -3.206 -2.223 44.137 1.00 12.42 89 GLY B N 1
ATOM 4847 C CA . GLY B 1 89 ? -1.760 -2.404 44.370 1.00 12.61 89 GLY B CA 1
ATOM 4848 C C . GLY B 1 89 ? -1.147 -1.222 45.102 1.00 12.76 89 GLY B C 1
ATOM 4849 O O . GLY B 1 89 ? -0.289 -1.454 45.985 1.00 12.84 89 GLY B O 1
ATOM 4850 N N . SER B 1 90 ? -1.555 0.003 44.757 1.00 12.84 90 SER B N 1
ATOM 4851 C CA . SER B 1 90 ? -1.089 1.244 45.426 1.00 13.41 90 SER B CA 1
ATOM 4852 C C . SER B 1 90 ? -1.515 1.222 46.901 1.00 13.79 90 SER B C 1
ATOM 4853 O O . SER B 1 90 ? -0.682 1.564 47.767 1.00 13.14 90 SER B O 1
ATOM 4856 N N . TYR B 1 91 ? -2.761 0.816 47.168 1.00 14.63 91 TYR B N 1
ATOM 4857 C CA . TYR B 1 91 ? -3.320 0.624 48.532 1.00 14.93 91 TYR B CA 1
ATOM 4858 C C . TYR B 1 91 ? -2.505 -0.458 49.250 1.00 15.25 91 TYR B C 1
ATOM 4859 O O . TYR B 1 91 ? -2.094 -0.251 50.411 1.00 14.83 91 TYR B O 1
ATOM 4868 N N . SER B 1 92 ? -2.281 -1.585 48.567 1.00 15.19 92 SER B N 1
ATOM 4869 C CA . SER B 1 92 ? -1.615 -2.784 49.130 1.00 15.09 92 SER B CA 1
ATOM 4870 C C . SER B 1 92 ? -0.229 -2.402 49.647 1.00 14.62 92 SER B C 1
ATOM 4871 O O . SER B 1 92 ? 0.102 -2.813 50.766 1.00 14.76 92 SER B O 1
ATOM 4874 N N . GLU B 1 93 ? 0.532 -1.633 48.864 1.00 14.33 93 GLU B N 1
ATOM 4875 C CA . GLU B 1 93 ? 1.965 -1.328 49.141 1.00 14.14 93 GLU B CA 1
ATOM 4876 C C . GLU B 1 93 ? 2.134 0.115 49.639 1.00 14.19 93 GLU B C 1
ATOM 4877 O O . GLU B 1 93 ? 3.281 0.588 49.680 1.00 14.95 93 GLU B O 1
ATOM 4883 N N . HIS B 1 94 ? 1.044 0.773 50.032 1.00 14.28 94 HIS B N 1
ATOM 4884 C CA . HIS B 1 94 ? 1.022 2.133 50.633 1.00 14.46 94 HIS B CA 1
ATOM 4885 C C . HIS B 1 94 ? 1.673 3.143 49.681 1.00 14.26 94 HIS B C 1
ATOM 4886 O O . HIS B 1 94 ? 2.744 3.667 50.018 1.00 14.33 94 HIS B O 1
ATOM 4893 N N . VAL B 1 95 ? 1.043 3.428 48.541 1.00 14.05 95 VAL B N 1
ATOM 4894 C CA . VAL B 1 95 ? 1.539 4.449 47.576 1.00 14.04 95 VAL B CA 1
ATOM 4895 C C . VAL B 1 95 ? 0.500 5.564 47.492 1.00 13.87 95 VAL B C 1
ATOM 4896 O O . VAL B 1 95 ? -0.688 5.242 47.328 1.00 13.73 95 VAL B O 1
ATOM 4900 N N . GLY B 1 96 ? 0.949 6.815 47.584 1.00 13.87 96 GLY B N 1
ATOM 4901 C CA . GLY B 1 96 ? 0.067 7.988 47.717 1.00 14.58 96 GLY B CA 1
ATOM 4902 C C . GLY B 1 96 ? -0.474 8.452 46.378 1.00 15.07 96 GLY B C 1
ATOM 4903 O O . GLY B 1 96 ? 0.120 9.363 45.787 1.00 16.43 96 GLY B O 1
ATOM 4904 N N . ILE B 1 97 ? -1.576 7.866 45.922 1.00 15.01 97 ILE B N 1
ATOM 4905 C CA . ILE B 1 97 ? -2.194 8.174 44.602 1.00 15.14 97 ILE B CA 1
ATOM 4906 C C . ILE B 1 97 ? -3.369 9.124 44.822 1.00 15.01 97 ILE B C 1
ATOM 4907 O O . ILE B 1 97 ? -4.280 8.770 45.582 1.00 14.63 97 ILE B O 1
ATOM 4912 N N . ILE B 1 98 ? -3.337 10.283 44.168 1.00 15.09 98 ILE B N 1
ATOM 4913 C CA . ILE B 1 98 ? -4.488 11.228 44.108 1.00 15.18 98 ILE B CA 1
ATOM 4914 C C . ILE B 1 98 ? -5.322 10.827 42.888 1.00 15.07 98 ILE B C 1
ATOM 4915 O O . ILE B 1 98 ? -5.045 11.326 41.783 1.00 14.79 98 ILE B O 1
ATOM 4920 N N . ASN B 1 99 ? -6.257 9.899 43.091 1.00 15.52 99 ASN B N 1
ATOM 4921 C CA . ASN B 1 99 ? -7.055 9.241 42.020 1.00 16.32 99 ASN B CA 1
ATOM 4922 C C . ASN B 1 99 ? -8.337 10.050 41.820 1.00 16.78 99 ASN B C 1
ATOM 4923 O O . ASN B 1 99 ? -9.316 9.789 42.537 1.00 17.13 99 ASN B O 1
ATOM 4928 N N . LEU B 1 100 ? -8.310 11.025 40.912 1.00 16.96 100 LEU B N 1
ATOM 4929 C CA . LEU B 1 100 ? -9.481 11.885 40.615 1.00 16.97 100 LEU B CA 1
ATOM 4930 C C . LEU B 1 100 ? -10.226 11.284 39.421 1.00 17.03 100 LEU B C 1
ATOM 4931 O O . LEU B 1 100 ? -9.560 10.796 38.482 1.00 17.27 100 LEU B O 1
ATOM 4936 N N . VAL B 1 101 ? -11.555 11.284 39.488 1.00 17.03 101 VAL B N 1
ATOM 4937 C CA . VAL B 1 101 ? -12.452 10.737 38.431 1.00 17.30 101 VAL B CA 1
ATOM 4938 C C . VAL B 1 101 ? -13.486 11.816 38.097 1.00 17.89 101 VAL B C 1
ATOM 4939 O O . VAL B 1 101 ? -14.198 12.262 39.015 1.00 16.90 101 VAL B O 1
ATOM 4943 N N . GLY B 1 102 ? -13.526 12.237 36.830 1.00 18.96 102 GLY B N 1
ATOM 4944 C CA . GLY B 1 102 ? -14.566 13.131 36.291 1.00 19.63 102 GLY B CA 1
ATOM 4945 C C . GLY B 1 102 ? -15.879 12.389 36.130 1.00 19.86 102 GLY B C 1
ATOM 4946 O O . GLY B 1 102 ? -15.901 11.392 35.389 1.00 19.53 102 GLY B O 1
ATOM 4947 N N . VAL B 1 103 ? -16.932 12.867 36.800 1.00 21.06 103 VAL B N 1
ATOM 4948 C CA . VAL B 1 103 ? -18.260 12.193 36.891 1.00 22.02 103 VAL B CA 1
ATOM 4949 C C . VAL B 1 103 ? -19.330 13.139 36.351 1.00 23.47 103 VAL B C 1
ATOM 4950 O O . VAL B 1 103 ? -19.084 14.330 36.177 1.00 24.12 103 VAL B O 1
ATOM 4954 N N . PRO B 1 104 ? -20.548 12.641 36.038 1.00 25.59 104 PRO B N 1
ATOM 4955 C CA . PRO B 1 104 ? -21.615 13.501 35.518 1.00 26.19 104 PRO B CA 1
ATOM 4956 C C . PRO B 1 104 ? -22.073 14.574 36.526 1.00 27.65 104 PRO B C 1
ATOM 4957 O O . PRO B 1 104 ? -21.835 14.411 37.711 1.00 27.94 104 PRO B O 1
ATOM 4961 N N . SER B 1 105 ? -22.749 15.625 36.047 1.00 28.68 105 SER B N 1
ATOM 4962 C CA . SER B 1 105 ? -23.509 16.612 36.864 1.00 28.94 105 SER B CA 1
ATOM 4963 C C . SER B 1 105 ? -24.067 15.966 38.137 1.00 27.70 105 SER B C 1
ATOM 4964 O O . SER B 1 105 ? -24.703 16.710 38.910 1.00 27.71 105 SER B O 1
ATOM 4967 N N . LEU B 1 115 ? -28.531 6.072 30.798 1.00 52.70 115 LEU B N 1
ATOM 4968 C CA . LEU B 1 115 ? -27.611 7.020 30.111 1.00 53.43 115 LEU B CA 1
ATOM 4969 C C . LEU B 1 115 ? -26.532 6.216 29.355 1.00 55.48 115 LEU B C 1
ATOM 4970 O O . LEU B 1 115 ? -26.921 5.265 28.647 1.00 55.10 115 LEU B O 1
ATOM 4975 N N . HIS B 1 116 ? -25.240 6.532 29.537 1.00 58.61 116 HIS B N 1
ATOM 4976 C CA . HIS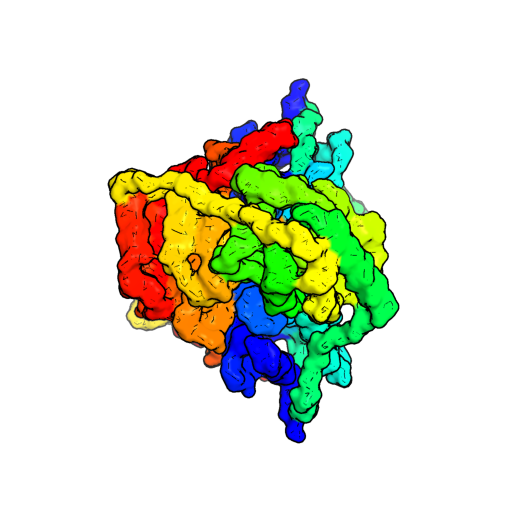 B 1 116 ? -24.103 6.111 28.668 1.00 56.61 116 HIS B CA 1
ATOM 4977 C C . HIS B 1 116 ? -22.855 5.941 29.550 1.00 53.23 116 HIS B C 1
ATOM 4978 O O . HIS B 1 116 ? -22.505 6.908 30.242 1.00 55.00 116 HIS B O 1
ATOM 4985 N N . HIS B 1 117 ? -22.243 4.751 29.553 1.00 48.99 117 HIS B N 1
ATOM 4986 C CA . HIS B 1 117 ? -21.235 4.280 30.550 1.00 46.24 117 HIS B CA 1
ATOM 4987 C C . HIS B 1 117 ? -21.933 3.950 31.882 1.00 44.18 117 HIS B C 1
ATOM 4988 O O . HIS B 1 117 ? -21.316 4.182 32.948 1.00 41.42 117 HIS B O 1
ATOM 4995 N N . THR B 1 118 ? -23.170 3.436 31.818 1.00 43.80 118 THR B N 1
ATOM 4996 C CA . THR B 1 118 ? -24.005 3.013 32.980 1.00 42.52 118 THR B CA 1
ATOM 4997 C C . THR B 1 118 ? -24.139 1.485 32.984 1.00 40.73 118 THR B C 1
ATOM 4998 O O . THR B 1 118 ? -23.968 0.869 31.913 1.00 36.02 118 THR B O 1
ATOM 5002 N N . LEU B 1 119 ? -24.469 0.908 34.144 1.00 39.88 119 LEU B N 1
ATOM 5003 C CA . LEU B 1 119 ? -24.819 -0.529 34.300 1.00 39.32 119 LEU B CA 1
ATOM 5004 C C . LEU B 1 119 ? -26.284 -0.766 33.899 1.00 41.43 119 LEU B C 1
ATOM 5005 O O . LEU B 1 119 ? -26.810 -1.838 34.240 1.00 42.07 119 LEU B O 1
ATOM 5010 N N . GLY B 1 120 ? -26.925 0.190 33.214 1.00 45.15 120 GLY B N 1
ATOM 5011 C CA . GLY B 1 120 ? -28.326 0.108 32.760 1.00 47.87 120 GLY B CA 1
ATOM 5012 C C . GLY B 1 120 ? -29.326 0.586 33.805 1.00 50.96 120 GLY B C 1
ATOM 5013 O O . GLY B 1 120 ? -30.467 0.879 33.411 1.00 54.13 120 GLY B O 1
ATOM 5014 N N . ASN B 1 121 ? -28.941 0.632 35.088 1.00 53.24 121 ASN B N 1
ATOM 5015 C CA . ASN B 1 121 ? -29.758 1.186 36.207 1.00 54.71 121 ASN B CA 1
ATOM 5016 C C . ASN B 1 121 ? -29.552 2.711 36.256 1.00 55.96 121 ASN B C 1
ATOM 5017 O O . ASN B 1 121 ? -29.056 3.274 35.254 1.00 53.91 121 ASN B O 1
ATOM 5022 N N . GLY B 1 122 ? -29.913 3.362 37.367 1.00 55.11 122 GLY B N 1
ATOM 5023 C CA . GLY B 1 122 ? -29.717 4.812 37.574 1.00 53.23 122 GLY B CA 1
ATOM 5024 C C . GLY B 1 122 ? -28.879 5.105 38.808 1.00 51.40 122 GLY B C 1
ATOM 5025 O O . GLY B 1 122 ? -29.101 6.162 39.433 1.00 49.92 122 GLY B O 1
ATOM 5026 N N . ASP B 1 123 ? -27.938 4.212 39.135 1.00 50.03 123 ASP B N 1
ATOM 5027 C CA . ASP B 1 123 ? -27.077 4.275 40.349 1.00 48.86 123 ASP B CA 1
ATOM 5028 C C . ASP B 1 123 ? -25.708 4.846 39.953 1.00 48.08 123 ASP B C 1
ATOM 5029 O O . ASP B 1 123 ? -24.900 4.089 39.384 1.00 50.93 123 ASP B O 1
ATOM 5034 N N . PHE B 1 124 ? -25.461 6.126 40.259 1.00 45.52 124 PHE B N 1
ATOM 5035 C CA . PHE B 1 124 ? -24.266 6.906 39.833 1.00 43.23 124 PHE B CA 1
ATOM 5036 C C . PHE B 1 124 ? -23.125 6.791 40.858 1.00 39.48 124 PHE B C 1
ATOM 5037 O O . PHE B 1 124 ? -22.041 7.343 40.581 1.00 39.77 124 PHE B O 1
ATOM 5045 N N . THR B 1 125 ? -23.341 6.124 41.998 1.00 35.66 125 THR B N 1
ATOM 5046 C CA . THR B 1 125 ? -22.322 5.954 43.073 1.00 33.10 125 THR B CA 1
ATOM 5047 C C . THR B 1 125 ? -21.717 4.544 43.030 1.00 29.91 125 THR B C 1
ATOM 5048 O O . THR B 1 125 ? -20.740 4.317 43.758 1.00 28.73 125 THR B O 1
ATOM 5052 N N . VAL B 1 126 ? -22.265 3.641 42.210 1.00 26.97 126 VAL B N 1
ATOM 5053 C CA . VAL B 1 126 ? -21.853 2.207 42.147 1.00 25.64 126 VAL B CA 1
ATOM 5054 C C . VAL B 1 126 ? -20.323 2.119 42.024 1.00 24.81 126 VAL B C 1
ATOM 5055 O O . VAL B 1 126 ? -19.743 1.266 42.699 1.00 23.46 126 VAL B O 1
ATOM 5059 N N . PHE B 1 127 ? -19.691 2.977 41.215 1.00 24.47 127 PHE B N 1
ATOM 5060 C CA . PHE B 1 127 ? -18.233 2.926 40.925 1.00 24.65 127 PHE B CA 1
ATOM 5061 C C . PHE B 1 127 ? -17.448 3.496 42.118 1.00 25.49 127 PHE B C 1
ATOM 5062 O O . PHE B 1 127 ? -16.394 2.919 42.459 1.00 26.44 127 PHE B O 1
ATOM 5070 N N . HIS B 1 128 ? -17.947 4.568 42.743 1.00 25.66 128 HIS B N 1
ATOM 5071 C CA . HIS B 1 128 ? -17.377 5.187 43.972 1.00 26.41 128 HIS B CA 1
ATOM 5072 C C . HIS B 1 128 ? -17.344 4.155 45.111 1.00 25.38 128 HIS B C 1
ATOM 5073 O O . HIS B 1 128 ? -16.306 4.073 45.798 1.00 23.64 128 HIS B O 1
ATOM 5080 N N . ARG B 1 129 ? -18.437 3.403 45.292 1.00 26.02 129 ARG B N 1
ATOM 5081 C CA . ARG B 1 129 ? -18.612 2.395 46.378 1.00 26.95 129 ARG B CA 1
ATOM 5082 C C . ARG B 1 129 ? -17.589 1.265 46.207 1.00 26.55 129 ARG B C 1
ATOM 5083 O O . ARG B 1 129 ? -17.057 0.807 47.231 1.00 27.00 129 ARG B O 1
ATOM 5091 N N . MET B 1 130 ? -17.307 0.856 44.967 1.00 26.74 130 MET B N 1
ATOM 5092 C CA . MET B 1 130 ? -16.314 -0.205 44.639 1.00 27.66 130 MET B CA 1
ATOM 5093 C C . MET B 1 130 ? -14.900 0.253 45.040 1.00 27.56 130 MET B C 1
ATOM 5094 O O . MET B 1 130 ? -14.124 -0.602 45.514 1.00 26.64 130 MET B O 1
ATOM 5099 N N . PHE B 1 131 ? -14.594 1.550 44.913 1.00 27.66 131 PHE B N 1
ATOM 5100 C CA . PHE B 1 131 ? -13.245 2.130 45.156 1.00 28.17 131 PHE B CA 1
ATOM 5101 C C . PHE B 1 131 ? -12.997 2.423 46.643 1.00 29.06 131 PHE B C 1
ATOM 5102 O O . PHE B 1 131 ? -11.835 2.694 46.983 1.00 28.06 131 PHE B O 1
ATOM 5110 N N . LYS B 1 132 ? -14.027 2.361 47.495 1.00 31.13 132 LYS B N 1
ATOM 5111 C CA . LYS B 1 132 ? -13.907 2.607 48.960 1.00 33.09 132 LYS B CA 1
ATOM 5112 C C . LYS B 1 132 ? -13.018 1.537 49.612 1.00 31.89 132 LYS B C 1
ATOM 5113 O O . LYS B 1 132 ? -12.317 1.879 50.591 1.00 30.85 132 LYS B O 1
ATOM 5119 N N . ASN B 1 133 ? -13.047 0.304 49.092 1.00 30.76 133 ASN B N 1
ATOM 5120 C CA . ASN B 1 133 ? -12.294 -0.852 49.647 1.00 31.10 133 ASN B CA 1
ATOM 5121 C C . ASN B 1 133 ? -10.791 -0.682 49.397 1.00 29.00 133 ASN B C 1
ATOM 5122 O O . ASN B 1 133 ? -10.009 -1.306 50.140 1.00 30.77 133 ASN B O 1
ATOM 5127 N N . ILE B 1 134 ? -10.411 0.105 48.387 1.00 25.93 134 ILE B N 1
ATOM 5128 C CA . ILE B 1 134 ? -8.999 0.290 47.932 1.00 24.55 134 ILE B CA 1
ATOM 5129 C C . ILE B 1 134 ? -8.646 1.785 47.949 1.00 23.14 134 ILE B C 1
ATOM 5130 O O . ILE B 1 134 ? -7.716 2.182 47.224 1.00 21.66 134 ILE B O 1
ATOM 5135 N N . SER B 1 135 ? -9.359 2.567 48.765 1.00 22.43 135 SER B N 1
ATOM 5136 C CA . SER B 1 135 ? -9.129 4.015 49.013 1.00 21.87 135 SER B CA 1
ATOM 5137 C C . SER B 1 135 ? -9.029 4.252 50.523 1.00 21.67 135 SER B C 1
ATOM 5138 O O . SER B 1 135 ? -9.864 3.686 51.261 1.00 20.67 135 SER B O 1
ATOM 5141 N N . GLN B 1 136 ? -8.055 5.066 50.949 1.00 21.25 136 GLN B N 1
ATOM 5142 C CA . GLN B 1 136 ? -7.893 5.531 52.350 1.00 20.70 136 GLN B CA 1
ATOM 5143 C C . GLN B 1 136 ? -9.120 6.360 52.728 1.00 20.51 136 GLN B C 1
ATOM 5144 O O . GLN B 1 136 ? -9.647 6.157 53.828 1.00 19.65 136 GLN B O 1
ATOM 5150 N N . THR B 1 137 ? -9.551 7.245 51.827 1.00 21.20 137 THR B N 1
ATOM 5151 C CA . THR B 1 137 ? -10.718 8.148 52.004 1.00 21.84 137 THR B CA 1
ATOM 5152 C C . THR B 1 137 ? -11.288 8.522 50.632 1.00 23.25 137 THR B C 1
ATOM 5153 O O . THR B 1 137 ? -10.563 8.386 49.625 1.00 22.90 137 THR B O 1
ATOM 5157 N N . SER B 1 138 ? -12.537 8.992 50.605 1.00 25.41 138 SER B N 1
ATOM 5158 C CA . SER B 1 138 ? -13.254 9.406 49.373 1.00 26.59 138 SER B CA 1
ATOM 5159 C C . SER B 1 138 ? -13.793 10.824 49.544 1.00 27.75 138 SER B C 1
ATOM 5160 O O . SER B 1 138 ? -13.827 11.327 50.678 1.00 28.77 138 SER B O 1
ATOM 5163 N N . ALA B 1 139 ? -14.179 11.434 48.429 1.00 29.25 139 ALA B N 1
ATOM 5164 C CA . ALA B 1 139 ? -15.014 12.648 48.354 1.00 30.23 139 ALA B CA 1
ATOM 5165 C C . ALA B 1 139 ? -15.746 12.598 47.018 1.00 32.78 139 ALA B C 1
ATOM 5166 O O . ALA B 1 139 ? -15.064 12.692 45.994 1.00 33.60 139 ALA B O 1
ATOM 5168 N N . PHE B 1 140 ? -17.058 12.350 47.043 1.00 37.82 140 PHE B N 1
ATOM 5169 C CA . PHE B 1 140 ? -17.995 12.591 45.912 1.00 40.26 140 PHE B CA 1
ATOM 5170 C C . PHE B 1 140 ? -18.451 14.047 46.056 1.00 38.99 140 PHE B C 1
ATOM 5171 O O . PHE B 1 140 ? -19.516 14.280 46.635 1.00 40.82 140 PHE B O 1
ATOM 5179 N N . ILE B 1 141 ? -17.617 14.993 45.606 1.00 38.24 141 ILE B N 1
ATOM 5180 C CA . ILE B 1 141 ? -17.775 16.465 45.817 1.00 37.99 141 ILE B CA 1
ATOM 5181 C C . ILE B 1 141 ? -19.096 16.944 45.200 1.00 39.16 141 ILE B C 1
ATOM 5182 O O . ILE B 1 141 ? -19.316 16.682 44.001 1.00 40.55 141 ILE B O 1
ATOM 5187 N N . SER B 1 142 ? -19.923 17.640 45.993 1.00 38.85 142 SER B N 1
ATOM 5188 C CA . SER B 1 142 ? -21.229 18.232 45.591 1.00 35.78 142 SER B CA 1
ATOM 5189 C C . SER B 1 142 ? -21.225 19.731 45.881 1.00 33.82 142 SER B C 1
ATOM 5190 O O . SER B 1 142 ? -21.431 20.514 44.949 1.00 34.48 142 SER B O 1
ATOM 5193 N N . ASP B 1 143 ? -21.015 20.081 47.150 1.00 33.80 143 ASP B N 1
ATOM 5194 C CA . ASP B 1 143 ? -21.116 21.454 47.705 1.00 34.10 143 ASP B CA 1
ATOM 5195 C C . ASP B 1 143 ? -19.974 22.288 47.131 1.00 34.33 143 ASP B C 1
ATOM 5196 O O . ASP B 1 143 ? -18.810 21.952 47.315 1.00 32.99 143 ASP B O 1
ATOM 5201 N N . PRO B 1 144 ? -20.268 23.384 46.394 1.00 35.57 144 PRO B N 1
ATOM 5202 C CA . PRO B 1 144 ? -19.235 24.340 45.992 1.00 36.72 144 PRO B CA 1
ATOM 5203 C C . PRO B 1 144 ? -18.441 24.935 47.166 1.00 37.62 144 PRO B C 1
ATOM 5204 O O . PRO B 1 144 ? -17.266 25.179 46.999 1.00 38.63 144 PRO B O 1
ATOM 5208 N N . ASN B 1 145 ? -19.086 25.150 48.317 1.00 38.78 145 ASN B N 1
ATOM 5209 C CA . ASN B 1 145 ? -18.511 25.907 49.465 1.00 38.21 145 ASN B CA 1
ATOM 5210 C C . ASN B 1 145 ? -17.362 25.128 50.121 1.00 35.11 145 ASN B C 1
ATOM 5211 O O . ASN B 1 145 ? -16.478 25.789 50.691 1.00 34.59 145 ASN B O 1
ATOM 5216 N N . THR B 1 146 ? -17.389 23.792 50.062 1.00 32.12 146 THR B N 1
ATOM 5217 C CA . THR B 1 146 ? -16.433 22.884 50.754 1.00 30.33 146 THR B CA 1
ATOM 5218 C C . THR B 1 146 ? -15.522 22.161 49.749 1.00 28.78 146 THR B C 1
ATOM 5219 O O . THR B 1 146 ? -14.659 21.412 50.212 1.00 27.22 146 THR B O 1
ATOM 5223 N N . ALA B 1 147 ? -15.671 22.408 48.440 1.00 26.94 147 ALA B N 1
ATOM 5224 C CA . ALA B 1 147 ? -14.982 21.668 47.354 1.00 25.76 147 ALA B CA 1
ATOM 5225 C C . ALA B 1 147 ? -13.456 21.795 47.484 1.00 24.91 147 ALA B C 1
ATOM 5226 O O . ALA B 1 147 ? -12.778 20.744 47.427 1.00 23.58 147 ALA B O 1
ATOM 5228 N N . ALA B 1 148 ? -12.927 23.016 47.640 1.00 24.22 148 ALA B N 1
ATOM 5229 C CA . ALA B 1 148 ? -11.474 23.282 47.794 1.00 24.61 148 ALA B CA 1
ATOM 5230 C C . ALA B 1 148 ? -10.942 22.514 49.009 1.00 24.66 148 ALA B C 1
ATOM 5231 O O . ALA B 1 148 ? -9.914 21.807 48.881 1.00 25.85 148 ALA B O 1
ATOM 5233 N N . SER B 1 149 ? -11.634 22.645 50.143 1.00 24.84 149 SER B N 1
ATOM 5234 C CA . SER B 1 149 ? -11.277 22.026 51.447 1.00 24.42 149 SER B CA 1
ATOM 5235 C C . SER B 1 149 ? -11.190 20.502 51.288 1.00 23.82 149 SER B C 1
ATOM 5236 O O . SER B 1 149 ? -10.256 19.910 51.839 1.00 23.50 149 SER B O 1
ATOM 5239 N N . GLU B 1 150 ? -12.125 19.908 50.541 1.00 23.26 150 GLU B N 1
ATOM 5240 C CA . GLU B 1 150 ? -12.260 18.437 50.346 1.00 22.64 150 GLU B CA 1
ATOM 5241 C C . GLU B 1 150 ? -11.075 17.918 49.525 1.00 22.34 150 GLU B C 1
ATOM 5242 O O . GLU B 1 150 ? -10.507 16.865 49.904 1.00 21.87 150 GLU B O 1
ATOM 5248 N N . ILE B 1 151 ? -10.740 18.607 48.430 1.00 21.91 151 ILE B N 1
ATOM 5249 C CA . ILE B 1 151 ? -9.551 18.295 47.585 1.00 21.70 151 ILE B CA 1
ATOM 5250 C C . ILE B 1 151 ? -8.333 18.278 48.515 1.00 21.76 151 ILE B C 1
ATOM 5251 O O . ILE B 1 151 ? -7.652 17.219 48.580 1.00 20.42 151 ILE B O 1
ATOM 5256 N N . ASP B 1 152 ? -8.135 19.367 49.270 1.00 21.21 152 ASP B N 1
ATOM 5257 C CA . ASP B 1 152 ? -7.039 19.515 50.265 1.00 20.58 152 ASP B CA 1
ATOM 5258 C C . ASP B 1 152 ? -7.055 18.332 51.237 1.00 19.97 152 ASP B C 1
ATOM 5259 O O . ASP B 1 152 ? -5.994 17.726 51.430 1.00 20.55 152 ASP B O 1
ATOM 5264 N N . ARG B 1 153 ? -8.212 18.022 51.829 1.00 19.34 153 ARG B N 1
ATOM 5265 C CA . ARG B 1 153 ? -8.362 16.945 52.844 1.00 18.79 153 ARG B CA 1
ATOM 5266 C C . ARG B 1 153 ? -7.909 15.606 52.243 1.00 18.02 153 ARG B C 1
ATOM 5267 O O . ARG B 1 153 ? -7.132 14.903 52.902 1.00 17.92 153 ARG B O 1
ATOM 5275 N N . CYS B 1 154 ? -8.397 15.266 51.046 1.00 17.61 154 CYS B N 1
ATOM 5276 C CA . CYS B 1 154 ? -8.073 14.010 50.310 1.00 17.40 154 CYS B CA 1
ATOM 5277 C C . CYS B 1 154 ? -6.569 13.945 50.012 1.00 16.94 154 CYS B C 1
ATOM 5278 O O . CYS B 1 154 ? -5.969 12.876 50.212 1.00 16.33 154 CYS B O 1
ATOM 5281 N N . ILE B 1 155 ? -5.984 15.048 49.541 1.00 16.94 155 ILE B N 1
ATOM 5282 C CA . ILE B 1 155 ? -4.538 15.125 49.176 1.00 16.46 155 ILE B CA 1
ATOM 5283 C C . ILE B 1 155 ? -3.711 14.891 50.443 1.00 16.62 155 ILE B C 1
ATOM 5284 O O . ILE B 1 155 ? -2.731 14.121 50.360 1.00 16.75 155 ILE B O 1
ATOM 5289 N N . ARG B 1 156 ? -4.111 15.494 51.569 1.00 16.70 156 ARG B N 1
ATOM 5290 C CA . ARG B 1 156 ? -3.435 15.327 52.884 1.00 17.22 156 ARG B CA 1
ATOM 5291 C C . ARG B 1 156 ? -3.434 13.848 53.268 1.00 17.00 156 ARG B C 1
ATOM 5292 O O . ARG B 1 156 ? -2.359 13.329 53.617 1.00 17.58 156 ARG B O 1
ATOM 5300 N N . ASP B 1 157 ? -4.602 13.206 53.240 1.00 16.65 157 ASP B N 1
ATOM 5301 C CA . ASP B 1 157 ? -4.742 11.786 53.656 1.00 17.08 157 ASP B CA 1
ATOM 5302 C C . ASP B 1 157 ? -3.769 10.938 52.820 1.00 16.75 157 ASP B C 1
ATOM 5303 O O . ASP B 1 157 ? -3.020 10.155 53.420 1.00 16.81 157 ASP B O 1
ATOM 5308 N N . ALA B 1 158 ? -3.761 11.114 51.494 1.00 16.25 158 ALA B N 1
ATOM 5309 C CA . ALA B 1 158 ? -2.857 10.403 50.561 1.00 15.83 158 ALA B CA 1
ATOM 5310 C C . ALA B 1 158 ? -1.409 10.490 51.068 1.00 15.59 158 ALA B C 1
ATOM 5311 O O . ALA B 1 158 ? -0.762 9.444 51.166 1.00 15.04 158 ALA B O 1
ATOM 5313 N N . TYR B 1 159 ? -0.939 11.694 51.407 1.00 15.96 159 TYR B N 1
ATOM 5314 C CA . TYR B 1 159 ? 0.446 11.976 51.873 1.00 16.44 159 TYR B CA 1
ATOM 5315 C C . TYR B 1 159 ? 0.702 11.335 53.243 1.00 16.51 159 TYR B C 1
ATOM 5316 O O . TYR B 1 159 ? 1.734 10.648 53.403 1.00 16.07 159 TYR B O 1
ATOM 5325 N N . VAL B 1 160 ? -0.208 11.573 54.192 1.00 16.75 160 VAL B N 1
ATOM 5326 C CA . VAL B 1 160 ? -0.081 11.196 55.632 1.00 16.90 160 VAL B CA 1
ATOM 5327 C C . VAL B 1 160 ? -0.103 9.664 55.763 1.00 17.33 160 VAL B C 1
ATOM 5328 O O . VAL B 1 160 ? 0.823 9.124 56.394 1.00 17.01 160 VAL B O 1
ATOM 5332 N N . TYR B 1 161 ? -1.116 8.997 55.195 1.00 18.12 161 TYR B N 1
ATOM 5333 C CA . TYR B 1 161 ? -1.330 7.523 55.271 1.00 18.51 161 TYR B CA 1
ATOM 5334 C C . TYR B 1 161 ? -0.624 6.814 54.110 1.00 18.23 161 TYR B C 1
ATOM 5335 O O . TYR B 1 161 ? -0.654 5.557 54.073 1.00 17.69 161 TYR B O 1
ATOM 5344 N N . GLN B 1 162 ? -0.025 7.586 53.192 1.00 18.07 162 GLN B N 1
ATOM 5345 C CA . GLN B 1 162 ? 0.710 7.056 52.019 1.00 18.02 162 GLN B CA 1
ATOM 5346 C C . GLN B 1 162 ? -0.157 5.988 51.357 1.00 17.14 162 GLN B C 1
ATOM 5347 O O . GLN B 1 162 ? 0.216 4.810 51.396 1.00 17.35 162 GLN B O 1
ATOM 5353 N N . ARG B 1 163 ? -1.309 6.392 50.831 1.00 16.46 163 ARG B N 1
ATOM 5354 C CA . ARG B 1 163 ? -2.309 5.473 50.228 1.00 16.23 163 ARG B CA 1
ATOM 5355 C C . ARG B 1 163 ? -3.131 6.235 49.200 1.00 15.37 163 ARG B C 1
ATOM 5356 O O . ARG B 1 163 ? -3.141 7.458 49.209 1.00 14.90 163 ARG B O 1
ATOM 5364 N N . PRO B 1 164 ? -3.806 5.525 48.271 1.00 14.82 164 PRO B N 1
ATOM 5365 C CA . PRO B 1 164 ? -4.721 6.156 47.326 1.00 14.89 164 PRO B CA 1
ATOM 5366 C C . PRO B 1 164 ? -5.897 6.847 48.029 1.00 14.84 164 PRO B C 1
ATOM 5367 O O . PRO B 1 164 ? -6.255 6.444 49.127 1.00 14.87 164 PRO B O 1
ATOM 5371 N N . VAL B 1 165 ? -6.447 7.871 47.376 1.00 14.99 165 VAL B N 1
ATOM 5372 C CA . VAL B 1 165 ? -7.704 8.580 47.761 1.00 14.99 165 VAL B CA 1
ATOM 5373 C C . VAL B 1 165 ? -8.541 8.771 46.491 1.00 15.48 165 VAL B C 1
ATOM 5374 O O . VAL B 1 165 ? -7.951 9.057 45.430 1.00 15.38 165 VAL B O 1
ATOM 5378 N N . TYR B 1 166 ? -9.858 8.595 46.586 1.00 16.24 166 TYR B N 1
ATOM 5379 C CA . TYR B 1 166 ? -10.805 8.720 45.450 1.00 17.20 166 TYR B CA 1
ATOM 5380 C C . TYR B 1 166 ? -11.472 10.098 45.518 1.00 17.85 166 TYR B C 1
ATOM 5381 O O . TYR B 1 166 ? -12.072 10.408 46.557 1.00 18.49 166 TYR B O 1
ATOM 5390 N N . ILE B 1 167 ? -11.331 10.912 44.467 1.00 18.44 167 ILE B N 1
ATOM 5391 C CA . ILE B 1 167 ? -12.046 12.215 44.316 1.00 19.15 167 ILE B CA 1
ATOM 5392 C C . ILE B 1 167 ? -12.940 12.095 43.082 1.00 19.25 167 ILE B C 1
ATOM 5393 O O . ILE B 1 167 ? -12.393 12.032 41.969 1.00 19.50 167 ILE B O 1
ATOM 5398 N N . GLY B 1 168 ? -14.257 12.066 43.286 1.00 19.71 168 GLY B N 1
ATOM 5399 C CA . GLY B 1 168 ? -15.263 12.227 42.221 1.00 20.02 168 GLY B CA 1
ATOM 5400 C C . GLY B 1 168 ? -15.599 13.697 42.043 1.00 19.99 168 GLY B C 1
ATOM 5401 O O . GLY B 1 168 ? -16.139 14.294 43.005 1.00 19.79 168 GLY B O 1
ATOM 5402 N N . LEU B 1 169 ? -15.248 14.277 40.890 1.00 19.88 169 LEU B N 1
ATOM 5403 C CA . LEU B 1 169 ? -15.473 15.712 40.563 1.00 19.79 169 LEU B CA 1
ATOM 5404 C C . LEU B 1 169 ? -16.518 15.810 39.461 1.00 20.17 169 LEU B C 1
ATOM 5405 O O . LEU B 1 169 ? -16.236 15.495 38.307 1.00 20.41 169 LEU B O 1
ATOM 5410 N N . PRO B 1 170 ? -17.758 16.241 39.777 1.00 20.99 170 PRO B N 1
ATOM 5411 C CA . PRO B 1 170 ? -18.777 16.453 38.754 1.00 21.75 170 PRO B CA 1
ATOM 5412 C C . PRO B 1 170 ? -18.325 17.545 37.778 1.00 22.21 170 PRO B C 1
ATOM 5413 O O . PRO B 1 170 ? -17.739 18.509 38.223 1.00 21.89 170 PRO B O 1
ATOM 5417 N N . SER B 1 171 ? -18.596 17.359 36.485 1.00 24.28 171 SER B N 1
ATOM 5418 C CA . SER B 1 171 ? -18.165 18.270 35.392 1.00 25.81 171 SER B CA 1
ATOM 5419 C C . SER B 1 171 ? -18.600 19.710 35.704 1.00 27.56 171 SER B C 1
ATOM 5420 O O . SER B 1 171 ? -17.815 20.631 35.414 1.00 28.75 171 SER B O 1
ATOM 5423 N N . ASN B 1 172 ? -19.786 19.890 36.302 1.00 28.54 172 ASN B N 1
ATOM 5424 C CA . ASN B 1 172 ? -20.416 21.219 36.541 1.00 28.60 172 ASN B CA 1
ATOM 5425 C C . ASN B 1 172 ? -19.610 22.021 37.578 1.00 29.08 172 ASN B C 1
ATOM 5426 O O . ASN B 1 172 ? -19.684 23.266 37.529 1.00 29.35 172 ASN B O 1
ATOM 5431 N N . LEU B 1 173 ? -18.855 21.354 38.464 1.00 28.17 173 LEU B N 1
ATOM 5432 C CA . LEU B 1 173 ? -18.105 22.011 39.574 1.00 26.62 173 LEU B CA 1
ATOM 5433 C C . LEU B 1 173 ? -16.672 22.343 39.141 1.00 24.79 173 LEU B C 1
ATOM 5434 O O . LEU B 1 173 ? -15.955 22.970 39.941 1.00 23.12 173 LEU B O 1
ATOM 5439 N N . VAL B 1 174 ? -16.256 21.943 37.936 1.00 23.59 174 VAL B N 1
ATOM 5440 C CA . VAL B 1 174 ? -14.872 22.209 37.436 1.00 23.38 174 VAL B CA 1
ATOM 5441 C C . VAL B 1 174 ? -14.653 23.728 37.338 1.00 22.86 174 VAL B C 1
ATOM 5442 O O . VAL B 1 174 ? -13.630 24.197 37.850 1.00 22.48 174 VAL B O 1
ATOM 5446 N N . ASP B 1 175 ? -15.583 24.462 36.722 1.00 23.31 175 ASP B N 1
ATOM 5447 C CA . ASP B 1 175 ? -15.413 25.895 36.354 1.00 24.12 175 ASP B CA 1
ATOM 5448 C C . ASP B 1 175 ? -15.919 26.829 37.474 1.00 24.54 175 ASP B C 1
ATOM 5449 O O . ASP B 1 175 ? -15.771 28.063 37.323 1.00 24.18 175 ASP B O 1
ATOM 5454 N N . VAL B 1 176 ? -16.445 26.281 38.575 1.00 24.91 176 VAL B N 1
ATOM 5455 C CA . VAL B 1 176 ? -16.847 27.057 39.789 1.00 25.62 176 VAL B CA 1
ATOM 5456 C C . VAL B 1 176 ? -15.643 27.866 40.288 1.00 26.50 176 VAL B C 1
ATOM 5457 O O . VAL B 1 176 ? -14.555 27.287 40.442 1.00 25.14 176 VAL B O 1
ATOM 5461 N N . LYS B 1 177 ? -15.853 29.159 40.534 1.00 28.90 177 LYS B N 1
ATOM 5462 C CA . LYS B 1 177 ? -14.805 30.132 40.945 1.00 31.40 177 LYS B CA 1
ATOM 5463 C C . LYS B 1 177 ? -14.469 29.932 42.428 1.00 30.72 177 LYS B C 1
ATOM 5464 O O . LYS B 1 177 ? -15.353 29.530 43.208 1.00 28.87 177 LYS B O 1
ATOM 5470 N N . VAL B 1 178 ? -13.221 30.226 42.786 1.00 31.51 178 VAL B N 1
ATOM 5471 C CA . VAL B 1 178 ? -12.643 30.021 44.143 1.00 32.35 178 VAL B CA 1
ATOM 5472 C C . VAL B 1 178 ? -11.565 31.086 44.349 1.00 32.23 178 VAL B C 1
ATOM 5473 O O . VAL B 1 178 ? -10.893 31.465 43.388 1.00 32.83 178 VAL B O 1
ATOM 5477 N N . PRO B 1 179 ? -11.387 31.635 45.575 1.00 31.81 179 PRO B N 1
ATOM 5478 C CA . PRO B 1 179 ? -10.336 32.620 45.825 1.00 32.11 179 PRO B CA 1
ATOM 5479 C C . PRO B 1 179 ? -8.950 32.088 45.439 1.00 32.24 179 PRO B C 1
ATOM 5480 O O . PRO B 1 179 ? -8.628 30.980 45.823 1.00 32.52 179 PRO B O 1
ATOM 5484 N N . LYS B 1 180 ? -8.183 32.876 44.677 1.00 32.52 180 LYS B N 1
ATOM 5485 C CA . LYS B 1 180 ? -6.755 32.599 44.371 1.00 33.08 180 LYS B CA 1
ATOM 5486 C C . LYS B 1 180 ? -6.000 32.517 45.706 1.00 32.98 180 LYS B C 1
ATOM 5487 O O . LYS B 1 180 ? -5.069 31.697 45.799 1.00 34.67 180 LYS B O 1
ATOM 5493 N N . SER B 1 181 ? -6.419 33.311 46.698 1.00 32.57 181 SER B N 1
ATOM 5494 C CA . SER B 1 181 ? -5.795 33.424 48.043 1.00 32.48 181 SER B CA 1
ATOM 5495 C C . SER B 1 181 ? -5.706 32.052 48.728 1.00 32.07 181 SER B C 1
ATOM 5496 O O . SER B 1 181 ? -4.796 31.886 49.566 1.00 30.94 181 SER B O 1
ATOM 5499 N N . LEU B 1 182 ? -6.606 31.114 48.405 1.00 31.74 182 LEU B N 1
ATOM 5500 C CA . LEU B 1 182 ? -6.621 29.762 49.029 1.00 32.02 182 LEU B CA 1
ATOM 5501 C C . LEU B 1 182 ? -5.259 29.090 48.820 1.00 31.35 182 LEU B C 1
ATOM 5502 O O . LEU B 1 182 ? -4.798 28.426 49.763 1.00 31.88 182 LEU B O 1
ATOM 5507 N N . LEU B 1 183 ? -4.624 29.309 47.665 1.00 31.74 183 LEU B N 1
ATOM 5508 C CA . LEU B 1 183 ? -3.321 28.688 47.299 1.00 33.31 183 LEU B CA 1
ATOM 5509 C C . LEU B 1 183 ? -2.180 29.243 48.159 1.00 34.89 183 LEU B C 1
ATOM 5510 O O . LEU B 1 183 ? -1.157 28.539 48.268 1.00 36.09 183 LEU B O 1
ATOM 5515 N N . ASP B 1 184 ? -2.323 30.449 48.726 1.00 36.49 184 ASP B N 1
ATOM 5516 C CA . ASP B 1 184 ? -1.274 31.103 49.562 1.00 36.36 184 ASP B CA 1
ATOM 5517 C C . ASP B 1 184 ? -1.065 30.310 50.858 1.00 35.07 184 ASP B C 1
ATOM 5518 O O . ASP B 1 184 ? 0.038 30.386 51.418 1.00 33.39 184 ASP B O 1
ATOM 5523 N N . LYS B 1 185 ? -2.099 29.610 51.329 1.00 37.02 185 LYS B N 1
ATOM 5524 C CA . LYS B 1 185 ? -2.010 28.685 52.487 1.00 38.46 185 LYS B CA 1
ATOM 5525 C C . LYS B 1 185 ? -1.765 27.269 51.953 1.00 36.59 185 LYS B C 1
ATOM 5526 O O . LYS B 1 185 ? -2.702 26.655 51.413 1.00 35.67 185 LYS B O 1
ATOM 5532 N N . LYS B 1 186 ? -0.521 26.803 52.066 1.00 35.66 186 LYS B N 1
ATOM 5533 C CA . LYS B 1 186 ? -0.060 25.423 51.750 1.00 34.77 186 LYS B CA 1
ATOM 5534 C C . LYS B 1 186 ? -0.950 24.394 52.459 1.00 29.55 186 LYS B C 1
ATOM 5535 O O . LYS B 1 186 ? -1.439 24.693 53.566 1.00 27.77 186 LYS B O 1
ATOM 5541 N N . ILE B 1 187 ? -1.160 23.228 51.848 1.00 26.60 187 ILE B N 1
ATOM 5542 C CA . ILE B 1 187 ? -1.918 22.117 52.495 1.00 25.48 187 ILE B CA 1
ATOM 5543 C C . ILE B 1 187 ? -1.128 21.678 53.733 1.00 24.60 187 ILE B C 1
ATOM 5544 O O . ILE B 1 187 ? 0.102 21.504 53.617 1.00 23.92 187 ILE B O 1
ATOM 5549 N N . ASP B 1 188 ? -1.809 21.527 54.869 1.00 23.43 188 ASP B N 1
ATOM 5550 C CA . ASP B 1 188 ? -1.210 21.039 56.135 1.00 23.81 188 ASP B CA 1
ATOM 5551 C C . ASP B 1 188 ? -0.827 19.565 55.954 1.00 23.13 188 ASP B C 1
ATOM 5552 O O . ASP B 1 188 ? -1.746 18.727 55.882 1.00 22.64 188 ASP B O 1
ATOM 5557 N N . LEU B 1 189 ? 0.478 19.273 55.862 1.00 22.34 189 LEU B N 1
ATOM 5558 C CA . LEU B 1 189 ? 1.003 17.898 55.649 1.00 22.27 189 LEU B CA 1
ATOM 5559 C C . LEU B 1 189 ? 1.571 17.333 56.954 1.00 22.07 189 LEU B C 1
ATOM 5560 O O . LEU B 1 189 ? 1.880 16.127 56.973 1.00 22.03 189 LEU B O 1
ATOM 5565 N N . SER B 1 190 ? 1.696 18.160 57.994 1.00 22.71 190 SER B N 1
ATOM 5566 C CA . SER B 1 190 ? 2.365 17.810 59.275 1.00 23.39 190 SER B CA 1
ATOM 5567 C C . SER B 1 190 ? 1.556 16.736 60.009 1.00 23.35 190 SER B C 1
ATOM 5568 O O . SER B 1 190 ? 0.328 16.679 59.811 1.00 22.07 190 SER B O 1
ATOM 5571 N N . LEU B 1 191 ? 2.245 15.918 60.810 1.00 23.87 191 LEU B N 1
ATOM 5572 C CA . LEU B 1 191 ? 1.651 14.885 61.703 1.00 24.47 191 LEU B CA 1
ATOM 5573 C C . LEU B 1 191 ? 1.370 15.523 63.068 1.00 23.78 191 LEU B C 1
ATOM 5574 O O . LEU B 1 191 ? 2.127 16.420 63.458 1.00 24.21 191 LEU B O 1
ATOM 5579 N N . HIS B 1 192 ? 0.329 15.085 63.774 1.00 24.01 192 HIS B N 1
ATOM 5580 C CA . HIS B 1 192 ? 0.125 15.443 65.202 1.00 24.86 192 HIS B CA 1
ATOM 5581 C C . HIS B 1 192 ? 1.370 15.000 65.964 1.00 23.83 192 HIS B C 1
ATOM 5582 O O . HIS B 1 192 ? 1.915 13.940 65.671 1.00 24.80 192 HIS B O 1
ATOM 5589 N N . PRO B 1 193 ? 1.876 15.782 66.948 1.00 21.76 193 PRO B N 1
ATOM 5590 C CA . PRO B 1 193 ? 2.998 15.321 67.764 1.00 19.88 193 PRO B CA 1
ATOM 5591 C C . PRO B 1 193 ? 2.586 14.036 68.493 1.00 18.14 193 PRO B C 1
ATOM 5592 O O . PRO B 1 193 ? 1.411 13.896 68.815 1.00 17.30 193 PRO B O 1
ATOM 5596 N N . ASN B 1 194 ? 3.541 13.142 68.747 1.00 16.86 194 ASN B N 1
ATOM 5597 C CA . ASN B 1 194 ? 3.308 11.912 69.548 1.00 16.50 194 ASN B CA 1
ATOM 5598 C C . ASN B 1 194 ? 2.895 12.312 70.967 1.00 16.76 194 ASN B C 1
ATOM 5599 O O . ASN B 1 194 ? 3.336 13.371 71.439 1.00 16.37 194 ASN B O 1
ATOM 5604 N N . GLU B 1 195 ? 2.059 11.491 71.610 1.00 17.61 195 GLU B N 1
ATOM 5605 C CA . GLU B 1 195 ? 1.695 11.627 73.045 1.00 17.56 195 GLU B CA 1
ATOM 5606 C C . GLU B 1 195 ? 3.006 11.527 73.825 1.00 17.39 195 GLU B C 1
ATOM 5607 O O . GLU B 1 195 ? 3.719 10.528 73.696 1.00 17.88 195 GLU B O 1
ATOM 5613 N N . PRO B 1 196 ? 3.410 12.564 74.598 1.00 17.06 196 PRO B N 1
ATOM 5614 C CA . PRO B 1 196 ? 4.752 12.608 75.181 1.00 16.63 196 PRO B CA 1
ATOM 5615 C C . PRO B 1 196 ? 5.073 11.376 76.038 1.00 15.96 196 PRO B C 1
ATOM 5616 O O . PRO B 1 196 ? 6.145 10.849 75.878 1.00 16.75 196 PRO B O 1
ATOM 5620 N N . GLU B 1 197 ? 4.138 10.953 76.890 1.00 15.17 197 GLU B N 1
ATOM 5621 C CA . GLU B 1 197 ? 4.323 9.843 77.859 1.00 15.16 197 GLU B CA 1
ATOM 5622 C C . GLU B 1 197 ? 4.549 8.515 77.124 1.00 14.96 197 GLU B C 1
ATOM 5623 O O . GLU B 1 197 ? 5.486 7.778 77.514 1.00 14.51 197 GLU B O 1
ATOM 5629 N N . SER B 1 198 ? 3.728 8.205 76.115 1.00 14.70 198 SER B N 1
ATOM 5630 C CA . SER B 1 198 ? 3.858 6.967 75.298 1.00 15.07 198 SER B CA 1
ATOM 5631 C C . SER B 1 198 ? 5.238 6.939 74.623 1.00 14.63 198 SER B C 1
ATOM 5632 O O . SER B 1 198 ? 5.910 5.885 74.665 1.00 13.64 198 SER B O 1
ATOM 5635 N N . GLN B 1 199 ? 5.647 8.075 74.050 1.00 14.51 199 GLN B N 1
ATOM 5636 C CA . GLN B 1 199 ? 6.955 8.237 73.365 1.00 14.56 199 GLN B CA 1
ATOM 5637 C C . GLN B 1 199 ? 8.090 7.977 74.362 1.00 14.31 199 GLN B C 1
ATOM 5638 O O . GLN B 1 199 ? 8.996 7.160 74.043 1.00 14.63 199 GLN B O 1
ATOM 5644 N N . ALA B 1 200 ? 8.042 8.651 75.514 1.00 13.78 200 ALA B N 1
ATOM 5645 C CA . ALA B 1 200 ? 9.054 8.553 76.589 1.00 13.87 200 ALA B CA 1
ATOM 5646 C C . ALA B 1 200 ? 9.233 7.080 76.981 1.00 13.85 200 ALA B C 1
ATOM 5647 O O . ALA B 1 200 ? 10.397 6.622 77.053 1.00 13.73 200 ALA B O 1
ATOM 5649 N N . GLU B 1 201 ? 8.115 6.372 77.193 1.00 13.89 201 GLU B N 1
ATOM 5650 C CA . GLU B 1 201 ? 8.080 4.950 77.623 1.00 13.82 201 GLU B CA 1
ATOM 5651 C C . GLU B 1 201 ? 8.734 4.083 76.543 1.00 13.89 201 GLU B C 1
ATOM 5652 O O . GLU B 1 201 ? 9.579 3.239 76.893 1.00 13.92 201 GLU B O 1
ATOM 5658 N N . VAL B 1 202 ? 8.351 4.280 75.281 1.00 13.93 202 VAL B N 1
ATOM 5659 C CA . VAL B 1 202 ? 8.939 3.557 74.111 1.00 13.91 202 VAL B CA 1
ATOM 5660 C C . VAL B 1 202 ? 10.462 3.751 74.127 1.00 13.73 202 VAL B C 1
ATOM 5661 O O . VAL B 1 202 ? 11.184 2.733 74.144 1.00 13.65 202 VAL B O 1
ATOM 5665 N N . VAL B 1 203 ? 10.925 5.006 74.141 1.00 13.49 203 VAL B N 1
ATOM 5666 C CA . VAL B 1 203 ? 12.372 5.357 74.035 1.00 13.57 203 VAL B CA 1
ATOM 5667 C C . VAL B 1 203 ? 13.117 4.732 75.226 1.00 13.91 203 VAL B C 1
ATOM 5668 O O . VAL B 1 203 ? 14.106 4.030 74.973 1.00 13.72 203 VAL B O 1
ATOM 5672 N N . GLU B 1 204 ? 12.645 4.955 76.458 1.00 14.80 204 GLU B N 1
ATOM 5673 C CA . GLU B 1 204 ? 13.225 4.396 77.713 1.00 15.92 204 GLU B CA 1
ATOM 5674 C C . GLU B 1 204 ? 13.402 2.878 77.564 1.00 16.05 204 GLU B C 1
ATOM 5675 O O . GLU B 1 204 ? 14.500 2.370 77.878 1.00 17.07 204 GLU B O 1
ATOM 5681 N N . THR B 1 205 ? 12.350 2.176 77.129 1.00 15.93 205 THR B N 1
ATOM 5682 C CA . THR B 1 205 ? 12.292 0.694 77.035 1.00 16.41 205 THR B CA 1
ATOM 5683 C C . THR B 1 205 ? 13.266 0.221 75.953 1.00 16.73 205 THR B C 1
ATOM 5684 O O . THR B 1 205 ? 14.060 -0.703 76.232 1.00 17.73 205 THR B O 1
ATOM 5688 N N . VAL B 1 206 ? 13.200 0.824 74.766 1.00 16.83 206 VAL B N 1
ATOM 5689 C CA . VAL B 1 206 ? 14.080 0.494 73.607 1.00 16.94 206 VAL B CA 1
ATOM 5690 C C . VAL B 1 206 ? 15.545 0.656 74.024 1.00 16.99 206 VAL B C 1
ATOM 5691 O O . VAL B 1 206 ? 16.322 -0.295 73.797 1.00 16.64 206 VAL B O 1
ATOM 5695 N N . GLU B 1 207 ? 15.907 1.796 74.623 1.00 17.65 207 GLU B N 1
ATOM 5696 C CA . GLU B 1 207 ? 17.304 2.084 75.051 1.00 18.17 207 GLU B CA 1
ATOM 5697 C C . GLU B 1 207 ? 17.722 1.049 76.099 1.00 19.34 207 GLU B C 1
ATOM 5698 O O . GLU B 1 207 ? 18.878 0.586 76.028 1.00 18.98 207 GLU B O 1
ATOM 5704 N N . LYS B 1 208 ? 16.806 0.669 76.990 1.00 20.85 208 LYS B N 1
ATOM 5705 C CA . LYS B 1 208 ? 17.044 -0.376 78.017 1.00 23.10 208 LYS B CA 1
ATOM 5706 C C . LYS B 1 208 ? 17.428 -1.700 77.332 1.00 22.82 208 LYS B C 1
ATOM 5707 O O . LYS B 1 208 ? 18.379 -2.340 77.807 1.00 23.47 208 LYS B O 1
ATOM 5713 N N . PHE B 1 209 ? 16.734 -2.117 76.270 1.00 23.01 209 PHE B N 1
ATOM 5714 C CA . PHE B 1 209 ? 16.963 -3.434 75.612 1.00 23.78 209 PHE B CA 1
ATOM 5715 C C . PHE B 1 209 ? 18.226 -3.386 74.746 1.00 22.35 209 PHE B C 1
ATOM 5716 O O . PHE B 1 209 ? 18.908 -4.432 74.642 1.00 21.74 209 PHE B O 1
ATOM 5724 N N . ILE B 1 210 ? 18.549 -2.222 74.179 1.00 21.82 210 ILE B N 1
ATOM 5725 C CA . ILE B 1 210 ? 19.823 -1.996 73.433 1.00 21.98 210 ILE B CA 1
ATOM 5726 C C . ILE B 1 210 ? 21.003 -2.162 74.407 1.00 23.03 210 ILE B C 1
ATOM 5727 O O . ILE B 1 210 ? 22.024 -2.764 73.997 1.00 24.17 210 ILE B O 1
ATOM 5732 N N . SER B 1 211 ? 20.859 -1.651 75.641 1.00 23.62 211 SER B N 1
ATOM 5733 C CA . SER B 1 211 ? 21.808 -1.783 76.780 1.00 23.78 211 SER B CA 1
ATOM 5734 C C . SER B 1 211 ? 22.210 -3.237 76.984 1.00 23.90 211 SER B C 1
ATOM 5735 O O . SER B 1 211 ? 23.395 -3.474 77.234 1.00 25.87 211 SER B O 1
ATOM 5738 N N . GLU B 1 212 ? 21.235 -4.145 76.954 1.00 23.90 212 GLU B N 1
ATOM 5739 C CA . GLU B 1 212 ? 21.374 -5.543 77.436 1.00 24.92 212 GLU B CA 1
ATOM 5740 C C . GLU B 1 212 ? 21.695 -6.490 76.278 1.00 25.09 212 GLU B C 1
ATOM 5741 O O . GLU B 1 212 ? 21.886 -7.683 76.553 1.00 26.17 212 GLU B O 1
ATOM 5747 N N . ALA B 1 213 ? 21.743 -5.985 75.040 1.00 24.95 213 ALA B N 1
ATOM 5748 C CA . ALA B 1 213 ? 21.906 -6.791 73.808 1.00 23.87 213 ALA B CA 1
ATOM 5749 C C . ALA B 1 213 ? 23.393 -6.974 73.473 1.00 23.66 213 ALA B C 1
ATOM 5750 O O . ALA B 1 213 ? 24.187 -6.022 73.630 1.00 23.60 213 ALA B O 1
ATOM 5752 N N . SER B 1 214 ? 23.737 -8.184 73.023 1.00 22.96 214 SER B N 1
ATOM 5753 C CA . SER B 1 214 ? 25.104 -8.636 72.662 1.00 22.24 214 SER B CA 1
ATOM 5754 C C . SER B 1 214 ? 25.264 -8.660 71.145 1.00 21.31 214 SER B C 1
ATOM 5755 O O . SER B 1 214 ? 26.379 -8.392 70.675 1.00 20.72 214 SER B O 1
ATOM 5758 N N . ASN B 1 215 ? 24.195 -9.013 70.423 1.00 20.98 215 ASN B N 1
ATOM 5759 C CA . ASN B 1 215 ? 24.190 -9.194 68.947 1.00 21.11 215 ASN B CA 1
ATOM 5760 C C . ASN B 1 215 ? 22.922 -8.581 68.349 1.00 20.86 215 ASN B C 1
ATOM 5761 O O . ASN B 1 215 ? 22.113 -9.285 67.742 1.00 22.03 215 ASN B O 1
ATOM 5766 N N . PRO B 1 216 ? 22.701 -7.250 68.473 1.00 19.43 216 PRO B N 1
ATOM 5767 C CA . PRO B 1 216 ? 21.524 -6.615 67.887 1.00 18.81 216 PRO B CA 1
ATOM 5768 C C . PRO B 1 216 ? 21.691 -6.393 66.375 1.00 18.29 216 PRO B C 1
ATOM 5769 O O . PRO B 1 216 ? 22.804 -6.207 65.921 1.00 18.06 216 PRO B O 1
ATOM 5773 N N . VAL B 1 217 ? 20.581 -6.421 65.639 1.00 17.92 217 VAL B N 1
ATOM 5774 C CA . VAL B 1 217 ? 20.529 -6.125 64.178 1.00 18.04 217 VAL B CA 1
ATOM 5775 C C . VAL B 1 217 ? 19.416 -5.107 63.937 1.00 17.82 217 VAL B C 1
ATOM 5776 O O . VAL B 1 217 ? 18.439 -5.110 64.704 1.00 18.84 217 VAL B O 1
ATOM 5780 N N . ILE B 1 218 ? 19.570 -4.288 62.899 1.00 17.07 218 ILE B N 1
ATOM 5781 C CA . ILE B 1 218 ? 18.511 -3.395 62.356 1.00 16.11 218 ILE B CA 1
ATOM 5782 C C . ILE B 1 218 ? 17.918 -4.073 61.114 1.00 15.49 218 ILE B C 1
ATOM 5783 O O . ILE B 1 218 ? 18.702 -4.543 60.284 1.00 14.89 218 ILE B O 1
ATOM 5788 N N . LEU B 1 219 ? 16.587 -4.122 61.005 1.00 15.17 219 LEU B N 1
ATOM 5789 C CA . LEU B 1 219 ? 15.855 -4.615 59.808 1.00 14.89 219 LEU B CA 1
ATOM 5790 C C . LEU B 1 219 ? 14.931 -3.506 59.293 1.00 14.67 219 LEU B C 1
ATOM 5791 O O . LEU B 1 219 ? 14.019 -3.118 60.022 1.00 14.22 219 LEU B O 1
ATOM 5796 N N . VAL B 1 220 ? 15.155 -3.023 58.073 1.00 15.14 220 VAL B N 1
ATOM 5797 C CA . VAL B 1 220 ? 14.364 -1.907 57.470 1.00 15.58 220 VAL B CA 1
ATOM 5798 C C . VAL B 1 220 ? 13.414 -2.471 56.413 1.00 16.19 220 VAL B C 1
ATOM 5799 O O . VAL B 1 220 ? 13.883 -3.205 55.517 1.00 16.54 220 VAL B O 1
ATOM 5803 N N . ASP B 1 221 ? 12.134 -2.112 56.500 1.00 16.82 221 ASP B N 1
ATOM 5804 C CA . ASP B 1 221 ? 11.097 -2.519 55.517 1.00 17.36 221 ASP B CA 1
ATOM 5805 C C . ASP B 1 221 ? 10.543 -1.259 54.835 1.00 17.56 221 ASP B C 1
ATOM 5806 O O . ASP B 1 221 ? 10.953 -0.134 55.207 1.00 16.90 221 ASP B O 1
ATOM 5811 N N . ALA B 1 222 ? 9.655 -1.452 53.861 1.00 17.85 222 ALA B N 1
ATOM 5812 C CA . ALA B 1 222 ? 9.210 -0.428 52.892 1.00 18.83 222 ALA B CA 1
ATOM 5813 C C . ALA B 1 222 ? 8.582 0.794 53.587 1.00 19.37 222 ALA B C 1
ATOM 5814 O O . ALA B 1 222 ? 8.729 1.898 53.032 1.00 20.11 222 ALA B O 1
ATOM 5816 N N . CYS B 1 223 ? 7.895 0.632 54.726 1.00 19.90 223 CYS B N 1
ATOM 5817 C CA . CYS B 1 223 ? 7.156 1.749 55.385 1.00 21.18 223 CYS B CA 1
ATOM 5818 C C . CYS B 1 223 ? 8.151 2.816 55.878 1.00 19.94 223 CYS B C 1
ATOM 5819 O O . CYS B 1 223 ? 7.739 3.986 55.964 1.00 20.44 223 CYS B O 1
ATOM 5822 N N . ALA B 1 224 ? 9.419 2.454 56.111 1.00 18.70 224 ALA B N 1
ATOM 5823 C CA . ALA B 1 224 ? 10.525 3.395 56.427 1.00 18.08 224 ALA B CA 1
ATOM 5824 C C . ALA B 1 224 ? 10.740 4.383 55.273 1.00 17.88 224 ALA B C 1
ATOM 5825 O O . ALA B 1 224 ? 11.132 5.536 55.549 1.00 17.98 224 ALA B O 1
ATOM 5827 N N . ILE B 1 225 ? 10.516 3.934 54.030 1.00 17.72 225 ILE B N 1
ATOM 5828 C CA . ILE B 1 225 ? 10.628 4.755 52.786 1.00 17.34 225 ILE B CA 1
ATOM 5829 C C . ILE B 1 225 ? 9.406 5.677 52.701 1.00 17.10 225 ILE B C 1
ATOM 5830 O O . ILE B 1 225 ? 9.587 6.905 52.557 1.00 16.80 225 ILE B O 1
ATOM 5835 N N . ARG B 1 226 ? 8.206 5.101 52.779 1.00 17.03 226 ARG B N 1
ATOM 5836 C CA . ARG B 1 226 ? 6.929 5.835 52.574 1.00 17.62 226 ARG B CA 1
ATOM 5837 C C . ARG B 1 226 ? 6.791 6.982 53.585 1.00 18.13 226 ARG B C 1
ATOM 5838 O O . ARG B 1 226 ? 6.231 8.025 53.198 1.00 17.98 226 ARG B O 1
ATOM 5846 N N . HIS B 1 227 ? 7.257 6.793 54.825 1.00 18.48 227 HIS B N 1
ATOM 5847 C CA . HIS B 1 227 ? 7.064 7.761 55.938 1.00 19.36 227 HIS B CA 1
ATOM 5848 C C . HIS B 1 227 ? 8.357 8.548 56.203 1.00 20.61 227 HIS B C 1
ATOM 5849 O O . HIS B 1 227 ? 8.483 9.141 57.301 1.00 21.20 227 HIS B O 1
ATOM 5856 N N . ASN B 1 228 ? 9.271 8.573 55.228 1.00 20.95 228 ASN B N 1
ATOM 5857 C CA . ASN B 1 228 ? 10.390 9.543 55.175 1.00 20.38 228 ASN B CA 1
ATOM 5858 C C . ASN B 1 228 ? 11.247 9.395 56.438 1.00 20.10 228 ASN B C 1
ATOM 5859 O O . ASN B 1 228 ? 11.376 10.381 57.186 1.00 20.20 228 ASN B O 1
ATOM 5864 N N . CYS B 1 229 ? 11.800 8.201 56.663 1.00 19.53 229 CYS B N 1
ATOM 5865 C CA . CYS B 1 229 ? 12.678 7.865 57.817 1.00 19.47 229 CYS B CA 1
ATOM 5866 C C . CYS B 1 229 ? 14.051 7.379 57.329 1.00 19.02 229 CYS B C 1
ATOM 5867 O O . CYS B 1 229 ? 14.783 6.800 58.162 1.00 18.55 229 CYS B O 1
ATOM 5870 N N . LEU B 1 230 ? 14.408 7.606 56.057 1.00 17.95 230 LEU B N 1
ATOM 5871 C CA . LEU B 1 230 ? 15.660 7.057 55.468 1.00 17.91 230 LEU B CA 1
ATOM 5872 C C . LEU B 1 230 ? 16.891 7.763 56.055 1.00 17.96 230 LEU B C 1
ATOM 5873 O O . LEU B 1 230 ? 17.908 7.071 56.265 1.00 17.45 230 LEU B O 1
ATOM 5878 N N . LYS B 1 231 ? 16.806 9.076 56.308 1.00 18.41 231 LYS B N 1
ATOM 5879 C CA . LYS B 1 231 ? 17.843 9.863 57.034 1.00 18.75 231 LYS B CA 1
ATOM 5880 C C . LYS B 1 231 ? 17.988 9.306 58.460 1.00 17.92 231 LYS B C 1
ATOM 5881 O O . LYS B 1 231 ? 19.133 9.030 58.875 1.00 16.64 231 LYS B O 1
ATOM 5887 N N . GLU B 1 232 ? 16.861 9.122 59.159 1.00 17.36 232 GLU B N 1
ATOM 5888 C CA . GLU B 1 232 ? 16.787 8.581 60.545 1.00 17.37 232 GLU B CA 1
ATOM 5889 C C . GLU B 1 232 ? 17.438 7.189 60.602 1.00 16.76 232 GLU B C 1
ATOM 5890 O O . GLU B 1 232 ? 18.231 6.950 61.524 1.00 16.24 232 GLU B O 1
ATOM 5896 N N . VAL B 1 233 ? 17.101 6.309 59.654 1.00 16.44 233 VAL B N 1
ATOM 5897 C CA . VAL B 1 233 ? 17.659 4.928 59.516 1.00 16.44 233 VAL B CA 1
ATOM 5898 C C . VAL B 1 233 ? 19.187 4.997 59.348 1.00 16.47 233 VAL B C 1
ATOM 5899 O O . VAL B 1 233 ? 19.887 4.199 60.003 1.00 16.49 233 VAL B O 1
ATOM 5903 N N . ALA B 1 234 ? 19.685 5.894 58.491 1.00 16.36 234 ALA B N 1
ATOM 5904 C CA . ALA B 1 234 ? 21.128 6.076 58.206 1.00 16.56 234 ALA B CA 1
ATOM 5905 C C . ALA B 1 234 ? 21.842 6.554 59.474 1.00 17.16 234 ALA B C 1
ATOM 5906 O O . ALA B 1 234 ? 22.949 6.047 59.754 1.00 18.88 234 ALA B O 1
ATOM 5908 N N . GLU B 1 235 ? 21.234 7.484 60.214 1.00 16.88 235 GLU B N 1
ATOM 5909 C CA . GLU B 1 235 ? 21.767 8.000 61.500 1.00 17.13 235 GLU B CA 1
ATOM 5910 C C . GLU B 1 235 ? 21.805 6.852 62.518 1.00 16.62 235 GLU B C 1
ATOM 5911 O O . GLU B 1 235 ? 22.788 6.772 63.282 1.00 16.44 235 GLU B O 1
ATOM 5917 N N . LEU B 1 236 ? 20.796 5.978 62.525 1.00 15.93 236 LEU B N 1
ATOM 5918 C CA . LEU B 1 236 ? 20.711 4.864 63.500 1.00 15.87 236 LEU B CA 1
ATOM 5919 C C . LEU B 1 236 ? 21.856 3.893 63.233 1.00 15.69 236 LEU B C 1
ATOM 5920 O O . LEU B 1 236 ? 22.461 3.420 64.210 1.00 16.38 236 LEU B O 1
ATOM 5925 N N . ILE B 1 237 ? 22.155 3.621 61.963 1.00 15.57 237 ILE B N 1
ATOM 5926 C CA . ILE B 1 237 ? 23.300 2.747 61.567 1.00 15.07 237 ILE B CA 1
ATOM 5927 C C . ILE B 1 237 ? 24.591 3.428 62.028 1.00 15.24 237 ILE B C 1
ATOM 5928 O O . ILE B 1 237 ? 25.443 2.732 62.616 1.00 14.91 237 ILE B O 1
ATOM 5933 N N . ALA B 1 238 ? 24.719 4.739 61.766 1.00 15.20 238 ALA B N 1
ATOM 5934 C CA . ALA B 1 238 ? 25.907 5.557 62.111 1.00 14.98 238 ALA B CA 1
ATOM 5935 C C . ALA B 1 238 ? 26.150 5.465 63.622 1.00 15.06 238 ALA B C 1
ATOM 5936 O O . ALA B 1 238 ? 27.280 5.109 64.022 1.00 14.96 238 ALA B O 1
ATOM 5938 N N . GLU B 1 239 ? 25.100 5.704 64.417 1.00 14.89 239 GLU B N 1
ATOM 5939 C CA . GLU B 1 239 ? 25.186 5.913 65.885 1.00 14.71 239 GLU B CA 1
ATOM 5940 C C . GLU B 1 239 ? 25.409 4.580 66.616 1.00 14.84 239 GLU B C 1
ATOM 5941 O O . GLU B 1 239 ? 26.147 4.599 67.621 1.00 14.74 239 GLU B O 1
ATOM 5947 N N . THR B 1 240 ? 24.829 3.470 66.137 1.00 14.56 240 THR B N 1
ATOM 5948 C CA . THR B 1 240 ? 24.876 2.147 66.821 1.00 14.46 240 THR B CA 1
ATOM 5949 C C . THR B 1 240 ? 26.002 1.278 66.247 1.00 14.42 240 THR B C 1
ATOM 5950 O O . THR B 1 240 ? 26.536 0.429 67.006 1.00 14.29 240 THR B O 1
ATOM 5954 N N . GLN B 1 241 ? 26.331 1.468 64.961 1.00 14.17 241 GLN B N 1
ATOM 5955 C CA . GLN B 1 241 ? 27.258 0.606 64.183 1.00 14.02 241 GLN B CA 1
ATOM 5956 C C . GLN B 1 241 ? 26.749 -0.840 64.213 1.00 13.86 241 GLN B C 1
ATOM 5957 O O . GLN B 1 241 ? 27.584 -1.772 64.115 1.00 13.61 241 GLN B O 1
ATOM 5963 N N . PHE B 1 242 ? 25.429 -1.027 64.324 1.00 13.83 242 PHE B N 1
ATOM 5964 C CA . PHE B 1 242 ? 24.778 -2.365 64.283 1.00 13.52 242 PHE B CA 1
ATOM 5965 C C . PHE B 1 242 ? 24.737 -2.847 62.840 1.00 12.85 242 PHE B C 1
ATOM 5966 O O . PHE B 1 242 ? 24.586 -2.048 61.922 1.00 12.33 242 PHE B O 1
ATOM 5974 N N . PRO B 1 243 ? 24.858 -4.168 62.594 1.00 12.93 243 PRO B N 1
ATOM 5975 C CA . PRO B 1 243 ? 24.602 -4.716 61.268 1.00 13.02 243 PRO B CA 1
ATOM 5976 C C . PRO B 1 243 ? 23.177 -4.337 60.841 1.00 13.02 243 PRO B C 1
ATOM 5977 O O . PRO B 1 243 ? 22.274 -4.422 61.664 1.00 13.39 243 PRO B O 1
ATOM 5981 N N . VAL B 1 244 ? 23.003 -3.903 59.594 1.00 12.78 244 VAL B N 1
ATOM 5982 C CA . VAL B 1 244 ? 21.670 -3.494 59.072 1.00 13.28 244 VAL B CA 1
ATOM 5983 C C . VAL B 1 244 ? 21.332 -4.373 57.861 1.00 13.96 244 VAL B C 1
ATOM 5984 O O . VAL B 1 244 ? 22.259 -4.729 57.101 1.00 13.75 244 VAL B O 1
ATOM 5988 N N . PHE B 1 245 ? 20.050 -4.725 57.725 1.00 14.71 245 PHE B N 1
ATOM 5989 C CA . PHE B 1 245 ? 19.489 -5.546 56.621 1.00 15.60 245 PHE B CA 1
ATOM 5990 C C . PHE B 1 245 ? 18.166 -4.932 56.169 1.00 15.82 245 PHE B C 1
ATOM 5991 O O . PHE B 1 245 ? 17.557 -4.192 56.962 1.00 16.20 245 PHE B O 1
ATOM 5999 N N . THR B 1 246 ? 17.755 -5.207 54.931 1.00 16.32 246 THR B N 1
ATOM 6000 C CA . THR B 1 246 ? 16.413 -4.846 54.396 1.00 17.01 246 THR B CA 1
ATOM 6001 C C . THR B 1 246 ? 15.612 -6.101 54.033 1.00 17.61 246 THR B C 1
ATOM 6002 O O . THR B 1 246 ? 16.181 -7.212 53.954 1.00 17.10 246 THR B O 1
ATOM 6006 N N . THR B 1 247 ? 14.315 -5.890 53.830 1.00 18.12 247 THR B N 1
ATOM 6007 C CA . THR B 1 247 ? 13.371 -6.820 53.163 1.00 18.25 247 THR B CA 1
ATOM 6008 C C . THR B 1 247 ? 13.510 -6.596 51.660 1.00 18.57 247 THR B C 1
ATOM 6009 O O . THR B 1 247 ? 14.101 -5.594 51.247 1.00 18.88 247 THR B O 1
ATOM 6013 N N . PRO B 1 248 ? 12.999 -7.509 50.800 1.00 18.13 248 PRO B N 1
ATOM 6014 C CA . PRO B 1 248 ? 12.968 -7.268 49.354 1.00 18.04 248 PRO B CA 1
ATOM 6015 C C . PRO B 1 248 ? 12.124 -6.036 48.983 1.00 17.63 248 PRO B C 1
ATOM 6016 O O . PRO B 1 248 ? 12.496 -5.298 48.094 1.00 17.11 248 PRO B O 1
ATOM 6020 N N . MET B 1 249 ? 11.017 -5.832 49.694 1.00 18.23 249 MET B N 1
ATOM 6021 C CA . MET B 1 249 ? 10.086 -4.698 49.466 1.00 18.70 249 MET B CA 1
ATOM 6022 C C . MET B 1 249 ? 10.743 -3.400 49.945 1.00 17.97 249 MET B C 1
ATOM 6023 O O . MET B 1 249 ? 10.367 -2.327 49.433 1.00 17.38 249 MET B O 1
ATOM 6028 N N . GLY B 1 250 ? 11.691 -3.507 50.882 1.00 17.54 250 GLY B N 1
ATOM 6029 C CA . GLY B 1 250 ? 12.399 -2.360 51.475 1.00 17.77 250 GLY B CA 1
ATOM 6030 C C . GLY B 1 250 ? 13.766 -2.133 50.859 1.00 18.13 250 GLY B C 1
ATOM 6031 O O . GLY B 1 250 ? 14.407 -1.130 51.224 1.00 18.96 250 GLY B O 1
ATOM 6032 N N . LYS B 1 251 ? 14.218 -3.011 49.960 1.00 18.18 251 LYS B N 1
ATOM 6033 C CA . LYS B 1 251 ? 15.561 -2.894 49.330 1.00 17.83 251 LYS B CA 1
ATOM 6034 C C . LYS B 1 251 ? 15.713 -1.475 48.765 1.00 17.84 251 LYS B C 1
ATOM 6035 O O . LYS B 1 251 ? 14.786 -1.013 48.073 1.00 17.29 251 LYS B O 1
ATOM 6041 N N . SER B 1 252 ? 16.829 -0.816 49.090 1.00 17.64 252 SER B N 1
ATOM 6042 C CA . SER B 1 252 ? 17.187 0.582 48.721 1.00 17.58 252 SER B CA 1
ATOM 6043 C C . SER B 1 252 ? 16.806 1.558 49.843 1.00 17.45 252 SER B C 1
ATOM 6044 O O . SER B 1 252 ? 17.174 2.742 49.720 1.00 17.26 252 SER B O 1
ATOM 6047 N N . SER B 1 253 ? 16.114 1.088 50.889 1.00 17.68 253 SER B N 1
ATOM 6048 C CA . SER B 1 253 ? 15.899 1.829 52.163 1.00 18.41 253 SER B CA 1
ATOM 6049 C C . SER B 1 253 ? 17.255 2.161 52.786 1.00 18.40 253 SER B C 1
ATOM 6050 O O . SER B 1 253 ? 17.371 3.217 53.422 1.00 18.38 253 SER B O 1
ATOM 6053 N N . VAL B 1 254 ? 18.217 1.247 52.645 1.00 18.03 254 VAL B N 1
ATOM 6054 C CA . VAL B 1 254 ? 19.603 1.382 53.161 1.00 17.42 254 VAL B CA 1
ATOM 6055 C C . VAL B 1 254 ? 20.561 1.451 51.966 1.00 17.83 254 VAL B C 1
ATOM 6056 O O . VAL B 1 254 ? 20.419 0.650 51.023 1.00 17.30 254 VAL B O 1
ATOM 6060 N N . ASP B 1 255 ? 21.487 2.405 52.013 1.00 18.99 255 ASP B N 1
ATOM 6061 C CA . ASP B 1 255 ? 22.681 2.506 51.138 1.00 19.76 255 ASP B CA 1
ATOM 6062 C C . ASP B 1 255 ? 23.470 1.199 51.264 1.00 19.72 255 ASP B C 1
ATOM 6063 O O . ASP B 1 255 ? 24.003 0.938 52.356 1.00 19.94 255 ASP B O 1
ATOM 6068 N N . GLU B 1 256 ? 23.526 0.394 50.202 1.00 19.83 256 GLU B N 1
ATOM 6069 C CA . GLU B 1 256 ? 24.171 -0.953 50.232 1.00 19.82 256 GLU B CA 1
ATOM 6070 C C . GLU B 1 256 ? 25.699 -0.800 50.112 1.00 20.10 256 GLU B C 1
ATOM 6071 O O . GLU B 1 256 ? 26.393 -1.826 50.212 1.00 19.63 256 GLU B O 1
ATOM 6077 N N . SER B 1 257 ? 26.185 0.438 49.932 1.00 20.73 257 SER B N 1
ATOM 6078 C CA . SER B 1 257 ? 27.616 0.840 50.001 1.00 21.83 257 SER B CA 1
ATOM 6079 C C . SER B 1 257 ? 28.097 0.858 51.456 1.00 21.46 257 SER B C 1
ATOM 6080 O O . SER B 1 257 ? 29.308 0.720 51.688 1.00 20.73 257 SER B O 1
ATOM 6083 N N . ASN B 1 258 ? 27.183 1.103 52.394 1.00 21.58 258 ASN B N 1
ATOM 6084 C CA . ASN B 1 258 ? 27.480 1.193 53.843 1.00 20.78 258 ASN B CA 1
ATOM 6085 C C . ASN B 1 258 ? 28.135 -0.122 54.242 1.00 20.15 258 ASN B C 1
ATOM 6086 O O . ASN B 1 258 ? 27.576 -1.185 53.994 1.00 17.89 258 ASN B O 1
ATOM 6091 N N . PRO B 1 259 ? 29.350 -0.091 54.836 1.00 20.84 259 PRO B N 1
ATOM 6092 C CA . PRO B 1 259 ? 30.035 -1.324 55.230 1.00 21.18 259 PRO B CA 1
ATOM 6093 C C . PRO B 1 259 ? 29.274 -2.155 56.279 1.00 21.48 259 PRO B C 1
ATOM 6094 O O . PRO B 1 259 ? 29.590 -3.320 56.413 1.00 21.93 259 PRO B O 1
ATOM 6098 N N . ARG B 1 260 ? 28.300 -1.557 56.980 1.00 21.46 260 ARG B N 1
ATOM 6099 C CA . ARG B 1 260 ? 27.473 -2.240 58.017 1.00 21.40 260 ARG B CA 1
ATOM 6100 C C . ARG B 1 260 ? 26.277 -2.967 57.383 1.00 19.69 260 ARG B C 1
ATOM 6101 O O . ARG B 1 260 ? 25.617 -3.731 58.108 1.00 18.69 260 ARG B O 1
ATOM 6109 N N . PHE B 1 261 ? 25.989 -2.739 56.098 1.00 19.13 261 PHE B N 1
ATOM 6110 C CA . PHE B 1 261 ? 24.859 -3.384 55.378 1.00 18.75 261 PHE B CA 1
ATOM 6111 C C . PHE B 1 261 ? 25.187 -4.858 55.123 1.00 19.19 261 PHE B C 1
ATOM 6112 O O . PHE B 1 261 ? 26.233 -5.124 54.501 1.00 20.72 261 PHE B O 1
ATOM 6120 N N . GLY B 1 262 ? 24.319 -5.769 55.570 1.00 18.79 262 GLY B N 1
ATOM 6121 C CA . GLY B 1 262 ? 24.582 -7.219 55.561 1.00 19.71 262 GLY B CA 1
ATOM 6122 C C . GLY B 1 262 ? 23.789 -7.965 54.503 1.00 20.36 262 GLY B C 1
ATOM 6123 O O . GLY B 1 262 ? 23.951 -9.200 54.415 1.00 21.16 262 GLY B O 1
ATOM 6124 N N . GLY B 1 263 ? 22.958 -7.262 53.734 1.00 20.76 263 GLY B N 1
ATOM 6125 C CA . GLY B 1 263 ? 22.158 -7.851 52.644 1.00 21.22 263 GLY B CA 1
ATOM 6126 C C . GLY B 1 263 ? 20.665 -7.841 52.935 1.00 22.12 263 GLY B C 1
ATOM 6127 O O . GLY B 1 263 ? 20.221 -7.085 53.825 1.00 21.99 263 GLY B O 1
ATOM 6128 N N . VAL B 1 264 ? 19.918 -8.665 52.195 1.00 23.00 264 VAL B N 1
ATOM 6129 C CA . VAL B 1 264 ? 18.428 -8.656 52.124 1.00 24.19 264 VAL B CA 1
ATOM 6130 C C . VAL B 1 264 ? 17.902 -9.919 52.816 1.00 25.40 264 VAL B C 1
ATOM 6131 O O . VAL B 1 264 ? 18.213 -11.027 52.336 1.00 26.12 264 VAL B O 1
ATOM 6135 N N . TYR B 1 265 ? 17.137 -9.748 53.900 1.00 25.89 265 TYR B N 1
ATOM 6136 C CA . TYR B 1 265 ? 16.533 -10.843 54.698 1.00 26.03 265 TYR B CA 1
ATOM 6137 C C . TYR B 1 265 ? 15.219 -11.266 54.036 1.00 27.08 265 TYR B C 1
ATOM 6138 O O . TYR B 1 265 ? 14.361 -10.389 53.806 1.00 27.08 265 TYR B O 1
ATOM 6147 N N . VAL B 1 266 ? 15.080 -12.568 53.756 1.00 28.55 266 VAL B N 1
ATOM 6148 C CA . VAL B 1 266 ? 13.912 -13.181 53.051 1.00 30.68 266 VAL B CA 1
ATOM 6149 C C . VAL B 1 266 ? 13.542 -14.495 53.756 1.00 31.21 266 VAL B C 1
ATOM 6150 O O . VAL B 1 266 ? 13.233 -15.469 53.049 1.00 31.16 266 VAL B O 1
ATOM 6154 N N . GLY B 1 267 ? 13.579 -14.529 55.094 1.00 33.95 267 GLY B N 1
ATOM 6155 C CA . GLY B 1 267 ? 13.352 -15.760 55.882 1.00 36.26 267 GLY B CA 1
ATOM 6156 C C . GLY B 1 267 ? 14.263 -16.894 55.422 1.00 38.92 267 GLY B C 1
ATOM 6157 O O . GLY B 1 267 ? 15.496 -16.684 55.402 1.00 40.92 267 GLY B O 1
ATOM 6158 N N . SER B 1 268 ? 13.688 -18.037 55.029 1.00 40.81 268 SER B N 1
ATOM 6159 C CA . SER B 1 268 ? 14.414 -19.261 54.589 1.00 40.74 268 SER B CA 1
ATOM 6160 C C . SER B 1 268 ? 15.001 -19.100 53.178 1.00 41.75 268 SER B C 1
ATOM 6161 O O . SER B 1 268 ? 15.832 -19.949 52.815 1.00 41.46 268 SER B O 1
ATOM 6164 N N . LEU B 1 269 ? 14.587 -18.077 52.415 1.00 43.08 269 LEU B N 1
ATOM 6165 C CA . LEU B 1 269 ? 15.065 -17.819 51.024 1.00 44.01 269 LEU B CA 1
ATOM 6166 C C . LEU B 1 269 ? 16.303 -16.911 51.023 1.00 42.13 269 LEU B C 1
ATOM 6167 O O . LEU B 1 269 ? 16.785 -16.586 49.915 1.00 38.93 269 LEU B O 1
ATOM 6172 N N . SER B 1 270 ? 16.801 -16.528 52.201 1.00 41.92 270 SER B N 1
ATOM 6173 C CA . SER B 1 270 ? 18.019 -15.696 52.364 1.00 42.47 270 SER B CA 1
ATOM 6174 C C . SER B 1 270 ? 19.262 -16.567 52.141 1.00 43.80 270 SER B C 1
ATOM 6175 O O . SER B 1 270 ? 19.225 -17.752 52.557 1.00 44.03 270 SER B O 1
ATOM 6178 N N . SER B 1 271 ? 20.316 -16.005 51.530 1.00 43.50 271 SER B N 1
ATOM 6179 C CA . SER B 1 271 ? 21.673 -16.614 51.481 1.00 44.13 271 SER B CA 1
ATOM 6180 C C . SER B 1 271 ? 22.052 -17.004 52.909 1.00 45.70 271 SER B C 1
ATOM 6181 O O . SER B 1 271 ? 21.950 -16.173 53.810 1.00 44.43 271 SER B O 1
ATOM 6184 N N . PRO B 1 272 ? 22.480 -18.264 53.175 1.00 46.75 272 PRO B N 1
ATOM 6185 C CA . PRO B 1 272 ? 22.504 -18.794 54.545 1.00 45.06 272 PRO B CA 1
ATOM 6186 C C . PRO B 1 272 ? 23.152 -17.863 55.587 1.00 43.70 272 PRO B C 1
ATOM 6187 O O . PRO B 1 272 ? 22.751 -17.910 56.739 1.00 41.49 272 PRO B O 1
ATOM 6191 N N . ASP B 1 273 ? 24.136 -17.059 55.161 1.00 42.43 273 ASP B N 1
ATOM 6192 C CA . ASP B 1 273 ? 24.879 -16.102 56.024 1.00 42.52 273 ASP B CA 1
ATOM 6193 C C . ASP B 1 273 ? 23.902 -15.070 56.597 1.00 41.10 273 ASP B C 1
ATOM 6194 O O . ASP 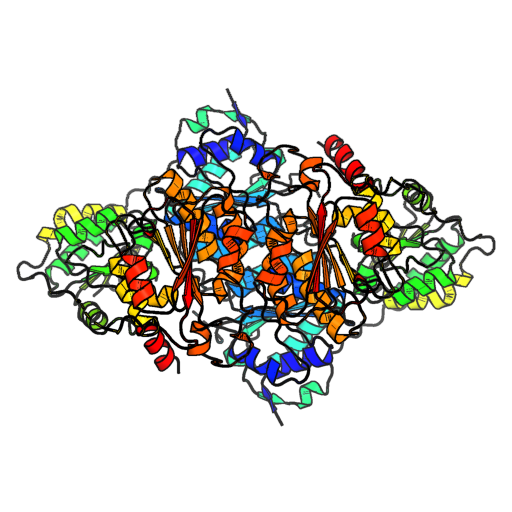B 1 273 ? 23.975 -14.797 57.808 1.00 39.95 273 ASP B O 1
ATOM 6199 N N . VAL B 1 274 ? 23.016 -14.538 55.752 1.00 38.63 274 VAL B N 1
ATOM 6200 C CA . VAL B 1 274 ? 21.962 -13.548 56.128 1.00 36.15 274 VAL B CA 1
ATOM 6201 C C . VAL B 1 274 ? 20.998 -14.208 57.123 1.00 35.98 274 VAL B C 1
ATOM 6202 O O . VAL B 1 274 ? 20.722 -13.595 58.172 1.00 36.08 274 VAL B O 1
ATOM 6206 N N . LYS B 1 275 ? 20.518 -15.416 56.817 1.00 37.01 275 LYS B N 1
ATOM 6207 C CA . LYS B 1 275 ? 19.587 -16.185 57.690 1.00 38.23 275 LYS B CA 1
ATOM 6208 C C . LYS B 1 275 ? 20.188 -16.266 59.098 1.00 38.16 275 LYS B C 1
ATOM 6209 O O . LYS B 1 275 ? 19.461 -15.977 60.059 1.00 36.73 275 LYS B O 1
ATOM 6215 N N . GLU B 1 276 ? 21.477 -16.612 59.203 1.00 41.06 276 GLU B N 1
ATOM 6216 C CA . GLU B 1 276 ? 22.215 -16.805 60.487 1.00 42.71 276 GLU B CA 1
ATOM 6217 C C . GLU B 1 276 ? 22.344 -15.450 61.202 1.00 42.47 276 GLU B C 1
ATOM 6218 O O . GLU B 1 276 ? 21.968 -15.393 62.395 1.00 43.95 276 GLU B O 1
ATOM 6224 N N . ALA B 1 277 ? 22.851 -14.411 60.520 1.00 40.20 277 ALA B N 1
ATOM 6225 C CA . ALA B 1 277 ? 23.176 -13.080 61.098 1.00 37.18 277 ALA B CA 1
ATOM 6226 C C . ALA B 1 277 ? 21.920 -12.452 61.710 1.00 35.78 277 ALA B C 1
ATOM 6227 O O . ALA B 1 277 ? 22.025 -11.897 62.816 1.00 36.69 277 ALA B O 1
ATOM 6229 N N . VAL B 1 278 ? 20.784 -12.555 61.016 1.00 34.03 278 VAL B N 1
ATOM 6230 C CA . VAL B 1 278 ? 19.474 -11.980 61.440 1.00 32.93 278 VAL B CA 1
ATOM 6231 C C . VAL B 1 278 ? 18.898 -12.837 62.574 1.00 32.70 278 VAL B C 1
ATOM 6232 O O . VAL B 1 278 ? 18.614 -12.272 63.650 1.00 33.48 278 VAL B O 1
ATOM 6236 N N . GLU B 1 279 ? 18.739 -14.143 62.339 1.00 31.69 279 GLU B N 1
ATOM 6237 C CA . GLU B 1 279 ? 17.947 -15.051 63.214 1.00 31.16 279 GLU B CA 1
ATOM 6238 C C . GLU B 1 279 ? 18.719 -15.388 64.497 1.00 29.23 279 GLU B C 1
ATOM 6239 O O . GLU B 1 279 ? 18.047 -15.760 65.475 1.00 29.66 279 GLU B O 1
ATOM 6245 N N . SER B 1 280 ? 20.050 -15.231 64.513 1.00 27.81 280 SER B N 1
ATOM 6246 C CA . SER B 1 280 ? 20.914 -15.438 65.712 1.00 26.30 280 SER B CA 1
ATOM 6247 C C . SER B 1 280 ? 20.892 -14.203 66.629 1.00 24.07 280 SER B C 1
ATOM 6248 O O . SER B 1 280 ? 21.331 -14.334 67.777 1.00 22.81 280 SER B O 1
ATOM 6251 N N . ALA B 1 281 ? 20.409 -13.053 66.144 1.00 22.94 281 ALA B N 1
ATOM 6252 C CA . ALA B 1 281 ? 20.360 -11.772 66.893 1.00 22.19 281 ALA B CA 1
ATOM 6253 C C . ALA B 1 281 ? 19.520 -11.939 68.166 1.00 20.81 281 ALA B C 1
ATOM 6254 O O . ALA B 1 281 ? 18.495 -12.634 68.109 1.00 21.05 281 ALA B O 1
ATOM 6256 N N . ASP B 1 282 ? 19.956 -11.329 69.271 1.00 20.02 282 ASP B N 1
ATOM 6257 C CA . ASP B 1 282 ? 19.230 -11.321 70.571 1.00 19.65 282 ASP B CA 1
ATOM 6258 C C . ASP B 1 282 ? 18.344 -10.068 70.671 1.00 18.39 282 ASP B C 1
ATOM 6259 O O . ASP B 1 282 ? 17.637 -9.929 71.701 1.00 18.31 282 ASP B O 1
ATOM 6264 N N . LEU B 1 283 ? 18.404 -9.189 69.662 1.00 16.46 283 LEU B N 1
ATOM 6265 C CA . LEU B 1 283 ? 17.599 -7.946 69.563 1.00 15.31 283 LEU B CA 1
ATOM 6266 C C . LEU B 1 283 ? 17.438 -7.570 68.089 1.00 14.80 283 LEU B C 1
ATOM 6267 O O . LEU B 1 283 ? 18.445 -7.419 67.387 1.00 14.41 283 LEU B O 1
ATOM 6272 N N . VAL B 1 284 ? 16.197 -7.413 67.635 1.00 14.69 284 VAL B N 1
ATOM 6273 C CA . VAL B 1 284 ? 15.892 -6.906 66.269 1.00 15.02 284 VAL B CA 1
ATOM 6274 C C . VAL B 1 284 ? 15.226 -5.537 66.416 1.00 15.21 284 VAL B C 1
ATOM 6275 O O . VAL B 1 284 ? 14.143 -5.480 67.022 1.00 15.03 284 VAL B O 1
ATOM 6279 N N . LEU B 1 285 ? 15.887 -4.489 65.918 1.00 15.40 285 LEU B N 1
ATOM 6280 C CA . LEU B 1 285 ? 15.318 -3.131 65.768 1.00 16.00 285 LEU B CA 1
ATOM 6281 C C . LEU B 1 285 ? 14.709 -3.040 64.364 1.00 16.86 285 LEU B C 1
ATOM 6282 O O . LEU B 1 285 ? 15.424 -2.640 63.432 1.00 17.41 285 LEU B O 1
ATOM 6287 N N . SER B 1 286 ? 13.448 -3.445 64.220 1.00 17.76 286 SER B N 1
ATOM 6288 C CA . SER B 1 286 ? 12.688 -3.416 62.944 1.00 19.04 286 SER B CA 1
ATOM 6289 C C . SER B 1 286 ? 12.148 -2.002 62.724 1.00 19.71 286 SER B C 1
ATOM 6290 O O . SER B 1 286 ? 11.576 -1.451 63.669 1.00 20.18 286 SER B O 1
ATOM 6293 N N . VAL B 1 287 ? 12.346 -1.440 61.532 1.00 21.07 287 VAL B N 1
ATOM 6294 C CA . VAL B 1 287 ? 11.848 -0.086 61.151 1.00 23.11 287 VAL B CA 1
ATOM 6295 C C . VAL B 1 287 ? 10.921 -0.236 59.945 1.00 25.10 287 VAL B C 1
ATOM 6296 O O . VAL B 1 287 ? 11.419 -0.496 58.842 1.00 24.00 287 VAL B O 1
ATOM 6300 N N . GLY B 1 288 ? 9.616 -0.095 60.175 1.00 29.96 288 GLY B N 1
ATOM 6301 C CA . GLY B 1 288 ? 8.588 0.057 59.129 1.00 34.55 288 GLY B CA 1
ATOM 6302 C C . GLY B 1 288 ? 8.148 -1.273 58.544 1.00 38.39 288 GLY B C 1
ATOM 6303 O O . GLY B 1 288 ? 7.741 -1.273 57.356 1.00 39.47 288 GLY B O 1
ATOM 6304 N N . ALA B 1 289 ? 8.209 -2.359 59.327 1.00 42.66 289 ALA B N 1
ATOM 6305 C CA . ALA B 1 289 ? 7.674 -3.689 58.942 1.00 49.80 289 ALA B CA 1
ATOM 6306 C C . ALA B 1 289 ? 6.231 -3.515 58.426 1.00 57.10 289 ALA B C 1
ATOM 6307 O O . ALA B 1 289 ? 5.524 -2.592 58.902 1.00 56.04 289 ALA B O 1
ATOM 6309 N N . MET B 1 290 ? 5.831 -4.355 57.462 1.00 65.55 290 MET B N 1
ATOM 6310 C CA . MET B 1 290 ? 4.534 -4.289 56.734 1.00 69.64 290 MET B CA 1
ATOM 6311 C C . MET B 1 290 ? 3.519 -5.273 57.340 1.00 71.34 290 MET B C 1
ATOM 6312 O O . MET B 1 290 ? 2.330 -5.177 56.971 1.00 72.24 290 MET B O 1
ATOM 6317 N N . LEU B 1 291 ? 3.966 -6.182 58.218 1.00 73.83 291 LEU B N 1
ATOM 6318 C CA . LEU B 1 291 ? 3.116 -7.105 59.027 1.00 74.37 291 LEU B CA 1
ATOM 6319 C C . LEU B 1 291 ? 2.285 -7.989 58.086 1.00 70.98 291 LEU B C 1
ATOM 6320 O O . LEU B 1 291 ? 2.909 -8.771 57.344 1.00 62.58 291 LEU B O 1
ATOM 6325 N N . ASN B 1 307 ? 13.051 -11.257 70.914 1.00 26.93 307 ASN B N 1
ATOM 6326 C CA . ASN B 1 307 ? 13.204 -9.883 71.490 1.00 26.78 307 ASN B CA 1
ATOM 6327 C C . ASN B 1 307 ? 13.206 -8.834 70.355 1.00 24.73 307 ASN B C 1
ATOM 6328 O O . ASN B 1 307 ? 14.262 -8.591 69.756 1.00 24.94 307 ASN B O 1
ATOM 6333 N N . VAL B 1 308 ? 12.053 -8.234 70.050 1.00 22.57 308 VAL B N 1
ATOM 6334 C CA . VAL B 1 308 ? 11.829 -7.439 68.802 1.00 20.62 308 VAL B CA 1
ATOM 6335 C C . VAL B 1 308 ? 11.302 -6.052 69.163 1.00 18.93 308 VAL B C 1
ATOM 6336 O O . VAL B 1 308 ? 10.387 -5.965 69.978 1.00 18.50 308 VAL B O 1
ATOM 6340 N N . VAL B 1 309 ? 11.852 -5.018 68.536 1.00 17.69 309 VAL B N 1
ATOM 6341 C CA . VAL B 1 309 ? 11.265 -3.648 68.484 1.00 17.23 309 VAL B CA 1
ATOM 6342 C C . VAL B 1 309 ? 10.834 -3.381 67.041 1.00 16.76 309 VAL B C 1
ATOM 6343 O O . VAL B 1 309 ? 11.674 -3.522 66.148 1.00 16.14 309 VAL B O 1
ATOM 6347 N N . GLU B 1 310 ? 9.561 -3.044 66.834 1.00 17.26 310 GLU B N 1
ATOM 6348 C CA . GLU B 1 310 ? 9.000 -2.672 65.509 1.00 17.56 310 GLU B CA 1
ATOM 6349 C C . GLU B 1 310 ? 8.456 -1.246 65.590 1.00 16.94 310 GLU B C 1
ATOM 6350 O O . GLU B 1 310 ? 7.462 -1.036 66.303 1.00 16.61 310 GLU B O 1
ATOM 6356 N N . PHE B 1 311 ? 9.100 -0.305 64.901 1.00 17.13 311 PHE B N 1
ATOM 6357 C CA . PHE B 1 311 ? 8.561 1.053 64.647 1.00 17.57 311 PHE B CA 1
ATOM 6358 C C . PHE B 1 311 ? 7.646 0.967 63.427 1.00 18.15 311 PHE B C 1
ATOM 6359 O O . PHE B 1 311 ? 8.119 0.556 62.360 1.00 18.79 311 PHE B O 1
ATOM 6367 N N . HIS B 1 312 ? 6.366 1.285 63.605 1.00 19.08 312 HIS B N 1
ATOM 6368 C CA . HIS B 1 312 ? 5.357 1.364 62.520 1.00 19.58 312 HIS B CA 1
ATOM 6369 C C . HIS B 1 312 ? 4.904 2.814 62.395 1.00 19.67 312 HIS B C 1
ATOM 6370 O O . HIS B 1 312 ? 5.247 3.622 63.285 1.00 19.80 312 HIS B O 1
ATOM 6377 N N . SER B 1 313 ? 4.156 3.112 61.337 1.00 19.84 313 SER B N 1
ATOM 6378 C CA . SER B 1 313 ? 3.683 4.475 61.001 1.00 20.69 313 SER B CA 1
ATOM 6379 C C . SER B 1 313 ? 2.969 5.081 62.211 1.00 21.93 313 SER B C 1
ATOM 6380 O O . SER B 1 313 ? 3.314 6.225 62.559 1.00 22.76 313 SER B O 1
ATOM 6383 N N . ASP B 1 314 ? 2.046 4.334 62.832 1.00 23.33 314 ASP B N 1
ATOM 6384 C CA . ASP B 1 314 ? 1.081 4.884 63.827 1.00 24.32 314 ASP B CA 1
ATOM 6385 C C . ASP B 1 314 ? 1.154 4.151 65.179 1.00 23.15 314 ASP B C 1
ATOM 6386 O O . ASP B 1 314 ? 0.382 4.545 66.072 1.00 23.31 314 ASP B O 1
ATOM 6391 N N . TYR B 1 315 ? 2.077 3.208 65.386 1.00 21.54 315 TYR B N 1
ATOM 6392 C CA . TYR B 1 315 ? 2.273 2.561 66.711 1.00 19.92 315 TYR B CA 1
ATOM 6393 C C . TYR B 1 315 ? 3.687 1.979 66.805 1.00 19.23 315 TYR B C 1
ATOM 6394 O O . TYR B 1 315 ? 4.378 1.914 65.779 1.00 18.41 315 TYR B O 1
ATOM 6403 N N . THR B 1 316 ? 4.096 1.574 68.011 1.00 19.16 316 THR B N 1
ATOM 6404 C CA . THR B 1 316 ? 5.380 0.872 68.281 1.00 19.01 316 THR B CA 1
ATOM 6405 C C . THR B 1 316 ? 5.096 -0.415 69.066 1.00 19.12 316 THR B C 1
ATOM 6406 O O . THR B 1 316 ? 4.398 -0.357 70.096 1.00 18.86 316 THR B O 1
ATOM 6410 N N . LYS B 1 317 ? 5.610 -1.540 68.572 1.00 19.53 317 LYS B N 1
ATOM 6411 C CA . LYS B 1 317 ? 5.583 -2.853 69.258 1.00 19.71 317 LYS B CA 1
ATOM 6412 C C . LYS B 1 317 ? 6.955 -3.074 69.910 1.00 19.69 317 LYS B C 1
ATOM 6413 O O . LYS B 1 317 ? 7.981 -2.864 69.232 1.00 19.42 317 LYS B O 1
ATOM 6419 N N . ILE B 1 318 ? 6.965 -3.431 71.196 1.00 19.85 318 ILE B N 1
ATOM 6420 C CA . ILE B 1 318 ? 8.184 -3.821 71.962 1.00 20.26 318 ILE B CA 1
ATOM 6421 C C . ILE B 1 318 ? 7.877 -5.162 72.622 1.00 21.27 318 ILE B C 1
ATOM 6422 O O . ILE B 1 318 ? 7.169 -5.174 73.644 1.00 22.19 318 ILE B O 1
ATOM 6427 N N . ARG B 1 319 ? 8.372 -6.245 72.024 1.00 22.97 319 ARG B N 1
ATOM 6428 C CA . ARG B 1 319 ? 7.964 -7.638 72.323 1.00 24.12 319 ARG B CA 1
ATOM 6429 C C . ARG B 1 319 ? 6.457 -7.752 72.077 1.00 24.24 319 ARG B C 1
ATOM 6430 O O . ARG B 1 319 ? 6.014 -7.399 70.971 1.00 23.28 319 ARG B O 1
ATOM 6438 N N . GLN B 1 320 ? 5.697 -8.200 73.083 1.00 25.57 320 GLN B N 1
ATOM 6439 C CA . GLN B 1 320 ? 4.258 -8.548 72.951 1.00 26.28 320 GLN B CA 1
ATOM 6440 C C . GLN B 1 320 ? 3.398 -7.342 73.339 1.00 25.49 320 GLN B C 1
ATOM 6441 O O . GLN B 1 320 ? 2.159 -7.467 73.317 1.00 26.40 320 GLN B O 1
ATOM 6447 N N . ALA B 1 321 ? 4.031 -6.203 73.629 1.00 24.35 321 ALA B N 1
ATOM 6448 C CA . ALA B 1 321 ? 3.361 -4.946 74.024 1.00 23.56 321 ALA B CA 1
ATOM 6449 C C . ALA B 1 321 ? 3.238 -4.012 72.813 1.00 23.13 321 ALA B C 1
ATOM 6450 O O . ALA B 1 321 ? 4.239 -3.791 72.127 1.00 23.96 321 ALA B O 1
ATOM 6452 N N . THR B 1 322 ? 2.034 -3.506 72.560 1.00 22.58 322 THR B N 1
ATOM 6453 C CA . THR B 1 322 ? 1.720 -2.496 71.520 1.00 22.10 322 THR B CA 1
ATOM 6454 C C . THR B 1 322 ? 1.551 -1.139 72.205 1.00 20.88 322 THR B C 1
ATOM 6455 O O . THR B 1 322 ? 0.762 -1.064 73.155 1.00 21.19 322 THR B O 1
ATOM 6459 N N . PHE B 1 323 ? 2.289 -0.123 71.755 1.00 19.57 323 PHE B N 1
ATOM 6460 C CA . PHE B 1 323 ? 2.140 1.290 72.189 1.00 19.39 323 PHE B CA 1
ATOM 6461 C C . PHE B 1 323 ? 1.355 2.040 71.116 1.00 19.28 323 PHE B C 1
ATOM 6462 O O . PHE B 1 323 ? 1.952 2.556 70.174 1.00 19.32 323 PHE B O 1
ATOM 6470 N N . PRO B 1 324 ? 0.005 2.139 71.209 1.00 19.41 324 PRO B N 1
ATOM 6471 C CA . PRO B 1 324 ? -0.785 2.801 70.170 1.00 19.23 324 PRO B CA 1
ATOM 6472 C C . PRO B 1 324 ? -0.410 4.285 70.050 1.00 18.65 324 PRO B C 1
ATOM 6473 O O . PRO B 1 324 ? -0.145 4.911 71.070 1.00 18.10 324 PRO B O 1
ATOM 6477 N N . GLY B 1 325 ? -0.363 4.791 68.814 1.00 18.20 325 GLY B N 1
ATOM 6478 C CA . GLY B 1 325 ? -0.287 6.233 68.520 1.00 18.07 325 GLY B CA 1
ATOM 6479 C C . GLY B 1 325 ? 1.137 6.748 68.382 1.00 18.36 325 GLY B C 1
ATOM 6480 O O . GLY B 1 325 ? 1.280 7.887 67.922 1.00 18.66 325 GLY B O 1
ATOM 6481 N N . VAL B 1 326 ? 2.159 5.963 68.753 1.00 18.32 326 VAL B N 1
ATOM 6482 C CA . VAL B 1 326 ? 3.590 6.389 68.731 1.00 17.63 326 VAL B CA 1
ATOM 6483 C C . VAL B 1 326 ? 4.115 6.274 67.295 1.00 17.27 326 VAL B C 1
ATOM 6484 O O . VAL B 1 326 ? 4.536 5.172 66.894 1.00 16.50 326 VAL B O 1
ATOM 6488 N N . GLN B 1 327 ? 4.083 7.396 66.567 1.00 16.75 327 GLN B N 1
ATOM 6489 C CA . GLN B 1 327 ? 4.474 7.530 65.138 1.00 16.75 327 GLN B CA 1
ATOM 6490 C C . GLN B 1 327 ? 5.999 7.406 65.011 1.00 16.95 327 GLN B C 1
ATOM 6491 O O . GLN B 1 327 ? 6.713 7.881 65.910 1.00 17.26 327 GLN B O 1
ATOM 6497 N N . MET B 1 328 ? 6.484 6.782 63.934 1.00 17.55 328 MET B N 1
ATOM 6498 C CA . MET B 1 328 ? 7.871 6.249 63.853 1.00 17.60 328 MET B CA 1
ATOM 6499 C C . MET B 1 328 ? 8.894 7.376 63.671 1.00 16.47 328 MET B C 1
ATOM 6500 O O . MET B 1 328 ? 9.975 7.275 64.282 1.00 16.92 328 MET B O 1
ATOM 6505 N N . LYS B 1 329 ? 8.598 8.401 62.872 1.00 15.32 329 LYS B N 1
ATOM 6506 C CA . LYS B 1 329 ? 9.615 9.414 62.489 1.00 14.83 329 LYS B CA 1
ATOM 6507 C C . LYS B 1 329 ? 10.110 10.142 63.745 1.00 14.18 329 LYS B C 1
ATOM 6508 O O . LYS B 1 329 ? 11.306 10.092 64.024 1.00 13.65 329 LYS B O 1
ATOM 6514 N N . GLU B 1 330 ? 9.204 10.764 64.494 1.00 14.34 330 GLU B N 1
ATOM 6515 C CA . GLU B 1 330 ? 9.512 11.541 65.722 1.00 14.35 330 GLU B CA 1
ATOM 6516 C C . GLU B 1 330 ? 10.188 10.639 66.760 1.00 14.27 330 GLU B C 1
ATOM 6517 O O . GLU B 1 330 ? 11.203 11.070 67.360 1.00 14.35 330 GLU B O 1
ATOM 6523 N N . ALA B 1 331 ? 9.635 9.444 66.976 1.00 14.35 331 ALA B N 1
ATOM 6524 C CA . ALA B 1 331 ? 10.171 8.439 67.925 1.00 14.73 331 ALA B CA 1
ATOM 6525 C C . ALA B 1 331 ? 11.651 8.185 67.604 1.00 14.49 331 ALA B C 1
ATOM 6526 O O . ALA B 1 331 ? 12.484 8.350 68.511 1.00 14.87 331 ALA B O 1
ATOM 6528 N N . LEU B 1 332 ? 11.953 7.836 66.348 1.00 14.14 332 LEU B N 1
ATOM 6529 C CA . LEU B 1 332 ? 13.335 7.597 65.842 1.00 13.84 332 LEU B CA 1
ATOM 6530 C C . LEU B 1 332 ? 14.196 8.847 66.060 1.00 13.68 332 LEU B C 1
ATOM 6531 O O . LEU B 1 332 ? 15.297 8.710 66.626 1.00 13.51 332 LEU B O 1
ATOM 6536 N N . GLN B 1 333 ? 13.707 10.023 65.661 1.00 13.83 333 GLN B N 1
ATOM 6537 C CA . GLN B 1 333 ? 14.438 11.308 65.838 1.00 14.13 333 GLN B CA 1
ATOM 6538 C C . GLN B 1 333 ? 14.867 11.454 67.299 1.00 14.43 333 GLN B C 1
ATOM 6539 O O . GLN B 1 333 ? 16.054 11.758 67.530 1.00 14.63 333 GLN B O 1
ATOM 6545 N N . VAL B 1 334 ? 13.953 11.220 68.243 1.00 14.67 334 VAL B N 1
ATOM 6546 C CA . VAL B 1 334 ? 14.234 11.374 69.699 1.00 14.85 334 VAL B CA 1
ATOM 6547 C C . VAL B 1 334 ? 15.179 10.253 70.155 1.00 14.62 334 VAL B C 1
ATOM 6548 O O . VAL B 1 334 ? 16.063 10.544 70.989 1.00 15.11 334 VAL B O 1
ATOM 6552 N N . LEU B 1 335 ? 15.015 9.036 69.631 1.00 14.32 335 LEU B N 1
ATOM 6553 C CA . LEU B 1 335 ? 15.893 7.878 69.958 1.00 14.17 335 LEU B CA 1
ATOM 6554 C C . LEU B 1 335 ? 17.345 8.222 69.590 1.00 14.13 335 LEU B C 1
ATOM 6555 O O . LEU B 1 335 ? 18.249 7.929 70.398 1.00 14.18 335 LEU B O 1
ATOM 6560 N N . LEU B 1 336 ? 17.555 8.850 68.430 1.00 14.15 336 LEU B N 1
ATOM 6561 C CA . LEU B 1 336 ? 18.900 9.103 67.837 1.00 14.17 336 LEU B CA 1
ATOM 6562 C C . LEU B 1 336 ? 19.725 10.083 68.684 1.00 14.40 336 LEU B C 1
ATOM 6563 O O . LEU B 1 336 ? 20.961 10.029 68.578 1.00 14.15 336 LEU B O 1
ATOM 6568 N N . LYS B 1 337 ? 19.084 10.930 69.494 1.00 14.73 337 LYS B N 1
ATOM 6569 C CA . LYS B 1 337 ? 19.777 11.937 70.344 1.00 15.09 337 LYS B CA 1
ATOM 6570 C C . LYS B 1 337 ? 20.608 11.248 71.436 1.00 15.30 337 LYS B C 1
ATOM 6571 O O . LYS B 1 337 ? 21.602 11.851 71.841 1.00 15.15 337 LYS B O 1
ATOM 6577 N N . THR B 1 338 ? 20.233 10.043 71.885 1.00 15.66 338 THR B N 1
ATOM 6578 C CA . THR B 1 338 ? 20.904 9.326 73.010 1.00 15.65 338 THR B CA 1
ATOM 6579 C C . THR B 1 338 ? 21.222 7.858 72.693 1.00 15.57 338 THR B C 1
ATOM 6580 O O . THR B 1 338 ? 21.805 7.214 73.570 1.00 14.94 338 THR B O 1
ATOM 6584 N N . VAL B 1 339 ? 20.869 7.338 71.518 1.00 16.36 339 VAL B N 1
ATOM 6585 C CA . VAL B 1 339 ? 20.917 5.869 71.253 1.00 17.35 339 VAL B CA 1
ATOM 6586 C C . VAL B 1 339 ? 22.360 5.353 71.342 1.00 18.09 339 VAL B C 1
ATOM 6587 O O . VAL B 1 339 ? 22.523 4.226 71.832 1.00 18.57 339 VAL B O 1
ATOM 6591 N N . LYS B 1 340 ? 23.355 6.126 70.896 1.00 18.83 340 LYS B N 1
ATOM 6592 C CA . LYS B 1 340 ? 24.774 5.676 70.858 1.00 19.44 340 LYS B CA 1
ATOM 6593 C C . LYS B 1 340 ? 25.242 5.301 72.265 1.00 20.00 340 LYS B C 1
ATOM 6594 O O . LYS B 1 340 ? 25.929 4.281 72.392 1.00 20.48 340 LYS B O 1
ATOM 6600 N N . LYS B 1 341 ? 24.873 6.098 73.271 1.00 20.67 341 LYS B N 1
ATOM 6601 C CA . LYS B 1 341 ? 25.373 5.966 74.664 1.00 20.34 341 LYS B CA 1
ATOM 6602 C C . LYS B 1 341 ? 24.573 4.910 75.428 1.00 20.25 341 LYS B C 1
ATOM 6603 O O . LYS B 1 341 ? 24.912 4.662 76.593 1.00 20.95 341 LYS B O 1
ATOM 6609 N N . SER B 1 342 ? 23.544 4.335 74.808 1.00 20.99 342 SER B N 1
ATOM 6610 C CA . SER B 1 342 ? 22.737 3.222 75.372 1.00 21.90 342 SER B CA 1
ATOM 6611 C C . SER B 1 342 ? 23.228 1.885 74.802 1.00 21.83 342 SER B C 1
ATOM 6612 O O . SER B 1 342 ? 22.805 0.851 75.315 1.00 21.64 342 SER B O 1
ATOM 6615 N N . VAL B 1 343 ? 24.112 1.913 73.799 1.00 22.18 343 VAL B N 1
ATOM 6616 C CA . VAL B 1 343 ? 24.776 0.695 73.250 1.00 22.90 343 VAL B CA 1
ATOM 6617 C C . VAL B 1 343 ? 25.560 0.035 74.386 1.00 23.63 343 VAL B C 1
ATOM 6618 O O . VAL B 1 343 ? 26.214 0.761 75.157 1.00 23.29 343 VAL B O 1
ATOM 6622 N N . ASN B 1 344 ? 25.470 -1.291 74.484 1.00 25.85 344 ASN B N 1
ATOM 6623 C CA . ASN B 1 344 ? 26.289 -2.127 75.402 1.00 27.22 344 ASN B CA 1
ATOM 6624 C C . ASN B 1 344 ? 27.738 -1.639 75.342 1.00 28.87 344 ASN B C 1
ATOM 6625 O O . ASN B 1 344 ? 28.315 -1.571 74.256 1.00 29.16 344 ASN B O 1
ATOM 6630 N N . PRO B 1 345 ? 28.380 -1.261 76.478 1.00 29.71 345 PRO B N 1
ATOM 6631 C CA . PRO B 1 345 ? 29.792 -0.871 76.452 1.00 30.28 345 PRO B CA 1
ATOM 6632 C C . PRO B 1 345 ? 30.698 -2.007 75.949 1.00 32.04 345 PRO B C 1
ATOM 6633 O O . PRO B 1 345 ? 31.705 -1.707 75.360 1.00 33.21 345 PRO B O 1
ATOM 6637 N N . LYS B 1 346 ? 30.305 -3.267 76.172 1.00 33.72 346 LYS B N 1
ATOM 6638 C CA . LYS B 1 346 ? 31.075 -4.486 75.790 1.00 36.38 346 LYS B CA 1
ATOM 6639 C C . LYS B 1 346 ? 30.895 -4.834 74.302 1.00 34.89 346 LYS B C 1
ATOM 6640 O O . LYS B 1 346 ? 31.647 -5.692 73.826 1.00 36.52 346 LYS B O 1
ATOM 6646 N N . TYR B 1 347 ? 29.943 -4.219 73.593 1.00 33.49 347 TYR B N 1
ATOM 6647 C CA . TYR B 1 347 ? 29.594 -4.571 72.188 1.00 31.86 347 TYR B CA 1
ATOM 6648 C C . TYR B 1 347 ? 30.688 -4.118 71.223 1.00 32.22 347 TYR B C 1
ATOM 6649 O O . TYR B 1 347 ? 31.081 -2.946 71.276 1.00 31.40 347 TYR B O 1
ATOM 6658 N N . VAL B 1 348 ? 31.127 -5.027 70.348 1.00 33.49 348 VAL B N 1
ATOM 6659 C CA . VAL B 1 348 ? 32.047 -4.762 69.202 1.00 35.51 348 VAL B CA 1
ATOM 6660 C C . VAL B 1 348 ? 31.225 -4.877 67.923 1.00 34.42 348 VAL B C 1
ATOM 6661 O O . VAL B 1 348 ? 30.535 -5.880 67.740 1.00 34.18 348 VAL B O 1
ATOM 6665 N N . PRO B 1 349 ? 31.235 -3.865 67.019 1.00 33.68 349 PRO B N 1
ATOM 6666 C CA . PRO B 1 349 ? 30.618 -4.002 65.700 1.00 34.02 349 PRO B CA 1
ATOM 6667 C C . PRO B 1 349 ? 30.860 -5.388 65.075 1.00 35.43 349 PRO B C 1
ATOM 6668 O O . PRO B 1 349 ? 31.991 -5.733 64.794 1.00 34.40 349 PRO B O 1
ATOM 6672 N N . ALA B 1 350 ? 29.774 -6.152 64.916 1.00 38.18 350 ALA B N 1
ATOM 6673 C CA . ALA B 1 350 ? 29.743 -7.539 64.399 1.00 39.45 350 ALA B CA 1
ATOM 6674 C C . ALA B 1 350 ? 30.122 -7.547 62.919 1.00 41.17 350 ALA B C 1
ATOM 6675 O O . ALA B 1 350 ? 29.689 -6.677 62.165 1.00 38.59 350 ALA B O 1
ATOM 6677 N N . PRO B 1 351 ? 30.927 -8.525 62.444 1.00 43.33 351 PRO B N 1
ATOM 6678 C CA . PRO B 1 351 ? 31.156 -8.694 61.006 1.00 44.23 351 PRO B CA 1
ATOM 6679 C C . PRO B 1 351 ? 29.841 -8.993 60.261 1.00 42.36 351 PRO B C 1
ATOM 6680 O O . PRO B 1 351 ? 28.971 -9.609 60.845 1.00 40.94 351 PRO B O 1
ATOM 6684 N N . VAL B 1 352 ? 29.724 -8.543 59.008 1.00 41.21 352 VAL B N 1
ATOM 6685 C CA . VAL B 1 352 ? 28.501 -8.704 58.162 1.00 41.10 352 VAL B CA 1
ATOM 6686 C C . VAL B 1 352 ? 28.804 -9.665 57.017 1.00 42.19 352 VAL B C 1
ATOM 6687 O O . VAL B 1 352 ? 29.935 -9.726 56.539 1.00 41.42 352 VAL B O 1
ATOM 6691 N N . PRO B 1 353 ? 27.800 -10.446 56.555 1.00 44.50 353 PRO B N 1
ATOM 6692 C CA . PRO B 1 353 ? 27.929 -11.239 55.328 1.00 45.69 353 PRO B CA 1
ATOM 6693 C C . PRO B 1 353 ? 28.526 -10.492 54.121 1.00 47.53 353 PRO B C 1
ATOM 6694 O O . PRO B 1 353 ? 28.236 -9.320 53.951 1.00 46.86 353 PRO B O 1
ATOM 6698 N N . ALA B 1 354 ? 29.284 -11.211 53.282 1.00 49.36 354 ALA B N 1
ATOM 6699 C CA . ALA B 1 354 ? 29.847 -10.750 51.988 1.00 50.94 354 ALA B CA 1
ATOM 6700 C C . ALA B 1 354 ? 29.095 -11.417 50.825 1.00 50.97 354 ALA B C 1
ATOM 6701 O O . ALA B 1 354 ? 29.497 -11.191 49.655 1.00 52.15 354 ALA B O 1
ATOM 6703 N N . THR B 1 360 ? 32.947 -17.500 37.273 1.00 44.40 360 THR B N 1
ATOM 6704 C CA . THR B 1 360 ? 34.069 -16.877 36.505 1.00 44.94 360 THR B CA 1
ATOM 6705 C C . THR B 1 360 ? 34.059 -17.417 35.073 1.00 43.01 360 THR B C 1
ATOM 6706 O O . THR B 1 360 ? 35.004 -18.080 34.653 1.00 40.94 360 THR B O 1
ATOM 6710 N N . PRO B 1 361 ? 32.969 -17.193 34.300 1.00 42.67 361 PRO B N 1
ATOM 6711 C CA . PRO B 1 361 ? 32.704 -17.977 33.097 1.00 41.34 361 PRO B CA 1
ATOM 6712 C C . PRO B 1 361 ? 33.519 -17.505 31.886 1.00 38.48 361 PRO B C 1
ATOM 6713 O O . PRO B 1 361 ? 34.089 -16.437 31.935 1.00 36.70 361 PRO B O 1
ATOM 6717 N N . GLY B 1 362 ? 33.537 -18.323 30.831 1.00 37.10 362 GLY B N 1
ATOM 6718 C CA . GLY B 1 362 ? 34.139 -17.983 29.528 1.00 34.58 362 GLY B CA 1
ATOM 6719 C C . GLY B 1 362 ? 33.303 -16.950 28.798 1.00 32.54 362 GLY B C 1
ATOM 6720 O O . GLY B 1 362 ? 32.069 -16.950 28.989 1.00 32.36 362 GLY B O 1
ATOM 6721 N N . ASN B 1 363 ? 33.944 -16.108 27.983 1.00 31.70 363 ASN B N 1
ATOM 6722 C CA . ASN B 1 363 ? 33.282 -15.054 27.168 1.00 31.11 363 ASN B CA 1
ATOM 6723 C C . ASN B 1 363 ? 32.106 -15.634 26.378 1.00 31.19 363 ASN B C 1
ATOM 6724 O O . ASN B 1 363 ? 31.047 -14.969 26.327 1.00 32.09 363 ASN B O 1
ATOM 6729 N N . ASN B 1 364 ? 32.282 -16.802 25.756 1.00 30.37 364 ASN B N 1
ATOM 6730 C CA . ASN B 1 364 ? 31.278 -17.346 24.804 1.00 30.17 364 ASN B CA 1
ATOM 6731 C C . ASN B 1 364 ? 30.371 -18.349 25.527 1.00 28.45 364 ASN B C 1
ATOM 6732 O O . ASN B 1 364 ? 29.568 -19.000 24.834 1.00 29.46 364 ASN B O 1
ATOM 6737 N N . ASP B 1 365 ? 30.444 -18.448 26.858 1.00 26.87 365 ASP B N 1
ATOM 6738 C CA . ASP B 1 365 ? 29.432 -19.190 27.658 1.00 26.34 365 ASP B CA 1
ATOM 6739 C C . ASP B 1 365 ? 28.098 -18.470 27.517 1.00 25.39 365 ASP B C 1
ATOM 6740 O O . ASP B 1 365 ? 28.064 -17.245 27.446 1.00 24.30 365 ASP B O 1
ATOM 6745 N N . PRO B 1 366 ? 26.963 -19.198 27.425 1.00 25.15 366 PRO B N 1
ATOM 6746 C CA . PRO B 1 366 ? 25.652 -18.552 27.419 1.00 24.66 366 PRO B CA 1
ATOM 6747 C C . PRO B 1 366 ? 25.450 -17.792 28.737 1.00 24.25 366 PRO B C 1
ATOM 6748 O O . PRO B 1 366 ? 25.914 -18.270 29.757 1.00 25.03 366 PRO B O 1
ATOM 6752 N N . VAL B 1 367 ? 24.823 -16.613 28.666 1.00 23.42 367 VAL B N 1
ATOM 6753 C CA . VAL B 1 367 ? 24.470 -15.765 29.844 1.00 22.43 367 VAL B CA 1
ATOM 6754 C C . VAL B 1 367 ? 23.469 -16.544 30.711 1.00 21.56 367 VAL B C 1
ATOM 6755 O O . VAL B 1 367 ? 22.619 -17.264 30.153 1.00 20.31 367 VAL B O 1
ATOM 6759 N N . SER B 1 368 ? 23.605 -16.442 32.033 1.00 21.37 368 SER B N 1
ATOM 6760 C CA . SER B 1 368 ? 22.745 -17.140 33.024 1.00 21.77 368 SER B CA 1
ATOM 6761 C C . SER B 1 368 ? 22.089 -16.104 33.940 1.00 22.14 368 SER B C 1
ATOM 6762 O O . SER B 1 368 ? 22.536 -14.942 33.937 1.00 22.17 368 SER B O 1
ATOM 6765 N N . GLN B 1 369 ? 21.052 -16.513 34.673 1.00 22.38 369 GLN B N 1
ATOM 6766 C CA . GLN B 1 369 ? 20.395 -15.703 35.731 1.00 22.68 369 GLN B CA 1
ATOM 6767 C C . GLN B 1 369 ? 21.433 -15.387 36.810 1.00 22.68 369 GLN B C 1
ATOM 6768 O O . GLN B 1 369 ? 21.592 -14.199 37.152 1.00 22.20 369 GLN B O 1
ATOM 6774 N N . GLU B 1 370 ? 22.135 -16.412 37.297 1.00 23.83 370 GLU B N 1
ATOM 6775 C CA . GLU B 1 370 ? 23.136 -16.265 38.385 1.00 25.58 370 GLU B CA 1
ATOM 6776 C C . GLU B 1 370 ? 24.148 -15.185 37.992 1.00 23.90 370 GLU B C 1
ATOM 6777 O O . GLU B 1 370 ? 24.349 -14.256 38.794 1.00 24.05 370 GLU B O 1
ATOM 6783 N N . TYR B 1 371 ? 24.727 -15.277 36.794 1.00 21.53 371 TYR B N 1
ATOM 6784 C CA . TYR B 1 371 ? 25.792 -14.356 36.334 1.00 20.58 371 TYR B CA 1
ATOM 6785 C C . TYR B 1 371 ? 25.220 -12.937 36.198 1.00 20.08 371 TYR B C 1
ATOM 6786 O O . TYR B 1 371 ? 25.845 -11.994 36.723 1.00 20.54 371 TYR B O 1
ATOM 6795 N N . LEU B 1 372 ? 24.073 -12.794 35.530 1.00 18.64 372 LEU B N 1
ATOM 6796 C CA . LEU B 1 372 ? 23.408 -11.488 35.264 1.00 18.19 372 LEU B CA 1
ATOM 6797 C C . LEU B 1 372 ? 23.232 -10.690 36.566 1.00 17.76 372 LEU B C 1
ATOM 6798 O O . LEU B 1 372 ? 23.576 -9.502 36.560 1.00 17.46 372 LEU B O 1
ATOM 6803 N N . TRP B 1 373 ? 22.705 -11.294 37.635 1.00 17.56 373 TRP B N 1
ATOM 6804 C CA . TRP B 1 373 ? 22.288 -10.547 38.856 1.00 18.02 373 TRP B CA 1
ATOM 6805 C C . TRP B 1 373 ? 23.516 -10.156 39.682 1.00 18.52 373 TRP B C 1
ATOM 6806 O O . TRP B 1 373 ? 23.488 -9.095 40.324 1.00 17.10 373 TRP B O 1
ATOM 6817 N N . ARG B 1 374 ? 24.565 -10.970 39.625 1.00 21.05 374 ARG B N 1
ATOM 6818 C CA . ARG B 1 374 ? 25.886 -10.662 40.225 1.00 23.46 374 ARG B CA 1
ATOM 6819 C C . ARG B 1 374 ? 26.487 -9.488 39.447 1.00 22.90 374 ARG B C 1
ATOM 6820 O O . ARG B 1 374 ? 26.867 -8.485 40.071 1.00 23.52 374 ARG B O 1
ATOM 6828 N N . LYS B 1 375 ? 26.513 -9.594 38.120 1.00 22.41 375 LYS B N 1
ATOM 6829 C CA . LYS B 1 375 ? 27.331 -8.719 37.247 1.00 22.12 375 LYS B CA 1
ATOM 6830 C C . LYS B 1 375 ? 26.714 -7.316 37.149 1.00 22.15 375 LYS B C 1
ATOM 6831 O O . LYS B 1 375 ? 27.509 -6.365 37.031 1.00 22.32 375 LYS B O 1
ATOM 6837 N N . VAL B 1 376 ? 25.378 -7.172 37.190 1.00 21.17 376 VAL B N 1
ATOM 6838 C CA . VAL B 1 376 ? 24.680 -5.848 37.055 1.00 20.50 376 VAL B CA 1
ATOM 6839 C C . VAL B 1 376 ? 25.114 -4.926 38.199 1.00 19.25 376 VAL B C 1
ATOM 6840 O O . VAL B 1 376 ? 25.092 -3.703 37.990 1.00 18.98 376 VAL B O 1
ATOM 6844 N N . SER B 1 377 ? 25.462 -5.481 39.363 1.00 18.58 377 SER B N 1
ATOM 6845 C CA . SER B 1 377 ? 25.954 -4.702 40.533 1.00 18.18 377 SER B CA 1
ATOM 6846 C C . SER B 1 377 ? 27.033 -3.711 40.075 1.00 17.66 377 SER B C 1
ATOM 6847 O O . SER B 1 377 ? 26.991 -2.548 40.507 1.00 17.82 377 SER B O 1
ATOM 6850 N N . ASP B 1 378 ? 27.933 -4.165 39.194 1.00 17.50 378 ASP B N 1
ATOM 6851 C CA . ASP B 1 378 ? 29.125 -3.417 38.705 1.00 17.18 378 ASP B CA 1
ATOM 6852 C C . ASP B 1 378 ? 28.704 -2.295 37.749 1.00 16.53 378 ASP B C 1
ATOM 6853 O O . ASP B 1 378 ? 29.508 -1.361 37.562 1.00 16.70 378 ASP B O 1
ATOM 6858 N N . TRP B 1 379 ? 27.500 -2.369 37.176 1.00 15.98 379 TRP B N 1
ATOM 6859 C CA . TRP B 1 379 ? 27.031 -1.440 36.114 1.00 15.64 379 TRP B CA 1
ATOM 6860 C C . TRP B 1 379 ? 26.232 -0.275 36.708 1.00 15.31 379 TRP B C 1
ATOM 6861 O O . TRP B 1 379 ? 26.224 0.796 36.073 1.00 14.94 379 TRP B O 1
ATOM 6872 N N . PHE B 1 380 ? 25.589 -0.463 37.866 1.00 15.25 380 PHE B N 1
ATOM 6873 C CA . PHE B 1 380 ? 24.708 0.557 38.498 1.00 15.33 380 PHE B CA 1
ATOM 6874 C C . PHE B 1 380 ? 25.552 1.763 38.921 1.00 15.65 380 PHE B C 1
ATOM 6875 O O . PHE B 1 380 ? 26.778 1.614 39.085 1.00 15.66 380 PHE B O 1
ATOM 6883 N N . GLN B 1 381 ? 24.906 2.923 39.066 1.00 16.09 381 GLN B N 1
ATOM 6884 C CA . GLN B 1 381 ? 25.552 4.203 39.458 1.00 16.50 381 GLN B CA 1
ATOM 6885 C C . GLN B 1 381 ? 24.647 4.961 40.433 1.00 17.60 381 GLN B C 1
ATOM 6886 O O . GLN B 1 381 ? 23.411 4.797 40.369 1.00 17.68 381 GLN B O 1
ATOM 6892 N N . GLU B 1 382 ? 25.261 5.777 41.288 1.00 19.27 382 GLU B N 1
ATOM 6893 C CA . GLU B 1 382 ? 24.587 6.678 42.258 1.00 20.16 382 GLU B CA 1
ATOM 6894 C C . GLU B 1 382 ? 23.280 7.208 41.651 1.00 18.89 382 GLU B C 1
ATOM 6895 O O . GLU B 1 382 ? 23.318 7.706 40.510 1.00 18.14 382 GLU B O 1
ATOM 6901 N N . GLY B 1 383 ? 22.164 7.049 42.374 1.00 17.61 383 GLY B N 1
ATOM 6902 C CA . GLY B 1 383 ? 20.861 7.658 42.045 1.00 17.10 383 GLY B CA 1
ATOM 6903 C C . GLY B 1 383 ? 20.048 6.863 41.031 1.00 16.59 383 GLY B C 1
ATOM 6904 O O . GLY B 1 383 ? 19.005 7.381 40.604 1.00 16.83 383 GLY B O 1
ATOM 6905 N N . ASP B 1 384 ? 20.474 5.657 40.645 1.00 15.43 384 ASP B N 1
ATOM 6906 C CA . ASP B 1 384 ? 19.731 4.815 39.663 1.00 14.63 384 ASP B CA 1
ATOM 6907 C C . ASP B 1 384 ? 18.373 4.429 40.263 1.00 14.21 384 ASP B C 1
ATOM 6908 O O . ASP B 1 384 ? 18.338 3.968 41.423 1.00 13.73 384 ASP B O 1
ATOM 6913 N N . VAL B 1 385 ? 17.298 4.621 39.498 1.00 14.11 385 VAL B N 1
ATOM 6914 C CA . VAL B 1 385 ? 15.966 4.008 39.774 1.00 14.01 385 VAL B CA 1
ATOM 6915 C C . VAL B 1 385 ? 16.000 2.608 39.160 1.00 13.70 385 VAL B C 1
ATOM 6916 O O . VAL B 1 385 ? 16.243 2.515 37.949 1.00 13.81 385 VAL B O 1
ATOM 6920 N N . ILE B 1 386 ? 15.845 1.566 39.979 1.00 13.45 386 ILE B N 1
ATOM 6921 C CA . ILE B 1 386 ? 16.031 0.142 39.569 1.00 13.43 386 ILE B CA 1
ATOM 6922 C C . ILE B 1 386 ? 14.730 -0.615 39.825 1.00 13.18 386 ILE B C 1
ATOM 6923 O O . ILE B 1 386 ? 14.437 -0.915 40.999 1.00 13.25 386 ILE B O 1
ATOM 6928 N N . ILE B 1 387 ? 14.004 -0.918 38.747 1.00 13.07 387 ILE B N 1
ATOM 6929 C CA . ILE B 1 387 ? 12.630 -1.506 38.761 1.00 12.55 387 ILE B CA 1
ATOM 6930 C C . ILE B 1 387 ? 12.727 -2.979 38.335 1.00 12.33 387 ILE B C 1
ATOM 6931 O O . ILE B 1 387 ? 13.338 -3.245 37.296 1.00 11.76 387 ILE B O 1
ATOM 6936 N N . SER B 1 388 ? 12.157 -3.893 39.124 1.00 12.41 388 SER B N 1
ATOM 6937 C CA . SER B 1 388 ? 12.185 -5.361 38.895 1.00 12.37 388 SER B CA 1
ATOM 6938 C C . SER B 1 388 ? 10.757 -5.921 38.907 1.00 12.54 388 SER B C 1
ATOM 6939 O O . SER B 1 388 ? 10.067 -5.778 39.927 1.00 12.65 388 SER B O 1
ATOM 6942 N N . GLU B 1 389 ? 10.334 -6.536 37.803 1.00 12.68 389 GLU B N 1
ATOM 6943 C CA . GLU B 1 389 ? 8.995 -7.156 37.659 1.00 12.78 389 GLU B CA 1
ATOM 6944 C C . GLU B 1 389 ? 8.934 -8.452 38.478 1.00 12.65 389 GLU B C 1
ATOM 6945 O O . GLU B 1 389 ? 9.967 -9.139 38.592 1.00 12.68 389 GLU B O 1
ATOM 6951 N N . THR B 1 390 ? 7.753 -8.757 39.020 1.00 12.60 390 THR B N 1
ATOM 6952 C CA . THR B 1 390 ? 7.367 -10.084 39.567 1.00 12.79 390 THR B CA 1
ATOM 6953 C C . THR B 1 390 ? 7.739 -11.161 38.534 1.00 12.96 390 THR B C 1
ATOM 6954 O O . THR B 1 390 ? 7.385 -10.994 37.347 1.00 12.89 390 THR B O 1
ATOM 6958 N N . GLY B 1 391 ? 8.415 -12.227 38.976 1.00 13.12 391 GLY B N 1
ATOM 6959 C CA . GLY B 1 391 ? 9.078 -13.212 38.103 1.00 13.26 391 GLY B CA 1
ATOM 6960 C C . GLY B 1 391 ? 10.534 -13.376 38.490 1.00 13.37 391 GLY B C 1
ATOM 6961 O O . GLY B 1 391 ? 10.899 -12.937 39.595 1.00 14.12 391 GLY B O 1
ATOM 6962 N N . THR B 1 392 ? 11.348 -13.974 37.620 1.00 13.11 392 THR B N 1
ATOM 6963 C CA . THR B 1 392 ? 12.788 -14.225 37.885 1.00 13.18 392 THR B CA 1
ATOM 6964 C C . THR B 1 392 ? 13.443 -12.892 38.277 1.00 13.39 392 THR B C 1
ATOM 6965 O O . THR B 1 392 ? 14.246 -12.885 39.237 1.00 13.31 392 THR B O 1
ATOM 6969 N N . SER B 1 393 ? 13.079 -11.801 37.592 1.00 13.44 393 SER B N 1
ATOM 6970 C CA . SER B 1 393 ? 13.662 -10.447 37.784 1.00 13.48 393 SER B CA 1
ATOM 6971 C C . SER B 1 393 ? 13.611 -10.048 39.268 1.00 13.33 393 SER B C 1
ATOM 6972 O O . SER B 1 393 ? 14.676 -9.746 39.827 1.00 12.90 393 SER B O 1
ATOM 6975 N N . ALA B 1 394 ? 12.427 -10.050 39.883 1.00 13.58 394 ALA B N 1
ATOM 6976 C CA . ALA B 1 394 ? 12.218 -9.590 41.281 1.00 13.90 394 ALA B CA 1
ATOM 6977 C C . ALA B 1 394 ? 13.048 -10.456 42.249 1.00 14.12 394 ALA B C 1
ATOM 6978 O O . ALA B 1 394 ? 13.656 -9.882 43.176 1.00 14.14 394 ALA B O 1
ATOM 6980 N N . PHE B 1 395 ? 13.094 -11.773 42.025 1.00 14.07 395 PHE B N 1
ATOM 6981 C CA . PHE B 1 395 ? 13.886 -12.740 42.825 1.00 14.67 395 PHE B CA 1
ATOM 6982 C C . PHE B 1 395 ? 15.381 -12.496 42.609 1.00 14.82 395 PHE B C 1
ATOM 6983 O O . PHE B 1 395 ? 16.136 -12.561 43.578 1.00 14.60 395 PHE B O 1
ATOM 6991 N N . GLY B 1 396 ? 15.778 -12.226 41.366 1.00 15.94 396 GLY B N 1
ATOM 6992 C CA . GLY B 1 396 ? 17.178 -11.995 40.965 1.00 16.50 396 GLY B CA 1
ATOM 6993 C C . GLY B 1 396 ? 17.761 -10.740 41.591 1.00 17.11 396 GLY B C 1
ATOM 6994 O O . GLY B 1 396 ? 18.845 -10.844 42.205 1.00 17.76 396 GLY B O 1
ATOM 6995 N N . ILE B 1 397 ? 17.066 -9.602 41.463 1.00 17.99 397 ILE B N 1
ATOM 6996 C CA . ILE B 1 397 ? 17.573 -8.247 41.851 1.00 18.88 397 ILE B CA 1
ATOM 6997 C C . ILE B 1 397 ? 17.900 -8.225 43.349 1.00 19.77 397 ILE B C 1
ATOM 6998 O O . ILE B 1 397 ? 18.755 -7.429 43.738 1.00 18.62 397 ILE B O 1
ATOM 7003 N N . VAL B 1 398 ? 17.243 -9.067 44.148 1.00 21.71 398 VAL B N 1
ATOM 7004 C CA . VAL B 1 398 ? 17.501 -9.226 45.610 1.00 23.85 398 VAL B CA 1
ATOM 7005 C C . VAL B 1 398 ? 19.003 -9.444 45.841 1.00 25.76 398 VAL B C 1
ATOM 7006 O O . VAL B 1 398 ? 19.552 -8.820 46.777 1.00 25.64 398 VAL B O 1
ATOM 7010 N N . GLN B 1 399 ? 19.632 -10.293 45.023 1.00 27.67 399 GLN B N 1
ATOM 7011 C CA . GLN B 1 399 ? 21.045 -10.740 45.179 1.00 28.55 399 GLN B CA 1
ATOM 7012 C C . GLN B 1 399 ? 21.997 -9.648 44.661 1.00 26.30 399 GLN B C 1
ATOM 7013 O O . GLN B 1 399 ? 23.168 -9.640 45.083 1.00 25.19 399 GLN B O 1
ATOM 7019 N N . SER B 1 400 ? 21.506 -8.764 43.782 1.00 24.30 400 SER B N 1
ATOM 7020 C CA . SER B 1 400 ? 22.255 -7.631 43.175 1.00 23.11 400 SER B CA 1
ATOM 7021 C C . SER B 1 400 ? 22.563 -6.579 44.247 1.00 22.32 400 SER B C 1
ATOM 7022 O O . SER B 1 400 ? 21.786 -6.472 45.209 1.00 22.77 400 SER B O 1
ATOM 7025 N N . LYS B 1 401 ? 23.643 -5.821 44.068 1.00 21.55 401 LYS B N 1
ATOM 7026 C CA . LYS B 1 401 ? 24.083 -4.764 45.010 1.00 22.18 401 LYS B CA 1
ATOM 7027 C C . LYS B 1 401 ? 23.769 -3.393 44.419 1.00 21.83 401 LYS B C 1
ATOM 7028 O O . LYS B 1 401 ? 24.276 -3.089 43.341 1.00 23.21 401 LYS B O 1
ATOM 7034 N N . PHE B 1 402 ? 22.957 -2.602 45.114 1.00 21.45 402 PHE B N 1
ATOM 7035 C CA . PHE B 1 402 ? 22.491 -1.270 44.652 1.00 21.23 402 PHE B CA 1
ATOM 7036 C C . PHE B 1 402 ? 23.556 -0.235 44.982 1.00 20.32 402 PHE B C 1
ATOM 7037 O O . PHE B 1 402 ? 24.320 -0.405 45.926 1.00 20.66 402 PHE B O 1
ATOM 7045 N N . PRO B 1 403 ? 23.644 0.863 44.207 1.00 19.57 403 PRO B N 1
ATOM 7046 C CA . PRO B 1 403 ? 24.552 1.956 44.533 1.00 19.54 403 PRO B CA 1
ATOM 7047 C C . PRO B 1 403 ? 23.948 2.889 45.590 1.00 19.83 403 PRO B C 1
ATOM 7048 O O . PRO B 1 403 ? 22.810 2.692 45.972 1.00 19.55 403 PRO B O 1
ATOM 7052 N N . LYS B 1 404 ? 24.735 3.876 46.026 1.00 20.68 404 LYS B N 1
ATOM 7053 C CA . LYS B 1 404 ? 24.295 4.978 46.917 1.00 20.86 404 LYS B CA 1
ATOM 7054 C C . LYS B 1 404 ? 23.121 5.708 46.255 1.00 18.48 404 LYS B C 1
ATOM 7055 O O . LYS B 1 404 ? 23.226 6.006 45.065 1.00 17.58 404 LYS B O 1
ATOM 7061 N N . ASN B 1 405 ? 22.046 5.955 47.010 1.00 17.15 405 ASN B N 1
ATOM 7062 C CA . ASN B 1 405 ? 20.862 6.768 46.614 1.00 17.30 405 ASN B CA 1
ATOM 7063 C C . ASN B 1 405 ? 20.070 6.066 45.498 1.00 16.87 405 ASN B C 1
ATOM 7064 O O . ASN B 1 405 ? 19.290 6.754 44.794 1.00 16.94 405 ASN B O 1
ATOM 7069 N N . ALA B 1 406 ? 20.221 4.745 45.365 1.00 16.09 406 ALA B N 1
ATOM 7070 C CA . ALA B 1 406 ? 19.385 3.901 44.485 1.00 15.91 406 ALA B CA 1
ATOM 7071 C C . ALA B 1 406 ? 17.934 4.015 44.949 1.00 15.73 406 ALA B C 1
ATOM 7072 O O . ALA B 1 406 ? 17.725 4.061 46.167 1.00 16.55 406 ALA B O 1
ATOM 7074 N N . ILE B 1 407 ? 16.978 4.072 44.021 1.00 15.29 407 ILE B N 1
ATOM 7075 C CA . ILE B 1 407 ? 15.524 3.932 44.325 1.00 14.88 407 ILE B CA 1
ATOM 7076 C C . ILE B 1 407 ? 15.061 2.589 43.761 1.00 14.53 407 ILE B C 1
ATOM 7077 O O . ILE B 1 407 ? 14.977 2.470 42.526 1.00 14.39 407 ILE B O 1
ATOM 7082 N N . GLY B 1 408 ? 14.791 1.625 44.648 1.00 13.74 408 GLY B N 1
ATOM 7083 C CA . GLY B 1 408 ? 14.318 0.277 44.294 1.00 13.43 408 GLY B CA 1
ATOM 7084 C C . GLY B 1 408 ? 12.810 0.246 44.136 1.00 13.12 408 GLY B C 1
ATOM 7085 O O . GLY B 1 408 ? 12.127 0.775 45.011 1.00 13.31 408 GLY B O 1
ATOM 7086 N N . ILE B 1 409 ? 12.296 -0.327 43.050 1.00 12.74 409 ILE B N 1
ATOM 7087 C CA . ILE B 1 409 ? 10.833 -0.566 42.888 1.00 12.78 409 ILE B CA 1
ATOM 7088 C C . ILE B 1 409 ? 10.619 -2.041 42.524 1.00 13.20 409 ILE B C 1
ATOM 7089 O O . ILE B 1 409 ? 11.071 -2.473 41.459 1.00 13.24 409 ILE B O 1
ATOM 7094 N N . SER B 1 410 ? 9.971 -2.786 43.413 1.00 13.65 410 SER B N 1
ATOM 7095 C CA . SER B 1 410 ? 9.545 -4.187 43.194 1.00 14.33 410 SER B CA 1
ATOM 7096 C C . SER B 1 410 ? 8.215 -4.396 43.925 1.00 15.18 410 SER B C 1
ATOM 7097 O O . SER B 1 410 ? 8.193 -4.266 45.173 1.00 15.90 410 SER B O 1
ATOM 7100 N N . GLN B 1 411 ? 7.144 -4.674 43.176 1.00 15.84 411 GLN B N 1
ATOM 7101 C CA . GLN B 1 411 ? 5.774 -4.825 43.726 1.00 16.80 411 GLN B CA 1
ATOM 7102 C C . GLN B 1 411 ? 5.633 -6.214 44.372 1.00 17.60 411 GLN B C 1
ATOM 7103 O O . GLN B 1 411 ? 4.800 -7.017 43.899 1.00 17.34 411 GLN B O 1
ATOM 7109 N N . VAL B 1 412 ? 6.399 -6.471 45.438 1.00 18.51 412 VAL B N 1
ATOM 7110 C CA . VAL B 1 412 ? 6.558 -7.824 46.054 1.00 19.49 412 VAL B CA 1
ATOM 7111 C C . VAL B 1 412 ? 5.232 -8.277 46.678 1.00 19.22 412 VAL B C 1
ATOM 7112 O O . VAL B 1 412 ? 4.896 -9.462 46.509 1.00 19.19 412 VAL B O 1
ATOM 7116 N N . LEU B 1 413 ? 4.521 -7.377 47.368 1.00 19.18 413 LEU B N 1
ATOM 7117 C CA . LEU B 1 413 ? 3.278 -7.694 48.129 1.00 18.79 413 LEU B CA 1
ATOM 7118 C C . LEU B 1 413 ? 2.106 -7.931 47.160 1.00 17.83 413 LEU B C 1
ATOM 7119 O O . LEU B 1 413 ? 1.570 -9.052 47.166 1.00 18.66 413 LEU B O 1
ATOM 7124 N N . TRP B 1 414 ? 1.730 -6.944 46.345 1.00 15.98 414 TRP B N 1
ATOM 7125 C CA . TRP B 1 414 ? 0.588 -7.057 45.399 1.00 15.34 414 TRP B CA 1
ATOM 7126 C C . TRP B 1 414 ? 0.915 -8.047 44.271 1.00 15.28 414 TRP B C 1
ATOM 7127 O O . TRP B 1 414 ? 0.037 -8.872 43.948 1.00 15.51 414 TRP B O 1
ATOM 7138 N N . GLY B 1 415 ? 2.104 -7.931 43.668 1.00 14.62 415 GLY B N 1
ATOM 7139 C CA . GLY B 1 415 ? 2.650 -8.870 42.671 1.00 14.18 415 GLY B CA 1
ATOM 7140 C C . GLY B 1 415 ? 1.788 -8.994 41.426 1.00 13.87 415 GLY B C 1
ATOM 7141 O O . GLY B 1 415 ? 1.506 -10.137 41.027 1.00 13.76 415 GLY B O 1
ATOM 7142 N N . SER B 1 416 ? 1.399 -7.872 40.813 1.00 13.67 416 SER B N 1
ATOM 7143 C CA . SER B 1 416 ? 0.675 -7.826 39.514 1.00 13.40 416 SER B CA 1
ATOM 7144 C C . SER B 1 416 ? 1.679 -7.681 38.363 1.00 13.36 416 SER B C 1
ATOM 7145 O O . SER B 1 416 ? 2.244 -6.575 38.203 1.00 13.45 416 SER B O 1
ATOM 7148 N N . ILE B 1 417 ? 1.884 -8.741 37.575 1.00 13.04 417 ILE B N 1
ATOM 7149 C CA . ILE B 1 417 ? 2.805 -8.689 36.404 1.00 12.92 417 ILE B CA 1
ATOM 7150 C C . ILE B 1 417 ? 2.232 -7.655 35.424 1.00 12.89 417 ILE B C 1
ATOM 7151 O O . ILE B 1 417 ? 0.995 -7.491 35.378 1.00 12.56 417 ILE B O 1
ATOM 7156 N N . GLY B 1 418 ? 3.111 -6.952 34.707 1.00 12.94 418 GLY B N 1
ATOM 7157 C CA . GLY B 1 418 ? 2.750 -5.809 33.847 1.00 12.73 418 GLY B CA 1
ATOM 7158 C C . GLY B 1 418 ? 3.059 -4.490 34.527 1.00 12.29 418 GLY B C 1
ATOM 7159 O O . GLY B 1 418 ? 3.542 -3.584 33.831 1.00 11.79 418 GLY B O 1
ATOM 7160 N N . TYR B 1 419 ? 2.810 -4.408 35.842 1.00 12.27 419 TYR B N 1
ATOM 7161 C CA . TYR B 1 419 ? 3.071 -3.222 36.707 1.00 12.17 419 TYR B CA 1
ATOM 7162 C C . TYR B 1 419 ? 4.392 -2.536 36.322 1.00 11.91 419 TYR B C 1
ATOM 7163 O O . TYR B 1 419 ? 4.366 -1.311 36.113 1.00 12.02 419 TYR B O 1
ATOM 7172 N N . ALA B 1 420 ? 5.496 -3.290 36.240 1.00 11.57 420 ALA B N 1
ATOM 7173 C CA . ALA B 1 420 ? 6.879 -2.759 36.165 1.00 11.49 420 ALA B CA 1
ATOM 7174 C C . ALA B 1 420 ? 7.050 -1.851 34.939 1.00 11.33 420 ALA B C 1
ATOM 7175 O O . ALA B 1 420 ? 7.720 -0.805 35.061 1.00 11.17 420 ALA B O 1
ATOM 7177 N N . THR B 1 421 ? 6.462 -2.231 33.804 1.00 11.31 421 THR B N 1
ATOM 7178 C CA . THR B 1 421 ? 6.578 -1.498 32.514 1.00 11.20 421 THR B CA 1
ATOM 7179 C C . THR B 1 421 ? 5.780 -0.187 32.605 1.00 11.34 421 THR B C 1
ATOM 7180 O O . THR B 1 421 ? 6.296 0.852 32.143 1.00 11.31 421 THR B O 1
ATOM 7184 N N . GLY B 1 422 ? 4.575 -0.221 33.174 1.00 11.33 422 GLY B N 1
ATOM 7185 C CA . GLY B 1 422 ? 3.792 1.000 33.440 1.00 11.76 422 GLY B CA 1
ATOM 7186 C C . GLY B 1 422 ? 4.523 1.930 34.397 1.00 12.07 422 GLY B C 1
ATOM 7187 O O . GLY B 1 422 ? 4.641 3.125 34.088 1.00 12.30 422 GLY B O 1
ATOM 7188 N N . ALA B 1 423 ? 5.007 1.396 35.520 1.00 12.23 423 ALA B N 1
ATOM 7189 C CA . ALA B 1 423 ? 5.729 2.142 36.574 1.00 12.44 423 ALA B CA 1
ATOM 7190 C C . ALA B 1 423 ? 6.983 2.802 35.988 1.00 12.62 423 ALA B C 1
ATOM 7191 O O . ALA B 1 423 ? 7.306 3.938 36.394 1.00 12.43 423 ALA B O 1
ATOM 7193 N N . THR B 1 424 ? 7.677 2.110 35.081 1.00 12.85 424 THR B N 1
ATOM 7194 C CA . THR B 1 424 ? 8.924 2.613 34.452 1.00 12.87 424 THR B CA 1
ATOM 7195 C C . THR B 1 424 ? 8.612 3.947 33.770 1.00 13.07 424 THR B C 1
ATOM 7196 O O . THR B 1 424 ? 9.442 4.868 33.890 1.00 13.34 424 THR B O 1
ATOM 7200 N N . CYS B 1 425 ? 7.452 4.051 33.114 1.00 12.95 425 CYS B N 1
ATOM 7201 C CA . CYS B 1 425 ? 6.987 5.288 32.437 1.00 13.03 425 CYS B CA 1
ATOM 7202 C C . CYS B 1 425 ? 6.902 6.432 33.456 1.00 13.41 425 CYS B C 1
ATOM 7203 O O . CYS B 1 425 ? 7.492 7.496 33.200 1.00 13.39 425 CYS B O 1
ATOM 7206 N N . GLY B 1 426 ? 6.197 6.217 34.569 1.00 13.61 426 GLY B N 1
ATOM 7207 C CA . GLY B 1 426 ? 6.053 7.216 35.643 1.00 13.83 426 GLY B CA 1
ATOM 7208 C C . GLY B 1 426 ? 7.384 7.537 36.304 1.00 14.21 426 GLY B C 1
ATOM 7209 O O . GLY B 1 426 ? 7.665 8.734 36.507 1.00 14.79 426 GLY B O 1
ATOM 7210 N N . ALA B 1 427 ? 8.180 6.519 36.636 1.00 14.22 427 ALA B N 1
ATOM 7211 C CA . ALA B 1 427 ? 9.505 6.681 37.281 1.00 14.45 427 ALA B CA 1
ATOM 7212 C C . ALA B 1 427 ? 10.394 7.555 36.386 1.00 15.00 427 ALA B C 1
ATOM 7213 O O . ALA B 1 427 ? 11.036 8.483 36.919 1.00 15.26 427 ALA B O 1
ATOM 7215 N N . ALA B 1 428 ? 10.407 7.281 35.072 1.00 15.61 428 ALA B N 1
ATOM 7216 C CA . ALA B 1 428 ? 11.223 7.990 34.052 1.00 15.35 428 ALA B CA 1
ATOM 7217 C C . ALA B 1 428 ? 10.802 9.461 33.965 1.00 15.38 428 ALA B C 1
ATOM 7218 O O . ALA B 1 428 ? 11.705 10.318 33.896 1.00 16.83 428 ALA B O 1
ATOM 7220 N N . MET B 1 429 ? 9.499 9.753 33.981 1.00 14.85 429 MET B N 1
ATOM 7221 C CA . MET B 1 429 ? 8.981 11.143 33.875 1.00 14.93 429 MET B CA 1
ATOM 7222 C C . MET B 1 429 ? 9.304 11.926 35.160 1.00 15.04 429 MET B C 1
ATOM 7223 O O . MET B 1 429 ? 9.672 13.112 35.043 1.00 14.78 429 MET B O 1
ATOM 7228 N N . ALA B 1 430 ? 9.207 11.289 36.331 1.00 15.18 430 ALA B N 1
ATOM 7229 C CA . ALA B 1 430 ? 9.638 11.862 37.629 1.00 15.64 430 ALA B CA 1
ATOM 7230 C C . ALA B 1 430 ? 11.135 12.178 37.582 1.00 16.22 430 ALA B C 1
ATOM 7231 O O . ALA B 1 430 ? 11.500 13.292 37.975 1.00 17.27 430 ALA B O 1
ATOM 7233 N N . ALA B 1 431 ? 11.964 11.227 37.134 1.00 16.42 431 ALA B N 1
ATOM 7234 C CA . ALA B 1 431 ? 13.434 11.362 37.033 1.00 16.63 431 ALA B CA 1
ATOM 7235 C C . ALA B 1 431 ? 13.775 12.569 36.153 1.00 17.54 431 ALA B C 1
ATOM 7236 O O . ALA B 1 431 ? 14.689 13.325 36.524 1.00 17.91 431 ALA B O 1
ATOM 7238 N N . GLN B 1 432 ? 13.053 12.746 35.043 1.00 18.02 432 GLN B N 1
ATOM 7239 C CA . GLN B 1 432 ? 13.214 13.885 34.095 1.00 18.76 432 GLN B CA 1
ATOM 7240 C C . GLN B 1 432 ? 13.080 15.224 34.838 1.00 19.24 432 GLN B C 1
ATOM 7241 O O . GLN B 1 432 ? 13.803 16.163 34.462 1.00 19.46 432 GLN B O 1
ATOM 7247 N N . GLU B 1 433 ? 12.195 15.300 35.842 1.00 18.92 433 GLU B N 1
ATOM 7248 C CA . GLU B 1 433 ? 11.849 16.534 36.607 1.00 19.02 433 GLU B CA 1
ATOM 7249 C C . GLU B 1 433 ? 12.839 16.772 37.754 1.00 19.99 433 GLU B C 1
ATOM 7250 O O . GLU B 1 433 ? 12.869 17.899 38.291 1.00 19.13 433 GLU B O 1
ATOM 7256 N N . ILE B 1 434 ? 13.591 15.744 38.148 1.00 21.78 434 ILE B N 1
ATOM 7257 C CA . ILE B 1 434 ? 14.591 15.828 39.251 1.00 22.20 434 ILE B CA 1
ATOM 7258 C C . ILE B 1 434 ? 15.964 16.145 38.647 1.00 22.15 434 ILE B C 1
ATOM 7259 O O . ILE B 1 434 ? 16.617 17.069 39.152 1.00 22.88 434 ILE B O 1
ATOM 7264 N N . ASP B 1 435 ? 16.380 15.426 37.601 1.00 22.19 435 ASP B N 1
ATOM 7265 C CA . ASP B 1 435 ? 17.796 15.407 37.148 1.00 22.76 435 ASP B CA 1
ATOM 7266 C C . ASP B 1 435 ? 17.900 14.660 35.819 1.00 23.59 435 ASP B C 1
ATOM 7267 O O . ASP B 1 435 ? 17.543 13.487 35.736 1.00 23.52 435 ASP B O 1
ATOM 7272 N N . PRO B 1 436 ? 18.409 15.303 34.744 1.00 25.13 436 PRO B N 1
ATOM 7273 C CA . PRO B 1 436 ? 18.557 14.639 33.450 1.00 26.16 436 PRO B CA 1
ATOM 7274 C C . PRO B 1 436 ? 19.584 13.494 33.468 1.00 27.45 436 PRO B C 1
ATOM 7275 O O . PRO B 1 436 ? 19.486 12.635 32.615 1.00 28.60 436 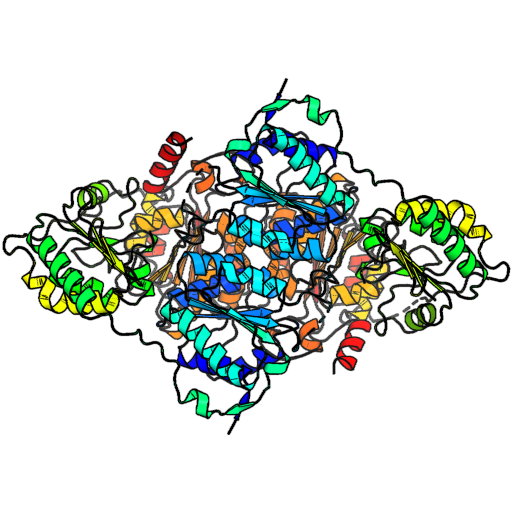PRO B O 1
ATOM 7279 N N . LYS B 1 437 ? 20.535 13.519 34.412 1.00 28.21 437 LYS B N 1
ATOM 7280 C CA . LYS B 1 437 ? 21.628 12.513 34.561 1.00 28.48 437 LYS B CA 1
ATOM 7281 C C . LYS B 1 437 ? 21.110 11.221 35.223 1.00 26.07 437 LYS B C 1
ATOM 7282 O O . LYS B 1 437 ? 21.822 10.187 35.135 1.00 24.69 437 LYS B O 1
ATOM 7288 N N . LYS B 1 438 ? 19.948 11.274 35.887 1.00 24.17 438 LYS B N 1
ATOM 7289 C CA . LYS B 1 438 ? 19.409 10.151 36.707 1.00 22.54 438 LYS B CA 1
ATOM 7290 C C . LYS B 1 438 ? 18.793 9.080 35.792 1.00 20.86 438 LYS B C 1
ATOM 7291 O O . LYS B 1 438 ? 17.786 9.389 35.117 1.00 21.34 438 LYS B O 1
ATOM 7297 N N . ARG B 1 439 ? 19.352 7.863 35.802 1.00 18.75 439 ARG B N 1
ATOM 7298 C CA . ARG B 1 439 ? 18.924 6.734 34.929 1.00 17.77 439 ARG B CA 1
ATOM 7299 C C . ARG B 1 439 ? 17.795 5.940 35.595 1.00 16.56 439 ARG B C 1
ATOM 7300 O O . ARG B 1 439 ? 17.823 5.798 36.836 1.00 16.20 439 ARG B O 1
ATOM 7308 N N . VAL B 1 440 ? 16.859 5.437 34.782 1.00 15.30 440 VAL B N 1
ATOM 7309 C CA . VAL B 1 440 ? 15.704 4.593 35.208 1.00 14.64 440 VAL B CA 1
ATOM 7310 C C . VAL B 1 440 ? 15.795 3.257 34.461 1.00 14.29 440 VAL B C 1
ATOM 7311 O O . VAL B 1 440 ? 15.712 3.246 33.218 1.00 14.24 440 VAL B O 1
ATOM 7315 N N . ILE B 1 441 ? 15.984 2.174 35.212 1.00 13.67 441 ILE B N 1
ATOM 7316 C CA . ILE B 1 441 ? 16.373 0.829 34.701 1.00 12.91 441 ILE B CA 1
ATOM 7317 C C . ILE B 1 441 ? 15.257 -0.147 35.055 1.00 12.20 441 ILE B C 1
ATOM 7318 O O . ILE B 1 441 ? 14.885 -0.186 36.249 1.00 11.78 441 ILE B O 1
ATOM 7323 N N . LEU B 1 442 ? 14.758 -0.876 34.049 1.00 11.47 442 LEU B N 1
ATOM 7324 C CA . LEU B 1 442 ? 13.686 -1.901 34.172 1.00 11.04 442 LEU B CA 1
ATOM 7325 C C . LEU B 1 442 ? 14.256 -3.295 33.861 1.00 10.60 442 LEU B C 1
ATOM 7326 O O . LEU B 1 442 ? 14.933 -3.450 32.824 1.00 10.37 442 LEU B O 1
ATOM 7331 N N . PHE B 1 443 ? 13.992 -4.259 34.747 1.00 10.19 443 PHE B N 1
ATOM 7332 C CA . PHE B 1 443 ? 14.109 -5.719 34.504 1.00 9.96 443 PHE B CA 1
ATOM 7333 C C . PHE B 1 443 ? 12.689 -6.281 34.502 1.00 10.02 443 PHE B C 1
ATOM 7334 O O . PHE B 1 443 ? 12.080 -6.382 35.595 1.00 10.23 443 PHE B O 1
ATOM 7342 N N . THR B 1 444 ? 12.155 -6.541 33.304 1.00 9.82 444 THR B N 1
ATOM 7343 C CA . THR B 1 444 ? 10.850 -7.221 33.085 1.00 9.67 444 THR B CA 1
ATOM 7344 C C . THR B 1 444 ? 11.111 -8.534 32.352 1.00 9.50 444 THR B C 1
ATOM 7345 O O . THR B 1 444 ? 12.055 -8.587 31.548 1.00 9.31 444 THR B O 1
ATOM 7349 N N . GLY B 1 445 ? 10.293 -9.543 32.624 1.00 9.56 445 GLY B N 1
ATOM 7350 C CA . GLY B 1 445 ? 10.266 -10.777 31.821 1.00 9.70 445 GLY B CA 1
ATOM 7351 C C . GLY B 1 445 ? 9.665 -10.506 30.452 1.00 9.64 445 GLY B C 1
ATOM 7352 O O . GLY B 1 445 ? 9.046 -9.440 30.283 1.00 9.42 445 GLY B O 1
ATOM 7353 N N . ASP B 1 446 ? 9.845 -11.441 29.514 1.00 9.68 446 ASP B N 1
ATOM 7354 C CA . ASP B 1 446 ? 9.165 -11.453 28.191 1.00 9.72 446 ASP B CA 1
ATOM 7355 C C . ASP B 1 446 ? 7.643 -11.492 28.388 1.00 9.45 446 ASP B C 1
ATOM 7356 O O . ASP B 1 446 ? 6.947 -10.763 27.674 1.00 9.43 446 ASP B O 1
ATOM 7361 N N . GLY B 1 447 ? 7.154 -12.287 29.342 1.00 9.38 447 GLY B N 1
ATOM 7362 C CA . GLY B 1 447 ? 5.715 -12.498 29.584 1.00 9.33 447 GLY B CA 1
ATOM 7363 C C . GLY B 1 447 ? 5.026 -11.255 30.119 1.00 9.32 447 GLY B C 1
ATOM 7364 O O . GLY B 1 447 ? 3.997 -10.847 29.548 1.00 9.35 447 GLY B O 1
ATOM 7365 N N . SER B 1 448 ? 5.562 -10.675 31.187 1.00 9.52 448 SER B N 1
ATOM 7366 C CA . SER B 1 448 ? 4.983 -9.494 31.876 1.00 9.81 448 SER B CA 1
ATOM 7367 C C . SER B 1 448 ? 4.928 -8.300 30.916 1.00 9.77 448 SER B C 1
ATOM 7368 O O . SER B 1 448 ? 3.913 -7.580 30.938 1.00 9.79 448 SER B O 1
ATOM 7371 N N . LEU B 1 449 ? 5.972 -8.112 30.103 1.00 9.80 449 LEU B N 1
ATOM 7372 C CA . LEU B 1 449 ? 6.067 -7.015 29.099 1.00 9.99 449 LEU B CA 1
ATOM 7373 C C . LEU B 1 449 ? 4.774 -6.950 28.273 1.00 10.05 449 LEU B C 1
ATOM 7374 O O . LEU B 1 449 ? 4.303 -5.823 28.009 1.00 10.04 449 LEU B O 1
ATOM 7379 N N . GLN B 1 450 ? 4.240 -8.112 27.872 1.00 10.28 450 GLN B N 1
ATOM 7380 C CA . GLN B 1 450 ? 3.088 -8.233 26.938 1.00 10.32 450 GLN B CA 1
ATOM 7381 C C . GLN B 1 450 ? 1.857 -7.540 27.534 1.00 10.46 450 GLN B C 1
ATOM 7382 O O . GLN B 1 450 ? 1.078 -6.938 26.761 1.00 10.78 450 GLN B O 1
ATOM 7388 N N . LEU B 1 451 ? 1.692 -7.608 28.856 1.00 10.32 451 LEU B N 1
ATOM 7389 C CA . LEU B 1 451 ? 0.461 -7.152 29.553 1.00 10.26 451 LEU B CA 1
ATOM 7390 C C . LEU B 1 451 ? 0.318 -5.625 29.491 1.00 10.08 451 LEU B C 1
ATOM 7391 O O . LEU B 1 451 ? -0.832 -5.155 29.575 1.00 10.11 451 LEU B O 1
ATOM 7396 N N . THR B 1 452 ? 1.420 -4.877 29.381 1.00 10.00 452 THR B N 1
ATOM 7397 C CA . THR B 1 452 ? 1.427 -3.398 29.563 1.00 10.04 452 THR B CA 1
ATOM 7398 C C . THR B 1 452 ? 2.359 -2.733 28.543 1.00 10.13 452 THR B C 1
ATOM 7399 O O . THR B 1 452 ? 2.784 -1.595 28.815 1.00 10.29 452 THR B O 1
ATOM 7403 N N . VAL B 1 453 ? 2.608 -3.385 27.400 1.00 10.19 453 VAL B N 1
ATOM 7404 C CA . VAL B 1 453 ? 3.664 -3.017 26.404 1.00 10.19 453 VAL B CA 1
ATOM 7405 C C . VAL B 1 453 ? 3.417 -1.613 25.837 1.00 10.07 453 VAL B C 1
ATOM 7406 O O . VAL B 1 453 ? 4.407 -0.952 25.475 1.00 9.86 453 VAL B O 1
ATOM 7410 N N . GLN B 1 454 ? 2.160 -1.181 25.720 1.00 10.02 454 GLN B N 1
ATOM 7411 C CA . GLN B 1 454 ? 1.819 0.066 24.988 1.00 9.96 454 GLN B CA 1
ATOM 7412 C C . GLN B 1 454 ? 2.297 1.298 25.764 1.00 10.08 454 GLN B C 1
ATOM 7413 O O . GLN B 1 454 ? 2.216 2.398 25.190 1.00 10.26 454 GLN B O 1
ATOM 7419 N N . GLU B 1 455 ? 2.760 1.160 27.011 1.00 10.15 455 GLU B N 1
ATOM 7420 C CA . GLU B 1 455 ? 3.146 2.355 27.809 1.00 10.43 455 GLU B CA 1
ATOM 7421 C C . GLU B 1 455 ? 4.574 2.782 27.458 1.00 10.60 455 GLU B C 1
ATOM 7422 O O . GLU B 1 455 ? 4.962 3.913 27.817 1.00 10.85 455 GLU B O 1
ATOM 7428 N N . ILE B 1 456 ? 5.314 1.929 26.756 1.00 10.79 456 ILE B N 1
ATOM 7429 C CA . ILE B 1 456 ? 6.610 2.298 26.115 1.00 10.83 456 ILE B CA 1
ATOM 7430 C C . ILE B 1 456 ? 6.349 3.423 25.100 1.00 10.72 456 ILE B C 1
ATOM 7431 O O . ILE B 1 456 ? 7.229 4.296 24.944 1.00 11.18 456 ILE B O 1
ATOM 7436 N N . SER B 1 457 ? 5.177 3.421 24.459 1.00 10.53 457 SER B N 1
ATOM 7437 C CA . SER B 1 457 ? 4.678 4.524 23.589 1.00 10.57 457 SER B CA 1
ATOM 7438 C C . SER B 1 457 ? 4.853 5.867 24.310 1.00 10.56 457 SER B C 1
ATOM 7439 O O . SER B 1 457 ? 5.487 6.777 23.755 1.00 10.50 457 SER B O 1
ATOM 7442 N N . THR B 1 458 ? 4.310 5.965 25.521 1.00 10.86 458 THR B N 1
ATOM 7443 C CA . THR B 1 458 ? 4.306 7.196 26.349 1.00 11.02 458 THR B CA 1
ATOM 7444 C C . THR B 1 458 ? 5.758 7.603 26.634 1.00 11.22 458 THR B C 1
ATOM 7445 O O . THR B 1 458 ? 6.058 8.806 26.537 1.00 11.11 458 THR B O 1
ATOM 7449 N N . MET B 1 459 ? 6.628 6.635 26.934 1.00 11.38 459 MET B N 1
ATOM 7450 C CA . MET B 1 459 ? 8.084 6.869 27.162 1.00 11.56 459 MET B CA 1
ATOM 7451 C C . MET B 1 459 ? 8.694 7.549 25.926 1.00 11.79 459 MET B C 1
ATOM 7452 O O . MET B 1 459 ? 9.477 8.493 26.101 1.00 12.09 459 MET B O 1
ATOM 7457 N N . CYS B 1 460 ? 8.332 7.087 24.726 1.00 11.97 460 CYS B N 1
ATOM 7458 C CA . CYS B 1 460 ? 8.816 7.613 23.424 1.00 11.93 460 CYS B CA 1
ATOM 7459 C C . CYS B 1 460 ? 8.208 8.992 23.148 1.00 12.23 460 CYS B C 1
ATOM 7460 O O . CYS B 1 460 ? 8.924 9.846 22.607 1.00 12.53 460 CYS B O 1
ATOM 7463 N N . LYS B 1 461 ? 6.943 9.202 23.505 1.00 12.53 461 LYS B N 1
ATOM 7464 C CA . LYS B 1 461 ? 6.252 10.507 23.339 1.00 12.94 461 LYS B CA 1
ATOM 7465 C C . LYS B 1 461 ? 6.984 11.604 24.131 1.00 12.92 461 LYS B C 1
ATOM 7466 O O . LYS B 1 461 ? 7.052 12.748 23.620 1.00 12.79 461 LYS B O 1
ATOM 7472 N N . TRP B 1 462 ? 7.512 11.281 25.317 1.00 12.69 462 TRP B N 1
ATOM 7473 C CA . TRP B 1 462 ? 8.136 12.263 26.246 1.00 12.86 462 TRP B CA 1
ATOM 7474 C C . TRP B 1 462 ? 9.663 12.107 26.258 1.00 13.21 462 TRP B C 1
ATOM 7475 O O . TRP B 1 462 ? 10.302 12.611 27.191 1.00 13.16 462 TRP B O 1
ATOM 7486 N N . ASP B 1 463 ? 10.229 11.479 25.226 1.00 13.65 463 ASP B N 1
ATOM 7487 C CA . ASP B 1 463 ? 11.697 11.408 25.004 1.00 13.87 463 ASP B CA 1
ATOM 7488 C C . ASP B 1 463 ? 12.371 10.968 26.312 1.00 13.67 463 ASP B C 1
ATOM 7489 O O . ASP B 1 463 ? 13.339 11.609 26.732 1.00 14.07 463 ASP B O 1
ATOM 7494 N N . CYS B 1 464 ? 11.854 9.925 26.955 1.00 13.46 464 CYS B N 1
ATOM 7495 C CA . CYS B 1 464 ? 12.434 9.332 28.189 1.00 13.41 464 CYS B CA 1
ATOM 7496 C C . CYS B 1 464 ? 13.773 8.659 27.853 1.00 13.60 464 CYS B C 1
ATOM 7497 O O . CYS B 1 464 ? 13.856 7.414 27.862 1.00 13.01 464 CYS B O 1
ATOM 7500 N N . TYR B 1 465 ? 14.789 9.486 27.596 1.00 13.98 465 TYR B N 1
ATOM 7501 C CA . TYR B 1 465 ? 16.165 9.092 27.190 1.00 13.96 465 TYR B CA 1
ATOM 7502 C C . TYR B 1 465 ? 16.979 8.695 28.431 1.00 13.87 465 TYR B C 1
ATOM 7503 O O . TYR B 1 465 ? 18.186 8.424 28.313 1.00 13.67 465 TYR B O 1
ATOM 7512 N N . ASN B 1 466 ? 16.315 8.629 29.587 1.00 13.94 466 ASN B N 1
ATOM 7513 C CA . ASN B 1 466 ? 16.889 8.167 30.879 1.00 13.92 466 ASN B CA 1
ATOM 7514 C C . ASN B 1 466 ? 16.626 6.664 31.069 1.00 13.97 466 ASN B C 1
ATOM 7515 O O . ASN B 1 466 ? 17.147 6.099 32.059 1.00 14.05 466 ASN B O 1
ATOM 7520 N N . THR B 1 467 ? 15.872 6.039 30.154 1.00 13.76 467 THR B N 1
ATOM 7521 C CA . THR B 1 467 ? 15.187 4.738 30.383 1.00 13.36 467 THR B CA 1
ATOM 7522 C C . THR B 1 467 ? 15.946 3.596 29.698 1.00 12.92 467 THR B C 1
ATOM 7523 O O . THR B 1 467 ? 16.294 3.715 28.517 1.00 12.57 467 THR B O 1
ATOM 7527 N N . TYR B 1 468 ? 16.177 2.529 30.458 1.00 12.85 468 TYR B N 1
ATOM 7528 C CA . TYR B 1 468 ? 16.732 1.231 30.001 1.00 12.79 468 TYR B CA 1
ATOM 7529 C C . TYR B 1 468 ? 15.683 0.142 30.241 1.00 12.51 468 TYR B C 1
ATOM 7530 O O . TYR B 1 468 ? 15.337 -0.093 31.410 1.00 12.03 468 TYR B O 1
ATOM 7539 N N . LEU B 1 469 ? 15.194 -0.483 29.163 1.00 12.51 469 LEU B N 1
ATOM 7540 C CA . LEU B 1 469 ? 14.217 -1.605 29.210 1.00 12.30 469 LEU B CA 1
ATOM 7541 C C . LEU B 1 469 ? 14.962 -2.927 28.991 1.00 12.08 469 LEU B C 1
ATOM 7542 O O . LEU B 1 469 ? 15.086 -3.365 27.829 1.00 11.95 469 LEU B O 1
ATOM 7547 N N . TYR B 1 470 ? 15.451 -3.541 30.069 1.00 11.85 470 TYR B N 1
ATOM 7548 C CA . TYR B 1 470 ? 16.011 -4.916 30.023 1.00 11.72 470 TYR B CA 1
ATOM 7549 C C . TYR B 1 470 ? 14.847 -5.908 30.007 1.00 11.29 470 TYR B C 1
ATOM 7550 O O . TYR B 1 470 ? 14.025 -5.896 30.943 1.00 10.86 470 TYR B O 1
ATOM 7559 N N . VAL B 1 471 ? 14.783 -6.713 28.944 1.00 11.39 471 VAL B N 1
ATOM 7560 C CA . VAL B 1 471 ? 13.759 -7.778 28.730 1.00 11.22 471 VAL B CA 1
ATOM 7561 C C . VAL B 1 471 ? 14.461 -9.136 28.807 1.00 11.37 471 VAL B C 1
ATOM 7562 O O . VAL B 1 471 ? 15.340 -9.397 27.966 1.00 10.98 471 VAL B O 1
ATOM 7566 N N . LEU B 1 472 ? 14.089 -9.959 29.792 1.00 12.04 472 LEU B N 1
ATOM 7567 C CA . LEU B 1 472 ? 14.617 -11.340 29.968 1.00 12.32 472 LEU B CA 1
ATOM 7568 C C . LEU B 1 472 ? 13.757 -12.306 29.140 1.00 12.15 472 LEU B C 1
ATOM 7569 O O . LEU B 1 472 ? 12.639 -12.626 29.599 1.00 12.04 472 LEU B O 1
ATOM 7574 N N . ASN B 1 473 ? 14.252 -12.745 27.974 1.00 11.98 473 ASN B N 1
ATOM 7575 C CA . ASN B 1 473 ? 13.521 -13.671 27.066 1.00 12.12 473 ASN B CA 1
ATOM 7576 C C . ASN B 1 473 ? 13.898 -15.122 27.389 1.00 11.90 473 ASN B C 1
ATOM 7577 O O . ASN B 1 473 ? 14.963 -15.569 26.935 1.00 11.75 473 ASN B O 1
ATOM 7582 N N . ASN B 1 474 ? 13.032 -15.820 28.130 1.00 11.95 474 ASN B N 1
ATOM 7583 C CA . ASN B 1 474 ? 13.188 -17.251 28.513 1.00 11.93 474 ASN B CA 1
ATOM 7584 C C . ASN B 1 474 ? 12.011 -18.055 27.939 1.00 12.02 474 ASN B C 1
ATOM 7585 O O . ASN B 1 474 ? 11.676 -19.104 28.500 1.00 12.20 474 ASN B O 1
ATOM 7590 N N . ASP B 1 475 ? 11.415 -17.559 26.855 1.00 12.39 475 ASP B N 1
ATOM 7591 C CA . ASP B 1 475 ? 10.334 -18.212 26.076 1.00 12.51 475 ASP B CA 1
ATOM 7592 C C . ASP B 1 475 ? 9.150 -18.565 26.991 1.00 12.44 475 ASP B C 1
ATOM 7593 O O . ASP B 1 475 ? 8.683 -19.739 26.932 1.00 12.03 475 ASP B O 1
ATOM 7598 N N . GLY B 1 476 ? 8.675 -17.599 27.792 1.00 12.28 476 GLY B N 1
ATOM 7599 C CA . GLY B 1 476 ? 7.395 -17.706 28.524 1.00 12.53 476 GLY B CA 1
ATOM 7600 C C . GLY B 1 476 ? 7.489 -17.396 30.010 1.00 12.58 476 GLY B C 1
ATOM 7601 O O . GLY B 1 476 ? 8.385 -16.611 30.400 1.00 13.17 476 GLY B O 1
ATOM 7602 N N . TYR B 1 477 ? 6.575 -17.973 30.800 1.00 12.42 477 TYR B N 1
ATOM 7603 C CA . TYR B 1 477 ? 6.327 -17.656 32.234 1.00 12.56 477 TYR B CA 1
ATOM 7604 C C . TYR B 1 477 ? 7.171 -18.582 33.127 1.00 13.19 477 TYR B C 1
ATOM 7605 O O . TYR B 1 477 ? 6.604 -19.525 33.745 1.00 13.10 477 TYR B O 1
ATOM 7614 N N . THR B 1 478 ? 8.480 -18.317 33.222 1.00 13.57 478 THR B N 1
ATOM 7615 C CA . THR B 1 478 ? 9.478 -19.232 33.850 1.00 14.06 478 THR B CA 1
ATOM 7616 C C . THR B 1 478 ? 9.197 -19.396 35.351 1.00 14.86 478 THR B C 1
ATOM 7617 O O . THR B 1 478 ? 9.258 -20.542 35.821 1.00 14.78 478 THR B O 1
ATOM 7621 N N . ILE B 1 479 ? 8.889 -18.325 36.084 1.00 16.46 479 ILE B N 1
ATOM 7622 C CA . ILE B 1 479 ? 8.614 -18.425 37.553 1.00 18.44 479 ILE B CA 1
ATOM 7623 C C . ILE B 1 479 ? 7.442 -19.380 37.789 1.00 19.35 479 ILE B C 1
ATOM 7624 O O . ILE B 1 479 ? 7.464 -20.084 38.809 1.00 20.01 479 ILE B O 1
ATOM 7629 N N . GLU B 1 480 ? 6.448 -19.387 36.901 1.00 21.23 480 GLU B N 1
ATOM 7630 C CA . GLU B 1 480 ? 5.282 -20.299 37.012 1.00 23.47 480 GLU B CA 1
ATOM 7631 C C . GLU B 1 480 ? 5.725 -21.719 36.652 1.00 24.53 480 GLU B C 1
ATOM 7632 O O . GLU B 1 480 ? 5.357 -22.637 37.397 1.00 25.71 480 GLU B O 1
ATOM 7638 N N . ARG B 1 481 ? 6.502 -21.895 35.577 1.00 25.11 481 ARG B N 1
ATOM 7639 C CA . ARG B 1 481 ? 7.028 -23.220 35.142 1.00 26.10 481 ARG B CA 1
ATOM 7640 C C . ARG B 1 481 ? 7.711 -23.924 36.326 1.00 26.69 481 ARG B C 1
ATOM 7641 O O . ARG B 1 481 ? 7.603 -25.156 36.415 1.00 26.44 481 ARG B O 1
ATOM 7649 N N . LEU B 1 482 ? 8.400 -23.170 37.191 1.00 28.49 482 LEU B N 1
ATOM 7650 C CA . LEU B 1 482 ? 9.201 -23.708 38.327 1.00 28.88 482 LEU B CA 1
ATOM 7651 C C . LEU B 1 482 ? 8.294 -24.285 39.424 1.00 29.39 482 LEU B C 1
ATOM 7652 O O . LEU B 1 482 ? 8.718 -25.281 40.039 1.00 30.87 482 LEU B O 1
ATOM 7657 N N . ILE B 1 483 ? 7.121 -23.698 39.689 1.00 28.45 483 ILE B N 1
ATOM 7658 C CA . ILE B 1 483 ? 6.235 -24.151 40.806 1.00 29.25 483 ILE B CA 1
ATOM 7659 C C . ILE B 1 483 ? 5.249 -25.213 40.293 1.00 28.63 483 ILE B C 1
ATOM 7660 O O . ILE B 1 483 ? 5.040 -26.198 41.017 1.00 31.01 483 ILE B O 1
ATOM 7665 N N . HIS B 1 484 ? 4.678 -25.045 39.096 1.00 26.62 484 HIS B N 1
ATOM 7666 C CA . HIS B 1 484 ? 3.622 -25.936 38.542 1.00 25.40 484 HIS B CA 1
ATOM 7667 C C . HIS B 1 484 ? 3.460 -25.755 37.024 1.00 24.90 484 HIS B C 1
ATOM 7668 O O . HIS B 1 484 ? 3.372 -24.600 36.562 1.00 25.19 484 HIS B O 1
ATOM 7675 N N . GLY B 1 485 ? 3.386 -26.864 36.283 1.00 23.65 485 GLY B N 1
ATOM 7676 C CA . GLY B 1 485 ? 3.098 -26.877 34.836 1.00 23.22 485 GLY B CA 1
ATOM 7677 C C . GLY B 1 485 ? 4.305 -26.477 34.001 1.00 22.77 485 GLY B C 1
ATOM 7678 O O . GLY B 1 485 ? 4.141 -25.669 33.070 1.00 22.60 485 GLY B O 1
ATOM 7679 N N . GLU B 1 486 ? 5.469 -27.063 34.282 1.00 22.89 486 GLU B N 1
ATOM 7680 C CA . GLU B 1 486 ? 6.747 -26.808 33.560 1.00 23.09 486 GLU B CA 1
ATOM 7681 C C . GLU B 1 486 ? 6.509 -26.703 32.040 1.00 23.10 486 GLU B C 1
ATOM 7682 O O . GLU B 1 486 ? 7.047 -25.753 31.419 1.00 22.45 486 GLU B O 1
ATOM 7688 N N . LYS B 1 487 ? 5.751 -27.639 31.459 1.00 22.92 487 LYS B N 1
ATOM 7689 C CA . LYS B 1 487 ? 5.559 -27.757 29.988 1.00 23.16 487 LYS B CA 1
ATOM 7690 C C . LYS B 1 487 ? 4.116 -27.424 29.589 1.00 21.15 487 LYS B C 1
ATOM 7691 O O . LYS B 1 487 ? 3.806 -27.545 28.403 1.00 21.92 487 LYS B O 1
ATOM 7697 N N . ALA B 1 488 ? 3.270 -26.991 30.522 1.00 19.14 488 ALA B N 1
ATOM 7698 C CA . ALA B 1 488 ? 1.844 -26.687 30.254 1.00 17.56 488 ALA B CA 1
ATOM 7699 C C . ALA B 1 488 ? 1.735 -25.472 29.321 1.00 16.03 488 ALA B C 1
ATOM 7700 O O . ALA B 1 488 ? 2.516 -24.510 29.490 1.00 15.67 488 ALA B O 1
ATOM 7702 N N . GLN B 1 489 ? 0.766 -25.512 28.403 1.00 14.46 489 GLN B N 1
ATOM 7703 C CA . GLN B 1 489 ? 0.570 -24.508 27.330 1.00 13.68 489 GLN B CA 1
ATOM 7704 C C . GLN B 1 489 ? 0.208 -23.142 27.944 1.00 13.60 489 GLN B C 1
ATOM 7705 O O . GLN B 1 489 ? 0.524 -22.126 27.294 1.00 13.42 489 GLN B O 1
ATOM 7711 N N . TYR B 1 490 ? -0.395 -23.084 29.142 1.00 13.53 490 TYR B N 1
ATOM 7712 C CA . TYR B 1 490 ? -0.772 -21.794 29.800 1.00 13.53 490 TYR B CA 1
ATOM 7713 C C . TYR B 1 490 ? 0.482 -20.980 30.181 1.00 13.20 490 TYR B C 1
ATOM 7714 O O . TYR B 1 490 ? 0.365 -19.748 30.293 1.00 12.70 490 TYR B O 1
ATOM 7723 N N . ASN B 1 491 ? 1.641 -21.632 30.349 1.00 12.96 491 ASN B N 1
ATOM 7724 C CA . ASN B 1 491 ? 2.927 -20.968 30.689 1.00 12.90 491 ASN B CA 1
ATOM 7725 C C . ASN B 1 491 ? 3.656 -20.529 29.410 1.00 12.91 491 ASN B C 1
ATOM 7726 O O . ASN B 1 491 ? 4.673 -19.825 29.533 1.00 13.08 491 ASN B O 1
ATOM 7731 N N . ASP B 1 492 ? 3.152 -20.895 28.231 1.00 12.65 492 ASP B N 1
ATOM 7732 C CA . ASP B 1 492 ? 3.654 -20.369 26.935 1.00 12.59 492 ASP B CA 1
ATOM 7733 C C . ASP B 1 492 ? 3.165 -18.928 26.747 1.00 12.26 492 ASP B C 1
ATOM 7734 O O . ASP B 1 492 ? 2.119 -18.553 27.324 1.00 12.41 492 ASP B O 1
ATOM 7739 N N . ILE B 1 493 ? 3.928 -18.145 25.982 1.00 11.63 493 ILE B N 1
ATOM 7740 C CA . ILE B 1 493 ? 3.498 -16.835 25.419 1.00 10.92 493 ILE B CA 1
ATOM 7741 C C . ILE B 1 493 ? 3.867 -16.848 23.939 1.00 10.47 493 ILE B C 1
ATOM 7742 O O . ILE B 1 493 ? 4.818 -17.556 23.565 1.00 10.11 493 ILE B O 1
ATOM 7747 N N . GLN B 1 494 ? 3.132 -16.077 23.143 1.00 10.33 494 GLN B N 1
ATOM 7748 C CA . GLN B 1 494 ? 3.480 -15.757 21.736 1.00 10.09 494 GLN B CA 1
ATOM 7749 C C . GLN B 1 494 ? 4.849 -15.082 21.730 1.00 9.90 494 GLN B C 1
ATOM 7750 O O . GLN B 1 494 ? 5.018 -14.049 22.372 1.00 9.89 494 GLN B O 1
ATOM 7756 N N . PRO B 1 495 ? 5.871 -15.630 21.029 1.00 9.69 495 PRO B N 1
ATOM 7757 C CA . PRO B 1 495 ? 7.134 -14.917 20.856 1.00 9.54 495 PRO B CA 1
ATOM 7758 C C . PRO B 1 495 ? 6.906 -13.586 20.121 1.00 9.61 495 PRO B C 1
ATOM 7759 O O . PRO B 1 495 ? 6.192 -13.590 19.123 1.00 9.11 495 PRO B O 1
ATOM 7763 N N . TRP B 1 496 ? 7.478 -12.497 20.655 1.00 9.89 496 TRP B N 1
ATOM 7764 C CA . TRP B 1 496 ? 7.471 -11.134 20.060 1.00 10.17 496 TRP B CA 1
ATOM 7765 C C . TRP B 1 496 ? 8.864 -10.770 19.547 1.00 10.39 496 TRP B C 1
ATOM 7766 O O . TRP B 1 496 ? 9.830 -11.166 20.195 1.00 10.06 496 TRP B O 1
ATOM 7777 N N . ASN B 1 497 ? 8.940 -10.027 18.440 1.00 11.10 497 ASN B N 1
ATOM 7778 C CA . ASN B 1 497 ? 10.166 -9.305 18.007 1.00 11.77 497 ASN B CA 1
ATOM 7779 C C . ASN B 1 497 ? 10.285 -8.052 18.880 1.00 11.48 497 ASN B C 1
ATOM 7780 O O . ASN B 1 497 ? 10.039 -6.941 18.380 1.00 11.53 497 ASN B O 1
ATOM 7785 N N . ASN B 1 498 ? 10.648 -8.245 20.146 1.00 11.08 498 ASN B N 1
ATOM 7786 C CA . ASN B 1 498 ? 10.551 -7.225 21.221 1.00 10.64 498 ASN B CA 1
ATOM 7787 C C . ASN B 1 498 ? 11.347 -5.979 20.834 1.00 10.45 498 ASN B C 1
ATOM 7788 O O . ASN B 1 498 ? 10.844 -4.870 21.085 1.00 10.52 498 ASN B O 1
ATOM 7793 N N . LEU B 1 499 ? 12.521 -6.154 20.223 1.00 10.43 499 LEU B N 1
ATOM 7794 C CA . LEU B 1 499 ? 13.472 -5.051 19.918 1.00 10.57 499 LEU B CA 1
ATOM 7795 C C . LEU B 1 499 ? 12.898 -4.123 18.838 1.00 10.86 499 LEU B C 1
ATOM 7796 O O . LEU B 1 499 ? 13.423 -3.009 18.676 1.00 10.74 499 LEU B O 1
ATOM 7801 N N . GLN B 1 500 ? 11.861 -4.562 18.123 1.00 11.44 500 GLN B N 1
ATOM 7802 C CA . GLN B 1 500 ? 11.143 -3.728 17.126 1.00 11.94 500 GLN B CA 1
ATOM 7803 C C . GLN B 1 500 ? 10.158 -2.784 17.831 1.00 11.58 500 GLN B C 1
ATOM 7804 O O . GLN B 1 500 ? 9.642 -1.884 17.148 1.00 11.66 500 GLN B O 1
ATOM 7810 N N . LEU B 1 501 ? 9.912 -2.946 19.135 1.00 10.97 501 LEU B N 1
ATOM 7811 C CA . LEU B 1 501 ? 8.885 -2.144 19.862 1.00 10.77 501 LEU B CA 1
ATOM 7812 C C . LEU B 1 501 ? 9.248 -0.650 19.858 1.00 10.45 501 LEU B C 1
ATOM 7813 O O . LEU B 1 501 ? 8.370 0.153 19.521 1.00 10.23 501 LEU B O 1
ATOM 7818 N N . LEU B 1 502 ? 10.478 -0.274 20.228 1.00 10.39 502 LEU B N 1
ATOM 7819 C CA . LEU B 1 502 ? 10.878 1.158 20.324 1.00 10.33 502 LEU B CA 1
ATOM 7820 C C . LEU B 1 502 ? 10.711 1.844 18.964 1.00 10.36 502 LEU B C 1
ATOM 7821 O O . LEU B 1 502 ? 10.157 2.936 18.917 1.00 10.28 502 LEU B O 1
ATOM 7826 N N . PRO B 1 503 ? 11.187 1.275 17.827 1.00 10.39 503 PRO B N 1
ATOM 7827 C CA . PRO B 1 503 ? 10.956 1.884 16.513 1.00 10.52 503 PRO B CA 1
ATOM 7828 C C . PRO B 1 503 ? 9.478 1.939 16.084 1.00 10.61 503 PRO B C 1
ATOM 7829 O O . PRO B 1 503 ? 9.112 2.927 15.469 1.00 10.49 503 PRO B O 1
ATOM 7833 N N . LEU B 1 504 ? 8.681 0.913 16.416 1.00 10.73 504 LEU B N 1
ATOM 7834 C CA . LEU B 1 504 ? 7.224 0.847 16.112 1.00 10.91 504 LEU B CA 1
ATOM 7835 C C . LEU B 1 504 ? 6.497 2.013 16.795 1.00 11.10 504 LEU B C 1
ATOM 7836 O O . LEU B 1 504 ? 5.568 2.580 16.187 1.00 11.00 504 LEU B O 1
ATOM 7841 N N . PHE B 1 505 ? 6.912 2.358 18.013 1.00 11.30 505 PHE B N 1
ATOM 7842 C CA . PHE B 1 505 ? 6.345 3.472 18.814 1.00 11.38 505 PHE B CA 1
ATOM 7843 C C . PHE B 1 505 ? 7.051 4.794 18.487 1.00 11.37 505 PHE B C 1
ATOM 7844 O O . PHE B 1 505 ? 6.761 5.774 19.181 1.00 11.55 505 PHE B O 1
ATOM 7852 N N . ASN B 1 506 ? 7.932 4.818 17.480 1.00 11.57 506 ASN B N 1
ATOM 7853 C CA . ASN B 1 506 ? 8.555 6.046 16.903 1.00 12.07 506 ASN B CA 1
ATOM 7854 C C . ASN B 1 506 ? 9.408 6.775 17.952 1.00 12.32 506 ASN B C 1
ATOM 7855 O O . ASN B 1 506 ? 9.326 8.025 18.040 1.00 12.10 506 ASN B O 1
ATOM 7860 N N . ALA B 1 507 ? 10.228 6.025 18.689 1.00 12.69 507 ALA B N 1
ATOM 7861 C CA . ALA B 1 507 ? 11.380 6.554 19.451 1.00 12.78 507 ALA B CA 1
ATOM 7862 C C . ALA B 1 507 ? 12.198 7.442 18.515 1.00 13.11 507 ALA B C 1
ATOM 7863 O O . ALA B 1 507 ? 12.582 6.973 17.434 1.00 12.04 507 ALA B O 1
ATOM 7865 N N . LYS B 1 508 ? 12.411 8.692 18.926 1.00 14.22 508 LYS B N 1
ATOM 7866 C CA . LYS B 1 508 ? 13.112 9.741 18.142 1.00 14.88 508 LYS B CA 1
ATOM 7867 C C . LYS B 1 508 ? 14.604 9.408 18.103 1.00 16.12 508 LYS B C 1
ATOM 7868 O O . LYS B 1 508 ? 15.236 9.623 17.057 1.00 16.65 508 LYS B O 1
ATOM 7874 N N . LYS B 1 509 ? 15.130 8.887 19.209 1.00 18.24 509 LYS B N 1
ATOM 7875 C CA . LYS B 1 509 ? 16.571 8.595 19.414 1.00 19.67 509 LYS B CA 1
ATOM 7876 C C . LYS B 1 509 ? 16.647 7.387 20.345 1.00 20.33 509 LYS B C 1
ATOM 7877 O O . LYS B 1 509 ? 16.207 7.523 21.498 1.00 22.49 509 LYS B O 1
ATOM 7883 N N . TYR B 1 510 ? 17.109 6.233 19.860 1.00 20.24 510 TYR B N 1
ATOM 7884 C CA . TYR B 1 510 ? 17.011 4.945 20.594 1.00 19.67 510 TYR B CA 1
ATOM 7885 C C . TYR B 1 510 ? 18.177 4.028 20.229 1.00 19.33 510 TYR B C 1
ATOM 7886 O O . TYR B 1 510 ? 18.887 4.299 19.263 1.00 19.49 510 TYR B O 1
ATOM 7895 N N . GLU B 1 511 ? 18.353 2.963 21.005 1.00 19.19 511 GLU B N 1
ATOM 7896 C CA . GLU B 1 511 ? 19.360 1.900 20.755 1.00 19.37 511 GLU B CA 1
ATOM 7897 C C . GLU B 1 511 ? 18.814 0.571 21.285 1.00 19.39 511 GLU B C 1
ATOM 7898 O O . GLU B 1 511 ? 18.210 0.563 22.380 1.00 18.29 511 GLU B O 1
ATOM 7904 N N . THR B 1 512 ? 19.025 -0.512 20.537 1.00 19.87 512 THR B N 1
ATOM 7905 C CA . THR B 1 512 ? 18.609 -1.884 20.929 1.00 20.49 512 THR B CA 1
ATOM 7906 C C . THR B 1 512 ? 19.812 -2.825 20.839 1.00 21.77 512 THR B C 1
ATOM 7907 O O . THR B 1 512 ? 20.649 -2.627 19.934 1.00 23.23 512 THR B O 1
ATOM 7911 N N . LYS B 1 513 ? 19.896 -3.787 21.759 1.00 22.65 513 LYS B N 1
ATOM 7912 C CA . LYS B 1 513 ? 20.935 -4.846 21.772 1.00 24.22 513 LYS B CA 1
ATOM 7913 C C . LYS B 1 513 ? 20.306 -6.171 22.215 1.00 22.35 513 LYS B C 1
ATOM 7914 O O . LYS B 1 513 ? 19.369 -6.148 23.040 1.00 21.39 513 LYS B O 1
ATOM 7920 N N . ARG B 1 514 ? 20.796 -7.278 21.656 1.00 20.92 514 ARG B N 1
ATOM 7921 C CA . ARG B 1 514 ? 20.520 -8.653 22.142 1.00 20.17 514 ARG B CA 1
ATOM 7922 C C . ARG B 1 514 ? 21.789 -9.168 22.824 1.00 19.46 514 ARG B C 1
ATOM 7923 O O . ARG B 1 514 ? 22.880 -9.065 22.227 1.00 19.08 514 ARG B O 1
ATOM 7931 N N . ILE B 1 515 ? 21.648 -9.678 24.044 1.00 19.27 515 ILE B N 1
ATOM 7932 C CA . ILE B 1 515 ? 22.760 -10.289 24.822 1.00 19.50 515 ILE B CA 1
ATOM 7933 C C . ILE B 1 515 ? 22.473 -11.783 24.918 1.00 19.98 515 ILE B C 1
ATOM 7934 O O . ILE B 1 515 ? 21.394 -12.123 25.418 1.00 21.13 515 ILE B O 1
ATOM 7939 N N . SER B 1 516 ? 23.393 -12.619 24.417 1.00 20.32 516 SER B N 1
ATOM 7940 C CA . SER B 1 516 ? 23.308 -14.106 24.418 1.00 19.96 516 SER B CA 1
ATOM 7941 C C . SER B 1 516 ? 24.402 -14.720 25.299 1.00 19.92 516 SER B C 1
ATOM 7942 O O . SER B 1 516 ? 24.188 -15.860 25.776 1.00 18.59 516 SER B O 1
ATOM 7945 N N . THR B 1 517 ? 25.518 -14.004 25.501 1.00 20.08 517 THR B N 1
ATOM 7946 C CA . THR B 1 517 ? 26.757 -14.534 26.130 1.00 20.59 517 THR B CA 1
ATOM 7947 C C . THR B 1 517 ? 27.256 -13.617 27.249 1.00 19.94 517 THR B C 1
ATOM 7948 O O . THR B 1 517 ? 26.921 -12.431 27.268 1.00 19.46 517 THR B O 1
ATOM 7952 N N . VAL B 1 518 ? 28.086 -14.185 28.112 1.00 20.45 518 VAL B N 1
ATOM 7953 C CA . VAL B 1 518 ? 28.843 -13.497 29.194 1.00 20.97 518 VAL B CA 1
ATOM 7954 C C . VAL B 1 518 ? 29.675 -12.360 28.585 1.00 20.80 518 VAL B C 1
ATOM 7955 O O . VAL B 1 518 ? 29.722 -11.275 29.192 1.00 20.80 518 VAL B O 1
ATOM 7959 N N . GLY B 1 519 ? 30.316 -12.608 27.437 1.00 20.56 519 GLY B N 1
ATOM 7960 C CA . GLY B 1 519 ? 31.213 -11.649 26.759 1.00 19.71 519 GLY B CA 1
ATOM 7961 C C . GLY B 1 519 ? 30.470 -10.405 26.312 1.00 18.76 519 GLY B C 1
ATOM 7962 O O . GLY B 1 519 ? 30.938 -9.289 26.616 1.00 18.04 519 GLY B O 1
ATOM 7963 N N . GLU B 1 520 ? 29.351 -10.599 25.614 1.00 18.50 520 GLU B N 1
ATOM 7964 C CA . GLU B 1 520 ? 28.428 -9.518 25.180 1.00 18.54 520 GLU B CA 1
ATOM 7965 C C . GLU B 1 520 ? 27.966 -8.705 26.400 1.00 18.15 520 GLU B C 1
ATOM 7966 O O . GLU B 1 520 ? 27.991 -7.460 26.315 1.00 17.61 520 GLU B O 1
ATOM 7972 N N . LEU B 1 521 ? 27.570 -9.370 27.493 1.00 17.55 521 LEU B N 1
ATOM 7973 C CA . LEU B 1 521 ? 27.065 -8.685 28.711 1.00 17.77 521 LEU B CA 1
ATOM 7974 C C . LEU B 1 521 ? 28.192 -7.836 29.315 1.00 17.99 521 LEU B C 1
ATOM 7975 O O . LEU B 1 521 ? 27.947 -6.638 29.576 1.00 17.42 521 LEU B O 1
ATOM 7980 N N . ASN B 1 522 ? 29.380 -8.426 29.516 1.00 18.10 522 ASN B N 1
ATOM 7981 C CA . ASN B 1 522 ? 30.568 -7.731 30.083 1.00 18.17 522 ASN B CA 1
ATOM 7982 C C . ASN B 1 522 ? 30.864 -6.483 29.245 1.00 18.24 522 ASN B C 1
ATOM 7983 O O . ASN B 1 522 ? 31.041 -5.401 29.855 1.00 18.74 522 ASN B O 1
ATOM 7988 N N . ASP B 1 523 ? 30.876 -6.624 27.915 1.00 17.94 523 ASP B N 1
ATOM 7989 C CA . ASP B 1 523 ? 31.153 -5.530 26.942 1.00 18.25 523 ASP B CA 1
ATOM 7990 C C . ASP B 1 523 ? 30.093 -4.434 27.090 1.00 18.51 523 ASP B C 1
ATOM 7991 O O . ASP B 1 523 ? 30.484 -3.246 27.160 1.00 18.33 523 ASP B O 1
ATOM 7996 N N . LEU B 1 524 ? 28.812 -4.819 27.154 1.00 19.03 524 LEU B N 1
ATOM 7997 C CA . LEU B 1 524 ? 27.664 -3.878 27.297 1.00 19.19 524 LEU B CA 1
ATOM 7998 C C . LEU B 1 524 ? 27.842 -3.039 28.563 1.00 19.16 524 LEU B C 1
ATOM 7999 O O . LEU B 1 524 ? 27.538 -1.849 28.505 1.00 20.07 524 LEU B O 1
ATOM 8004 N N . PHE B 1 525 ? 28.328 -3.640 29.651 1.00 19.15 525 PHE B N 1
ATOM 8005 C CA . PHE B 1 525 ? 28.407 -3.003 30.991 1.00 19.26 525 PHE B CA 1
ATOM 8006 C C . PHE B 1 525 ? 29.692 -2.181 31.151 1.00 19.84 525 PHE B C 1
ATOM 8007 O O . PHE B 1 525 ? 29.758 -1.437 32.139 1.00 18.74 525 PHE B O 1
ATOM 8015 N N . THR B 1 526 ? 30.670 -2.304 30.242 1.00 21.45 526 THR B N 1
ATOM 8016 C CA . THR B 1 526 ? 31.890 -1.439 30.213 1.00 21.96 526 THR B CA 1
ATOM 8017 C C . THR B 1 526 ? 31.833 -0.459 29.038 1.00 21.62 526 THR B C 1
ATOM 8018 O O . THR B 1 526 ? 32.753 0.350 28.924 1.00 21.40 526 THR B O 1
ATOM 8022 N N . ASN B 1 527 ? 30.781 -0.521 28.224 1.00 23.15 527 ASN B N 1
ATOM 8023 C CA . ASN B 1 527 ? 30.529 0.401 27.084 1.00 24.49 527 ASN B CA 1
ATOM 8024 C C . ASN B 1 527 ? 30.201 1.791 27.654 1.00 24.95 527 ASN B C 1
ATOM 8025 O O . ASN B 1 527 ? 29.144 1.932 28.284 1.00 24.70 527 ASN B O 1
ATOM 8030 N N . LYS B 1 528 ? 31.066 2.779 27.410 1.00 26.30 528 LYS B N 1
ATOM 8031 C CA . LYS B 1 528 ? 30.998 4.142 28.008 1.00 27.84 528 LYS B CA 1
ATOM 8032 C C . LYS B 1 528 ? 29.794 4.921 27.455 1.00 27.76 528 LYS B C 1
ATOM 8033 O O . LYS B 1 528 ? 29.181 5.666 28.234 1.00 27.33 528 LYS B O 1
ATOM 8039 N N . GLU B 1 529 ? 29.493 4.781 26.156 1.00 28.80 529 GLU B N 1
ATOM 8040 C CA . GLU B 1 529 ? 28.364 5.458 25.448 1.00 29.19 529 GLU B CA 1
ATOM 8041 C C . GLU B 1 529 ? 27.027 4.973 26.028 1.00 27.66 529 GLU B C 1
ATOM 8042 O O . GLU B 1 529 ? 26.167 5.828 26.313 1.00 28.11 529 GLU B O 1
ATOM 8048 N N . PHE B 1 530 ? 26.869 3.649 26.165 1.00 24.84 530 PHE B N 1
ATOM 8049 C CA . PHE B 1 530 ? 25.638 2.939 26.603 1.00 23.09 530 PHE B CA 1
ATOM 8050 C C . PHE B 1 530 ? 25.245 3.370 28.022 1.00 22.13 530 PHE B C 1
ATOM 8051 O O . PHE B 1 530 ? 24.039 3.436 28.306 1.00 21.91 530 PHE B O 1
ATOM 8059 N N . ALA B 1 531 ? 26.226 3.646 28.885 1.00 21.50 531 ALA B N 1
ATOM 8060 C CA . ALA B 1 531 ? 26.031 4.082 30.291 1.00 21.08 531 ALA B CA 1
ATOM 8061 C C . ALA B 1 531 ? 25.412 5.486 30.354 1.00 20.63 531 ALA B C 1
ATOM 8062 O O . ALA B 1 531 ? 24.776 5.782 31.370 1.00 20.54 531 ALA B O 1
ATOM 8064 N N . VAL B 1 532 ? 25.589 6.318 29.321 1.00 20.49 532 VAL B N 1
ATOM 8065 C CA . VAL B 1 532 ? 25.088 7.727 29.283 1.00 21.20 532 VAL B CA 1
ATOM 8066 C C . VAL B 1 532 ? 23.618 7.709 28.865 1.00 21.81 532 VAL B C 1
ATOM 8067 O O . VAL B 1 532 ? 23.289 7.216 27.786 1.00 22.62 532 VAL B O 1
ATOM 8071 N N . PRO B 1 533 ? 22.698 8.258 29.693 1.00 21.66 533 PRO B N 1
ATOM 8072 C CA . PRO B 1 533 ? 21.272 8.267 29.371 1.00 22.07 533 PRO B CA 1
ATOM 8073 C C . PRO B 1 533 ? 20.899 9.360 28.357 1.00 23.16 533 PRO B C 1
ATOM 8074 O O . PRO B 1 533 ? 20.263 10.331 28.740 1.00 23.63 533 PRO B O 1
ATOM 8078 N N . ASP B 1 534 ? 21.290 9.180 27.092 1.00 23.89 534 ASP B N 1
ATOM 8079 C CA . ASP B 1 534 ? 21.102 10.191 26.015 1.00 24.81 534 ASP B CA 1
ATOM 8080 C C . ASP B 1 534 ? 20.129 9.656 24.952 1.00 25.18 534 ASP B C 1
ATOM 8081 O O . ASP B 1 534 ? 19.943 10.341 23.927 1.00 24.95 534 ASP B O 1
ATOM 8086 N N . ARG B 1 535 ? 19.527 8.486 25.189 1.00 25.15 535 ARG B N 1
ATOM 8087 C CA . ARG B 1 535 ? 18.570 7.819 24.262 1.00 24.87 535 ARG B CA 1
ATOM 8088 C C . ARG B 1 535 ? 17.811 6.720 25.020 1.00 22.73 535 ARG B C 1
ATOM 8089 O O . ARG B 1 535 ? 18.383 6.145 25.982 1.00 22.50 535 ARG B O 1
ATOM 8097 N N . ILE B 1 536 ? 16.572 6.437 24.607 1.00 19.99 536 ILE B N 1
ATOM 8098 C CA . ILE B 1 536 ? 15.748 5.337 25.193 1.00 18.19 536 ILE B CA 1
ATOM 8099 C C . ILE B 1 536 ? 16.258 4.010 24.621 1.00 16.83 536 ILE B C 1
ATOM 8100 O O . ILE B 1 536 ? 16.426 3.907 23.399 1.00 16.11 536 ILE B O 1
ATOM 8105 N N . ARG B 1 537 ? 16.516 3.037 25.491 1.00 15.59 537 ARG B N 1
ATOM 8106 C CA . ARG B 1 537 ? 17.177 1.767 25.113 1.00 14.57 537 ARG B CA 1
ATOM 8107 C C . ARG B 1 537 ? 16.297 0.584 25.529 1.00 13.48 537 ARG B C 1
ATOM 8108 O O . ARG B 1 537 ? 15.583 0.692 26.553 1.00 13.65 537 ARG B O 1
ATOM 8116 N N . MET B 1 538 ? 16.334 -0.486 24.729 1.00 12.43 538 MET B N 1
ATOM 8117 C CA . MET B 1 538 ? 15.830 -1.838 25.084 1.00 11.52 538 MET B CA 1
ATOM 8118 C C . MET B 1 538 ? 16.954 -2.848 24.850 1.00 11.09 538 MET B C 1
ATOM 8119 O O . MET B 1 538 ? 17.578 -2.788 23.782 1.00 11.12 538 MET B O 1
ATOM 8124 N N . VAL B 1 539 ? 17.193 -3.730 25.821 1.00 10.77 539 VAL B N 1
ATOM 8125 C CA . VAL B 1 539 ? 18.183 -4.839 25.741 1.00 10.77 539 VAL B CA 1
ATOM 8126 C C . VAL B 1 539 ? 17.419 -6.143 25.965 1.00 10.87 539 VAL B C 1
ATOM 8127 O O . VAL B 1 539 ? 16.787 -6.267 27.025 1.00 11.12 539 VAL B O 1
ATOM 8131 N N . GLU B 1 540 ? 17.450 -7.065 25.003 1.00 10.92 540 GLU B N 1
ATOM 8132 C CA . GLU B 1 540 ? 16.865 -8.416 25.177 1.00 10.94 540 GLU B CA 1
ATOM 8133 C C . GLU B 1 540 ? 17.975 -9.382 25.601 1.00 10.97 540 GLU B C 1
ATOM 8134 O O . GLU B 1 540 ? 18.962 -9.507 24.863 1.00 11.40 540 GLU B O 1
ATOM 8140 N N . ILE B 1 541 ? 17.816 -10.026 26.752 1.00 11.10 541 ILE B N 1
ATOM 8141 C CA . ILE B 1 541 ? 18.789 -11.007 27.308 1.00 11.52 541 ILE B CA 1
ATOM 8142 C C . ILE B 1 541 ? 18.196 -12.409 27.133 1.00 11.87 541 ILE B C 1
ATOM 8143 O O . ILE B 1 541 ? 17.207 -12.720 27.816 1.00 11.93 541 ILE B O 1
ATOM 8148 N N . MET B 1 542 ? 18.780 -13.213 26.247 1.00 12.58 542 MET B N 1
ATOM 8149 C CA . MET B 1 542 ? 18.323 -14.595 25.945 1.00 13.48 542 MET B CA 1
ATOM 8150 C C . MET B 1 542 ? 18.784 -15.528 27.071 1.00 13.95 542 MET B C 1
ATOM 8151 O O . MET B 1 542 ? 19.998 -15.553 27.330 1.00 14.65 542 MET B O 1
ATOM 8156 N N . LEU B 1 543 ? 17.857 -16.238 27.725 1.00 14.36 543 LEU B N 1
ATOM 8157 C CA . LEU B 1 543 ? 18.146 -17.125 28.890 1.00 15.02 543 LEU B CA 1
ATOM 8158 C C . LEU B 1 543 ? 17.423 -18.456 28.704 1.00 15.42 543 LEU B C 1
ATOM 8159 O O . LEU B 1 543 ? 16.359 -18.490 28.102 1.00 15.44 543 LEU B O 1
ATOM 8164 N N . PRO B 1 544 ? 17.959 -19.588 29.216 1.00 16.80 544 PRO B N 1
ATOM 8165 C CA . PRO B 1 544 ? 17.238 -20.864 29.185 1.00 17.27 544 PRO B CA 1
ATOM 8166 C C . PRO B 1 544 ? 15.862 -20.793 29.864 1.00 17.87 544 PRO B C 1
ATOM 8167 O O . PRO B 1 544 ? 15.694 -20.051 30.825 1.00 18.47 544 PRO B O 1
ATOM 8171 N N . VAL B 1 545 ? 14.927 -21.601 29.360 1.00 18.33 545 VAL B N 1
ATOM 8172 C CA . VAL B 1 545 ? 13.491 -21.648 29.770 1.00 18.19 545 VAL B CA 1
ATOM 8173 C C . VAL B 1 545 ? 13.382 -21.820 31.292 1.00 18.65 545 VAL B C 1
ATOM 8174 O O . VAL B 1 545 ? 12.482 -21.207 31.882 1.00 19.03 545 VAL B O 1
ATOM 8178 N N . MET B 1 546 ? 14.247 -22.632 31.899 1.00 19.36 546 MET B N 1
ATOM 8179 C CA . MET B 1 546 ? 14.102 -23.076 33.309 1.00 19.63 546 MET B CA 1
ATOM 8180 C C . MET B 1 546 ? 15.223 -22.504 34.180 1.00 19.72 546 MET B C 1
ATOM 8181 O O . MET B 1 546 ? 15.270 -22.868 35.367 1.00 19.75 546 MET B O 1
ATOM 8186 N N . ASP B 1 547 ? 16.070 -21.624 33.642 1.00 20.08 547 ASP B N 1
ATOM 8187 C CA . ASP B 1 547 ? 17.111 -20.938 34.450 1.00 20.60 547 ASP B CA 1
ATOM 8188 C C . ASP B 1 547 ? 16.413 -19.992 35.438 1.00 21.43 547 ASP B C 1
ATOM 8189 O O . ASP B 1 547 ? 15.392 -19.352 35.059 1.00 20.86 547 ASP B O 1
ATOM 8194 N N . ALA B 1 548 ? 16.947 -19.901 36.658 1.00 22.13 548 ALA B N 1
ATOM 8195 C CA . ALA B 1 548 ? 16.390 -19.089 37.763 1.00 22.97 548 ALA B CA 1
ATOM 8196 C C . ALA B 1 548 ? 17.501 -18.706 38.733 1.00 24.07 548 ALA B C 1
ATOM 8197 O O . ALA B 1 548 ? 18.498 -19.418 38.848 1.00 23.96 548 ALA B O 1
ATOM 8199 N N . PRO B 1 549 ? 17.357 -17.581 39.467 1.00 24.61 549 PRO B N 1
ATOM 8200 C CA . PRO B 1 549 ? 18.281 -17.252 40.550 1.00 25.41 549 PRO B CA 1
ATOM 8201 C C . PRO B 1 549 ? 18.181 -18.270 41.698 1.00 25.74 549 PRO B C 1
ATOM 8202 O O . PRO B 1 549 ? 17.102 -18.799 41.909 1.00 26.81 549 PRO B O 1
ATOM 8206 N N . ALA B 1 550 ? 19.297 -18.507 42.402 1.00 25.92 550 ALA B N 1
ATOM 8207 C CA . ALA B 1 550 ? 19.447 -19.511 43.486 1.00 25.03 550 ALA B CA 1
ATOM 8208 C C . ALA B 1 550 ? 18.255 -19.448 44.447 1.00 23.92 550 ALA B C 1
ATOM 8209 O O . ALA B 1 550 ? 17.723 -20.530 44.797 1.00 22.29 550 ALA B O 1
ATOM 8211 N N . ASN B 1 551 ? 17.858 -18.234 44.855 1.00 23.07 551 ASN B N 1
ATOM 8212 C CA . ASN B 1 551 ? 16.824 -18.018 45.904 1.00 23.42 551 ASN B CA 1
ATOM 8213 C C . ASN B 1 551 ? 15.472 -18.535 45.397 1.00 23.87 551 ASN B C 1
ATOM 8214 O O . ASN B 1 551 ? 14.750 -19.148 46.203 1.00 23.68 551 ASN B O 1
ATOM 8219 N N . LEU B 1 552 ? 15.153 -18.337 44.117 1.00 24.44 552 LEU B N 1
ATOM 8220 C CA . LEU B 1 552 ? 13.881 -18.824 43.524 1.00 25.63 552 LEU B CA 1
ATOM 8221 C C . LEU B 1 552 ? 13.952 -20.349 43.341 1.00 27.15 552 LEU B C 1
ATOM 8222 O O . LEU B 1 552 ? 12.912 -21.007 43.512 1.00 25.60 552 LEU B O 1
ATOM 8227 N N . VAL B 1 553 ? 15.131 -20.896 43.019 1.00 30.15 553 VAL B N 1
ATOM 8228 C CA . VAL B 1 553 ? 15.354 -22.370 42.882 1.00 33.14 553 VAL B CA 1
ATOM 8229 C C . VAL B 1 553 ? 15.031 -23.030 44.228 1.00 36.55 553 VAL B C 1
ATOM 8230 O O . VAL B 1 553 ? 14.396 -24.106 44.217 1.00 35.86 553 VAL B O 1
ATOM 8234 N N . ALA B 1 554 ? 15.445 -22.398 45.335 1.00 41.20 554 ALA B N 1
ATOM 8235 C CA . ALA B 1 554 ? 15.181 -22.838 46.728 1.00 44.80 554 ALA B CA 1
ATOM 8236 C C . ALA B 1 554 ? 13.665 -22.901 46.989 1.00 47.84 554 ALA B C 1
ATOM 8237 O O . ALA B 1 554 ? 13.196 -24.003 47.316 1.00 48.90 554 ALA B O 1
ATOM 8239 N N . GLN B 1 555 ? 12.926 -21.789 46.834 1.00 51.99 555 GLN B N 1
ATOM 8240 C CA . GLN B 1 555 ? 11.451 -21.726 47.073 1.00 56.31 555 GLN B CA 1
ATOM 8241 C C . GLN B 1 555 ? 10.726 -22.785 46.224 1.00 58.63 555 GLN B C 1
ATOM 8242 O O . GLN B 1 555 ? 9.791 -23.413 46.758 1.00 59.51 555 GLN B O 1
ATOM 8248 N N . ALA B 1 556 ? 11.118 -22.954 44.955 1.00 61.82 556 ALA B N 1
ATOM 8249 C CA . ALA B 1 556 ? 10.553 -23.960 44.019 1.00 64.03 556 ALA B CA 1
ATOM 8250 C C . ALA B 1 556 ? 10.645 -25.362 44.640 1.00 65.06 556 ALA B C 1
ATOM 8251 O O . ALA B 1 556 ? 9.627 -26.088 44.629 1.00 63.40 556 ALA B O 1
ATOM 8253 N N . LYS B 1 557 ? 11.817 -25.714 45.179 1.00 69.44 557 LYS B N 1
ATOM 8254 C CA . LYS B 1 557 ? 12.127 -27.065 45.726 1.00 72.99 557 LYS B CA 1
ATOM 8255 C C . LYS B 1 557 ? 11.329 -27.324 47.012 1.00 74.32 557 LYS B C 1
ATOM 8256 O O . LYS B 1 557 ? 10.881 -28.469 47.185 1.00 74.42 557 LYS B O 1
ATOM 8262 N N . GLN B 1 558 ? 11.156 -26.315 47.877 1.00 76.49 558 GLN B N 1
ATOM 8263 C CA . GLN B 1 558 ? 10.445 -26.455 49.183 1.00 76.06 558 GLN B CA 1
ATOM 8264 C C . GLN B 1 558 ? 8.930 -26.262 48.986 1.00 75.51 558 GLN B C 1
ATOM 8265 O O . GLN B 1 558 ? 8.171 -26.731 49.852 1.00 72.08 558 GLN B O 1
ATOM 8271 N N . SER B 1 559 ? 8.502 -25.612 47.896 1.00 78.46 559 SER B N 1
ATOM 8272 C CA . SER B 1 559 ? 7.076 -25.519 47.478 1.00 79.41 559 SER B CA 1
ATOM 8273 C C . SER B 1 559 ? 6.567 -26.907 47.050 1.00 83.75 559 SER B C 1
ATOM 8274 O O . SER B 1 559 ? 5.357 -27.168 47.219 1.00 87.37 559 SER B O 1
ATOM 8277 N N . ALA B 1 560 ? 7.459 -27.768 46.538 1.00 86.65 560 ALA B N 1
ATOM 8278 C CA . ALA B 1 560 ? 7.200 -29.197 46.223 1.00 81.95 560 ALA B CA 1
ATOM 8279 C C . ALA B 1 560 ? 7.229 -30.024 47.517 1.00 77.78 560 ALA B C 1
ATOM 8280 O O . ALA B 1 560 ? 6.644 -31.098 47.611 1.00 73.44 560 ALA B O 1
#

Sequence (1070 aa):
SEITLGRFFFERLHQLQVDTVFGLPGDFNLALLDKIYEVDGMRWAGNANELNAGYAADGYARVNPNGLAALVSTFGVGELSLLTNAIAGSYSEHVGIINLVGVPSSLHHTLGNGDFTVFHRMFKNISQTSAFISDPNTAASEIDRCIRDAYVYQRPVYIGLPSNLVDVKVPKSLLDKKIDLSLHPNEPESQAEVVETVEKFISEASNPVILVDACAIRHNCLKEVAELIAETQFPVFTTPMGKSSVDESNPRFGGVYVGSLSSPDVKEAVESADLVLSVGAMLTRNVVEFHSDYTKIRQATFPGVQMKEALQVLLKTVKKSVNPKYVPAPVPATKAITPGNNDPVSQEYLWRKVSDWFQEGDVIISETGTSAFGIVQSKFPKNAIGISQVLWGSIGYATGATCGAAMAAQEIDPKKRVILFTGDGSLQLTVQEISTMCKWDCYNTYLYVLNNDGYTIERLIHGEKAQYNDIQPWNNLQLLPLFNAKKYETKRISTVGELNDLFTNKEFAVPDRIRMVEIMLPVMDAPANLVAQAKQSAATNSEITLGRFFFERLHQLQVDTVFGLPGDFNLALLDKIYEVDGMRWAGNANELNAGYAADGYARVNPNGLAALVSTFGVGELSLLTNAIAGSYSEHVGIINLVGVPSLHHTLGNGDFTVFHRMFKNISQTSAFISDPNTAASEIDRCIRDAYVYQRPVYIGLPSNLVDVKVPKSLLDKKIDLSLHPNEPESQAEVVETVEKFISEASNPVILVDACAIRHNCLKEVAELIAETQFPVFTTPMGKSSVDESNPRFGGVYVGSLSSPDVKEAVESADLVLSVGAMLNVVEFHSDYTKIRQATFPGVQMKEALQVLLKTVKKSVNPKYVPAPVPATPGNNDPVSQEYLWRKVSDWFQEGDVIISETGTSAFGIVQSKFPKNAIGISQVLWGSIGYATGATCGAAMAAQEIDPKKRVILFTGDGSLQLTVQEISTMCKWDCYNTYLYVLNNDGYTIERLIHGEKAQYNDIQPWNNLQLLPLFNAKKYETKRISTVGELNDLFTNKEFAVPDRIRMVEIMLPVMDAPANLVAQAKQSA